Protein AF-0000000075435923 (afdb_homodimer)

Structure (mmCIF, N/CA/C/O backbone):
data_AF-0000000075435923-model_v1
#
loop_
_entity.id
_entity.type
_entity.pdbx_description
1 polymer 'Uncharacterized protein'
#
loop_
_atom_site.group_PDB
_atom_site.id
_atom_site.type_symbol
_atom_site.label_atom_id
_atom_site.label_alt_id
_atom_site.label_comp_id
_atom_site.label_asym_id
_atom_site.label_entity_id
_atom_site.label_seq_id
_atom_site.pdbx_PDB_ins_code
_atom_site.Cartn_x
_atom_site.Cartn_y
_atom_site.Cartn_z
_atom_site.occupancy
_atom_site.B_iso_or_equiv
_atom_site.auth_seq_id
_atom_site.auth_comp_id
_atom_site.auth_asym_id
_atom_site.auth_atom_id
_atom_site.pdbx_PDB_model_num
ATOM 1 N N . MET A 1 1 ? -13.992 51.75 -34.719 1 17.47 1 MET A N 1
ATOM 2 C CA . MET A 1 1 ? -15.078 51.375 -35.625 1 17.47 1 MET A CA 1
ATOM 3 C C . MET A 1 1 ? -15.117 49.875 -35.812 1 17.47 1 MET A C 1
ATOM 5 O O . MET A 1 1 ? -14.586 49.344 -36.812 1 17.47 1 MET A O 1
ATOM 9 N N . PHE A 1 2 ? -14.852 49.062 -34.875 1 19.58 2 PHE A N 1
ATOM 10 C CA . PHE A 1 2 ? -14.688 47.656 -34.688 1 19.58 2 PHE A CA 1
ATOM 11 C C . PHE A 1 2 ? -15.977 46.906 -35 1 19.58 2 PHE A C 1
ATOM 13 O O . PHE A 1 2 ? -16.828 46.719 -34.125 1 19.58 2 PHE A O 1
ATOM 20 N N . PRO A 1 3 ? -16.359 46.781 -36.25 1 16.91 3 PRO A N 1
ATOM 21 C CA . PRO A 1 3 ? -17.688 46.625 -36.875 1 16.91 3 PRO A CA 1
ATOM 22 C C . PRO A 1 3 ? -18.219 45.188 -36.75 1 16.91 3 PRO A C 1
ATOM 24 O O . PRO A 1 3 ? -19.422 45 -36.656 1 16.91 3 PRO A O 1
ATOM 27 N N . SER A 1 4 ? -17.359 44.25 -37 1 18.66 4 SER A N 1
ATOM 28 C CA . SER A 1 4 ? -17.953 43.312 -37.969 1 18.66 4 SER A CA 1
ATOM 29 C C . SER A 1 4 ? -19.109 42.531 -37.312 1 18.66 4 SER A C 1
ATOM 31 O O . SER A 1 4 ? -19.141 42.344 -36.094 1 18.66 4 SER A O 1
ATOM 33 N N . PRO A 1 5 ? -19.781 41.75 -38.188 1 18.45 5 PRO A N 1
ATOM 34 C CA . PRO A 1 5 ? -21.156 41.438 -38.594 1 18.45 5 PRO A CA 1
ATOM 35 C C . PRO A 1 5 ? -21.75 40.281 -37.812 1 18.45 5 PRO A C 1
ATOM 37 O O . PRO A 1 5 ? -21.016 39.469 -37.25 1 18.45 5 PRO A O 1
ATOM 40 N N . ARG A 1 6 ? -23.031 40.281 -37.656 1 18.44 6 ARG A N 1
ATOM 41 C CA . ARG A 1 6 ? -24.219 39.875 -36.906 1 18.44 6 ARG A CA 1
ATOM 42 C C . ARG A 1 6 ? -24.562 38.406 -37.188 1 18.44 6 ARG A C 1
ATOM 44 O O . ARG A 1 6 ? -24.953 37.688 -36.25 1 18.44 6 ARG A O 1
ATOM 51 N N . PRO A 1 7 ? -24.531 37.906 -38.5 1 17.91 7 PRO A N 1
ATOM 52 C CA . PRO A 1 7 ? -25.859 37.375 -38.844 1 17.91 7 PRO A CA 1
ATOM 53 C C . PRO A 1 7 ? -26.109 36 -38.219 1 17.91 7 PRO A C 1
ATOM 55 O O . PRO A 1 7 ? -25.156 35.281 -37.875 1 17.91 7 PRO A O 1
ATOM 58 N N . LEU A 1 8 ? -27.422 35.594 -37.969 1 18.47 8 LEU A N 1
ATOM 59 C CA . LEU A 1 8 ? -28.391 34.75 -37.281 1 18.47 8 LEU A CA 1
ATOM 60 C C . LEU A 1 8 ? -28.484 33.375 -37.969 1 18.47 8 LEU A C 1
ATOM 62 O O . LEU A 1 8 ? -29.172 32.5 -37.469 1 18.47 8 LEU A O 1
ATOM 66 N N . PRO A 1 9 ? -27.719 33.25 -39.188 1 16.36 9 PRO A N 1
ATOM 67 C CA . PRO A 1 9 ? -28.641 32.656 -40.156 1 16.36 9 PRO A CA 1
ATOM 68 C C . PRO A 1 9 ? -29.188 31.312 -39.688 1 16.36 9 PRO A C 1
ATOM 70 O O . PRO A 1 9 ? -28.703 30.734 -38.719 1 16.36 9 PRO A O 1
ATOM 73 N N . SER A 1 10 ? -29.141 30.406 -40.688 1 16.39 10 SER A N 1
ATOM 74 C CA . SER A 1 10 ? -30.062 29.641 -41.5 1 16.39 10 SER A CA 1
ATOM 75 C C . SER A 1 10 ? -30.375 28.281 -40.875 1 16.39 10 SER A C 1
ATOM 77 O O . SER A 1 10 ? -29.562 27.766 -40.094 1 16.39 10 SER A O 1
ATOM 79 N N . PRO A 1 11 ? -31.547 27.797 -41.281 1 17.78 11 PRO A N 1
ATOM 80 C CA . PRO A 1 11 ? -32.594 26.844 -40.938 1 17.78 11 PRO A CA 1
ATOM 81 C C . PRO A 1 11 ? -32.188 25.391 -41.156 1 17.78 11 PRO A C 1
ATOM 83 O O . PRO A 1 11 ? -32.969 24.469 -40.875 1 17.78 11 PRO A O 1
ATOM 86 N N . VAL A 1 12 ? -30.938 25.203 -41.594 1 16.36 12 VAL A N 1
ATOM 87 C CA . VAL A 1 12 ? -30.938 24.172 -42.625 1 16.36 12 VAL A CA 1
ATOM 88 C C . VAL A 1 12 ? -31.562 22.891 -42.062 1 16.36 12 VAL A C 1
ATOM 90 O O . VAL A 1 12 ? -31.281 22.5 -40.938 1 16.36 12 VAL A O 1
ATOM 93 N N . GLU A 1 13 ? -32.312 22.297 -43 1 15.88 13 GLU A N 1
ATOM 94 C CA . GLU A 1 13 ? -33.406 21.359 -43.281 1 15.88 13 GLU A CA 1
ATOM 95 C C . GLU A 1 13 ? -32.969 19.922 -42.906 1 15.88 13 GLU A C 1
ATOM 97 O O . GLU A 1 13 ? -33.75 19.172 -42.344 1 15.88 13 GLU A O 1
ATOM 102 N N . ASN A 1 14 ? -31.875 19.516 -43.594 1 15.01 14 ASN A N 1
ATOM 103 C CA . ASN A 1 14 ? -32.156 18.406 -44.469 1 15.01 14 ASN A CA 1
ATOM 104 C C . ASN A 1 14 ? -32.625 17.172 -43.688 1 15.01 14 ASN A C 1
ATOM 106 O O . ASN A 1 14 ? -32.406 17.078 -42.5 1 15.01 14 ASN A O 1
ATOM 110 N N . ASP A 1 15 ? -32.531 16.062 -44.469 1 15 15 ASP A N 1
ATOM 111 C CA . ASP A 1 15 ? -33.312 14.961 -45.031 1 15 15 ASP A CA 1
ATOM 112 C C . ASP A 1 15 ? -33.281 13.734 -44.125 1 15 15 ASP A C 1
ATOM 114 O O . ASP A 1 15 ? -34.312 13.133 -43.844 1 15 15 ASP A O 1
ATOM 118 N N . ARG A 1 16 ? -32.125 12.984 -44.281 1 16.11 16 ARG A N 1
ATOM 119 C CA . ARG A 1 16 ? -32.344 11.648 -44.844 1 16.11 16 ARG A CA 1
ATOM 120 C C . ARG A 1 16 ? -33.094 10.758 -43.844 1 16.11 16 ARG A C 1
ATOM 122 O O . ARG A 1 16 ? -33.062 11.016 -42.656 1 16.11 16 ARG A O 1
ATOM 129 N N . GLU A 1 17 ? -33.344 9.5 -44.406 1 15.93 17 GLU A N 1
ATOM 130 C CA . GLU A 1 17 ? -34.219 8.344 -44.594 1 15.93 17 GLU A CA 1
ATOM 131 C C . GLU A 1 17 ? -34.219 7.449 -43.344 1 15.93 17 GLU A C 1
ATOM 133 O O . GLU A 1 17 ? -33.188 7.371 -42.656 1 15.93 17 GLU A O 1
ATOM 138 N N . ARG A 1 18 ? -35.344 6.977 -43.062 1 15.98 18 ARG A N 1
ATOM 139 C CA . ARG A 1 18 ? -36.156 6.199 -42.125 1 15.98 18 ARG A CA 1
ATOM 140 C C . ARG A 1 18 ? -35.656 4.758 -42.062 1 15.98 18 ARG A C 1
ATOM 142 O O . ARG A 1 18 ? -36.375 3.873 -41.594 1 15.98 18 ARG A O 1
ATOM 149 N N . ASP A 1 19 ? -34.438 4.457 -42.594 1 14.78 19 ASP A N 1
ATOM 150 C CA . ASP A 1 19 ? -34.438 3.057 -43 1 14.78 19 ASP A CA 1
ATOM 151 C C . ASP A 1 19 ? -35.094 2.176 -41.938 1 14.78 19 ASP A C 1
ATOM 153 O O . ASP A 1 19 ? -35.094 2.525 -40.75 1 14.78 19 ASP A O 1
ATOM 157 N N . GLU A 1 20 ? -35.469 0.932 -42.469 1 15.64 20 GLU A N 1
ATOM 158 C CA . GLU A 1 20 ? -36.406 -0.193 -42.531 1 15.64 20 GLU A CA 1
ATOM 159 C C . GLU A 1 20 ? -36.312 -1.028 -41.25 1 15.64 20 GLU A C 1
ATOM 161 O O . GLU A 1 20 ? -35.312 -1.007 -40.562 1 15.64 20 GLU A O 1
ATOM 166 N N . ARG A 1 21 ? -37.438 -1.638 -41 1 16.3 21 ARG A N 1
ATOM 167 C CA . ARG A 1 21 ? -38.281 -2.432 -40.125 1 16.3 21 ARG A CA 1
ATOM 168 C C . ARG A 1 21 ? -37.75 -3.84 -39.938 1 16.3 21 ARG A C 1
ATOM 170 O O . ARG A 1 21 ? -38.406 -4.707 -39.375 1 16.3 21 ARG A O 1
ATOM 177 N N . TRP A 1 22 ? -36.594 -4.148 -40.5 1 14.46 22 TRP A N 1
ATOM 178 C CA . TRP A 1 22 ? -36.625 -5.555 -40.906 1 14.46 22 TRP A CA 1
ATOM 179 C C . TRP A 1 22 ? -37.219 -6.402 -39.75 1 14.46 22 TRP A C 1
ATOM 181 O O . TRP A 1 22 ? -37.219 -5.984 -38.594 1 14.46 22 TRP A O 1
ATOM 191 N N . ILE A 1 23 ? -36.938 -7.707 -39.938 1 15 23 ILE A N 1
ATOM 192 C CA . ILE A 1 23 ? -37.406 -9.055 -40.219 1 15 23 ILE A CA 1
ATOM 193 C C . ILE A 1 23 ? -37.688 -9.781 -38.906 1 15 23 ILE A C 1
ATOM 195 O O . ILE A 1 23 ? -37.188 -9.406 -37.844 1 15 23 ILE A O 1
ATOM 199 N N . ALA A 1 24 ? -37.719 -11.102 -39.156 1 15.41 24 ALA A N 1
ATOM 200 C CA . ALA A 1 24 ? -38.406 -12.375 -39.031 1 15.41 24 ALA A CA 1
ATOM 201 C C . ALA A 1 24 ? -38.188 -12.969 -37.625 1 15.41 24 ALA A C 1
ATOM 203 O O . ALA A 1 24 ? -37.156 -12.711 -37 1 15.41 24 ALA A O 1
ATOM 204 N N . ALA A 1 25 ? -39.219 -13.469 -37.188 1 17.19 25 ALA A N 1
ATOM 205 C CA . ALA A 1 25 ? -39.906 -14.273 -36.156 1 17.19 25 ALA A CA 1
ATOM 206 C C . ALA A 1 25 ? -39.125 -15.562 -35.906 1 17.19 25 ALA A C 1
ATOM 208 O O . ALA A 1 25 ? -39.656 -16.516 -35.344 1 17.19 25 ALA A O 1
ATOM 209 N N . THR A 1 26 ? -37.844 -15.602 -36.375 1 14.73 26 THR A N 1
ATOM 210 C CA . THR A 1 26 ? -37.438 -17 -36.5 1 14.73 26 THR A CA 1
ATOM 211 C C . THR A 1 26 ? -37.906 -17.812 -35.312 1 14.73 26 THR A C 1
ATOM 213 O O . THR A 1 26 ? -38.094 -17.266 -34.219 1 14.73 26 THR A O 1
ATOM 216 N N . ASP A 1 27 ? -37.625 -19.094 -35.438 1 15.3 27 ASP A N 1
ATOM 217 C CA . ASP A 1 27 ? -38.031 -20.484 -35.375 1 15.3 27 ASP A CA 1
ATOM 218 C C . ASP A 1 27 ? -37.844 -21.031 -33.969 1 15.3 27 ASP A C 1
ATOM 220 O O . ASP A 1 27 ? -38.688 -21.812 -33.469 1 15.3 27 ASP A O 1
ATOM 224 N N . ASP A 1 28 ? -36.594 -20.969 -33.469 1 15.27 28 ASP A N 1
ATOM 225 C CA . ASP A 1 28 ? -36.156 -22.344 -33.219 1 15.27 28 ASP A CA 1
ATOM 226 C C . ASP A 1 28 ? -37 -23 -32.125 1 15.27 28 ASP A C 1
ATOM 228 O O . ASP A 1 28 ? -37.625 -22.312 -31.328 1 15.27 28 ASP A O 1
ATOM 232 N N . ILE A 1 29 ? -36.594 -24.312 -31.938 1 15.62 29 ILE A N 1
ATOM 233 C CA . ILE A 1 29 ? -36.906 -25.719 -31.75 1 15.62 29 ILE A CA 1
ATOM 234 C C . ILE A 1 29 ? -37.281 -25.984 -30.297 1 15.62 29 ILE A C 1
ATOM 236 O O . ILE A 1 29 ? -36.969 -25.188 -29.406 1 15.62 29 ILE A O 1
ATOM 240 N N . MET A 1 30 ? -36.938 -27.156 -29.891 1 15.5 30 MET A N 1
ATOM 241 C CA . MET A 1 30 ? -37.562 -28.391 -29.469 1 15.5 30 MET A CA 1
ATOM 242 C C . MET A 1 30 ? -37.594 -28.516 -27.953 1 15.5 30 MET A C 1
ATOM 244 O O . MET A 1 30 ? -38.531 -29.094 -27.391 1 15.5 30 MET A O 1
ATOM 248 N N . LEU A 1 31 ? -36.438 -27.984 -27.312 1 15.8 31 LEU A N 1
ATOM 249 C CA . LEU A 1 31 ? -36 -29.109 -26.5 1 15.8 31 LEU A CA 1
ATOM 250 C C . LEU A 1 31 ? -37.031 -29.422 -25.422 1 15.8 31 LEU A C 1
ATOM 252 O O . LEU A 1 31 ? -37.656 -28.516 -24.891 1 15.8 31 LEU A O 1
ATOM 256 N N . LEU A 1 32 ? -37.125 -30.719 -25.234 1 15.62 32 LEU A N 1
ATOM 257 C CA . LEU A 1 32 ? -37.969 -31.766 -24.656 1 15.62 32 LEU A CA 1
ATOM 258 C C . LEU A 1 32 ? -38.094 -31.578 -23.141 1 15.62 32 LEU A C 1
ATOM 260 O O . LEU A 1 32 ? -37.156 -31.141 -22.484 1 15.62 32 LEU A O 1
ATOM 264 N N . ARG A 1 33 ? -39.188 -31.344 -22.828 1 17.25 33 ARG A N 1
ATOM 265 C CA . ARG A 1 33 ? -39.875 -31.297 -21.547 1 17.25 33 ARG A CA 1
ATOM 266 C C . ARG A 1 33 ? -39.531 -32.5 -20.688 1 17.25 33 ARG A C 1
ATOM 268 O O . ARG A 1 33 ? -40.25 -32.812 -19.734 1 17.25 33 ARG A O 1
ATOM 275 N N . PRO A 1 34 ? -38.188 -32.969 -20.75 1 15.22 34 PRO A N 1
ATOM 276 C CA . PRO A 1 34 ? -38.219 -34.375 -20.25 1 15.22 34 PRO A CA 1
ATOM 277 C C . PRO A 1 34 ? -39.125 -34.531 -19.031 1 15.22 34 PRO A C 1
ATOM 279 O O . PRO A 1 34 ? -39.438 -33.531 -18.359 1 15.22 34 PRO A O 1
ATOM 282 N N . ASP A 1 35 ? -39.188 -35.844 -18.641 1 15.73 35 ASP A N 1
ATOM 283 C CA . ASP A 1 35 ? -40.031 -36.938 -18.172 1 15.73 35 ASP A CA 1
ATOM 284 C C . ASP A 1 35 ? -40.312 -36.812 -16.688 1 15.73 35 ASP A C 1
ATOM 286 O O . ASP A 1 35 ? -41.469 -36.844 -16.266 1 15.73 35 ASP A O 1
ATOM 290 N N . GLU A 1 36 ? -39.438 -37.531 -15.898 1 17.3 36 GLU A N 1
ATOM 291 C CA . GLU A 1 36 ? -39.938 -38.75 -15.258 1 17.3 36 GLU A CA 1
ATOM 292 C C . GLU A 1 36 ? -40.594 -38.438 -13.922 1 17.3 36 GLU A C 1
ATOM 294 O O . GLU A 1 36 ? -40.438 -37.344 -13.375 1 17.3 36 GLU A O 1
ATOM 299 N N . HIS A 1 37 ? -40.594 -39.344 -13.047 1 17.06 37 HIS A N 1
ATOM 300 C CA . HIS A 1 37 ? -41.375 -40.344 -12.32 1 17.06 37 HIS A CA 1
ATOM 301 C C . HIS A 1 37 ? -41.5 -39.969 -10.844 1 17.06 37 HIS A C 1
ATOM 303 O O . HIS A 1 37 ? -42.094 -40.719 -10.055 1 17.06 37 HIS A O 1
ATOM 309 N N . ARG A 1 38 ? -40.875 -38.656 -10.508 1 17.98 38 ARG A N 1
ATOM 310 C CA . ARG A 1 38 ? -40.562 -38.938 -9.109 1 17.98 38 ARG A CA 1
ATOM 311 C C . ARG A 1 38 ? -41.844 -39.281 -8.328 1 17.98 38 ARG A C 1
ATOM 313 O O . ARG A 1 38 ? -42.75 -38.438 -8.234 1 17.98 38 ARG A O 1
ATOM 320 N N . GLN A 1 39 ? -42.219 -40.531 -8.305 1 16.67 39 GLN A N 1
ATOM 321 C CA . GLN A 1 39 ? -43.281 -41.281 -7.656 1 16.67 39 GLN A CA 1
ATOM 322 C C . GLN A 1 39 ? -43.375 -40.969 -6.172 1 16.67 39 GLN A C 1
ATOM 324 O O . GLN A 1 39 ? -42.438 -41.281 -5.406 1 16.67 39 GLN A O 1
ATOM 329 N N . ALA A 1 40 ? -43.531 -39.688 -5.914 1 20.19 40 ALA A N 1
ATOM 330 C CA . ALA A 1 40 ? -43.594 -39.375 -4.492 1 20.19 40 ALA A CA 1
ATOM 331 C C . ALA A 1 40 ? -44.531 -40.312 -3.768 1 20.19 40 ALA A C 1
ATOM 333 O O . ALA A 1 40 ? -44.969 -40.031 -2.645 1 20.19 40 ALA A O 1
ATOM 334 N N . GLN A 1 41 ? -44.844 -41.5 -4.395 1 16.89 41 GLN A N 1
ATOM 335 C CA . GLN A 1 41 ? -45.969 -42.188 -3.783 1 16.89 41 GLN A CA 1
ATOM 336 C C . GLN A 1 41 ? -45.781 -42.312 -2.273 1 16.89 41 GLN A C 1
ATOM 338 O O . GLN A 1 41 ? -44.719 -42.719 -1.812 1 16.89 41 GLN A O 1
ATOM 343 N N . THR A 1 42 ? -46.375 -41.344 -1.625 1 21.05 42 THR A N 1
ATOM 344 C CA . THR A 1 42 ? -46.594 -41.219 -0.192 1 21.05 42 THR A CA 1
ATOM 345 C C . THR A 1 42 ? -47.031 -42.562 0.408 1 21.05 42 THR A C 1
ATOM 347 O O . THR A 1 42 ? -48.125 -43.031 0.168 1 21.05 42 THR A O 1
ATOM 350 N N . SER A 1 43 ? -46.25 -43.656 0.047 1 20.36 43 SER A N 1
ATOM 351 C CA . SER A 1 43 ? -46.719 -44.938 0.512 1 20.36 43 SER A CA 1
ATOM 352 C C . SER A 1 43 ? -47.094 -44.906 1.987 1 20.36 43 SER A C 1
ATOM 354 O O . SER A 1 43 ? -46.438 -44.25 2.787 1 20.36 43 SER A O 1
ATOM 356 N N . GLN A 1 44 ? -48.406 -44.875 2.197 1 21.06 44 GLN A N 1
ATOM 357 C CA . GLN A 1 44 ? -49.25 -45.094 3.387 1 21.06 44 GLN A CA 1
ATOM 358 C C . GLN A 1 44 ? -48.625 -46.188 4.27 1 21.06 44 GLN A C 1
ATOM 360 O O . GLN A 1 44 ? -48.375 -47.281 3.799 1 21.06 44 GLN A O 1
ATOM 365 N N . SER A 1 45 ? -47.781 -45.75 5.203 1 22.52 45 SER A N 1
ATOM 366 C CA . SER A 1 45 ? -47.031 -46.531 6.176 1 22.52 45 SER A CA 1
ATOM 367 C C . SER A 1 45 ? -47.938 -47.469 6.949 1 22.52 45 SER A C 1
ATOM 369 O O . SER A 1 45 ? -48.625 -47.062 7.898 1 22.52 45 SER A O 1
ATOM 371 N N . SER A 1 46 ? -48.938 -48.188 6.164 1 20.84 46 SER A N 1
ATOM 372 C CA . SER A 1 46 ? -49.781 -49.062 6.953 1 20.84 46 SER A CA 1
ATOM 373 C C . SER A 1 46 ? -48.969 -49.906 7.918 1 20.84 46 SER A C 1
ATOM 375 O O . SER A 1 46 ? -47.906 -50.375 7.574 1 20.84 46 SER A O 1
ATOM 377 N N . SER A 1 47 ? -49.25 -49.719 9.195 1 22.91 47 SER A N 1
ATOM 378 C CA . SER A 1 47 ? -48.719 -50.219 10.453 1 22.91 47 SER A CA 1
ATOM 379 C C . SER A 1 47 ? -48.781 -51.75 10.508 1 22.91 47 SER A C 1
ATOM 381 O O . SER A 1 47 ? -48.469 -52.344 11.539 1 22.91 47 SER A O 1
ATOM 383 N N . PHE A 1 48 ? -48.75 -52.469 9.297 1 22 48 PHE A N 1
ATOM 384 C CA . PHE A 1 48 ? -49.094 -53.844 9.516 1 22 48 PHE A CA 1
ATOM 385 C C . PHE A 1 48 ? -48.219 -54.469 10.602 1 22 48 PHE A C 1
ATOM 387 O O . PHE A 1 48 ? -47.031 -54.156 10.688 1 22 48 PHE A O 1
ATOM 394 N N . VAL A 1 49 ? -48.969 -55 11.555 1 24.3 49 VAL A N 1
ATOM 395 C CA . VAL A 1 49 ? -48.75 -55.781 12.758 1 24.3 49 VAL A CA 1
ATOM 396 C C . VAL A 1 49 ? -47.781 -56.938 12.461 1 24.3 49 VAL A C 1
ATOM 398 O O . VAL A 1 49 ? -47.875 -57.531 11.383 1 24.3 49 VAL A O 1
ATOM 401 N N . ARG A 1 50 ? -46.75 -57.062 13.359 1 23.23 50 ARG A N 1
ATOM 402 C CA . ARG A 1 50 ? -45.406 -57.625 13.539 1 23.23 50 ARG A CA 1
ATOM 403 C C . ARG A 1 50 ? -45.438 -59.125 13.555 1 23.23 50 ARG A C 1
ATOM 405 O O . ARG A 1 50 ? -44.406 -59.781 13.703 1 23.23 50 ARG A O 1
ATOM 412 N N . ASP A 1 51 ? -46.625 -59.75 13.289 1 23.97 51 ASP A N 1
ATOM 413 C CA . ASP A 1 51 ? -46.469 -61.031 13.945 1 23.97 51 ASP A CA 1
ATOM 414 C C . ASP A 1 51 ? -45.438 -61.906 13.227 1 23.97 51 ASP A C 1
ATOM 416 O O . ASP A 1 51 ? -45.594 -62.219 12.047 1 23.97 51 ASP A O 1
ATOM 420 N N . GLU A 1 52 ? -44.156 -61.594 13.547 1 24.11 52 GLU A N 1
ATOM 421 C CA . GLU A 1 52 ? -42.938 -62.062 12.883 1 24.11 52 GLU A CA 1
ATOM 422 C C . GLU A 1 52 ? -42.812 -63.594 12.961 1 24.11 52 GLU A C 1
ATOM 424 O O . GLU A 1 52 ? -42.344 -64.125 13.961 1 24.11 52 GLU A O 1
ATOM 429 N N . ALA A 1 53 ? -44 -64.375 12.75 1 27.36 53 ALA A N 1
ATOM 430 C CA . ALA A 1 53 ? -43.781 -65.812 12.883 1 27.36 53 ALA A CA 1
ATOM 431 C C . ALA A 1 53 ? -42.625 -66.25 12 1 27.36 53 ALA A C 1
ATOM 433 O O . ALA A 1 53 ? -42.469 -65.75 10.867 1 27.36 53 ALA A O 1
ATOM 434 N N . GLU A 1 54 ? -41.625 -66.625 12.625 1 25.64 54 GLU A N 1
ATOM 435 C CA . GLU A 1 54 ? -40.281 -67.062 12.234 1 25.64 54 GLU A CA 1
ATOM 436 C C . GLU A 1 54 ? -40.344 -68.188 11.227 1 25.64 54 GLU A C 1
ATOM 438 O O . GLU A 1 54 ? -40.656 -69.312 11.594 1 25.64 54 GLU A O 1
ATOM 443 N N . PRO A 1 55 ? -41.281 -68 10.125 1 26.55 55 PRO A N 1
ATOM 444 C CA . PRO A 1 55 ? -41.438 -69.312 9.477 1 26.55 55 PRO A CA 1
ATOM 445 C C . PRO A 1 55 ? -40.094 -69.875 9.109 1 26.55 55 PRO A C 1
ATOM 447 O O . PRO A 1 55 ? -39.094 -69.188 8.961 1 26.55 55 PRO A O 1
ATOM 450 N N . GLY A 1 56 ? -39.938 -71.188 9.266 1 24.11 56 GLY A N 1
ATOM 451 C CA . GLY A 1 56 ? -38.844 -72.188 9.078 1 24.11 56 GLY A CA 1
ATOM 452 C C . GLY A 1 56 ? -38.25 -72.125 7.691 1 24.11 56 GLY A C 1
ATOM 453 O O . GLY A 1 56 ? -38.938 -71.875 6.703 1 24.11 56 GLY A O 1
ATOM 454 N N . LYS A 1 57 ? -37.094 -71.562 7.664 1 29.52 57 LYS A N 1
ATOM 455 C CA . LYS A 1 57 ? -36.188 -71.188 6.559 1 29.52 57 LYS A CA 1
ATOM 456 C C . LYS A 1 57 ? -36.062 -72.312 5.566 1 29.52 57 LYS A C 1
ATOM 458 O O . LYS A 1 57 ? -35.375 -73.312 5.824 1 29.52 57 LYS A O 1
ATOM 463 N N . HIS A 1 58 ? -37.281 -72.875 5.129 1 25.25 58 HIS A N 1
ATOM 464 C CA . HIS A 1 58 ? -37.031 -73.938 4.148 1 25.25 58 HIS A CA 1
ATOM 465 C C . HIS A 1 58 ? -36.062 -73.438 3.072 1 25.25 58 HIS A C 1
ATOM 467 O O . HIS A 1 58 ? -36.125 -72.312 2.631 1 25.25 58 HIS A O 1
ATOM 473 N N . GLY A 1 59 ? -34.875 -73.875 3.145 1 27.53 59 GLY A N 1
ATOM 474 C CA . GLY A 1 59 ? -33.688 -73.688 2.311 1 27.53 59 GLY A CA 1
ATOM 475 C C . GLY A 1 59 ? -34 -73.812 0.826 1 27.53 59 GLY A C 1
ATOM 476 O O . GLY A 1 59 ? -34.281 -74.875 0.314 1 27.53 59 GLY A O 1
ATOM 477 N N . ARG A 1 60 ? -34.969 -72.812 0.415 1 29.53 60 ARG A N 1
ATOM 478 C CA . ARG A 1 60 ? -35.25 -72.875 -1.019 1 29.53 60 ARG A CA 1
ATOM 479 C C . ARG A 1 60 ? -33.938 -72.812 -1.82 1 29.53 60 ARG A C 1
ATOM 481 O O . ARG A 1 60 ? -33.125 -71.875 -1.627 1 29.53 60 ARG A O 1
ATOM 488 N N . LYS A 1 61 ? -33.594 -74 -2.205 1 33.31 61 LYS A N 1
ATOM 489 C CA . LYS A 1 61 ? -32.531 -74.25 -3.16 1 33.31 61 LYS A CA 1
ATOM 490 C C . LYS A 1 61 ? -32.656 -73.312 -4.371 1 33.31 61 LYS A C 1
ATOM 492 O O . LYS A 1 61 ? -33.656 -73.312 -5.051 1 33.31 61 LYS A O 1
ATOM 497 N N . PHE A 1 62 ? -32.125 -72.188 -4.07 1 32.72 62 PHE A N 1
ATOM 498 C CA . PHE A 1 62 ? -32.156 -71.188 -5.16 1 32.72 62 PHE A CA 1
ATOM 499 C C . PHE A 1 62 ? -31.656 -71.812 -6.453 1 32.72 62 PHE A C 1
ATOM 501 O O . PHE A 1 62 ? -30.547 -72.375 -6.504 1 32.72 62 PHE A O 1
ATOM 508 N N . PRO A 1 63 ? -32.625 -72.312 -7.207 1 37.97 63 PRO A N 1
ATOM 509 C CA . PRO A 1 63 ? -32.312 -72.812 -8.555 1 37.97 63 PRO A CA 1
ATOM 510 C C . PRO A 1 63 ? -31.484 -71.812 -9.367 1 37.97 63 PRO A C 1
ATOM 512 O O . PRO A 1 63 ? -31.266 -72 -10.562 1 37.97 63 PRO A O 1
ATOM 515 N N . GLY A 1 64 ? -31.219 -70.625 -8.758 1 36.72 64 GLY A N 1
ATOM 516 C CA . GLY A 1 64 ? -30.609 -69.562 -9.562 1 36.72 64 GLY A CA 1
ATOM 517 C C . GLY A 1 64 ? -29.219 -69.938 -10.07 1 36.72 64 GLY A C 1
ATOM 518 O O . GLY A 1 64 ? -28.594 -69.188 -10.789 1 36.72 64 GLY A O 1
ATOM 519 N N . LEU A 1 65 ? -28.625 -70.938 -9.414 1 38.19 65 LEU A N 1
ATOM 520 C CA . LEU A 1 65 ? -27.266 -71.125 -9.875 1 38.19 65 LEU A CA 1
ATOM 521 C C . LEU A 1 65 ? -27.234 -71.75 -11.273 1 38.19 65 LEU A C 1
ATOM 523 O O . LEU A 1 65 ? -26.25 -71.625 -12.008 1 38.19 65 LEU A O 1
ATOM 527 N N . ALA A 1 66 ? -28.266 -72.5 -11.578 1 44.66 66 ALA A N 1
ATOM 528 C CA . ALA A 1 66 ? -28.266 -73.125 -12.906 1 44.66 66 ALA A CA 1
ATOM 529 C C . ALA A 1 66 ? -28.516 -72.125 -14 1 44.66 66 ALA A C 1
ATOM 531 O O . ALA A 1 66 ? -27.969 -72.188 -15.094 1 44.66 66 ALA A O 1
ATOM 532 N N . LEU A 1 67 ? -29.484 -71.188 -13.789 1 43.28 67 LEU A N 1
ATOM 533 C CA . LEU A 1 67 ? -29.766 -70.188 -14.789 1 43.28 67 LEU A CA 1
ATOM 534 C C . LEU A 1 67 ? -28.562 -69.25 -14.953 1 43.28 67 LEU A C 1
ATOM 536 O O . LEU A 1 67 ? -28.297 -68.812 -16.062 1 43.28 67 LEU A O 1
ATOM 540 N N . VAL A 1 68 ? -27.859 -69 -13.914 1 42.78 68 VAL A N 1
ATOM 541 C CA . VAL A 1 68 ? -26.672 -68.125 -14.008 1 42.78 68 VAL A CA 1
ATOM 542 C C . VAL A 1 68 ? -25.578 -68.875 -14.789 1 42.78 68 VAL A C 1
ATOM 544 O O . VAL A 1 68 ? -24.844 -68.312 -15.57 1 42.78 68 VAL A O 1
ATOM 547 N N . LYS A 1 69 ? -25.562 -70.25 -14.719 1 47.34 69 LYS A N 1
ATOM 548 C CA . LYS A 1 69 ? -24.609 -71 -15.516 1 47.34 69 LYS A CA 1
ATOM 549 C C . LYS A 1 69 ? -25 -71 -16.984 1 47.34 69 LYS A C 1
ATOM 551 O O . LYS A 1 69 ? -24.125 -70.875 -17.859 1 47.34 69 LYS A O 1
ATOM 556 N N . ARG A 1 70 ? -26.266 -71.125 -17.297 1 50.28 70 ARG A N 1
ATOM 557 C CA . ARG A 1 70 ? -26.688 -71.125 -18.688 1 50.28 70 ARG A CA 1
ATOM 558 C C . ARG A 1 70 ? -26.484 -69.75 -19.312 1 50.28 70 ARG A C 1
ATOM 560 O O . ARG A 1 70 ? -26.062 -69.625 -20.453 1 50.28 70 ARG A O 1
ATOM 567 N N . ASN A 1 71 ? -26.891 -68.688 -18.609 1 49.16 71 ASN A N 1
ATOM 568 C CA . ASN A 1 71 ? -26.703 -67.375 -19.141 1 49.16 71 ASN A CA 1
ATOM 569 C C . ASN A 1 71 ? -25.219 -67 -19.188 1 49.16 71 ASN A C 1
ATOM 571 O O . ASN A 1 71 ? -24.797 -66.25 -20.078 1 49.16 71 ASN A O 1
ATOM 575 N N . SER A 1 72 ? -24.516 -67.438 -18.25 1 51 72 SER A N 1
ATOM 576 C CA . SER A 1 72 ? -23.078 -67.25 -18.312 1 51 72 SER A CA 1
ATOM 577 C C . SER A 1 72 ? -22.469 -68 -19.484 1 51 72 SER A C 1
ATOM 579 O O . SER A 1 72 ? -21.594 -67.5 -20.188 1 51 72 SER A O 1
ATOM 581 N N . ASN A 1 73 ? -23.047 -69.188 -19.734 1 54.25 73 ASN A N 1
ATOM 582 C CA . ASN A 1 73 ? -22.594 -69.938 -20.891 1 54.25 73 ASN A CA 1
ATOM 583 C C . ASN A 1 73 ? -22.969 -69.25 -22.188 1 54.25 73 ASN A C 1
ATOM 585 O O . ASN A 1 73 ? -22.188 -69.188 -23.141 1 54.25 73 ASN A O 1
ATOM 589 N N . ASN A 1 74 ? -24.172 -68.688 -22.219 1 54.19 74 ASN A N 1
ATOM 590 C CA . ASN A 1 74 ? -24.562 -67.938 -23.406 1 54.19 74 ASN A CA 1
ATOM 591 C C . ASN A 1 74 ? -23.719 -66.688 -23.578 1 54.19 74 ASN A C 1
ATOM 593 O O . ASN A 1 74 ? -23.375 -66.312 -24.688 1 54.19 74 ASN A O 1
ATOM 597 N N . PHE A 1 75 ? -23.484 -65.938 -22.516 1 54.91 75 PHE A N 1
ATOM 598 C CA . PHE A 1 75 ? -22.609 -64.812 -22.562 1 54.91 75 PHE A CA 1
ATOM 599 C C . PHE A 1 75 ? -21.25 -65.188 -23.109 1 54.91 75 PHE A C 1
ATOM 601 O O . PHE A 1 75 ? -20.688 -64.5 -23.953 1 54.91 75 PHE A O 1
ATOM 608 N N . TRP A 1 76 ? -20.734 -66.25 -22.531 1 55.84 76 TRP A N 1
ATOM 609 C CA . TRP A 1 76 ? -19.422 -66.688 -23 1 55.84 76 TRP A CA 1
ATOM 610 C C . TRP A 1 76 ? -19.484 -67.125 -24.453 1 55.84 76 TRP A C 1
ATOM 612 O O . TRP A 1 76 ? -18.562 -66.875 -25.234 1 55.84 76 TRP A O 1
ATOM 622 N N . LYS A 1 77 ? -20.578 -67.812 -24.828 1 57.53 77 LYS A N 1
ATOM 623 C CA . LYS A 1 77 ? -20.766 -68.125 -26.234 1 57.53 77 LYS A CA 1
ATOM 624 C C . LYS A 1 77 ? -20.859 -66.938 -27.109 1 57.53 77 LYS A C 1
ATOM 626 O O . LYS A 1 77 ? -20.25 -66.875 -28.188 1 57.53 77 LYS A O 1
ATOM 631 N N . VAL A 1 78 ? -21.641 -65.938 -26.719 1 57.28 78 VAL A N 1
ATOM 632 C CA . VAL A 1 78 ? -21.766 -64.75 -27.469 1 57.28 78 VAL A CA 1
ATOM 633 C C . VAL A 1 78 ? -20.438 -63.969 -27.469 1 57.28 78 VAL A C 1
ATOM 635 O O . VAL A 1 78 ? -20.031 -63.438 -28.484 1 57.28 78 VAL A O 1
ATOM 638 N N . TRP A 1 79 ? -19.828 -63.938 -26.344 1 57.03 79 TRP A N 1
ATOM 639 C CA . TRP A 1 79 ? -18.516 -63.344 -26.219 1 57.03 79 TRP A CA 1
ATOM 640 C C . TRP A 1 79 ? -17.5 -64.062 -27.125 1 57.03 79 TRP A C 1
ATOM 642 O O . TRP A 1 79 ? -16.672 -63.375 -27.766 1 57.03 79 TRP A O 1
ATOM 652 N N . ASN A 1 80 ? -17.609 -65.312 -27.125 1 56.53 80 ASN A N 1
ATOM 653 C CA . ASN A 1 80 ? -16.719 -66.062 -28 1 56.53 80 ASN A CA 1
ATOM 654 C C . ASN A 1 80 ? -16.984 -65.75 -29.469 1 56.53 80 ASN A C 1
ATOM 656 O O . ASN A 1 80 ? -16.047 -65.688 -30.266 1 56.53 80 ASN A O 1
ATOM 660 N N . VAL A 1 81 ? -18.234 -65.625 -29.766 1 56.72 81 VAL A N 1
ATOM 661 C CA . VAL A 1 81 ? -18.562 -65.25 -31.141 1 56.72 81 VAL A CA 1
ATOM 662 C C . VAL A 1 81 ? -18.094 -63.812 -31.406 1 56.72 81 VAL A C 1
ATOM 664 O O . VAL A 1 81 ? -17.578 -63.5 -32.5 1 56.72 81 VAL A O 1
ATOM 667 N N . TYR A 1 82 ? -18.188 -62.969 -30.422 1 55.94 82 TYR A N 1
ATOM 668 C CA . TYR A 1 82 ? -17.766 -61.562 -30.531 1 55.94 82 TYR A CA 1
ATOM 669 C C . TYR A 1 82 ? -16.266 -61.469 -30.719 1 55.94 82 TYR A C 1
ATOM 671 O O . TYR A 1 82 ? -15.789 -60.656 -31.531 1 55.94 82 TYR A O 1
ATOM 679 N N . ARG A 1 83 ? -15.57 -62.219 -29.969 1 58.91 83 ARG A N 1
ATOM 680 C CA . ARG A 1 83 ? -14.109 -62.219 -30.016 1 58.91 83 ARG A CA 1
ATOM 681 C C . ARG A 1 83 ? -13.617 -62.625 -31.406 1 58.91 83 ARG A C 1
ATOM 683 O O . ARG A 1 83 ? -12.547 -62.219 -31.844 1 58.91 83 ARG A O 1
ATOM 690 N N . HIS A 1 84 ? -14.461 -63.375 -32.125 1 61.94 84 HIS A N 1
ATOM 691 C CA . HIS A 1 84 ? -13.984 -63.938 -33.375 1 61.94 84 HIS A CA 1
ATOM 692 C C . HIS A 1 84 ? -14.555 -63.156 -34.562 1 61.94 84 HIS A C 1
ATOM 694 O O . HIS A 1 84 ? -14.359 -63.531 -35.719 1 61.94 84 HIS A O 1
ATOM 700 N N . LYS A 1 85 ? -15.203 -61.938 -34.156 1 68.75 85 LYS A N 1
ATOM 701 C CA . LYS A 1 85 ? -15.742 -61.156 -35.25 1 68.75 85 LYS A CA 1
ATOM 702 C C . LYS A 1 85 ? -14.992 -59.844 -35.438 1 68.75 85 LYS A C 1
ATOM 704 O O . LYS A 1 85 ? -14.461 -59.312 -34.469 1 68.75 85 LYS A O 1
ATOM 709 N N . PRO A 1 86 ? -14.75 -59.344 -36.688 1 79.38 86 PRO A N 1
ATOM 710 C CA . PRO A 1 86 ? -14.008 -58.125 -37 1 79.38 86 PRO A CA 1
ATOM 711 C C . PRO A 1 86 ? -14.609 -56.906 -36.375 1 79.38 86 PRO A C 1
ATOM 713 O O . PRO A 1 86 ? -13.938 -55.875 -36.25 1 79.38 86 PRO A O 1
ATOM 716 N N . TRP A 1 87 ? -15.781 -57 -35.719 1 84.31 87 TRP A N 1
ATOM 717 C CA . TRP A 1 87 ? -16.453 -55.844 -35.156 1 84.31 87 TRP A CA 1
ATOM 718 C C . TRP A 1 87 ? -15.797 -55.406 -33.844 1 84.31 87 TRP A C 1
ATOM 720 O O . TRP A 1 87 ? -15.969 -54.281 -33.375 1 84.31 87 TRP A O 1
ATOM 730 N N . ASN A 1 88 ? -14.992 -56.25 -33.219 1 86.88 88 ASN A N 1
ATOM 731 C CA . ASN A 1 88 ? -14.312 -55.906 -31.984 1 86.88 88 ASN A CA 1
ATOM 732 C C . ASN A 1 88 ? -13.289 -54.781 -32.188 1 86.88 88 ASN A C 1
ATOM 734 O O . ASN A 1 88 ? -13.07 -54 -31.281 1 86.88 88 ASN A O 1
ATOM 738 N N . MET A 1 89 ? -12.734 -54.719 -33.406 1 91 89 MET A N 1
ATOM 739 C CA . MET A 1 89 ? -11.773 -53.656 -33.688 1 91 89 MET A CA 1
ATOM 740 C C . MET A 1 89 ? -12.461 -52.281 -33.719 1 91 89 MET A C 1
ATOM 742 O O . MET A 1 89 ? -11.938 -51.312 -33.188 1 91 89 MET A O 1
ATOM 746 N N . PHE A 1 90 ? -13.695 -52.281 -34.25 1 91.81 90 PHE A N 1
ATOM 747 C CA . PHE A 1 90 ? -14.43 -51.031 -34.344 1 91.81 90 PHE A CA 1
ATOM 748 C C . PHE A 1 90 ? -14.961 -50.594 -33 1 91.81 90 PHE A C 1
ATOM 750 O O . PHE A 1 90 ? -14.992 -49.406 -32.688 1 91.81 90 PHE A O 1
ATOM 757 N N . LEU A 1 91 ? -15.375 -51.562 -32.219 1 93.06 91 LEU A N 1
ATOM 758 C CA . LEU A 1 91 ? -15.859 -51.25 -30.891 1 93.06 91 LEU A CA 1
ATOM 759 C C . LEU A 1 91 ? -14.742 -50.656 -30.031 1 93.06 91 LEU A C 1
ATOM 761 O O . LEU A 1 91 ? -14.984 -49.719 -29.25 1 93.06 91 LEU A O 1
ATOM 765 N N . LEU A 1 92 ? -13.57 -51.156 -30.188 1 94.5 92 LEU A N 1
ATOM 766 C CA . LEU A 1 92 ? -12.438 -50.625 -29.422 1 94.5 92 LEU A CA 1
ATOM 767 C C . LEU A 1 92 ? -12.094 -49.219 -29.844 1 94.5 92 LEU A C 1
ATOM 769 O O . LEU A 1 92 ? -11.734 -48.375 -29 1 94.5 92 LEU A O 1
ATOM 773 N N . VAL A 1 93 ? -12.188 -48.938 -31.094 1 96 93 VAL A N 1
ATOM 774 C CA . VAL A 1 93 ? -11.961 -47.562 -31.547 1 96 93 VAL A CA 1
ATOM 775 C C . VAL A 1 93 ? -13.023 -46.656 -30.969 1 96 93 VAL A C 1
ATOM 777 O O . VAL A 1 93 ? -12.719 -45.531 -30.562 1 96 93 VAL A O 1
ATOM 780 N N . LEU A 1 94 ? -14.234 -47.156 -30.906 1 96.31 94 LEU A N 1
ATOM 781 C CA . LEU A 1 94 ? -15.312 -46.375 -30.344 1 96.31 94 LEU A CA 1
ATOM 782 C C . LEU A 1 94 ? -15.078 -46.094 -28.859 1 96.31 94 LEU A C 1
ATOM 784 O O . LEU A 1 94 ? -15.297 -45 -28.375 1 96.31 94 LEU A O 1
ATOM 788 N N . ILE A 1 95 ? -14.633 -47.062 -28.156 1 96.25 95 ILE A N 1
ATOM 789 C CA . ILE A 1 95 ? -14.328 -46.906 -26.75 1 96.25 95 ILE A CA 1
ATOM 790 C C . ILE A 1 95 ? -13.18 -45.938 -26.562 1 96.25 95 ILE A C 1
ATOM 792 O O . ILE A 1 95 ? -13.219 -45.094 -25.672 1 96.25 95 ILE A O 1
ATOM 796 N N . GLY A 1 96 ? -12.172 -46.062 -27.391 1 96.75 96 GLY A N 1
ATOM 797 C CA . GLY A 1 96 ? -11.078 -45.094 -27.359 1 96.75 96 GLY A CA 1
ATOM 798 C C . GLY A 1 96 ? -11.523 -43.656 -27.609 1 96.75 96 GLY A C 1
ATOM 799 O O . GLY A 1 96 ? -11.078 -42.75 -26.938 1 96.75 96 GLY A O 1
ATOM 800 N N . ALA A 1 97 ? -12.383 -43.5 -28.516 1 97.25 97 ALA A N 1
ATOM 801 C CA . ALA A 1 97 ? -12.93 -42.188 -28.812 1 97.25 97 ALA A CA 1
ATOM 802 C C . ALA A 1 97 ? -13.758 -41.656 -27.641 1 97.25 97 ALA A C 1
ATOM 804 O O . ALA A 1 97 ? -13.727 -40.469 -27.344 1 97.25 97 ALA A O 1
ATOM 805 N N . LEU A 1 98 ? -14.461 -42.531 -27.031 1 97.5 98 LEU A N 1
ATOM 806 C CA . LEU A 1 98 ? -15.258 -42.125 -25.875 1 97.5 98 LEU A CA 1
ATOM 807 C C . LEU A 1 98 ? -14.367 -41.656 -24.734 1 97.5 98 LEU A C 1
ATOM 809 O O . LEU A 1 98 ? -14.688 -40.688 -24.047 1 97.5 98 LEU A O 1
ATOM 813 N N . PHE A 1 99 ? -13.258 -42.281 -24.484 1 97.56 99 PHE A N 1
ATOM 814 C CA . PHE A 1 99 ? -12.32 -41.844 -23.469 1 97.56 99 PHE A CA 1
ATOM 815 C C . PHE A 1 99 ? -11.695 -40.5 -23.844 1 97.56 99 PHE A C 1
ATOM 817 O O . PHE A 1 99 ? -11.453 -39.656 -22.969 1 97.56 99 PHE A O 1
ATOM 824 N N . ALA A 1 100 ? -11.453 -40.344 -25.094 1 97.38 100 ALA A N 1
ATOM 825 C CA . ALA A 1 100 ? -10.914 -39.062 -25.562 1 97.38 100 ALA A CA 1
ATOM 826 C C . ALA A 1 100 ? -11.898 -37.938 -25.297 1 97.38 100 ALA A C 1
ATOM 828 O O . ALA A 1 100 ? -11.516 -36.875 -24.812 1 97.38 100 ALA A O 1
ATOM 829 N N . VAL A 1 101 ? -13.133 -38.219 -25.578 1 97.38 101 VAL A N 1
ATOM 830 C CA . VAL A 1 101 ? -14.164 -37.219 -25.328 1 97.38 101 VAL A CA 1
ATOM 831 C C . VAL A 1 101 ? -14.32 -37 -23.828 1 97.38 101 VAL A C 1
ATOM 833 O O . VAL A 1 101 ? -14.5 -35.875 -23.375 1 97.38 101 VAL A O 1
ATOM 836 N N . GLY A 1 102 ? -14.305 -38.094 -23.109 1 96.81 102 GLY A N 1
ATOM 837 C CA . GLY A 1 102 ? -14.336 -37.969 -21.656 1 96.81 102 GLY A CA 1
ATOM 838 C C . GLY A 1 102 ? -13.195 -37.125 -21.109 1 96.81 102 GLY A C 1
ATOM 839 O O . GLY A 1 102 ? -13.391 -36.344 -20.172 1 96.81 102 GLY A O 1
ATOM 840 N N . HIS A 1 103 ? -12.07 -37.312 -21.641 1 97.31 103 HIS A N 1
ATOM 841 C CA . HIS A 1 103 ? -10.906 -36.531 -21.25 1 97.31 103 HIS A CA 1
ATOM 842 C C . HIS A 1 103 ? -11.125 -35.031 -21.531 1 97.31 103 HIS A C 1
ATOM 844 O O . HIS A 1 103 ? -10.82 -34.188 -20.688 1 97.31 103 HIS A O 1
ATOM 850 N N . HIS A 1 104 ? -11.602 -34.719 -22.688 1 97 104 HIS A N 1
ATOM 851 C CA . HIS A 1 104 ? -11.922 -33.344 -23.078 1 97 104 HIS A CA 1
ATOM 852 C C . HIS A 1 104 ? -12.93 -32.719 -22.125 1 97 104 HIS A C 1
ATOM 854 O O . HIS A 1 104 ? -12.727 -31.609 -21.641 1 97 104 HIS A O 1
ATOM 860 N N . LEU A 1 105 ? -13.953 -33.5 -21.828 1 97.38 105 LEU A N 1
ATOM 861 C CA . LEU A 1 105 ? -14.992 -32.969 -20.953 1 97.38 105 LEU A CA 1
ATOM 862 C C . LEU A 1 105 ? -14.477 -32.781 -19.531 1 97.38 105 LEU A C 1
ATOM 864 O O . LEU A 1 105 ? -14.844 -31.828 -18.844 1 97.38 105 LEU A O 1
ATOM 868 N N . PHE A 1 106 ? -13.688 -33.625 -19.141 1 96.31 106 PHE A N 1
ATOM 869 C CA . PHE A 1 106 ? -13.094 -33.562 -17.797 1 96.31 106 PHE A CA 1
ATOM 870 C C . PHE A 1 106 ? -12.25 -32.281 -17.672 1 96.31 106 PHE A C 1
ATOM 872 O O . PHE A 1 106 ? -12.398 -31.531 -16.703 1 96.31 106 PHE A O 1
ATOM 879 N N . TYR A 1 107 ? -11.367 -32.031 -18.625 1 96.81 107 TYR A N 1
ATOM 880 C CA . TYR A 1 107 ? -10.5 -30.844 -18.578 1 96.81 107 TYR A CA 1
ATOM 881 C C . TYR A 1 107 ? -11.297 -29.562 -18.797 1 96.81 107 TYR A C 1
ATOM 883 O O . TYR A 1 107 ? -10.969 -28.516 -18.234 1 96.81 107 TYR A O 1
ATOM 891 N N . LEU A 1 108 ? -12.312 -29.688 -19.562 1 95.94 108 LEU A N 1
ATOM 892 C CA . LEU A 1 108 ? -13.172 -28.531 -19.766 1 95.94 108 LEU A CA 1
ATOM 893 C C . LEU A 1 108 ? -13.852 -28.109 -18.469 1 95.94 108 LEU A C 1
ATOM 895 O O . LEU A 1 108 ? -14.016 -26.922 -18.203 1 95.94 108 LEU A O 1
ATOM 899 N N . ARG A 1 109 ? -14.172 -29.047 -17.719 1 95.38 109 ARG A N 1
ATOM 900 C CA . ARG A 1 109 ? -14.797 -28.766 -16.422 1 95.38 109 ARG A CA 1
ATOM 901 C C . ARG A 1 109 ? -13.797 -28.141 -15.453 1 95.38 109 ARG A C 1
ATOM 903 O O . ARG A 1 109 ? -14.172 -27.312 -14.625 1 95.38 109 ARG A O 1
ATOM 910 N N . LEU A 1 110 ? -12.602 -28.516 -15.492 1 95.38 110 LEU A N 1
ATOM 911 C CA . LEU A 1 110 ? -11.57 -28.031 -14.578 1 95.38 110 LEU A CA 1
ATOM 912 C C . LEU A 1 110 ? -11.039 -26.672 -15.023 1 95.38 110 LEU A C 1
ATOM 914 O O . LEU A 1 110 ? -10.516 -25.922 -14.203 1 95.38 110 LEU A O 1
ATOM 918 N N . ASN A 1 111 ? -11.227 -26.391 -16.25 1 94.62 111 ASN A N 1
ATOM 919 C CA . ASN A 1 111 ? -10.695 -25.156 -16.797 1 94.62 111 ASN A CA 1
ATOM 920 C C . ASN A 1 111 ? -11.273 -23.938 -16.094 1 94.62 111 ASN A C 1
ATOM 922 O O . ASN A 1 111 ? -12.492 -23.781 -15.984 1 94.62 111 ASN A O 1
ATOM 926 N N . GLY A 1 112 ? -10.375 -23.125 -15.547 1 91.75 112 GLY A N 1
ATOM 927 C CA . GLY A 1 112 ? -10.797 -21.891 -14.891 1 91.75 112 GLY A CA 1
ATOM 928 C C . GLY A 1 112 ? -11.133 -22.094 -13.422 1 91.75 112 GLY A C 1
ATOM 929 O O . GLY A 1 112 ? -11.406 -21.125 -12.711 1 91.75 112 GLY A O 1
ATOM 930 N N . ARG A 1 113 ? -11.078 -23.312 -13.008 1 92.06 113 ARG A N 1
ATOM 931 C CA . ARG A 1 113 ? -11.359 -23.578 -11.602 1 92.06 113 ARG A CA 1
ATOM 932 C C . ARG A 1 113 ? -10.078 -23.578 -10.781 1 92.06 113 ARG A C 1
ATOM 934 O O . ARG A 1 113 ? -8.984 -23.734 -11.32 1 92.06 113 ARG A O 1
ATOM 941 N N . GLU A 1 114 ? -10.273 -23.344 -9.484 1 90.62 114 GLU A N 1
ATOM 942 C CA . GLU A 1 114 ? -9.125 -23.344 -8.586 1 90.62 114 GLU A CA 1
ATOM 943 C C . GLU A 1 114 ? -8.414 -24.688 -8.586 1 90.62 114 GLU A C 1
ATOM 945 O O . GLU A 1 114 ? -9.062 -25.734 -8.586 1 90.62 114 GLU A O 1
ATOM 950 N N . ALA A 1 115 ? -7.105 -24.594 -8.641 1 89.62 115 ALA A N 1
ATOM 951 C CA . ALA A 1 115 ? -6.293 -25.812 -8.75 1 89.62 115 ALA A CA 1
ATOM 952 C C . ALA A 1 115 ? -6.113 -26.469 -7.387 1 89.62 115 ALA A C 1
ATOM 954 O O . ALA A 1 115 ? -4.996 -26.562 -6.879 1 89.62 115 ALA A O 1
ATOM 955 N N . ILE A 1 116 ? -7.184 -27.016 -6.906 1 87.5 116 ILE A N 1
ATOM 956 C CA . ILE A 1 116 ? -7.145 -27.781 -5.672 1 87.5 116 ILE A CA 1
ATOM 957 C C . ILE A 1 116 ? -6.766 -29.234 -5.98 1 87.5 116 ILE A C 1
ATOM 959 O O . ILE A 1 116 ? -7.289 -29.828 -6.922 1 87.5 116 ILE A O 1
ATOM 963 N N . ASN A 1 117 ? -5.859 -29.766 -5.27 1 89.31 117 ASN A N 1
ATOM 964 C CA . ASN A 1 117 ? -5.402 -31.125 -5.512 1 89.31 117 ASN A CA 1
ATOM 965 C C . ASN A 1 117 ? -4.871 -31.312 -6.93 1 89.31 117 ASN A C 1
ATOM 967 O O . ASN A 1 117 ? -5.297 -32.219 -7.652 1 89.31 117 ASN A O 1
ATOM 971 N N . GLN A 1 118 ? -4.012 -30.609 -7.301 1 88.69 118 GLN A N 1
ATOM 972 C CA . GLN A 1 118 ? -3.449 -30.531 -8.648 1 88.69 118 GLN A CA 1
ATOM 973 C C . GLN A 1 118 ? -2.943 -31.906 -9.102 1 88.69 118 GLN A C 1
ATOM 975 O O . GLN A 1 118 ? -3.281 -32.375 -10.188 1 88.69 118 GLN A O 1
ATOM 980 N N . SER A 1 119 ? -2.146 -32.531 -8.266 1 88.19 119 SER A N 1
ATOM 981 C CA . SER A 1 119 ? -1.54 -33.812 -8.617 1 88.19 119 SER A CA 1
ATOM 982 C C . SER A 1 119 ? -2.604 -34.875 -8.891 1 88.19 119 SER A C 1
ATOM 984 O O . SER A 1 119 ? -2.475 -35.656 -9.82 1 88.19 119 SER A O 1
ATOM 986 N N . LEU A 1 120 ? -3.627 -34.844 -8.109 1 91.75 120 LEU A N 1
ATOM 987 C CA . LEU A 1 120 ? -4.688 -35.844 -8.266 1 91.75 120 LEU A CA 1
ATOM 988 C C . LEU A 1 120 ? -5.441 -35.625 -9.57 1 91.75 120 LEU A C 1
ATOM 990 O O . LEU A 1 120 ? -5.758 -36.594 -10.281 1 91.75 120 LEU A O 1
ATOM 994 N N . MET A 1 121 ? -5.785 -34.5 -9.914 1 93.62 121 MET A N 1
ATOM 995 C CA . MET A 1 121 ? -6.512 -34.188 -11.148 1 93.62 121 MET A CA 1
ATOM 996 C C . MET A 1 121 ? -5.672 -34.531 -12.375 1 93.62 121 MET A C 1
ATOM 998 O O . MET A 1 121 ? -6.191 -35.062 -13.359 1 93.62 121 MET A O 1
ATOM 1002 N N . LEU A 1 122 ? -4.41 -34.25 -12.281 1 91.12 122 LEU A N 1
ATOM 1003 C CA . LEU A 1 122 ? -3.52 -34.594 -13.383 1 91.12 122 LEU A CA 1
ATOM 1004 C C . LEU A 1 122 ? -3.395 -36.094 -13.531 1 91.12 122 LEU A C 1
ATOM 1006 O O . LEU A 1 122 ? -3.318 -36.625 -14.656 1 91.12 122 LEU A O 1
ATOM 1010 N N . ARG A 1 123 ? -3.424 -36.781 -12.398 1 92.62 123 ARG A N 1
ATOM 1011 C CA . ARG A 1 123 ? -3.385 -38.25 -12.438 1 92.62 123 ARG A CA 1
ATOM 1012 C C . ARG A 1 123 ? -4.633 -38.781 -13.117 1 92.62 123 ARG A C 1
ATOM 1014 O O . ARG A 1 123 ? -4.547 -39.75 -13.891 1 92.62 123 ARG A O 1
ATOM 1021 N N . TYR A 1 124 ? -5.742 -38.219 -12.828 1 94.06 124 TYR A N 1
ATOM 1022 C CA . TYR A 1 124 ? -6.973 -38.625 -13.492 1 94.06 124 TYR A CA 1
ATOM 1023 C C . TYR A 1 124 ? -6.895 -38.406 -14.992 1 94.06 124 TYR A C 1
ATOM 1025 O O . TYR A 1 124 ? -7.328 -39.25 -15.781 1 94.06 124 TYR A O 1
ATOM 1033 N N . GLY A 1 125 ? -6.363 -37.312 -15.328 1 93.62 125 GLY A N 1
ATOM 1034 C CA . GLY A 1 125 ? -6.191 -37.062 -16.75 1 93.62 125 GLY A CA 1
ATOM 1035 C C . GLY A 1 125 ? -5.277 -38.062 -17.438 1 93.62 125 GLY A C 1
ATOM 1036 O O . GLY A 1 125 ? -5.586 -38.531 -18.531 1 93.62 125 GLY A O 1
ATOM 1037 N N . THR A 1 126 ? -4.211 -38.375 -16.766 1 93.25 126 THR A N 1
ATOM 1038 C CA . THR A 1 126 ? -3.275 -39.344 -17.312 1 93.25 126 THR A CA 1
ATOM 1039 C C . THR A 1 126 ? -3.918 -40.719 -17.406 1 93.25 126 THR A C 1
ATOM 1041 O O . THR A 1 126 ? -3.705 -41.438 -18.375 1 93.25 126 THR A O 1
ATOM 1044 N N . ALA A 1 127 ? -4.656 -41.062 -16.422 1 94.06 127 ALA A N 1
ATOM 1045 C CA . ALA A 1 127 ? -5.352 -42.344 -16.422 1 94.06 127 ALA A CA 1
ATOM 1046 C C . ALA A 1 127 ? -6.309 -42.469 -17.609 1 94.06 127 ALA A C 1
ATOM 1048 O O . ALA A 1 127 ? -6.363 -43.5 -18.281 1 94.06 127 ALA A O 1
ATOM 1049 N N . ILE A 1 128 ? -7.02 -41.469 -17.859 1 96.06 128 ILE A N 1
ATOM 1050 C CA . ILE A 1 128 ? -7.953 -41.438 -18.984 1 96.06 128 ILE A CA 1
ATOM 1051 C C . ILE A 1 128 ? -7.184 -41.562 -20.297 1 96.06 128 ILE A C 1
ATOM 1053 O O . ILE A 1 128 ? -7.59 -42.281 -21.203 1 96.06 128 ILE A O 1
ATOM 1057 N N . ALA A 1 129 ? -6.152 -40.844 -20.359 1 95.19 129 ALA A N 1
ATOM 1058 C CA . ALA A 1 129 ? -5.32 -40.906 -21.562 1 95.19 129 ALA A CA 1
ATOM 1059 C C . ALA A 1 129 ? -4.801 -42.312 -21.797 1 95.19 129 ALA A C 1
ATOM 1061 O O . ALA A 1 129 ? -4.734 -42.781 -22.938 1 95.19 129 ALA A O 1
ATOM 1062 N N . PHE A 1 130 ? -4.449 -43 -20.734 1 94.25 130 PHE A N 1
ATOM 1063 C CA . PHE A 1 130 ? -3.979 -44.375 -20.844 1 94.25 130 PHE A CA 1
ATOM 1064 C C . PHE A 1 130 ? -5.09 -45.281 -21.344 1 94.25 130 PHE A C 1
ATOM 1066 O O . PHE A 1 130 ? -4.84 -46.188 -22.141 1 94.25 130 PHE A O 1
ATOM 1073 N N . CYS A 1 131 ? -6.238 -45.094 -20.906 1 94.62 131 CYS A N 1
ATOM 1074 C CA . CYS A 1 131 ? -7.367 -45.875 -21.344 1 94.62 131 CYS A CA 1
ATOM 1075 C C . CYS A 1 131 ? -7.652 -45.656 -22.828 1 94.62 131 CYS A C 1
ATOM 1077 O O . CYS A 1 131 ? -7.926 -46.594 -23.562 1 94.62 131 CYS A O 1
ATOM 1079 N N . ALA A 1 132 ? -7.559 -44.469 -23.188 1 95.94 132 ALA A N 1
ATOM 1080 C CA . ALA A 1 132 ? -7.762 -44.125 -24.609 1 95.94 132 ALA A CA 1
ATOM 1081 C C . ALA A 1 132 ? -6.691 -44.781 -25.469 1 95.94 132 ALA A C 1
ATOM 1083 O O . ALA A 1 132 ? -7.008 -45.438 -26.469 1 95.94 132 ALA A O 1
ATOM 1084 N N . LYS A 1 133 ? -5.508 -44.656 -25.094 1 93.88 133 LYS A N 1
ATOM 1085 C CA . LYS A 1 133 ? -4.402 -45.25 -25.844 1 93.88 133 LYS A CA 1
ATOM 1086 C C . LYS A 1 133 ? -4.512 -46.781 -25.891 1 93.88 133 LYS A C 1
ATOM 1088 O O . LYS A 1 133 ? -4.262 -47.375 -26.938 1 93.88 133 LYS A O 1
ATOM 1093 N N . ALA A 1 134 ? -4.805 -47.344 -24.734 1 91.94 134 ALA A N 1
ATOM 1094 C CA . ALA A 1 134 ? -4.918 -48.781 -24.672 1 91.94 134 ALA A CA 1
ATOM 1095 C C . ALA A 1 134 ? -6.008 -49.312 -25.594 1 91.94 134 ALA A C 1
ATOM 1097 O O . ALA A 1 134 ? -5.824 -50.312 -26.281 1 91.94 134 ALA A O 1
ATOM 1098 N N . SER A 1 135 ? -7.086 -48.594 -25.688 1 94.56 135 SER A N 1
ATOM 1099 C CA . SER A 1 135 ? -8.188 -49 -26.562 1 94.56 135 SER A CA 1
ATOM 1100 C C . SER A 1 135 ? -7.824 -48.844 -28.031 1 94.56 135 SER A C 1
ATOM 1102 O O . SER A 1 135 ? -7.992 -49.781 -28.812 1 94.56 135 SER A O 1
ATOM 1104 N N . LEU A 1 136 ? -7.305 -47.781 -28.359 1 95.5 136 LEU A N 1
ATOM 1105 C CA . LEU A 1 136 ? -6.918 -47.531 -29.75 1 95.5 136 LEU A CA 1
ATOM 1106 C C . LEU A 1 136 ? -5.773 -48.438 -30.156 1 95.5 136 LEU A C 1
ATOM 1108 O O . LEU A 1 136 ? -5.789 -49.031 -31.25 1 95.5 136 LEU A O 1
ATOM 1112 N N . GLY A 1 137 ? -4.801 -48.625 -29.25 1 93 137 GLY A N 1
ATOM 1113 C CA . GLY A 1 137 ? -3.674 -49.5 -29.531 1 93 137 GLY A CA 1
ATOM 1114 C C . GLY A 1 137 ? -4.078 -50.969 -29.719 1 93 137 GLY A C 1
ATOM 1115 O O . GLY A 1 137 ? -3.559 -51.656 -30.609 1 93 137 GLY A O 1
ATOM 1116 N N . THR A 1 138 ? -4.93 -51.406 -28.906 1 91.5 138 THR A N 1
ATOM 1117 C CA . THR A 1 138 ? -5.406 -52.781 -29.016 1 91.5 138 THR A CA 1
ATOM 1118 C C . THR A 1 138 ? -6.168 -52.969 -30.328 1 91.5 138 THR A C 1
ATOM 1120 O O . THR A 1 138 ? -6.039 -54 -30.969 1 91.5 138 THR A O 1
ATOM 1123 N N . ALA A 1 139 ? -6.957 -52.031 -30.688 1 93.38 139 ALA A N 1
ATOM 1124 C CA . ALA A 1 139 ? -7.676 -52.094 -31.969 1 93.38 139 ALA A CA 1
ATOM 1125 C C . ALA A 1 139 ? -6.707 -52.25 -33.125 1 93.38 139 ALA A C 1
ATOM 1127 O O . ALA A 1 139 ? -6.887 -53.125 -33.969 1 93.38 139 ALA A O 1
ATOM 1128 N N . VAL A 1 140 ? -5.691 -51.5 -33.156 1 94.44 140 VAL A N 1
ATOM 1129 C CA . VAL A 1 140 ? -4.727 -51.531 -34.25 1 94.44 140 VAL A CA 1
ATOM 1130 C C . VAL A 1 140 ? -3.896 -52.812 -34.156 1 94.44 140 VAL A C 1
ATOM 1132 O O . VAL A 1 140 ? -3.502 -53.375 -35.188 1 94.44 140 VAL A O 1
ATOM 1135 N N . THR A 1 141 ? -3.641 -53.312 -32.969 1 92 141 THR A N 1
ATOM 1136 C CA . THR A 1 141 ? -2.924 -54.562 -32.812 1 92 141 THR A CA 1
ATOM 1137 C C . THR A 1 141 ? -3.709 -55.719 -33.438 1 92 141 THR A C 1
ATOM 1139 O O . THR A 1 141 ? -3.135 -56.562 -34.094 1 92 141 THR A O 1
ATOM 1142 N N . ILE A 1 142 ? -5.012 -55.75 -33.219 1 90.56 142 ILE A N 1
ATOM 1143 C CA . ILE A 1 142 ? -5.848 -56.781 -33.812 1 90.56 142 ILE A CA 1
ATOM 1144 C C . ILE A 1 142 ? -5.801 -56.656 -35.344 1 90.56 142 ILE A C 1
ATOM 1146 O O . ILE A 1 142 ? -5.711 -57.656 -36.031 1 90.56 142 ILE A O 1
ATOM 1150 N N . ALA A 1 143 ? -5.871 -55.438 -35.781 1 92.75 143 ALA A N 1
ATOM 1151 C CA . ALA A 1 143 ? -5.758 -55.188 -37.219 1 92.75 143 ALA A CA 1
ATOM 1152 C C . ALA A 1 143 ? -4.41 -55.688 -37.75 1 92.75 143 ALA A C 1
ATOM 1154 O O . ALA A 1 143 ? -4.332 -56.25 -38.844 1 92.75 143 ALA A O 1
ATOM 1155 N N . PHE A 1 144 ? -3.404 -55.469 -37.031 1 93.06 144 PHE A N 1
ATOM 1156 C CA . PHE A 1 144 ? -2.059 -55.938 -37.375 1 93.06 144 PHE A CA 1
ATOM 1157 C C . PHE A 1 144 ? -2.004 -57.438 -37.531 1 93.06 144 PHE A C 1
ATOM 1159 O O . PHE A 1 144 ? -1.391 -57.969 -38.469 1 93.06 144 PHE A O 1
ATOM 1166 N N . HIS A 1 145 ? -2.611 -58.156 -36.562 1 90.25 145 HIS A N 1
ATOM 1167 C CA . HIS A 1 145 ? -2.641 -59.625 -36.656 1 90.25 145 HIS A CA 1
ATOM 1168 C C . HIS A 1 145 ? -3.283 -60.094 -37.938 1 90.25 145 HIS A C 1
ATOM 1170 O O . HIS A 1 145 ? -2.783 -61.031 -38.594 1 90.25 145 HIS A O 1
ATOM 1176 N N . GLN A 1 146 ? -4.312 -59.469 -38.344 1 90.94 146 GLN A N 1
ATOM 1177 C CA . GLN A 1 146 ? -4.996 -59.844 -39.562 1 90.94 146 GLN A CA 1
ATOM 1178 C C . GLN A 1 146 ? -4.113 -59.625 -40.781 1 90.94 146 GLN A C 1
ATOM 1180 O O . GLN A 1 146 ? -4.055 -60.438 -41.688 1 90.94 146 GLN A O 1
ATOM 1185 N N . ARG A 1 147 ? -3.441 -58.562 -40.719 1 91.25 147 ARG A N 1
ATOM 1186 C CA . ARG A 1 147 ? -2.592 -58.219 -41.875 1 91.25 147 ARG A CA 1
ATOM 1187 C C . ARG A 1 147 ? -1.382 -59.125 -41.938 1 91.25 147 ARG A C 1
ATOM 1189 O O . ARG A 1 147 ? -0.916 -59.469 -43.031 1 91.25 147 ARG A O 1
ATOM 1196 N N . ALA A 1 148 ? -0.845 -59.5 -40.812 1 89.94 148 ALA A N 1
ATOM 1197 C CA . ALA A 1 148 ? 0.292 -60.438 -40.781 1 89.94 148 ALA A CA 1
ATOM 1198 C C . ALA A 1 148 ? -0.072 -61.781 -41.406 1 89.94 148 ALA A C 1
ATOM 1200 O O . ALA A 1 148 ? 0.688 -62.312 -42.188 1 89.94 148 ALA A O 1
ATOM 1201 N N . TRP A 1 149 ? -1.231 -62.281 -41.062 1 88.38 149 TRP A N 1
ATOM 1202 C CA . TRP A 1 149 ? -1.683 -63.562 -41.594 1 88.38 149 TRP A CA 1
ATOM 1203 C C . TRP A 1 149 ? -1.936 -63.438 -43.094 1 88.38 149 TRP A C 1
ATOM 1205 O O . TRP A 1 149 ? -1.667 -64.375 -43.844 1 88.38 149 TRP A O 1
ATOM 1215 N N . ARG A 1 150 ? -2.41 -62.344 -43.531 1 88.5 150 ARG A N 1
ATOM 1216 C CA . ARG A 1 150 ? -2.654 -62.156 -44.969 1 88.5 150 ARG A CA 1
ATOM 1217 C C . ARG A 1 150 ? -1.351 -62.188 -45.75 1 88.5 150 ARG A C 1
ATOM 1219 O O . ARG A 1 150 ? -1.305 -62.75 -46.844 1 88.5 150 ARG A O 1
ATOM 1226 N N . VAL A 1 151 ? -0.347 -61.656 -45.25 1 88.69 151 VAL A N 1
ATOM 1227 C CA . VAL A 1 151 ? 0.932 -61.594 -45.969 1 88.69 151 VAL A CA 1
ATOM 1228 C C . VAL A 1 151 ? 1.461 -63.031 -46.188 1 88.69 151 VAL A C 1
ATOM 1230 O O . VAL A 1 151 ? 1.899 -63.375 -47.281 1 88.69 151 VAL A O 1
ATOM 1233 N N . VAL A 1 152 ? 1.341 -63.844 -45.156 1 86.19 152 VAL A N 1
ATOM 1234 C CA . VAL A 1 152 ? 1.896 -65.188 -45.25 1 86.19 152 VAL A CA 1
ATOM 1235 C C . VAL A 1 152 ? 1.001 -66.062 -46.125 1 86.19 152 VAL A C 1
ATOM 1237 O O . VAL A 1 152 ? 1.44 -67.125 -46.656 1 86.19 152 VAL A O 1
ATOM 1240 N N . ARG A 1 153 ? -0.191 -65.688 -46.312 1 85.81 153 ARG A N 1
ATOM 1241 C CA . ARG A 1 153 ? -1.106 -66.375 -47.188 1 85.81 153 ARG A CA 1
ATOM 1242 C C . ARG A 1 153 ? -0.793 -66.125 -48.656 1 85.81 153 ARG A C 1
ATOM 1244 O O . ARG A 1 153 ? -1.062 -67 -49.531 1 85.81 153 ARG A O 1
ATOM 1251 N N . PHE A 1 154 ? -0.206 -65.062 -48.938 1 86 154 PHE A N 1
ATOM 1252 C CA . PHE A 1 154 ? -0.039 -64.688 -50.344 1 86 154 PHE A CA 1
ATOM 1253 C C . PHE A 1 154 ? 1.433 -64.688 -50.75 1 86 154 PHE A C 1
ATOM 1255 O O . PHE A 1 154 ? 1.761 -64.75 -51.938 1 86 154 PHE A O 1
ATOM 1262 N N . LYS A 1 155 ? 2.244 -64.688 -49.719 1 86.06 155 LYS A N 1
ATOM 1263 C CA . LYS A 1 155 ? 3.672 -64.625 -50.031 1 86.06 155 LYS A CA 1
ATOM 1264 C C . LYS A 1 155 ? 4.426 -65.688 -49.188 1 86.06 155 LYS A C 1
ATOM 1266 O O . LYS A 1 155 ? 4.09 -65.938 -48.031 1 86.06 155 LYS A O 1
ATOM 1271 N N . THR A 1 156 ? 5.32 -66.312 -49.781 1 87.56 156 THR A N 1
ATOM 1272 C CA . THR A 1 156 ? 6.23 -67.188 -49.031 1 87.56 156 THR A CA 1
ATOM 1273 C C . THR A 1 156 ? 7.441 -66.375 -48.531 1 87.56 156 THR A C 1
ATOM 1275 O O . THR A 1 156 ? 7.887 -65.438 -49.188 1 87.56 156 THR A O 1
ATOM 1278 N N . ALA A 1 157 ? 7.82 -66.688 -47.406 1 86.88 157 ALA A N 1
ATOM 1279 C CA . ALA A 1 157 ? 8.953 -66 -46.812 1 86.88 157 ALA A CA 1
ATOM 1280 C C . ALA A 1 157 ? 9.805 -66.938 -45.969 1 86.88 157 ALA A C 1
ATOM 1282 O O . ALA A 1 157 ? 9.375 -68 -45.625 1 86.88 157 ALA A O 1
ATOM 1283 N N . ARG A 1 158 ? 10.992 -66.375 -45.719 1 86.06 158 ARG A N 1
ATOM 1284 C CA . ARG A 1 158 ? 11.875 -67.125 -44.844 1 86.06 158 ARG A CA 1
ATOM 1285 C C . ARG A 1 158 ? 11.32 -67.188 -43.406 1 86.06 158 ARG A C 1
ATOM 1287 O O . ARG A 1 158 ? 10.516 -66.312 -43.031 1 86.06 158 ARG A O 1
ATOM 1294 N N . ILE A 1 159 ? 11.711 -68.188 -42.688 1 83.19 159 ILE A N 1
ATOM 1295 C CA . ILE A 1 159 ? 11.195 -68.375 -41.344 1 83.19 159 ILE A CA 1
ATOM 1296 C C . ILE A 1 159 ? 11.492 -67.125 -40.469 1 83.19 159 ILE A C 1
ATOM 1298 O O . ILE A 1 159 ? 10.656 -66.688 -39.688 1 83.19 159 ILE A O 1
ATOM 1302 N N . GLU A 1 160 ? 12.656 -66.562 -40.625 1 82.81 160 GLU A N 1
ATOM 1303 C CA . GLU A 1 160 ? 13.023 -65.375 -39.875 1 82.81 160 GLU A CA 1
ATOM 1304 C C . GLU A 1 160 ? 12.133 -64.188 -40.25 1 82.81 160 GLU A C 1
ATOM 1306 O O . GLU A 1 160 ? 11.773 -63.375 -39.406 1 82.81 160 GLU A O 1
ATOM 1311 N N . THR A 1 161 ? 11.867 -64.125 -41.5 1 87.31 161 THR A N 1
ATOM 1312 C CA . THR A 1 161 ? 11 -63.031 -41.969 1 87.31 161 THR A CA 1
ATOM 1313 C C . THR A 1 161 ? 9.578 -63.219 -41.438 1 87.31 161 THR A C 1
ATOM 1315 O O . THR A 1 161 ? 8.922 -62.219 -41.094 1 87.31 161 THR A O 1
ATOM 1318 N N . ILE A 1 162 ? 9.133 -64.438 -41.312 1 86.75 162 ILE A N 1
ATOM 1319 C CA . ILE A 1 162 ? 7.805 -64.688 -40.781 1 86.75 162 ILE A CA 1
ATOM 1320 C C . ILE A 1 162 ? 7.766 -64.312 -39.312 1 86.75 162 ILE A C 1
ATOM 1322 O O . ILE A 1 162 ? 6.805 -63.688 -38.844 1 86.75 162 ILE A O 1
ATOM 1326 N N . ASN A 1 163 ? 8.805 -64.688 -38.625 1 86.56 163 ASN A N 1
ATOM 1327 C CA . ASN A 1 163 ? 8.891 -64.312 -37.219 1 86.56 163 ASN A CA 1
ATOM 1328 C C . ASN A 1 163 ? 8.805 -62.812 -37.062 1 86.56 163 ASN A C 1
ATOM 1330 O O . ASN A 1 163 ? 8.078 -62.312 -36.188 1 86.56 163 ASN A O 1
ATOM 1334 N N . SER A 1 164 ? 9.469 -62.094 -37.875 1 87.62 164 SER A N 1
ATOM 1335 C CA . SER A 1 164 ? 9.508 -60.656 -37.781 1 87.62 164 SER A CA 1
ATOM 1336 C C . SER A 1 164 ? 8.156 -60.031 -38.156 1 87.62 164 SER A C 1
ATOM 1338 O O . SER A 1 164 ? 7.727 -59.062 -37.531 1 87.62 164 SER A O 1
ATOM 1340 N N . ILE A 1 165 ? 7.512 -60.594 -39.094 1 88.62 165 ILE A N 1
ATOM 1341 C CA . ILE A 1 165 ? 6.219 -60.062 -39.531 1 88.62 165 ILE A CA 1
ATOM 1342 C C . ILE A 1 165 ? 5.188 -60.25 -38.406 1 88.62 165 ILE A C 1
ATOM 1344 O O . ILE A 1 165 ? 4.375 -59.375 -38.156 1 88.62 165 ILE A O 1
ATOM 1348 N N . PHE A 1 166 ? 5.266 -61.344 -37.688 1 88.38 166 PHE A N 1
ATOM 1349 C CA . PHE A 1 166 ? 4.262 -61.656 -36.688 1 88.38 166 PHE A CA 1
ATOM 1350 C C . PHE A 1 166 ? 4.578 -60.969 -35.344 1 88.38 166 PHE A C 1
ATOM 1352 O O . PHE A 1 166 ? 3.691 -60.812 -34.531 1 88.38 166 PHE A O 1
ATOM 1359 N N . THR A 1 167 ? 5.816 -60.5 -35.125 1 87.31 167 THR A N 1
ATOM 1360 C CA . THR A 1 167 ? 6.195 -59.938 -33.844 1 87.31 167 THR A CA 1
ATOM 1361 C C . THR A 1 167 ? 6.613 -58.469 -33.969 1 87.31 167 THR A C 1
ATOM 1363 O O . THR A 1 167 ? 7.129 -57.875 -33.031 1 87.31 167 THR A O 1
ATOM 1366 N N . ALA A 1 168 ? 6.402 -57.875 -35.094 1 87.88 168 ALA A N 1
ATOM 1367 C CA . ALA A 1 168 ? 6.828 -56.5 -35.344 1 87.88 168 ALA A CA 1
ATOM 1368 C C . ALA A 1 168 ? 6.184 -55.531 -34.375 1 87.88 168 ALA A C 1
ATOM 1370 O O . ALA A 1 168 ? 6.742 -54.469 -34.062 1 87.88 168 ALA A O 1
ATOM 1371 N N . ASN A 1 169 ? 5.016 -55.844 -33.781 1 85.81 169 ASN A N 1
ATOM 1372 C CA . ASN A 1 169 ? 4.305 -54.938 -32.875 1 85.81 169 ASN A CA 1
ATOM 1373 C C . ASN A 1 169 ? 4.816 -55.062 -31.453 1 85.81 169 ASN A C 1
ATOM 1375 O O . ASN A 1 169 ? 4.613 -54.156 -30.641 1 85.81 169 ASN A O 1
ATOM 1379 N N . SER A 1 170 ? 5.492 -56.125 -31.125 1 79.69 170 SER A N 1
ATOM 1380 C CA . SER A 1 170 ? 5.91 -56.344 -29.734 1 79.69 170 SER A CA 1
ATOM 1381 C C . SER A 1 170 ? 7.43 -56.312 -29.609 1 79.69 170 SER A C 1
ATOM 1383 O O . SER A 1 170 ? 7.961 -56.094 -28.516 1 79.69 170 SER A O 1
ATOM 1385 N N . ASP A 1 171 ? 8.078 -56.594 -30.719 1 80.25 171 ASP A N 1
ATOM 1386 C CA . ASP A 1 171 ? 9.539 -56.594 -30.734 1 80.25 171 ASP A CA 1
ATOM 1387 C C . ASP A 1 171 ? 10.07 -55.5 -31.688 1 80.25 171 ASP A C 1
ATOM 1389 O O . ASP A 1 171 ? 9.93 -55.625 -32.906 1 80.25 171 ASP A O 1
ATOM 1393 N N . ILE A 1 172 ? 10.82 -54.594 -31.109 1 78.88 172 ILE A N 1
ATOM 1394 C CA . ILE A 1 172 ? 11.266 -53.438 -31.875 1 78.88 172 ILE A CA 1
ATOM 1395 C C . ILE A 1 172 ? 12.305 -53.875 -32.906 1 78.88 172 ILE A C 1
ATOM 1397 O O . ILE A 1 172 ? 12.391 -53.312 -34 1 78.88 172 ILE A O 1
ATOM 1401 N N . PHE A 1 173 ? 12.992 -54.938 -32.656 1 77.25 173 PHE A N 1
ATOM 1402 C CA . PHE A 1 173 ? 14.031 -55.375 -33.562 1 77.25 173 PHE A CA 1
ATOM 1403 C C . PHE A 1 173 ? 13.414 -56.062 -34.781 1 77.25 173 PHE A C 1
ATOM 1405 O O . PHE A 1 173 ? 13.961 -56 -35.875 1 77.25 173 PHE A O 1
ATOM 1412 N N . SER A 1 174 ? 12.281 -56.688 -34.531 1 81.94 174 SER A N 1
ATOM 1413 C CA . SER A 1 174 ? 11.555 -57.312 -35.656 1 81.94 174 SER A CA 1
ATOM 1414 C C . SER A 1 174 ? 10.984 -56.25 -36.594 1 81.94 174 SER A C 1
ATOM 1416 O O . SER A 1 174 ? 10.781 -56.531 -37.781 1 81.94 174 SER A O 1
ATOM 1418 N N . LEU A 1 175 ? 10.82 -55.094 -36.031 1 82.69 175 LEU A N 1
ATOM 1419 C CA . LEU A 1 175 ? 10.25 -54 -36.844 1 82.69 175 LEU A CA 1
ATOM 1420 C C . LEU A 1 175 ? 11.25 -53.5 -37.875 1 82.69 175 LEU A C 1
ATOM 1422 O O . LEU A 1 175 ? 10.867 -53.156 -38.969 1 82.69 175 LEU A O 1
ATOM 1426 N N . PHE A 1 176 ? 12.547 -53.656 -37.625 1 80.56 176 PHE A N 1
ATOM 1427 C CA . PHE A 1 176 ? 13.523 -53 -38.5 1 80.56 176 PHE A CA 1
ATOM 1428 C C . PHE A 1 176 ? 14.203 -54.031 -39.375 1 80.56 176 PHE A C 1
ATOM 1430 O O . PHE A 1 176 ? 15.242 -53.781 -39.969 1 80.56 176 PHE A O 1
ATOM 1437 N N . THR A 1 177 ? 13.594 -55.188 -39.438 1 83.44 177 THR A N 1
ATOM 1438 C CA . THR A 1 177 ? 14.117 -56.188 -40.406 1 83.44 177 THR A CA 1
ATOM 1439 C C . THR A 1 177 ? 13.688 -55.844 -41.812 1 83.44 177 THR A C 1
ATOM 1441 O O . THR A 1 177 ? 12.492 -55.75 -42.125 1 83.44 177 THR A O 1
ATOM 1444 N N . TRP A 1 178 ? 14.672 -55.625 -42.688 1 82.19 178 TRP A N 1
ATOM 1445 C CA . TRP A 1 178 ? 14.438 -55.125 -44.031 1 82.19 178 TRP A CA 1
ATOM 1446 C C . TRP A 1 178 ? 13.578 -56.125 -44.844 1 82.19 178 TRP A C 1
ATOM 1448 O O . TRP A 1 178 ? 12.688 -55.719 -45.594 1 82.19 178 TRP A O 1
ATOM 1458 N N . SER A 1 179 ? 13.836 -57.406 -44.688 1 83.88 179 SER A N 1
ATOM 1459 C CA . SER A 1 179 ? 13.07 -58.406 -45.406 1 83.88 179 SER A CA 1
ATOM 1460 C C . SER A 1 179 ? 11.594 -58.344 -45.031 1 83.88 179 SER A C 1
ATOM 1462 O O . SER A 1 179 ? 10.719 -58.5 -45.875 1 83.88 179 SER A O 1
ATOM 1464 N N . SER A 1 180 ? 11.43 -58.062 -43.781 1 85.69 180 SER A N 1
ATOM 1465 C CA . SER A 1 180 ? 10.062 -58 -43.281 1 85.69 180 SER A CA 1
ATOM 1466 C C . SER A 1 180 ? 9.359 -56.75 -43.781 1 85.69 180 SER A C 1
ATOM 1468 O O . SER A 1 180 ? 8.18 -56.781 -44.125 1 85.69 180 SER A O 1
ATOM 1470 N N . ILE A 1 181 ? 10.07 -55.625 -43.844 1 89.12 181 ILE A N 1
ATOM 1471 C CA . ILE A 1 181 ? 9.492 -54.344 -44.25 1 89.12 181 ILE A CA 1
ATOM 1472 C C . ILE A 1 181 ? 9.102 -54.406 -45.75 1 89.12 181 ILE A C 1
ATOM 1474 O O . ILE A 1 181 ? 8.031 -53.938 -46.125 1 89.12 181 ILE A O 1
ATOM 1478 N N . ARG A 1 182 ? 9.883 -55.062 -46.531 1 87.38 182 ARG A N 1
ATOM 1479 C CA . ARG A 1 182 ? 9.641 -55.125 -47.969 1 87.38 182 ARG A CA 1
ATOM 1480 C C . ARG A 1 182 ? 8.445 -56.031 -48.25 1 87.38 182 ARG A C 1
ATOM 1482 O O . ARG A 1 182 ? 7.641 -55.719 -49.125 1 87.38 182 ARG A O 1
ATOM 1489 N N . LYS A 1 183 ? 8.242 -57.062 -47.5 1 87.75 183 LYS A N 1
ATOM 1490 C CA . LYS A 1 183 ? 7.188 -58.031 -47.781 1 87.75 183 LYS A CA 1
ATOM 1491 C C . LYS A 1 183 ? 5.871 -57.594 -47.125 1 87.75 183 LYS A C 1
ATOM 1493 O O . LYS A 1 183 ? 4.797 -58 -47.562 1 87.75 183 LYS A O 1
ATOM 1498 N N . SER A 1 184 ? 5.988 -56.781 -46.031 1 91.75 184 SER A N 1
ATOM 1499 C CA . SER A 1 184 ? 4.797 -56.375 -45.281 1 91.75 184 SER A CA 1
ATOM 1500 C C . SER A 1 184 ? 4.805 -54.875 -44.969 1 91.75 184 SER A C 1
ATOM 1502 O O . SER A 1 184 ? 4.816 -54.469 -43.812 1 91.75 184 SER A O 1
ATOM 1504 N N . ARG A 1 185 ? 4.648 -54 -45.938 1 91 185 ARG A N 1
ATOM 1505 C CA . ARG A 1 185 ? 4.711 -52.562 -45.75 1 91 185 ARG A CA 1
ATOM 1506 C C . ARG A 1 185 ? 3.557 -52.031 -44.906 1 91 185 ARG A C 1
ATOM 1508 O O . ARG A 1 185 ? 3.764 -51.25 -43.969 1 91 185 ARG A O 1
ATOM 1515 N N . VAL A 1 186 ? 2.322 -52.531 -45.156 1 91.44 186 VAL A N 1
ATOM 1516 C CA . VAL A 1 186 ? 1.149 -52.094 -44.406 1 91.44 186 VAL A CA 1
ATOM 1517 C C . VAL A 1 186 ? 1.24 -52.594 -42.969 1 91.44 186 VAL A C 1
ATOM 1519 O O . VAL A 1 186 ? 0.898 -51.875 -42.031 1 91.44 186 VAL A O 1
ATOM 1522 N N . GLY A 1 187 ? 1.73 -53.812 -42.844 1 91.75 187 GLY A N 1
ATOM 1523 C CA . GLY A 1 187 ? 1.933 -54.344 -41.531 1 91.75 187 GLY A CA 1
ATOM 1524 C C . GLY A 1 187 ? 2.955 -53.562 -40.719 1 91.75 187 GLY A C 1
ATOM 1525 O O . GLY A 1 187 ? 2.779 -53.375 -39.5 1 91.75 187 GLY A O 1
ATOM 1526 N N . THR A 1 188 ? 3.93 -53.125 -41.375 1 92.19 188 THR A N 1
ATOM 1527 C CA . THR A 1 188 ? 4.965 -52.344 -40.719 1 92.19 188 THR A CA 1
ATOM 1528 C C . THR A 1 188 ? 4.414 -51 -40.25 1 92.19 188 THR A C 1
ATOM 1530 O O . THR A 1 188 ? 4.742 -50.531 -39.188 1 92.19 188 THR A O 1
ATOM 1533 N N . LEU A 1 189 ? 3.65 -50.344 -41.031 1 92.5 189 LEU A N 1
ATOM 1534 C CA . LEU A 1 189 ? 3.051 -49.094 -40.656 1 92.5 189 LEU A CA 1
ATOM 1535 C C . LEU A 1 189 ? 2.145 -49.25 -39.438 1 92.5 189 LEU A C 1
ATOM 1537 O O . LEU A 1 189 ? 2.131 -48.406 -38.531 1 92.5 189 LEU A O 1
ATOM 1541 N N . LEU A 1 190 ? 1.416 -50.312 -39.406 1 93.62 190 LEU A N 1
ATOM 1542 C CA . LEU A 1 190 ? 0.554 -50.562 -38.281 1 93.62 190 LEU A CA 1
ATOM 1543 C C . LEU A 1 190 ? 1.382 -50.844 -37.031 1 93.62 190 LEU A C 1
ATOM 1545 O O . LEU A 1 190 ? 1.017 -50.406 -35.938 1 93.62 190 LEU A O 1
ATOM 1549 N N . ALA A 1 191 ? 2.465 -51.531 -37.281 1 93.12 191 ALA A N 1
ATOM 1550 C CA . ALA A 1 191 ? 3.357 -51.812 -36.156 1 93.12 191 ALA A CA 1
ATOM 1551 C C . ALA A 1 191 ? 3.957 -50.5 -35.625 1 93.12 191 ALA A C 1
ATOM 1553 O O . ALA A 1 191 ? 4.102 -50.344 -34.406 1 93.12 191 ALA A O 1
ATOM 1554 N N . ILE A 1 192 ? 4.277 -49.625 -36.469 1 92.06 192 ILE A N 1
ATOM 1555 C CA . ILE A 1 192 ? 4.82 -48.344 -36.062 1 92.06 192 ILE A CA 1
ATOM 1556 C C . ILE A 1 192 ? 3.781 -47.594 -35.219 1 92.06 192 ILE A C 1
ATOM 1558 O O . ILE A 1 192 ? 4.121 -46.938 -34.219 1 92.06 192 ILE A O 1
ATOM 1562 N N . TYR A 1 193 ? 2.57 -47.562 -35.594 1 92.81 193 TYR A N 1
ATOM 1563 C CA . TYR A 1 193 ? 1.504 -46.938 -34.812 1 92.81 193 TYR A CA 1
ATOM 1564 C C . TYR A 1 193 ? 1.465 -47.5 -33.406 1 92.81 193 TYR A C 1
ATOM 1566 O O . TYR A 1 193 ? 1.315 -46.719 -32.438 1 92.81 193 TYR A O 1
ATOM 1574 N N . CYS A 1 194 ? 1.636 -48.75 -33.281 1 90.56 194 CYS A N 1
ATOM 1575 C CA . CYS A 1 194 ? 1.596 -49.375 -31.953 1 90.56 194 CYS A CA 1
ATOM 1576 C C . CYS A 1 194 ? 2.756 -48.875 -31.094 1 90.56 194 CYS A C 1
ATOM 1578 O O . CYS A 1 194 ? 2.596 -48.688 -29.891 1 90.56 194 CYS A O 1
ATOM 1580 N N . TRP A 1 195 ? 3.846 -48.625 -31.75 1 89.88 195 TRP A N 1
ATOM 1581 C CA . TRP A 1 195 ? 5.027 -48.188 -31.016 1 89.88 195 TRP A CA 1
ATOM 1582 C C . TRP A 1 195 ? 4.938 -46.688 -30.656 1 89.88 195 TRP A C 1
ATOM 1584 O O . TRP A 1 195 ? 5.523 -46.25 -29.672 1 89.88 195 TRP A O 1
ATOM 1594 N N . VAL A 1 196 ? 4.168 -45.875 -31.297 1 90.5 196 VAL A N 1
ATOM 1595 C CA . VAL A 1 196 ? 4.102 -44.438 -31.094 1 90.5 196 VAL A CA 1
ATOM 1596 C C . VAL A 1 196 ? 2.906 -44.125 -30.203 1 90.5 196 VAL A C 1
ATOM 1598 O O . VAL A 1 196 ? 2.729 -42.969 -29.797 1 90.5 196 VAL A O 1
ATOM 1601 N N . THR A 1 197 ? 2.172 -45.031 -29.75 1 89.69 197 THR A N 1
ATOM 1602 C CA . THR A 1 197 ? 0.947 -44.781 -29 1 89.69 197 THR A CA 1
ATOM 1603 C C . THR A 1 197 ? 1.254 -44.094 -27.672 1 89.69 197 THR A C 1
ATOM 1605 O O . THR A 1 197 ? 0.452 -43.312 -27.172 1 89.69 197 THR A O 1
ATOM 1608 N N . PRO A 1 198 ? 2.422 -44.344 -27.062 1 91.19 198 PRO A N 1
ATOM 1609 C CA . PRO A 1 198 ? 2.715 -43.625 -25.812 1 91.19 198 PRO A CA 1
ATOM 1610 C C . PRO A 1 198 ? 2.779 -42.125 -26 1 91.19 198 PRO A C 1
ATOM 1612 O O . PRO A 1 198 ? 2.566 -41.375 -25.047 1 91.19 198 PRO A O 1
ATOM 1615 N N . LEU A 1 199 ? 3.07 -41.688 -27.172 1 92.62 199 LEU A N 1
ATOM 1616 C CA . LEU A 1 199 ? 3.129 -40.25 -27.453 1 92.62 199 LEU A CA 1
ATOM 1617 C C . LEU A 1 199 ? 1.767 -39.625 -27.234 1 92.62 199 LEU A C 1
ATOM 1619 O O . LEU A 1 199 ? 1.685 -38.406 -26.938 1 92.62 199 LEU A O 1
ATOM 1623 N N . VAL A 1 200 ? 0.739 -40.438 -27.391 1 93.62 200 VAL A N 1
ATOM 1624 C CA . VAL A 1 200 ? -0.605 -39.906 -27.156 1 93.62 200 VAL A CA 1
ATOM 1625 C C . VAL A 1 200 ? -0.776 -39.531 -25.688 1 93.62 200 VAL A C 1
ATOM 1627 O O . VAL A 1 200 ? -1.288 -38.438 -25.391 1 93.62 200 VAL A O 1
ATOM 1630 N N . VAL A 1 201 ? -0.29 -40.312 -24.812 1 93.56 201 VAL A N 1
ATOM 1631 C CA . VAL A 1 201 ? -0.414 -40.062 -23.391 1 93.56 201 VAL A CA 1
ATOM 1632 C C . VAL A 1 201 ? 0.496 -38.875 -23 1 93.56 201 VAL A C 1
ATOM 1634 O O . VAL A 1 201 ? 0.087 -38 -22.266 1 93.56 201 VAL A O 1
ATOM 1637 N N . ILE A 1 202 ? 1.715 -38.844 -23.531 1 93.19 202 ILE A N 1
ATOM 1638 C CA . ILE A 1 202 ? 2.703 -37.812 -23.188 1 93.19 202 ILE A CA 1
ATOM 1639 C C . ILE A 1 202 ? 2.195 -36.438 -23.625 1 93.19 202 ILE A C 1
ATOM 1641 O O . ILE A 1 202 ? 2.32 -35.469 -22.875 1 93.19 202 ILE A O 1
ATOM 1645 N N . LEU A 1 203 ? 1.557 -36.375 -24.734 1 94.06 203 LEU A N 1
ATOM 1646 C CA . LEU A 1 203 ? 1.158 -35.094 -25.297 1 94.06 203 LEU A CA 1
ATOM 1647 C C . LEU A 1 203 ? -0.198 -34.656 -24.75 1 94.06 203 LEU A C 1
ATOM 1649 O O . LEU A 1 203 ? -0.487 -33.469 -24.656 1 94.06 203 LEU A O 1
ATOM 1653 N N . THR A 1 204 ? -1.036 -35.531 -24.297 1 93 204 THR A N 1
ATOM 1654 C CA . THR A 1 204 ? -2.391 -35.156 -23.891 1 93 204 THR A CA 1
ATOM 1655 C C . THR A 1 204 ? -2.467 -34.938 -22.391 1 93 204 THR A C 1
ATOM 1657 O O . THR A 1 204 ? -3.266 -34.125 -21.906 1 93 204 THR A O 1
ATOM 1660 N N . SER A 1 205 ? -1.729 -35.625 -21.656 1 87.94 205 SER A N 1
ATOM 1661 C CA . SER A 1 205 ? -1.845 -35.562 -20.203 1 87.94 205 SER A CA 1
ATOM 1662 C C . SER A 1 205 ? -1.417 -34.188 -19.672 1 87.94 205 SER A C 1
ATOM 1664 O O . SER A 1 205 ? -1.94 -33.719 -18.672 1 87.94 205 SER A O 1
ATOM 1666 N N . GLU A 1 206 ? -0.527 -33.594 -20.375 1 87.5 206 GLU A N 1
ATOM 1667 C CA . GLU A 1 206 ? 0.038 -32.344 -19.859 1 87.5 206 GLU A CA 1
ATOM 1668 C C . GLU A 1 206 ? -0.563 -31.125 -20.547 1 87.5 206 GLU A C 1
ATOM 1670 O O . GLU A 1 206 ? 0.085 -30.094 -20.656 1 87.5 206 GLU A O 1
ATOM 1675 N N . THR A 1 207 ? -1.765 -31.234 -20.938 1 92.56 207 THR A N 1
ATOM 1676 C CA . THR A 1 207 ? -2.453 -30.109 -21.547 1 92.56 207 THR A CA 1
ATOM 1677 C C . THR A 1 207 ? -3.199 -29.281 -20.5 1 92.56 207 THR A C 1
ATOM 1679 O O . THR A 1 207 ? -3.785 -28.25 -20.797 1 92.56 207 THR A O 1
ATOM 1682 N N . LEU A 1 208 ? -3.141 -29.734 -19.312 1 91.38 208 LEU A N 1
ATOM 1683 C CA . LEU A 1 208 ? -3.666 -28.984 -18.172 1 91.38 208 LEU A CA 1
ATOM 1684 C C . LEU A 1 208 ? -2.537 -28.359 -17.375 1 91.38 208 LEU A C 1
ATOM 1686 O O . LEU A 1 208 ? -1.631 -29.047 -16.906 1 91.38 208 LEU A O 1
ATOM 1690 N N . SER A 1 209 ? -2.543 -27.109 -17.312 1 89 209 SER A N 1
ATOM 1691 C CA . SER A 1 209 ? -1.514 -26.391 -16.562 1 89 209 SER A CA 1
ATOM 1692 C C . SER A 1 209 ? -2.123 -25.562 -15.438 1 89 209 SER A C 1
ATOM 1694 O O . SER A 1 209 ? -3.348 -25.469 -15.32 1 89 209 SER A O 1
ATOM 1696 N N . VAL A 1 210 ? -1.226 -25.156 -14.594 1 88.19 210 VAL A N 1
ATOM 1697 C CA . VAL A 1 210 ? -1.666 -24.312 -13.477 1 88.19 210 VAL A CA 1
ATOM 1698 C C . VAL A 1 210 ? -1.105 -22.906 -13.633 1 88.19 210 VAL A C 1
ATOM 1700 O O . VAL A 1 210 ? 0.085 -22.734 -13.906 1 88.19 210 VAL A O 1
ATOM 1703 N N . VAL A 1 211 ? -2.031 -21.969 -13.547 1 85.06 211 VAL A N 1
ATOM 1704 C CA . VAL A 1 211 ? -1.635 -20.562 -13.672 1 85.06 211 VAL A CA 1
ATOM 1705 C C . VAL A 1 211 ? -2.111 -19.781 -12.445 1 85.06 211 VAL A C 1
ATOM 1707 O O . VAL A 1 211 ? -3.018 -20.219 -11.734 1 85.06 211 VAL A O 1
ATOM 1710 N N . PHE A 1 212 ? -1.426 -18.75 -12.273 1 83.44 212 PHE A N 1
ATOM 1711 C CA . PHE A 1 212 ? -1.888 -17.891 -11.188 1 83.44 212 PHE A CA 1
ATOM 1712 C C . PHE A 1 212 ? -2.977 -16.938 -11.672 1 83.44 212 PHE A C 1
ATOM 1714 O O . PHE A 1 212 ? -2.992 -16.562 -12.844 1 83.44 212 PHE A O 1
ATOM 1721 N N . GLY A 1 213 ? -3.924 -16.688 -10.828 1 81.88 213 GLY A N 1
ATOM 1722 C CA . GLY A 1 213 ? -5.008 -15.766 -11.117 1 81.88 213 GLY A CA 1
ATOM 1723 C C . GLY A 1 213 ? -5.68 -15.219 -9.875 1 81.88 213 GLY A C 1
ATOM 1724 O O . GLY A 1 213 ? -5.109 -15.266 -8.781 1 81.88 213 GLY A O 1
ATOM 1725 N N . VAL A 1 214 ? -6.801 -14.492 -10.133 1 85.94 214 VAL A N 1
ATOM 1726 C CA . VAL A 1 214 ? -7.52 -13.859 -9.023 1 85.94 214 VAL A CA 1
ATOM 1727 C C . VAL A 1 214 ? -8.844 -14.586 -8.789 1 85.94 214 VAL A C 1
ATOM 1729 O O . VAL A 1 214 ? -9.617 -14.789 -9.727 1 85.94 214 VAL A O 1
ATOM 1732 N N . PHE A 1 215 ? -8.953 -15.164 -7.586 1 89.06 215 PHE A N 1
ATOM 1733 C CA . PHE A 1 215 ? -10.219 -15.742 -7.164 1 89.06 215 PHE A CA 1
ATOM 1734 C C . PHE A 1 215 ? -11.164 -14.664 -6.648 1 89.06 215 PHE A C 1
ATOM 1736 O O . PHE A 1 215 ? -10.805 -13.883 -5.766 1 89.06 215 PHE A O 1
ATOM 1743 N N . GLU A 1 216 ? -12.422 -14.547 -7.207 1 90.88 216 GLU A N 1
ATOM 1744 C CA . GLU A 1 216 ? -13.391 -13.523 -6.828 1 90.88 216 GLU A CA 1
ATOM 1745 C C . GLU A 1 216 ? -14.656 -14.148 -6.254 1 90.88 216 GLU A C 1
ATOM 1747 O O . GLU A 1 216 ? -15.125 -15.18 -6.746 1 90.88 216 GLU A O 1
ATOM 1752 N N . GLU A 1 217 ? -15.125 -13.672 -5.227 1 91 217 GLU A N 1
ATOM 1753 C CA . GLU A 1 217 ? -16.391 -14.125 -4.656 1 91 217 GLU A CA 1
ATOM 1754 C C . GLU A 1 217 ? -17.219 -12.945 -4.137 1 91 217 GLU A C 1
ATOM 1756 O O . GLU A 1 217 ? -16.656 -11.945 -3.674 1 91 217 GLU A O 1
ATOM 1761 N N . MET A 1 218 ? -18.531 -13.016 -4.285 1 93.38 218 MET A N 1
ATOM 1762 C CA . MET A 1 218 ? -19.438 -12.055 -3.686 1 93.38 218 MET A CA 1
ATOM 1763 C C . MET A 1 218 ? -19.828 -12.469 -2.27 1 93.38 218 MET A C 1
ATOM 1765 O O . MET A 1 218 ? -20.297 -13.586 -2.055 1 93.38 218 MET A O 1
ATOM 1769 N N . THR A 1 219 ? -19.469 -11.742 -1.386 1 93.44 219 THR A N 1
ATOM 1770 C CA . THR A 1 219 ? -19.734 -12.047 0.014 1 93.44 219 THR A CA 1
ATOM 1771 C C . THR A 1 219 ? -20.125 -10.789 0.781 1 93.44 219 THR A C 1
ATOM 1773 O O . THR A 1 219 ? -20.656 -9.836 0.198 1 93.44 219 THR A O 1
ATOM 1776 N N . SER A 1 220 ? -20.031 -10.914 2.098 1 94.75 220 SER A N 1
ATOM 1777 C CA . SER A 1 220 ? -20.266 -9.758 2.963 1 94.75 220 SER A CA 1
ATOM 1778 C C . SER A 1 220 ? -19.016 -9.43 3.785 1 94.75 220 SER A C 1
ATOM 1780 O O . SER A 1 220 ? -18.281 -10.336 4.195 1 94.75 220 SER A O 1
ATOM 1782 N N . CYS A 1 221 ? -18.797 -8.172 3.961 1 95.44 221 CYS A N 1
ATOM 1783 C CA . CYS A 1 221 ? -17.672 -7.695 4.758 1 95.44 221 CYS A CA 1
ATOM 1784 C C . CYS A 1 221 ? -18.156 -7.02 6.035 1 95.44 221 CYS A C 1
ATOM 1786 O O . CYS A 1 221 ? -19.109 -6.238 6.008 1 95.44 221 CYS A O 1
ATOM 1788 N N . PRO A 1 222 ? -17.594 -7.281 7.152 1 92.75 222 PRO A N 1
ATOM 1789 C CA . PRO A 1 222 ? -18.141 -6.871 8.445 1 92.75 222 PRO A CA 1
ATOM 1790 C C . PRO A 1 222 ? -17.812 -5.418 8.789 1 92.75 222 PRO A C 1
ATOM 1792 O O . PRO A 1 222 ? -18.516 -4.797 9.594 1 92.75 222 PRO A O 1
ATOM 1795 N N . SER A 1 223 ? -16.828 -4.742 8.398 1 94.69 223 SER A N 1
ATOM 1796 C CA . SER A 1 223 ? -16.391 -3.447 8.906 1 94.69 223 SER A CA 1
ATOM 1797 C C . SER A 1 223 ? -16.438 -2.381 7.816 1 94.69 223 SER A C 1
ATOM 1799 O O . SER A 1 223 ? -15.523 -1.569 7.691 1 94.69 223 SER A O 1
ATOM 1801 N N . VAL A 1 224 ? -17.547 -2.449 7.062 1 96.88 224 VAL A N 1
ATOM 1802 C CA . VAL A 1 224 ? -17.734 -1.423 6.043 1 96.88 224 VAL A CA 1
ATOM 1803 C C . VAL A 1 224 ? -18.406 -0.201 6.656 1 96.88 224 VAL A C 1
ATOM 1805 O O . VAL A 1 224 ? -19.422 -0.327 7.34 1 96.88 224 VAL A O 1
ATOM 1808 N N . ARG A 1 225 ? -17.844 0.907 6.43 1 96.88 225 ARG A N 1
ATOM 1809 C CA . ARG A 1 225 ? -18.344 2.131 7.043 1 96.88 225 ARG A CA 1
ATOM 1810 C C . ARG A 1 225 ? -18.906 3.078 5.988 1 96.88 225 ARG A C 1
ATOM 1812 O O . ARG A 1 225 ? -18.656 2.914 4.793 1 96.88 225 ARG A O 1
ATOM 1819 N N . THR A 1 226 ? -19.75 4.027 6.418 1 97.75 226 THR A N 1
ATOM 1820 C CA . THR A 1 226 ? -20.328 5.113 5.637 1 97.75 226 THR A CA 1
ATOM 1821 C C . THR A 1 226 ? -20.312 6.418 6.43 1 97.75 226 THR A C 1
ATOM 1823 O O . THR A 1 226 ? -19.703 6.492 7.5 1 97.75 226 THR A O 1
ATOM 1826 N N . LEU A 1 227 ? -20.812 7.445 5.84 1 98.44 227 LEU A N 1
ATOM 1827 C CA . LEU A 1 227 ? -20.953 8.719 6.539 1 98.44 227 LEU A CA 1
ATOM 1828 C C . LEU A 1 227 ? -22.422 9.039 6.766 1 98.44 227 LEU A C 1
ATOM 1830 O O . LEU A 1 227 ? -23.25 8.898 5.852 1 98.44 227 LEU A O 1
ATOM 1834 N N . ASN A 1 228 ? -22.75 9.359 7.973 1 98.19 228 ASN A N 1
ATOM 1835 C CA . ASN A 1 228 ? -24.094 9.797 8.336 1 98.19 228 ASN A CA 1
ATOM 1836 C C . ASN A 1 228 ? -24.062 11.094 9.148 1 98.19 228 ASN A C 1
ATOM 1838 O O . ASN A 1 228 ? -24.031 11.055 10.375 1 98.19 228 ASN A O 1
ATOM 1842 N N . PHE A 1 229 ? -24.281 12.156 8.492 1 98 229 PHE A N 1
ATOM 1843 C CA . PHE A 1 229 ? -24.203 13.461 9.141 1 98 229 PHE A CA 1
ATOM 1844 C C . PHE A 1 229 ? -25.438 13.727 9.984 1 98 229 PHE A C 1
ATOM 1846 O O . PHE A 1 229 ? -25.5 14.695 10.734 1 98 229 PHE A O 1
ATOM 1853 N N . GLY A 1 230 ? -26.422 12.852 9.875 1 96.19 230 GLY A N 1
ATOM 1854 C CA . GLY A 1 230 ? -27.547 12.898 10.789 1 96.19 230 GLY A CA 1
ATOM 1855 C C . GLY A 1 230 ? -27.156 12.719 12.234 1 96.19 230 GLY A C 1
ATOM 1856 O O . GLY A 1 230 ? -27.844 13.195 13.141 1 96.19 230 GLY A O 1
ATOM 1857 N N . ASN A 1 231 ? -26.078 12.094 12.422 1 96.31 231 ASN A N 1
ATOM 1858 C CA . ASN A 1 231 ? -25.578 11.867 13.773 1 96.31 231 ASN A CA 1
ATOM 1859 C C . ASN A 1 231 ? -25.172 13.18 14.445 1 96.31 231 ASN A C 1
ATOM 1861 O O . ASN A 1 231 ? -25.203 13.289 15.672 1 96.31 231 ASN A O 1
ATOM 1865 N N . GLU A 1 232 ? -24.75 14.203 13.688 1 96.62 232 GLU A N 1
ATOM 1866 C CA . GLU A 1 232 ? -24.469 15.523 14.242 1 96.62 232 GLU A CA 1
ATOM 1867 C C . GLU A 1 232 ? -25.719 16.156 14.836 1 96.62 232 GLU A C 1
ATOM 1869 O O . GLU A 1 232 ? -25.641 16.953 15.766 1 96.62 232 GLU A O 1
ATOM 1874 N N . GLU A 1 233 ? -26.875 15.766 14.336 1 95.25 233 GLU A N 1
ATOM 1875 C CA . GLU A 1 233 ? -28.156 16.281 14.812 1 95.25 233 GLU A CA 1
ATOM 1876 C C . GLU A 1 233 ? -28.547 15.641 16.141 1 95.25 233 GLU A C 1
ATOM 1878 O O . GLU A 1 233 ? -29.109 16.297 17.016 1 95.25 233 GLU A O 1
ATOM 1883 N N . ASN A 1 234 ? -28.172 14.469 16.266 1 91.88 234 ASN A N 1
ATOM 1884 C CA . ASN A 1 234 ? -28.781 13.672 17.312 1 91.88 234 ASN A CA 1
ATOM 1885 C C . ASN A 1 234 ? -27.844 13.484 18.5 1 91.88 234 ASN A C 1
ATOM 1887 O O . ASN A 1 234 ? -28.297 13.219 19.625 1 91.88 234 ASN A O 1
ATOM 1891 N N . ILE A 1 235 ? -26.625 13.516 18.297 1 91 235 ILE A N 1
ATOM 1892 C CA . ILE A 1 235 ? -25.672 13.297 19.375 1 91 235 ILE A CA 1
ATOM 1893 C C . ILE A 1 235 ? -25.188 14.633 19.922 1 91 235 ILE A C 1
ATOM 1895 O O . ILE A 1 235 ? -24.578 15.422 19.203 1 91 235 ILE A O 1
ATOM 1899 N N . TYR A 1 236 ? -25.484 14.812 21.172 1 85 236 TYR A N 1
ATOM 1900 C CA . TYR A 1 236 ? -25.188 16.094 21.812 1 85 236 TYR A CA 1
ATOM 1901 C C . TYR A 1 236 ? -23.875 16.016 22.578 1 85 236 TYR A C 1
ATOM 1903 O O . TYR A 1 236 ? -23.609 15.031 23.281 1 85 236 TYR A O 1
ATOM 1911 N N . TRP A 1 237 ? -23.078 17.031 22.484 1 80.31 237 TRP A N 1
ATOM 1912 C CA . TRP A 1 237 ? -21.75 17.031 23.125 1 80.31 237 TRP A CA 1
ATOM 1913 C C . TRP A 1 237 ? -21.875 17.078 24.641 1 80.31 237 TRP A C 1
ATOM 1915 O O . TRP A 1 237 ? -20.969 16.641 25.359 1 80.31 237 TRP A O 1
ATOM 1925 N N . ARG A 1 238 ? -22.969 17.656 25.141 1 82.06 238 ARG A N 1
ATOM 1926 C CA . ARG A 1 238 ? -23.188 17.703 26.578 1 82.06 238 ARG A CA 1
ATOM 1927 C C . ARG A 1 238 ? -23.5 16.312 27.125 1 82.06 238 ARG A C 1
ATOM 1929 O O . ARG A 1 238 ? -23.328 16.047 28.312 1 82.06 238 ARG A O 1
ATOM 1936 N N . ASN A 1 239 ? -24.078 15.461 26.266 1 83.06 239 ASN A N 1
ATOM 1937 C CA . ASN A 1 239 ? -24.281 14.047 26.547 1 83.06 239 ASN A CA 1
ATOM 1938 C C . ASN A 1 239 ? -23.469 13.164 25.609 1 83.06 239 ASN A C 1
ATOM 1940 O O . ASN A 1 239 ? -24.031 12.508 24.719 1 83.06 239 ASN A O 1
ATOM 1944 N N . PRO A 1 240 ? -22.188 13.188 25.922 1 84.69 240 PRO A N 1
ATOM 1945 C CA . PRO A 1 240 ? -21.297 12.531 24.969 1 84.69 240 PRO A CA 1
ATOM 1946 C C . PRO A 1 240 ? -21.516 11.016 24.906 1 84.69 240 PRO A C 1
ATOM 1948 O O . PRO A 1 240 ? -21.781 10.391 25.938 1 84.69 240 PRO A O 1
ATOM 1951 N N . MET A 1 241 ? -21.453 10.531 23.781 1 90.25 241 MET A N 1
ATOM 1952 C CA . MET A 1 241 ? -21.578 9.094 23.547 1 90.25 241 MET A CA 1
ATOM 1953 C C . MET A 1 241 ? -20.203 8.438 23.469 1 90.25 241 MET A C 1
ATOM 1955 O O . MET A 1 241 ? -19.281 9.008 22.891 1 90.25 241 MET A O 1
ATOM 1959 N N . LYS A 1 242 ? -20.141 7.309 24.172 1 89.62 242 LYS A N 1
ATOM 1960 C CA . LYS A 1 242 ? -18.891 6.547 24.141 1 89.62 242 LYS A CA 1
ATOM 1961 C C . LYS A 1 242 ? -19.094 5.18 23.5 1 89.62 242 LYS A C 1
ATOM 1963 O O . LYS A 1 242 ? -20.125 4.535 23.719 1 89.62 242 LYS A O 1
ATOM 1968 N N . ILE A 1 243 ? -18.25 4.863 22.688 1 91.12 243 ILE A N 1
ATOM 1969 C CA . ILE A 1 243 ? -18.203 3.516 22.125 1 91.12 243 ILE A CA 1
ATOM 1970 C C . ILE A 1 243 ? -16.828 2.887 22.422 1 91.12 243 ILE A C 1
ATOM 1972 O O . ILE A 1 243 ? -15.797 3.455 22.078 1 91.12 243 ILE A O 1
ATOM 1976 N N . ASN A 1 244 ? -16.844 1.749 23.047 1 87.44 244 ASN A N 1
ATOM 1977 C CA . ASN A 1 244 ? -15.625 1.063 23.469 1 87.44 244 ASN A CA 1
ATOM 1978 C C . ASN A 1 244 ? -14.719 1.979 24.281 1 87.44 244 ASN A C 1
ATOM 1980 O O . ASN A 1 244 ? -13.508 2.051 24.031 1 87.44 244 ASN A O 1
ATOM 1984 N N . GLY A 1 245 ? -15.352 2.805 25.062 1 82.94 245 GLY A N 1
ATOM 1985 C CA . GLY A 1 245 ? -14.617 3.625 26.016 1 82.94 245 GLY A CA 1
ATOM 1986 C C . GLY A 1 245 ? -14.102 4.918 25.422 1 82.94 245 GLY A C 1
ATOM 1987 O O . GLY A 1 245 ? -13.508 5.738 26.125 1 82.94 245 GLY A O 1
ATOM 1988 N N . GLN A 1 246 ? -14.32 5.164 24.188 1 86.69 246 GLN A N 1
ATOM 1989 C CA . GLN A 1 246 ? -13.828 6.375 23.547 1 86.69 246 GLN A CA 1
ATOM 1990 C C . GLN A 1 246 ? -14.977 7.285 23.125 1 86.69 246 GLN A C 1
ATOM 1992 O O . GLN A 1 246 ? -15.992 6.816 22.609 1 86.69 246 GLN A O 1
ATOM 1997 N N . PHE A 1 247 ? -14.758 8.539 23.359 1 87 247 PHE A N 1
ATOM 1998 C CA . PHE A 1 247 ? -15.773 9.523 23.016 1 87 247 PHE A CA 1
ATOM 1999 C C . PHE A 1 247 ? -15.844 9.727 21.5 1 87 247 PHE A C 1
ATOM 2001 O O . PHE A 1 247 ? -14.82 9.727 20.812 1 87 247 PHE A O 1
ATOM 2008 N N . LEU A 1 248 ? -17.062 9.898 21.062 1 92.88 248 LEU A N 1
ATOM 2009 C CA . LEU A 1 248 ? -17.25 10.328 19.688 1 92.88 248 LEU A CA 1
ATOM 2010 C C . LEU A 1 248 ? -17.016 11.828 19.547 1 92.88 248 LEU A C 1
ATOM 2012 O O . LEU A 1 248 ? -17.359 12.602 20.438 1 92.88 248 LEU A O 1
ATOM 2016 N N . THR A 1 249 ? -16.453 12.164 18.453 1 92.44 249 THR A N 1
ATOM 2017 C CA . THR A 1 249 ? -16.078 13.562 18.266 1 92.44 249 THR A CA 1
ATOM 2018 C C . THR A 1 249 ? -16.938 14.195 17.172 1 92.44 249 THR A C 1
ATOM 2020 O O . THR A 1 249 ? -17.234 13.562 16.156 1 92.44 249 THR A O 1
ATOM 2023 N N . SER A 1 250 ? -17.312 15.445 17.375 1 95.5 250 SER A N 1
ATOM 2024 C CA . SER A 1 250 ? -18.031 16.219 16.375 1 95.5 250 SER A CA 1
ATOM 2025 C C . SER A 1 250 ? -17.078 16.891 15.391 1 95.5 250 SER A C 1
ATOM 2027 O O . SER A 1 250 ? -15.883 17.016 15.664 1 95.5 250 SER A O 1
ATOM 2029 N N . MET A 1 251 ? -17.625 17.266 14.227 1 96 251 MET A N 1
ATOM 2030 C CA . MET A 1 251 ? -16.859 18 13.234 1 96 251 MET A CA 1
ATOM 2031 C C . MET A 1 251 ? -16.609 19.438 13.695 1 96 251 MET A C 1
ATOM 2033 O O . MET A 1 251 ? -15.711 20.109 13.188 1 96 251 MET A O 1
ATOM 2037 N N . SER A 1 252 ? -17.406 19.891 14.695 1 96.19 252 SER A N 1
ATOM 2038 C CA . SER A 1 252 ? -17.406 21.297 15.078 1 96.19 252 SER A CA 1
ATOM 2039 C C . SER A 1 252 ? -17.203 21.453 16.578 1 96.19 252 SER A C 1
ATOM 2041 O O . SER A 1 252 ? -17.484 20.531 17.359 1 96.19 252 SER A O 1
ATOM 2043 N N . LEU A 1 253 ? -16.703 22.609 16.938 1 93.56 253 LEU A N 1
ATOM 2044 C CA . LEU A 1 253 ? -16.656 23.062 18.328 1 93.56 253 LEU A CA 1
ATOM 2045 C C . LEU A 1 253 ? -17.75 24.062 18.609 1 93.56 253 LEU A C 1
ATOM 2047 O O . LEU A 1 253 ? -18.219 24.766 17.688 1 93.56 253 LEU A O 1
ATOM 2051 N N . TRP A 1 254 ? -18.078 24.219 19.875 1 92.81 254 TRP A N 1
ATOM 2052 C CA . TRP A 1 254 ? -19.266 24.984 20.219 1 92.81 254 TRP A CA 1
ATOM 2053 C C . TRP A 1 254 ? -18.969 26.016 21.297 1 92.81 254 TRP A C 1
ATOM 2055 O O . TRP A 1 254 ? -18.156 25.75 22.203 1 92.81 254 TRP A O 1
ATOM 2065 N N . ASN A 1 255 ? -19.594 27.141 21.109 1 92.94 255 ASN A N 1
ATOM 2066 C CA . ASN A 1 255 ? -19.703 28.156 22.141 1 92.94 255 ASN A CA 1
ATOM 2067 C C . ASN A 1 255 ? -21.078 28.141 22.797 1 92.94 255 ASN A C 1
ATOM 2069 O O . ASN A 1 255 ? -22.016 27.547 22.281 1 92.94 255 ASN A O 1
ATOM 2073 N N . SER A 1 256 ? -21.109 28.75 23.984 1 92.62 256 SER A N 1
ATOM 2074 C CA . SER A 1 256 ? -22.391 28.781 24.688 1 92.62 256 SER A CA 1
ATOM 2075 C C . SER A 1 256 ? -22.656 30.141 25.328 1 92.62 256 SER A C 1
ATOM 2077 O O . SER A 1 256 ? -21.734 30.781 25.812 1 92.62 256 SER A O 1
ATOM 2079 N N . THR A 1 257 ? -23.922 30.5 25.328 1 93.25 257 THR A N 1
ATOM 2080 C CA . THR A 1 257 ? -24.312 31.719 26 1 93.25 257 THR A CA 1
ATOM 2081 C C . THR A 1 257 ? -24.594 31.469 27.484 1 93.25 257 THR A C 1
ATOM 2083 O O . THR A 1 257 ? -24.75 32.406 28.266 1 93.25 257 THR A O 1
ATOM 2086 N N . VAL A 1 258 ? -24.688 30.203 27.812 1 90 258 VAL A N 1
ATOM 2087 C CA . VAL A 1 258 ? -25 29.844 29.203 1 90 258 VAL A CA 1
ATOM 2088 C C . VAL A 1 258 ? -23.719 29.625 29.984 1 90 258 VAL A C 1
ATOM 2090 O O . VAL A 1 258 ? -22.703 29.203 29.438 1 90 258 VAL A O 1
ATOM 2093 N N . PRO A 1 259 ? -23.766 29.969 31.25 1 84.88 259 PRO A N 1
ATOM 2094 C CA . PRO A 1 259 ? -22.578 29.75 32.094 1 84.88 259 PRO A CA 1
ATOM 2095 C C . PRO A 1 259 ? -22.172 28.266 32.156 1 84.88 259 PRO A C 1
ATOM 2097 O O . PRO A 1 259 ? -23 27.391 31.922 1 84.88 259 PRO A O 1
ATOM 2100 N N . PRO A 1 260 ? -20.844 28.125 32.5 1 79.19 260 PRO A N 1
ATOM 2101 C CA . PRO A 1 260 ? -20.375 26.734 32.594 1 79.19 260 PRO A CA 1
ATOM 2102 C C . PRO A 1 260 ? -21.188 25.922 33.625 1 79.19 260 PRO A C 1
ATOM 2104 O O . PRO A 1 260 ? -21.531 26.438 34.688 1 79.19 260 PRO A O 1
ATOM 2107 N N . GLY A 1 261 ? -21.516 24.75 33.344 1 74.75 261 GLY A N 1
ATOM 2108 C CA . GLY A 1 261 ? -22.266 23.875 34.219 1 74.75 261 GLY A CA 1
ATOM 2109 C C . GLY A 1 261 ? -23.766 23.922 34 1 74.75 261 GLY A C 1
ATOM 2110 O O . GLY A 1 261 ? -24.5 23.047 34.469 1 74.75 261 GLY A O 1
ATOM 2111 N N . LYS A 1 262 ? -24.234 24.953 33.281 1 80.44 262 LYS A N 1
ATOM 2112 C CA . LYS A 1 262 ? -25.656 25.047 33 1 80.44 262 LYS A CA 1
ATOM 2113 C C . LYS A 1 262 ? -25.938 24.641 31.547 1 80.44 262 LYS A C 1
ATOM 2115 O O . LYS A 1 262 ? -25.047 24.656 30.703 1 80.44 262 LYS A O 1
ATOM 2120 N N . SER A 1 263 ? -27.125 24.078 31.328 1 82.94 263 SER A N 1
ATOM 2121 C CA . SER A 1 263 ? -27.547 23.672 30 1 82.94 263 SER A CA 1
ATOM 2122 C C . SER A 1 263 ? -28.609 24.609 29.438 1 82.94 263 SER A C 1
ATOM 2124 O O . SER A 1 263 ? -29.422 25.156 30.203 1 82.94 263 SER A O 1
ATOM 2126 N N . PRO A 1 264 ? -28.469 24.75 28.125 1 82.5 264 PRO A N 1
ATOM 2127 C CA . PRO A 1 264 ? -29.547 25.547 27.516 1 82.5 264 PRO A CA 1
ATOM 2128 C C . PRO A 1 264 ? -30.922 24.953 27.766 1 82.5 264 PRO A C 1
ATOM 2130 O O . PRO A 1 264 ? -31.078 23.719 27.781 1 82.5 264 PRO A O 1
ATOM 2133 N N . SER A 1 265 ? -31.812 25.797 28.219 1 76.88 265 SER A N 1
ATOM 2134 C CA . SER A 1 265 ? -33.188 25.375 28.5 1 76.88 265 SER A CA 1
ATOM 2135 C C . SER A 1 265 ? -34.188 26.125 27.609 1 76.88 265 SER A C 1
ATOM 2137 O O . SER A 1 265 ? -33.906 27.25 27.203 1 76.88 265 SER A O 1
ATOM 2139 N N . ASP A 1 266 ? -35.188 25.391 27.266 1 70.75 266 ASP A N 1
ATOM 2140 C CA . ASP A 1 266 ? -36.25 26 26.453 1 70.75 266 ASP A CA 1
ATOM 2141 C C . ASP A 1 266 ? -36.844 27.219 27.172 1 70.75 266 ASP A C 1
ATOM 2143 O O . ASP A 1 266 ? -37.406 28.109 26.531 1 70.75 266 ASP A O 1
ATOM 2147 N N . SER A 1 267 ? -36.656 27.234 28.438 1 70.69 267 SER A N 1
ATOM 2148 C CA . SER A 1 267 ? -37.281 28.297 29.219 1 70.69 267 SER A CA 1
ATOM 2149 C C . SER A 1 267 ? -36.469 29.594 29.125 1 70.69 267 SER A C 1
ATOM 2151 O O . SER A 1 267 ? -37 30.672 29.438 1 70.69 267 SER A O 1
ATOM 2153 N N . ASN A 1 268 ? -35.312 29.453 28.672 1 76.5 268 ASN A N 1
ATOM 2154 C CA . ASN A 1 268 ? -34.469 30.641 28.5 1 76.5 268 ASN A CA 1
ATOM 2155 C C . ASN A 1 268 ? -34 30.797 27.062 1 76.5 268 ASN A C 1
ATOM 2157 O O . ASN A 1 268 ? -33 30.219 26.672 1 76.5 268 ASN A O 1
ATOM 2161 N N . PRO A 1 269 ? -34.75 31.625 26.359 1 78.38 269 PRO A N 1
ATOM 2162 C CA . PRO A 1 269 ? -34.438 31.781 24.938 1 78.38 269 PRO A CA 1
ATOM 2163 C C . PRO A 1 269 ? -33.031 32.375 24.719 1 78.38 269 PRO A C 1
ATOM 2165 O O . PRO A 1 269 ? -32.5 32.25 23.625 1 78.38 269 PRO A O 1
ATOM 2168 N N . ALA A 1 270 ? -32.5 32.906 25.75 1 85.44 270 ALA A N 1
ATOM 2169 C CA . ALA A 1 270 ? -31.188 33.562 25.594 1 85.44 270 ALA A CA 1
ATOM 2170 C C . ALA A 1 270 ? -30.062 32.562 25.797 1 85.44 270 ALA A C 1
ATOM 2172 O O . ALA A 1 270 ? -28.906 32.844 25.516 1 85.44 270 ALA A O 1
ATOM 2173 N N . GLY A 1 271 ? -30.484 31.438 26.203 1 90.12 271 GLY A N 1
ATOM 2174 C CA . GLY A 1 271 ? -29.484 30.406 26.422 1 90.12 271 GLY A CA 1
ATOM 2175 C C . GLY A 1 271 ? -29.422 29.391 25.281 1 90.12 271 GLY A C 1
ATOM 2176 O O . GLY A 1 271 ? -30.359 28.641 25.047 1 90.12 271 GLY A O 1
ATOM 2177 N N . PHE A 1 272 ? -28.328 29.422 24.516 1 92.38 272 PHE A N 1
ATOM 2178 C CA . PHE A 1 272 ? -28.156 28.469 23.422 1 92.38 272 PHE A CA 1
ATOM 2179 C C . PHE A 1 272 ? -26.688 28.219 23.125 1 92.38 272 PHE A C 1
ATOM 2181 O O . PHE A 1 272 ? -25.828 29 23.531 1 92.38 272 PHE A O 1
ATOM 2188 N N . ASP A 1 273 ? -26.375 27.141 22.453 1 93.06 273 ASP A N 1
ATOM 2189 C CA . ASP A 1 273 ? -25.047 26.844 21.906 1 93.06 273 ASP A CA 1
ATOM 2190 C C . ASP A 1 273 ? -24.922 27.344 20.469 1 93.06 273 ASP A C 1
ATOM 2192 O O . ASP A 1 273 ? -25.891 27.281 19.703 1 93.06 273 ASP A O 1
ATOM 2196 N N . TYR A 1 274 ? -23.797 27.891 20.141 1 94.56 274 TYR A N 1
ATOM 2197 C CA . TYR A 1 274 ? -23.609 28.344 18.766 1 94.56 274 TYR A CA 1
ATOM 2198 C C . TYR A 1 274 ? -22.234 27.969 18.25 1 94.56 274 TYR A C 1
ATOM 2200 O O . TYR A 1 274 ? -21.359 27.547 19.016 1 94.56 274 TYR A O 1
ATOM 2208 N N . TYR A 1 275 ? -22.062 28.078 16.953 1 95.5 275 TYR A N 1
ATOM 2209 C CA . TYR A 1 275 ? -20.891 27.594 16.219 1 95.5 275 TYR A CA 1
ATOM 2210 C C . TYR A 1 275 ? -19.641 28.359 16.625 1 95.5 275 TYR A C 1
ATOM 2212 O O . TYR A 1 275 ? -19.672 29.594 16.719 1 95.5 275 TYR A O 1
ATOM 2220 N N . HIS A 1 276 ? -18.516 27.688 16.859 1 94.5 276 HIS A N 1
ATOM 2221 C CA . HIS A 1 276 ? -17.219 28.297 17.141 1 94.5 276 HIS A CA 1
ATOM 2222 C C . HIS A 1 276 ? -16.266 28.109 15.969 1 94.5 276 HIS A C 1
ATOM 2224 O O . HIS A 1 276 ? -16 29.047 15.219 1 94.5 276 HIS A O 1
ATOM 2230 N N . CYS A 1 277 ? -15.82 26.891 15.742 1 94.81 277 CYS A N 1
ATOM 2231 C CA . CYS A 1 277 ? -14.883 26.547 14.68 1 94.81 277 CYS A CA 1
ATOM 2232 C C . CYS A 1 277 ? -14.852 25.031 14.461 1 94.81 277 CYS A C 1
ATOM 2234 O O . CYS A 1 277 ? -15.523 24.281 15.172 1 94.81 277 CYS A O 1
ATOM 2236 N N . PRO A 1 278 ? -14.211 24.625 13.367 1 95.5 278 PRO A N 1
ATOM 2237 C CA . PRO A 1 278 ? -14.039 23.172 13.203 1 95.5 278 PRO A CA 1
ATOM 2238 C C . PRO A 1 278 ? -13.258 22.547 14.359 1 95.5 278 PRO A C 1
ATOM 2240 O O . PRO A 1 278 ? -12.422 23.203 14.977 1 95.5 278 PRO A O 1
ATOM 2243 N N . SER A 1 279 ? -13.562 21.312 14.625 1 93.75 279 SER A N 1
ATOM 2244 C CA . SER A 1 279 ? -12.812 20.609 15.656 1 93.75 279 SER A CA 1
ATOM 2245 C C . SER A 1 279 ? -11.344 20.469 15.273 1 93.75 279 SER A C 1
ATOM 2247 O O . SER A 1 279 ? -11.016 20.344 14.086 1 93.75 279 SER A O 1
ATOM 2249 N N . ARG A 1 280 ? -10.492 20.547 16.25 1 89.31 280 ARG A N 1
ATOM 2250 C CA . ARG A 1 280 ? -9.062 20.422 15.992 1 89.31 280 ARG A CA 1
ATOM 2251 C C . ARG A 1 280 ? -8.734 19.047 15.398 1 89.31 280 ARG A C 1
ATOM 2253 O O . ARG A 1 280 ? -7.82 18.938 14.578 1 89.31 280 ARG A O 1
ATOM 2260 N N . GLN A 1 281 ? -9.43 18.047 15.812 1 89.81 281 GLN A N 1
ATOM 2261 C CA . GLN A 1 281 ? -9.234 16.719 15.266 1 89.81 281 GLN A CA 1
ATOM 2262 C C . GLN A 1 281 ? -9.516 16.688 13.766 1 89.81 281 GLN A C 1
ATOM 2264 O O . GLN A 1 281 ? -8.766 16.062 13.008 1 89.81 281 GLN A O 1
ATOM 2269 N N . TYR A 1 282 ? -10.594 17.297 13.422 1 94.94 282 TYR A N 1
ATOM 2270 C CA . TYR A 1 282 ? -10.891 17.375 12 1 94.94 282 TYR A CA 1
ATOM 2271 C C . TYR A 1 282 ? -9.797 18.109 11.242 1 94.94 282 TYR A C 1
ATOM 2273 O O . TYR A 1 282 ? -9.383 17.688 10.164 1 94.94 282 TYR A O 1
ATOM 2281 N N . ASP A 1 283 ? -9.352 19.156 11.789 1 93.38 283 ASP A N 1
ATOM 2282 C CA . ASP A 1 283 ? -8.336 20 11.156 1 93.38 283 ASP A CA 1
ATOM 2283 C C . ASP A 1 283 ? -7.043 19.219 10.93 1 93.38 283 ASP A C 1
ATOM 2285 O O . ASP A 1 283 ? -6.48 19.234 9.836 1 93.38 283 ASP A O 1
ATOM 2289 N N . MET A 1 284 ? -6.684 18.516 11.891 1 90.38 284 MET A N 1
ATOM 2290 C CA . MET A 1 284 ? -5.375 17.875 11.844 1 90.38 284 MET A CA 1
ATOM 2291 C C . MET A 1 284 ? -5.457 16.516 11.133 1 90.38 284 MET A C 1
ATOM 2293 O O . MET A 1 284 ? -4.68 16.25 10.219 1 90.38 284 MET A O 1
ATOM 2297 N N . PHE A 1 285 ? -6.449 15.711 11.469 1 91.5 285 PHE A N 1
ATOM 2298 C CA . PHE A 1 285 ? -6.469 14.328 11.008 1 91.5 285 PHE A CA 1
ATOM 2299 C C . PHE A 1 285 ? -7.07 14.234 9.609 1 91.5 285 PHE A C 1
ATOM 2301 O O . PHE A 1 285 ? -6.844 13.258 8.898 1 91.5 285 PHE A O 1
ATOM 2308 N N . ILE A 1 286 ? -7.828 15.219 9.281 1 94.25 286 ILE A N 1
ATOM 2309 C CA . ILE A 1 286 ? -8.5 15.094 7.988 1 94.25 286 ILE A CA 1
ATOM 2310 C C . ILE A 1 286 ? -7.965 16.156 7.023 1 94.25 286 ILE A C 1
ATOM 2312 O O . ILE A 1 286 ? -7.297 15.82 6.039 1 94.25 286 ILE A O 1
ATOM 2316 N N . THR A 1 287 ? -8.195 17.406 7.387 1 94.06 287 THR A N 1
ATOM 2317 C CA . THR A 1 287 ? -7.863 18.469 6.453 1 94.06 287 THR A CA 1
ATOM 2318 C C . THR A 1 287 ? -6.367 18.484 6.156 1 94.06 287 THR A C 1
ATOM 2320 O O . THR A 1 287 ? -5.957 18.406 4.996 1 94.06 287 THR A O 1
ATOM 2323 N N . THR A 1 288 ? -5.625 18.594 7.195 1 91.56 288 THR A N 1
ATOM 2324 C CA . THR A 1 288 ? -4.18 18.719 7.016 1 91.56 288 THR A CA 1
ATOM 2325 C C . THR A 1 288 ? -3.6 17.453 6.387 1 91.56 288 THR A C 1
ATOM 2327 O O . THR A 1 288 ? -2.824 17.531 5.434 1 91.56 288 THR A O 1
ATOM 2330 N N . LYS A 1 289 ? -3.998 16.391 6.863 1 89.31 289 LYS A N 1
ATOM 2331 C CA . LYS A 1 289 ? -3.467 15.117 6.379 1 89.31 289 LYS A CA 1
ATOM 2332 C C . LYS A 1 289 ? -3.844 14.883 4.918 1 89.31 289 LYS A C 1
ATOM 2334 O O . LYS A 1 289 ? -2.99 14.531 4.098 1 89.31 289 LYS A O 1
ATOM 2339 N N . SER A 1 290 ? -5.043 15.055 4.574 1 91.69 290 SER A N 1
ATOM 2340 C CA . SER A 1 290 ? -5.504 14.805 3.213 1 91.69 290 SER A CA 1
ATOM 2341 C C . SER A 1 290 ? -4.895 15.797 2.229 1 91.69 290 SER A C 1
ATOM 2343 O O . SER A 1 290 ? -4.586 15.438 1.09 1 91.69 290 SER A O 1
ATOM 2345 N N . THR A 1 291 ? -4.758 17.016 2.645 1 91.38 291 THR A N 1
ATOM 2346 C CA . THR A 1 291 ? -4.188 18.047 1.775 1 91.38 291 THR A CA 1
ATOM 2347 C C . THR A 1 291 ? -2.721 17.75 1.478 1 91.38 291 THR A C 1
ATOM 2349 O O . THR A 1 291 ? -2.273 17.891 0.337 1 91.38 291 THR A O 1
ATOM 2352 N N . LEU A 1 292 ? -2.086 17.266 2.471 1 88.88 292 LEU A N 1
ATOM 2353 C CA . LEU A 1 292 ? -0.655 17.031 2.311 1 88.88 292 LEU A CA 1
ATOM 2354 C C . LEU A 1 292 ? -0.402 15.719 1.571 1 88.88 292 LEU A C 1
ATOM 2356 O O . LEU A 1 292 ? 0.584 15.594 0.843 1 88.88 292 LEU A O 1
ATOM 2360 N N . MET A 1 293 ? -1.241 14.781 1.711 1 85.19 293 MET A N 1
ATOM 2361 C CA . MET A 1 293 ? -1.065 13.477 1.081 1 85.19 293 MET A CA 1
ATOM 2362 C C . MET A 1 293 ? -1.539 13.5 -0.368 1 85.19 293 MET A C 1
ATOM 2364 O O . MET A 1 293 ? -1.202 12.617 -1.152 1 85.19 293 MET A O 1
ATOM 2368 N N . SER A 1 294 ? -2.246 14.461 -0.76 1 80.06 294 SER A N 1
ATOM 2369 C CA . SER A 1 294 ? -2.764 14.641 -2.113 1 80.06 294 SER A CA 1
ATOM 2370 C C . SER A 1 294 ? -3.676 13.484 -2.512 1 80.06 294 SER A C 1
ATOM 2372 O O . SER A 1 294 ? -3.836 13.195 -3.699 1 80.06 294 SER A O 1
ATOM 2374 N N . GLU A 1 295 ? -4.148 12.719 -1.535 1 85.81 295 GLU A N 1
ATOM 2375 C CA . GLU A 1 295 ? -5.113 11.633 -1.696 1 85.81 295 GLU A CA 1
ATOM 2376 C C . GLU A 1 295 ? -5.871 11.375 -0.398 1 85.81 295 GLU A C 1
ATOM 2378 O O . GLU A 1 295 ? -5.586 11.992 0.628 1 85.81 295 GLU A O 1
ATOM 2383 N N . SER A 1 296 ? -6.879 10.547 -0.62 1 89.69 296 SER A N 1
ATOM 2384 C CA . SER A 1 296 ? -7.605 10.195 0.594 1 89.69 296 SER A CA 1
ATOM 2385 C C . SER A 1 296 ? -6.75 9.336 1.52 1 89.69 296 SER A C 1
ATOM 2387 O O . SER A 1 296 ? -5.953 8.523 1.056 1 89.69 296 SER A O 1
ATOM 2389 N N . ILE A 1 297 ? -6.977 9.57 2.725 1 88.12 297 ILE A N 1
ATOM 2390 C CA . ILE A 1 297 ? -6.199 8.898 3.764 1 88.12 297 ILE A CA 1
ATOM 2391 C C . ILE A 1 297 ? -6.629 7.438 3.869 1 88.12 297 ILE A C 1
ATOM 2393 O O . ILE A 1 297 ? -7.777 7.098 3.572 1 88.12 297 ILE A O 1
ATOM 2397 N N . ILE A 1 298 ? -5.617 6.59 4.215 1 85.5 298 ILE A N 1
ATOM 2398 C CA . ILE A 1 298 ? -5.922 5.191 4.496 1 85.5 298 ILE A CA 1
ATOM 2399 C C . ILE A 1 298 ? -5.398 4.816 5.879 1 85.5 298 ILE A C 1
ATOM 2401 O O . ILE A 1 298 ? -4.312 5.246 6.277 1 85.5 298 ILE A O 1
ATOM 2405 N N . ARG A 1 299 ? -6.168 4.164 6.566 1 85.19 299 ARG A N 1
ATOM 2406 C CA . ARG A 1 299 ? -5.762 3.641 7.863 1 85.19 299 ARG A CA 1
ATOM 2407 C C . ARG A 1 299 ? -5.051 2.301 7.715 1 85.19 299 ARG A C 1
ATOM 2409 O O . ARG A 1 299 ? -5.453 1.464 6.906 1 85.19 299 ARG A O 1
ATOM 2416 N N . LYS A 1 300 ? -3.982 1.961 8.359 1 74.94 300 LYS A N 1
ATOM 2417 C CA . LYS A 1 300 ? -3.115 0.796 8.203 1 74.94 300 LYS A CA 1
ATOM 2418 C C . LYS A 1 300 ? -3.9 -0.5 8.391 1 74.94 300 LYS A C 1
ATOM 2420 O O . LYS A 1 300 ? -3.686 -1.471 7.66 1 74.94 300 LYS A O 1
ATOM 2425 N N . GLU A 1 301 ? -4.824 -0.615 9.32 1 81.94 301 GLU A N 1
ATOM 2426 C CA . GLU A 1 301 ? -5.5 -1.876 9.609 1 81.94 301 GLU A CA 1
ATOM 2427 C C . GLU A 1 301 ? -6.852 -1.95 8.906 1 81.94 301 GLU A C 1
ATOM 2429 O O . GLU A 1 301 ? -7.586 -2.928 9.062 1 81.94 301 GLU A O 1
ATOM 2434 N N . ALA A 1 302 ? -7.039 -1.047 8.047 1 88.12 302 ALA A N 1
ATOM 2435 C CA . ALA A 1 302 ? -8.367 -0.964 7.449 1 88.12 302 ALA A CA 1
ATOM 2436 C C . ALA A 1 302 ? -8.617 -2.129 6.496 1 88.12 302 ALA A C 1
ATOM 2438 O O . ALA A 1 302 ? -9.688 -2.738 6.52 1 88.12 302 ALA A O 1
ATOM 2439 N N . THR A 1 303 ? -7.68 -2.48 5.707 1 89.44 303 THR A N 1
ATOM 2440 C CA . THR A 1 303 ? -7.855 -3.535 4.715 1 89.44 303 THR A CA 1
ATOM 2441 C C . THR A 1 303 ? -8.141 -4.871 5.395 1 89.44 303 THR A C 1
ATOM 2443 O O . THR A 1 303 ? -9.062 -5.59 4.996 1 89.44 303 THR A O 1
ATOM 2446 N N . VAL A 1 304 ? -7.344 -5.207 6.398 1 90.31 304 VAL A N 1
ATOM 2447 C CA . VAL A 1 304 ? -7.504 -6.477 7.105 1 90.31 304 VAL A CA 1
ATOM 2448 C C . VAL A 1 304 ? -8.828 -6.48 7.863 1 90.31 304 VAL A C 1
ATOM 2450 O O . VAL A 1 304 ? -9.516 -7.504 7.926 1 90.31 304 VAL A O 1
ATOM 2453 N N . GLU A 1 305 ? -9.164 -5.359 8.383 1 92.31 305 GLU A N 1
ATOM 2454 C CA . GLU A 1 305 ? -10.398 -5.246 9.156 1 92.31 305 GLU A CA 1
ATOM 2455 C C . GLU A 1 305 ? -11.625 -5.395 8.266 1 92.31 305 GLU A C 1
ATOM 2457 O O . GLU A 1 305 ? -12.617 -6.012 8.664 1 92.31 305 GLU A O 1
ATOM 2462 N N . ILE A 1 306 ? -11.578 -4.852 7.105 1 94.44 306 ILE A N 1
ATOM 2463 C CA . ILE A 1 306 ? -12.742 -4.812 6.227 1 94.44 306 ILE A CA 1
ATOM 2464 C C . ILE A 1 306 ? -12.773 -6.07 5.359 1 94.44 306 ILE A C 1
ATOM 2466 O O . ILE A 1 306 ? -13.812 -6.73 5.254 1 94.44 306 ILE A O 1
ATOM 2470 N N . CYS A 1 307 ? -11.656 -6.453 4.766 1 93.81 307 CYS A N 1
ATOM 2471 C CA . CYS A 1 307 ? -11.617 -7.512 3.764 1 93.81 307 CYS A CA 1
ATOM 2472 C C . CYS A 1 307 ? -11.211 -8.844 4.391 1 93.81 307 CYS A C 1
ATOM 2474 O O . CYS A 1 307 ? -11.516 -9.906 3.85 1 93.81 307 CYS A O 1
ATOM 2476 N N . GLY A 1 308 ? -10.484 -8.805 5.449 1 90.25 308 GLY A N 1
ATOM 2477 C CA . GLY A 1 308 ? -9.898 -10.008 6.016 1 90.25 308 GLY A CA 1
ATOM 2478 C C . GLY A 1 308 ? -8.453 -10.219 5.605 1 90.25 308 GLY A C 1
ATOM 2479 O O . GLY A 1 308 ? -8.016 -9.711 4.574 1 90.25 308 GLY A O 1
ATOM 2480 N N . GLU A 1 309 ? -7.785 -10.945 6.395 1 88.06 309 GLU A N 1
ATOM 2481 C CA . GLU A 1 309 ? -6.367 -11.18 6.152 1 88.06 309 GLU A CA 1
ATOM 2482 C C . GLU A 1 309 ? -6.145 -11.891 4.816 1 88.06 309 GLU A C 1
ATOM 2484 O O . GLU A 1 309 ? -6.758 -12.922 4.551 1 88.06 309 GLU A O 1
ATOM 2489 N N . GLY A 1 310 ? -5.363 -11.344 3.965 1 85.12 310 GLY A N 1
ATOM 2490 C CA . GLY A 1 310 ? -4.988 -11.969 2.707 1 85.12 310 GLY A CA 1
ATOM 2491 C C . GLY A 1 310 ? -5.988 -11.719 1.594 1 85.12 310 GLY A C 1
ATOM 2492 O O . GLY A 1 310 ? -5.836 -12.242 0.486 1 85.12 310 GLY A O 1
ATOM 2493 N N . TRP A 1 311 ? -6.969 -10.961 1.875 1 91.31 311 TRP A N 1
ATOM 2494 C CA . TRP A 1 311 ? -8.008 -10.703 0.882 1 91.31 311 TRP A CA 1
ATOM 2495 C C . TRP A 1 311 ? -8.031 -9.234 0.483 1 91.31 311 TRP A C 1
ATOM 2497 O O . TRP A 1 311 ? -7.754 -8.359 1.307 1 91.31 311 TRP A O 1
ATOM 2507 N N . ASN A 1 312 ? -8.289 -8.953 -0.737 1 92.62 312 ASN A N 1
ATOM 2508 C CA . ASN A 1 312 ? -8.719 -7.656 -1.237 1 92.62 312 ASN A CA 1
ATOM 2509 C C . ASN A 1 312 ? -10.234 -7.559 -1.329 1 92.62 312 ASN A C 1
ATOM 2511 O O . ASN A 1 312 ? -10.93 -8.578 -1.335 1 92.62 312 ASN A O 1
ATOM 2515 N N . CYS A 1 313 ? -10.734 -6.414 -1.354 1 95.44 313 CYS A N 1
ATOM 2516 C CA . CYS A 1 313 ? -12.18 -6.312 -1.48 1 95.44 313 CYS A CA 1
ATOM 2517 C C . CYS A 1 313 ? -12.586 -4.98 -2.105 1 95.44 313 CYS A C 1
ATOM 2519 O O . CYS A 1 313 ? -11.773 -4.059 -2.182 1 95.44 313 CYS A O 1
ATOM 2521 N N . SER A 1 314 ? -13.781 -4.957 -2.609 1 96 314 SER A N 1
ATOM 2522 C CA . SER A 1 314 ? -14.398 -3.758 -3.174 1 96 314 SER A CA 1
ATOM 2523 C C . SER A 1 314 ? -15.883 -3.682 -2.832 1 96 314 SER A C 1
ATOM 2525 O O . SER A 1 314 ? -16.547 -4.711 -2.729 1 96 314 SER A O 1
ATOM 2527 N N . TYR A 1 315 ? -16.375 -2.57 -2.631 1 96.88 315 TYR A N 1
ATOM 2528 C CA . TYR A 1 315 ? -17.781 -2.367 -2.328 1 96.88 315 TYR A CA 1
ATOM 2529 C C . TYR A 1 315 ? -18.234 -0.962 -2.719 1 96.88 315 TYR A C 1
ATOM 2531 O O . TYR A 1 315 ? -17.391 -0.096 -2.998 1 96.88 315 TYR A O 1
ATOM 2539 N N . VAL A 1 316 ? -19.5 -0.748 -2.824 1 97.19 316 VAL A N 1
ATOM 2540 C CA . VAL A 1 316 ? -20.094 0.542 -3.166 1 97.19 316 VAL A CA 1
ATOM 2541 C C . VAL A 1 316 ? -20.938 1.047 -1.999 1 97.19 316 VAL A C 1
ATOM 2543 O O . VAL A 1 316 ? -21.703 0.287 -1.41 1 97.19 316 VAL A O 1
ATOM 2546 N N . VAL A 1 317 ? -20.719 2.25 -1.666 1 97.25 317 VAL A N 1
ATOM 2547 C CA . VAL A 1 317 ? -21.469 2.85 -0.574 1 97.25 317 VAL A CA 1
ATOM 2548 C C . VAL A 1 317 ? -22.141 4.141 -1.052 1 97.25 317 VAL A C 1
ATOM 2550 O O . VAL A 1 317 ? -21.578 4.855 -1.891 1 97.25 317 VAL A O 1
ATOM 2553 N N . ASN A 1 318 ? -23.344 4.406 -0.473 1 96.56 318 ASN A N 1
ATOM 2554 C CA . ASN A 1 318 ? -24.078 5.652 -0.691 1 96.56 318 ASN A CA 1
ATOM 2555 C C . ASN A 1 318 ? -24.172 6.477 0.591 1 96.56 318 ASN A C 1
ATOM 2557 O O . ASN A 1 318 ? -24.438 5.93 1.664 1 96.56 318 ASN A O 1
ATOM 2561 N N . PHE A 1 319 ? -23.906 7.727 0.459 1 98.12 319 PHE A N 1
ATOM 2562 C CA . PHE A 1 319 ? -24.047 8.602 1.616 1 98.12 319 PHE A CA 1
ATOM 2563 C C . PHE A 1 319 ? -24.25 10.047 1.181 1 98.12 319 PHE A C 1
ATOM 2565 O O . PHE A 1 319 ? -23.953 10.406 0.041 1 98.12 319 PHE A O 1
ATOM 2572 N N . VAL A 1 320 ? -24.781 10.875 2.07 1 98.25 320 VAL A N 1
ATOM 2573 C CA . VAL A 1 320 ? -24.969 12.305 1.841 1 98.25 320 VAL A CA 1
ATOM 2574 C C . VAL A 1 320 ? -23.922 13.102 2.605 1 98.25 320 VAL A C 1
ATOM 2576 O O . VAL A 1 320 ? -23.734 12.906 3.809 1 98.25 320 VAL A O 1
ATOM 2579 N N . ALA A 1 321 ? -23.219 13.898 1.952 1 98.56 321 ALA A N 1
ATOM 2580 C CA . ALA A 1 321 ? -22.172 14.734 2.508 1 98.56 321 ALA A CA 1
ATOM 2581 C C . ALA A 1 321 ? -22.047 16.047 1.738 1 98.56 321 ALA A C 1
ATOM 2583 O O . ALA A 1 321 ? -22.672 16.219 0.692 1 98.56 321 ALA A O 1
ATOM 2584 N N . PRO A 1 322 ? -21.359 17 2.314 1 98.56 322 PRO A N 1
ATOM 2585 C CA . PRO A 1 322 ? -21.219 18.266 1.574 1 98.56 322 PRO A CA 1
ATOM 2586 C C . PRO A 1 322 ? -20.297 18.141 0.374 1 98.56 322 PRO A C 1
ATOM 2588 O O . PRO A 1 322 ? -19.484 17.219 0.305 1 98.56 322 PRO A O 1
ATOM 2591 N N . GLY A 1 323 ? -20.469 19 -0.584 1 98.31 323 GLY A N 1
ATOM 2592 C CA . GLY A 1 323 ? -19.656 19.078 -1.787 1 98.31 323 GLY A CA 1
ATOM 2593 C C . GLY A 1 323 ? -19.719 20.422 -2.467 1 98.31 323 GLY A C 1
ATOM 2594 O O . GLY A 1 323 ? -20.641 21.203 -2.225 1 98.31 323 GLY A O 1
ATOM 2595 N N . TYR A 1 324 ? -18.734 20.719 -3.207 1 98.12 324 TYR A N 1
ATOM 2596 C CA . TYR A 1 324 ? -18.703 21.969 -3.945 1 98.12 324 TYR A CA 1
ATOM 2597 C C . TYR A 1 324 ? -19.047 21.75 -5.414 1 98.12 324 TYR A C 1
ATOM 2599 O O . TYR A 1 324 ? -18.594 20.766 -6.02 1 98.12 324 TYR A O 1
ATOM 2607 N N . LYS A 1 325 ? -19.828 22.562 -5.906 1 96.62 325 LYS A N 1
ATOM 2608 C CA . LYS A 1 325 ? -20.109 22.656 -7.34 1 96.62 325 LYS A CA 1
ATOM 2609 C C . LYS A 1 325 ? -19.406 23.859 -7.953 1 96.62 325 LYS A C 1
ATOM 2611 O O . LYS A 1 325 ? -19.766 25 -7.656 1 96.62 325 LYS A O 1
ATOM 2616 N N . CYS A 1 326 ? -18.422 23.609 -8.797 1 97.19 326 CYS A N 1
ATOM 2617 C CA . CYS A 1 326 ? -17.594 24.688 -9.344 1 97.19 326 CYS A CA 1
ATOM 2618 C C . CYS A 1 326 ? -17.938 24.938 -10.805 1 97.19 326 CYS A C 1
ATOM 2620 O O . CYS A 1 326 ? -18.25 24.016 -11.547 1 97.19 326 CYS A O 1
ATOM 2622 N N . GLN A 1 327 ? -17.922 26.188 -11.18 1 96.12 327 GLN A N 1
ATOM 2623 C CA . GLN A 1 327 ? -18.203 26.609 -12.555 1 96.12 327 GLN A CA 1
ATOM 2624 C C . GLN A 1 327 ? -17.172 27.609 -13.047 1 96.12 327 GLN A C 1
ATOM 2626 O O . GLN A 1 327 ? -16.719 28.469 -12.289 1 96.12 327 GLN A O 1
ATOM 2631 N N . GLU A 1 328 ? -16.828 27.422 -14.305 1 96.81 328 GLU A N 1
ATOM 2632 C CA . GLU A 1 328 ? -15.992 28.422 -14.953 1 96.81 328 GLU A CA 1
ATOM 2633 C C . GLU A 1 328 ? -16.812 29.641 -15.367 1 96.81 328 GLU A C 1
ATOM 2635 O O . GLU A 1 328 ? -17.797 29.516 -16.094 1 96.81 328 GLU A O 1
ATOM 2640 N N . LEU A 1 329 ? -16.406 30.812 -14.992 1 97.88 329 LEU A N 1
ATOM 2641 C CA . LEU A 1 329 ? -17.219 32.031 -15.172 1 97.88 329 LEU A CA 1
ATOM 2642 C C . LEU A 1 329 ? -16.594 32.938 -16.219 1 97.88 329 LEU A C 1
ATOM 2644 O O . LEU A 1 329 ? -17.281 33.812 -16.766 1 97.88 329 LEU A O 1
ATOM 2648 N N . ALA A 1 330 ? -15.305 32.781 -16.375 1 98 330 ALA A N 1
ATOM 2649 C CA . ALA A 1 330 ? -14.586 33.562 -17.375 1 98 330 ALA A CA 1
ATOM 2650 C C . ALA A 1 330 ? -13.352 32.812 -17.875 1 98 330 ALA A C 1
ATOM 2652 O O . ALA A 1 330 ? -12.703 32.094 -17.094 1 98 330 ALA A O 1
ATOM 2653 N N . TYR A 1 331 ? -13.102 32.969 -19.141 1 96.94 331 TYR A N 1
ATOM 2654 C CA . TYR A 1 331 ? -11.922 32.406 -19.781 1 96.94 331 TYR A CA 1
ATOM 2655 C C . TYR A 1 331 ? -11.352 33.344 -20.844 1 96.94 331 TYR A C 1
ATOM 2657 O O . TYR A 1 331 ? -12.016 33.625 -21.828 1 96.94 331 TYR A O 1
ATOM 2665 N N . GLY A 1 332 ? -10.203 33.781 -20.625 1 96.38 332 GLY A N 1
ATOM 2666 C CA . GLY A 1 332 ? -9.562 34.594 -21.625 1 96.38 332 GLY A CA 1
ATOM 2667 C C . GLY A 1 332 ? -9.305 36.031 -21.156 1 96.38 332 GLY A C 1
ATOM 2668 O O . GLY A 1 332 ? -9.961 36.5 -20.234 1 96.38 332 GLY A O 1
ATOM 2669 N N . VAL A 1 333 ? -8.484 36.625 -21.875 1 95.38 333 VAL A N 1
ATOM 2670 C CA . VAL A 1 333 ? -8.125 38 -21.562 1 95.38 333 VAL A CA 1
ATOM 2671 C C . VAL A 1 333 ? -9.305 38.938 -21.844 1 95.38 333 VAL A C 1
ATOM 2673 O O . VAL A 1 333 ? -9.922 38.844 -22.922 1 95.38 333 VAL A O 1
ATOM 2676 N N . ASN A 1 334 ? -9.75 39.719 -20.922 1 91.69 334 ASN A N 1
ATOM 2677 C CA . ASN A 1 334 ? -10.812 40.719 -21.016 1 91.69 334 ASN A CA 1
ATOM 2678 C C . ASN A 1 334 ? -12.188 40.062 -21.141 1 91.69 334 ASN A C 1
ATOM 2680 O O . ASN A 1 334 ? -13.141 40.719 -21.594 1 91.69 334 ASN A O 1
ATOM 2684 N N . SER A 1 335 ? -12.219 38.844 -20.781 1 95.81 335 SER A N 1
ATOM 2685 C CA . SER A 1 335 ? -13.508 38.156 -20.797 1 95.81 335 SER A CA 1
ATOM 2686 C C . SER A 1 335 ? -14.422 38.688 -19.688 1 95.81 335 SER A C 1
ATOM 2688 O O . SER A 1 335 ? -13.953 38.969 -18.594 1 95.81 335 SER A O 1
ATOM 2690 N N . GLU A 1 336 ? -15.68 38.812 -20.062 1 95.44 336 GLU A N 1
ATOM 2691 C CA . GLU A 1 336 ? -16.656 39.188 -19.047 1 95.44 336 GLU A CA 1
ATOM 2692 C C . GLU A 1 336 ? -16.906 38.062 -18.047 1 95.44 336 GLU A C 1
ATOM 2694 O O . GLU A 1 336 ? -17.016 36.906 -18.438 1 95.44 336 GLU A O 1
ATOM 2699 N N . VAL A 1 337 ? -16.938 38.406 -16.859 1 96.88 337 VAL A N 1
ATOM 2700 C CA . VAL A 1 337 ? -17.109 37.438 -15.805 1 96.88 337 VAL A CA 1
ATOM 2701 C C . VAL A 1 337 ? -18.609 37.125 -15.617 1 96.88 337 VAL A C 1
ATOM 2703 O O . VAL A 1 337 ? -19.375 38.062 -15.32 1 96.88 337 VAL A O 1
ATOM 2706 N N . GLY A 1 338 ? -18.984 35.938 -15.781 1 95.5 338 GLY A N 1
ATOM 2707 C CA . GLY A 1 338 ? -20.359 35.531 -15.57 1 95.5 338 GLY A CA 1
ATOM 2708 C C . GLY A 1 338 ? -20.766 35.531 -14.109 1 95.5 338 GLY A C 1
ATOM 2709 O O . GLY A 1 338 ? -19.922 35.625 -13.227 1 95.5 338 GLY A O 1
ATOM 2710 N N . LYS A 1 339 ? -22.031 35.5 -13.883 1 94.12 339 LYS A N 1
ATOM 2711 C CA . LYS A 1 339 ? -22.562 35.375 -12.523 1 94.12 339 LYS A CA 1
ATOM 2712 C C . LYS A 1 339 ? -22.656 33.938 -12.086 1 94.12 339 LYS A C 1
ATOM 2714 O O . LYS A 1 339 ? -22.781 33.031 -12.922 1 94.12 339 LYS A O 1
ATOM 2719 N N . LEU A 1 340 ? -22.484 33.781 -10.852 1 95.19 340 LEU A N 1
ATOM 2720 C CA . LEU A 1 340 ? -22.766 32.469 -10.234 1 95.19 340 LEU A CA 1
ATOM 2721 C C . LEU A 1 340 ? -24.062 32.5 -9.445 1 95.19 340 LEU A C 1
ATOM 2723 O O . LEU A 1 340 ? -24.094 32.938 -8.289 1 95.19 340 LEU A O 1
ATOM 2727 N N . GLY A 1 341 ? -25.078 31.984 -10.109 1 89 341 GLY A N 1
ATOM 2728 C CA . GLY A 1 341 ? -26.391 32.25 -9.531 1 89 341 GLY A CA 1
ATOM 2729 C C . GLY A 1 341 ? -26.688 33.75 -9.422 1 89 341 GLY A C 1
ATOM 2730 O O . GLY A 1 341 ? -26.672 34.469 -10.43 1 89 341 GLY A O 1
ATOM 2731 N N . ASN A 1 342 ? -26.797 34.219 -8.195 1 88.19 342 ASN A N 1
ATOM 2732 C CA . ASN A 1 342 ? -27.062 35.625 -7.969 1 88.19 342 ASN A CA 1
ATOM 2733 C C . ASN A 1 342 ? -25.828 36.375 -7.445 1 88.19 342 ASN A C 1
ATOM 2735 O O . ASN A 1 342 ? -25.891 37.562 -7.168 1 88.19 342 ASN A O 1
ATOM 2739 N N . ALA A 1 343 ? -24.781 35.688 -7.434 1 93.5 343 ALA A N 1
ATOM 2740 C CA . ALA A 1 343 ? -23.562 36.25 -6.875 1 93.5 343 ALA A CA 1
ATOM 2741 C C . ALA A 1 343 ? -22.609 36.719 -7.977 1 93.5 343 ALA A C 1
ATOM 2743 O O . ALA A 1 343 ? -22.562 36.125 -9.055 1 93.5 343 ALA A O 1
ATOM 2744 N N . THR A 1 344 ? -21.922 37.781 -7.66 1 93.56 344 THR A N 1
ATOM 2745 C CA . THR A 1 344 ? -20.938 38.344 -8.586 1 93.56 344 THR A CA 1
ATOM 2746 C C . THR A 1 344 ? -19.516 38.188 -8.023 1 93.56 344 THR A C 1
ATOM 2748 O O . THR A 1 344 ? -19.297 38.406 -6.824 1 93.56 344 THR A O 1
ATOM 2751 N N . ALA A 1 345 ? -18.656 37.906 -8.953 1 95.62 345 ALA A N 1
ATOM 2752 C CA . ALA A 1 345 ? -17.266 37.75 -8.531 1 95.62 345 ALA A CA 1
ATOM 2753 C C . ALA A 1 345 ? -16.688 39.094 -8.055 1 95.62 345 ALA A C 1
ATOM 2755 O O . ALA A 1 345 ? -16.984 40.125 -8.633 1 95.62 345 ALA A O 1
ATOM 2756 N N . PRO A 1 346 ? -15.82 39.094 -7.07 1 95.25 346 PRO A N 1
ATOM 2757 C CA . PRO A 1 346 ? -15.273 40.312 -6.52 1 95.25 346 PRO A CA 1
ATOM 2758 C C . PRO A 1 346 ? -14.102 40.875 -7.328 1 95.25 346 PRO A C 1
ATOM 2760 O O . PRO A 1 346 ? -13.562 41.938 -7.008 1 95.25 346 PRO A O 1
ATOM 2763 N N . PHE A 1 347 ? -13.672 40.25 -8.289 1 96.5 347 PHE A N 1
ATOM 2764 C CA . PHE A 1 347 ? -12.578 40.688 -9.141 1 96.5 347 PHE A CA 1
ATOM 2765 C C . PHE A 1 347 ? -12.805 40.281 -10.586 1 96.5 347 PHE A C 1
ATOM 2767 O O . PHE A 1 347 ? -13.703 39.469 -10.867 1 96.5 347 PHE A O 1
ATOM 2774 N N . ASN A 1 348 ? -12.047 40.844 -11.477 1 96.69 348 ASN A N 1
ATOM 2775 C CA . ASN A 1 348 ? -12.148 40.531 -12.891 1 96.69 348 ASN A CA 1
ATOM 2776 C C . ASN A 1 348 ? -10.82 40 -13.445 1 96.69 348 ASN A C 1
ATOM 2778 O O . ASN A 1 348 ? -9.875 39.781 -12.68 1 96.69 348 ASN A O 1
ATOM 2782 N N . THR A 1 349 ? -10.773 39.781 -14.688 1 97.25 349 THR A N 1
ATOM 2783 C CA . THR A 1 349 ? -9.617 39.125 -15.281 1 97.25 349 THR A CA 1
ATOM 2784 C C . THR A 1 349 ? -8.43 40.062 -15.352 1 97.25 349 THR A C 1
ATOM 2786 O O . THR A 1 349 ? -7.293 39.625 -15.555 1 97.25 349 THR A O 1
ATOM 2789 N N . SER A 1 350 ? -8.578 41.344 -15.133 1 95.88 350 SER A N 1
ATOM 2790 C CA . SER A 1 350 ? -7.523 42.344 -15.289 1 95.88 350 SER A CA 1
ATOM 2791 C C . SER A 1 350 ? -6.453 42.188 -14.211 1 95.88 350 SER A C 1
ATOM 2793 O O . SER A 1 350 ? -5.32 42.656 -14.391 1 95.88 350 SER A O 1
ATOM 2795 N N . VAL A 1 351 ? -6.793 41.531 -13.102 1 96.44 351 VAL A N 1
ATOM 2796 C CA . VAL A 1 351 ? -5.84 41.406 -12.008 1 96.44 351 VAL A CA 1
ATOM 2797 C C . VAL A 1 351 ? -4.91 40.219 -12.281 1 96.44 351 VAL A C 1
ATOM 2799 O O . VAL A 1 351 ? -3.82 40.125 -11.711 1 96.44 351 VAL A O 1
ATOM 2802 N N . LEU A 1 352 ? -5.332 39.406 -13.25 1 97.62 352 LEU A N 1
ATOM 2803 C CA . LEU A 1 352 ? -4.617 38.156 -13.5 1 97.62 352 LEU A CA 1
ATOM 2804 C C . LEU A 1 352 ? -3.648 38.312 -14.664 1 97.62 352 LEU A C 1
ATOM 2806 O O . LEU A 1 352 ? -3.83 39.219 -15.516 1 97.62 352 LEU A O 1
ATOM 2810 N N . ALA A 1 353 ? -2.627 37.562 -14.617 1 96.62 353 ALA A N 1
ATOM 2811 C CA . ALA A 1 353 ? -1.753 37.469 -15.781 1 96.62 353 ALA A CA 1
ATOM 2812 C C . ALA A 1 353 ? -2.537 37.031 -17.016 1 96.62 353 ALA A C 1
ATOM 2814 O O . ALA A 1 353 ? -3.41 36.156 -16.953 1 96.62 353 ALA A O 1
ATOM 2815 N N . PRO A 1 354 ? -2.256 37.75 -18.109 1 96.06 354 PRO A N 1
ATOM 2816 C CA . PRO A 1 354 ? -1.039 38.5 -18.438 1 96.06 354 PRO A CA 1
ATOM 2817 C C . PRO A 1 354 ? -1.215 40.031 -18.25 1 96.06 354 PRO A C 1
ATOM 2819 O O . PRO A 1 354 ? -0.245 40.781 -18.359 1 96.06 354 PRO A O 1
ATOM 2822 N N . ARG A 1 355 ? -2.396 40.469 -18.062 1 95.25 355 ARG A N 1
ATOM 2823 C CA . ARG A 1 355 ? -2.607 41.906 -17.875 1 95.25 355 ARG A CA 1
ATOM 2824 C C . ARG A 1 355 ? -2.133 42.344 -16.5 1 95.25 355 ARG A C 1
ATOM 2826 O O . ARG A 1 355 ? -1.48 43.375 -16.359 1 95.25 355 ARG A O 1
ATOM 2833 N N . GLY A 1 356 ? -2.57 41.531 -15.547 1 95.12 356 GLY A N 1
ATOM 2834 C CA . GLY A 1 356 ? -2.064 41.719 -14.195 1 95.12 356 GLY A CA 1
ATOM 2835 C C . GLY A 1 356 ? -0.897 40.812 -13.852 1 95.12 356 GLY A C 1
ATOM 2836 O O . GLY A 1 356 ? -0.377 40.125 -14.711 1 95.12 356 GLY A O 1
ATOM 2837 N N . ASN A 1 357 ? -0.555 40.875 -12.555 1 94.5 357 ASN A N 1
ATOM 2838 C CA . ASN A 1 357 ? 0.633 40.125 -12.164 1 94.5 357 ASN A CA 1
ATOM 2839 C C . ASN A 1 357 ? 0.274 38.906 -11.305 1 94.5 357 ASN A C 1
ATOM 2841 O O . ASN A 1 357 ? 1.146 38.125 -10.945 1 94.5 357 ASN A O 1
ATOM 2845 N N . TYR A 1 358 ? -1.002 38.75 -11.016 1 96.94 358 TYR A N 1
ATOM 2846 C CA . TYR A 1 358 ? -1.392 37.594 -10.203 1 96.94 358 TYR A CA 1
ATOM 2847 C C . TYR A 1 358 ? -1.58 36.344 -11.078 1 96.94 358 TYR A C 1
ATOM 2849 O O . TYR A 1 358 ? -2.225 36.406 -12.125 1 96.94 358 TYR A O 1
ATOM 2857 N N . THR A 1 359 ? -0.969 35.281 -10.703 1 96.88 359 THR A N 1
ATOM 2858 C CA . THR A 1 359 ? -1.194 34 -11.375 1 96.88 359 THR A CA 1
ATOM 2859 C C . THR A 1 359 ? -2.23 33.156 -10.617 1 96.88 359 THR A C 1
ATOM 2861 O O . THR A 1 359 ? -2.756 32.188 -11.148 1 96.88 359 THR A O 1
ATOM 2864 N N . TYR A 1 360 ? -2.447 33.562 -9.43 1 97.69 360 TYR A N 1
ATOM 2865 C CA . TYR A 1 360 ? -3.471 33 -8.562 1 97.69 360 TYR A CA 1
ATOM 2866 C C . TYR A 1 360 ? -4.035 34.031 -7.621 1 97.69 360 TYR A C 1
ATOM 2868 O O . TYR A 1 360 ? -3.283 34.781 -6.973 1 97.69 360 TYR A O 1
ATOM 2876 N N . TYR A 1 361 ? -5.289 34.156 -7.539 1 98.38 361 TYR A N 1
ATOM 2877 C CA . TYR A 1 361 ? -5.988 35.156 -6.727 1 98.38 361 TYR A CA 1
ATO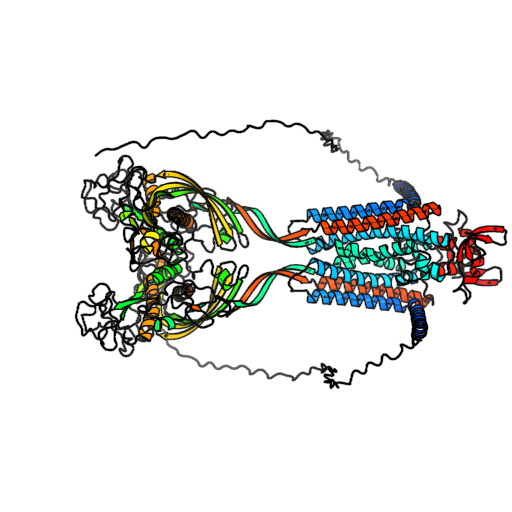M 2878 C C . TYR A 1 361 ? -7.297 34.594 -6.188 1 98.38 361 TYR A C 1
ATOM 2880 O O . TYR A 1 361 ? -8.266 34.406 -6.934 1 98.38 361 TYR A O 1
ATOM 2888 N N . ALA A 1 362 ? -7.273 34.344 -4.879 1 98.5 362 ALA A N 1
ATOM 2889 C CA . ALA A 1 362 ? -8.445 33.719 -4.285 1 98.5 362 ALA A CA 1
ATOM 2890 C C . ALA A 1 362 ? -9.008 34.562 -3.143 1 98.5 362 ALA A C 1
ATOM 2892 O O . ALA A 1 362 ? -8.258 35.062 -2.316 1 98.5 362 ALA A O 1
ATOM 2893 N N . ILE A 1 363 ? -10.234 34.781 -3.139 1 97.62 363 ILE A N 1
ATOM 2894 C CA . ILE A 1 363 ? -11 35.375 -2.053 1 97.62 363 ILE A CA 1
ATOM 2895 C C . ILE A 1 363 ? -12.125 34.438 -1.624 1 97.62 363 ILE A C 1
ATOM 2897 O O . ILE A 1 363 ? -13.195 34.438 -2.232 1 97.62 363 ILE A O 1
ATOM 2901 N N . ASN A 1 364 ? -11.867 33.781 -0.607 1 97.62 364 ASN A N 1
ATOM 2902 C CA . ASN A 1 364 ? -12.789 32.688 -0.233 1 97.62 364 ASN A CA 1
ATOM 2903 C C . ASN A 1 364 ? -13.398 32.938 1.145 1 97.62 364 ASN A C 1
ATOM 2905 O O . ASN A 1 364 ? -13.953 32.031 1.754 1 97.62 364 ASN A O 1
ATOM 2909 N N . ASP A 1 365 ? -13.266 34.156 1.697 1 93.88 365 ASP A N 1
ATOM 2910 C CA . ASP A 1 365 ? -13.68 34.406 3.078 1 93.88 365 ASP A CA 1
ATOM 2911 C C . ASP A 1 365 ? -14.766 35.469 3.152 1 93.88 365 ASP A C 1
ATOM 2913 O O . ASP A 1 365 ? -15.07 35.969 4.234 1 93.88 365 ASP A O 1
ATOM 2917 N N . ARG A 1 366 ? -15.305 35.844 2.004 1 93.06 366 ARG A N 1
ATOM 2918 C CA . ARG A 1 366 ? -16.375 36.812 2.043 1 93.06 366 ARG A CA 1
ATOM 2919 C C . ARG A 1 366 ? -17.609 36.25 2.738 1 93.06 366 ARG A C 1
ATOM 2921 O O . ARG A 1 366 ? -18.188 35.25 2.285 1 93.06 366 ARG A O 1
ATOM 2928 N N . GLY A 1 367 ? -17.969 36.875 3.779 1 92.12 367 GLY A N 1
ATOM 2929 C CA . GLY A 1 367 ? -19.141 36.438 4.523 1 92.12 367 GLY A CA 1
ATOM 2930 C C . GLY A 1 367 ? -18.797 35.438 5.605 1 92.12 367 GLY A C 1
ATOM 2931 O O . GLY A 1 367 ? -19.703 34.812 6.188 1 92.12 367 GLY A O 1
ATOM 2932 N N . GLU A 1 368 ? -17.516 35.188 5.867 1 93.06 368 GLU A N 1
ATOM 2933 C CA . GLU A 1 368 ? -17.094 34.25 6.906 1 93.06 368 GLU A CA 1
ATOM 2934 C C . GLU A 1 368 ? -17.469 34.781 8.297 1 93.06 368 GLU A C 1
ATOM 2936 O O . GLU A 1 368 ? -17.578 35.969 8.5 1 93.06 368 GLU A O 1
ATOM 2941 N N . TYR A 1 369 ? -17.641 33.875 9.148 1 91.06 369 TYR A N 1
ATOM 2942 C CA . TYR A 1 369 ? -18.047 34.25 10.5 1 91.06 369 TYR A CA 1
ATOM 2943 C C . TYR A 1 369 ? -16.828 34.594 11.352 1 91.06 369 TYR A C 1
ATOM 2945 O O . TYR A 1 369 ? -15.75 34.031 11.18 1 91.06 369 TYR A O 1
ATOM 2953 N N . GLY A 1 370 ? -17.078 35.562 12.211 1 88 370 GLY A N 1
ATOM 2954 C CA . GLY A 1 370 ? -16 35.969 13.109 1 88 370 GLY A CA 1
ATOM 2955 C C . GLY A 1 370 ? -15.781 35 14.258 1 88 370 GLY A C 1
ATOM 2956 O O . GLY A 1 370 ? -16.703 34.312 14.68 1 88 370 GLY A O 1
ATOM 2957 N N . ASP A 1 371 ? -14.648 34.875 14.695 1 85.69 371 ASP A N 1
ATOM 2958 C CA . ASP A 1 371 ? -14.289 34.125 15.898 1 85.69 371 ASP A CA 1
ATOM 2959 C C . ASP A 1 371 ? -13.43 35 16.828 1 85.69 371 ASP A C 1
ATOM 2961 O O . ASP A 1 371 ? -12.219 35.094 16.625 1 85.69 371 ASP A O 1
ATOM 2965 N N . PRO A 1 372 ? -13.969 35.719 17.891 1 89.19 372 PRO A N 1
ATOM 2966 C CA . PRO A 1 372 ? -15.359 35.5 18.297 1 89.19 372 PRO A CA 1
ATOM 2967 C C . PRO A 1 372 ? -16.328 36.406 17.516 1 89.19 372 PRO A C 1
ATOM 2969 O O . PRO A 1 372 ? -15.922 37.406 16.922 1 89.19 372 PRO A O 1
ATOM 2972 N N . GLN A 1 373 ? -17.594 36 17.531 1 91.31 373 GLN A N 1
ATOM 2973 C CA . GLN A 1 373 ? -18.625 36.781 16.844 1 91.31 373 GLN A CA 1
ATOM 2974 C C . GLN A 1 373 ? -19 38.031 17.625 1 91.31 373 GLN A C 1
ATOM 2976 O O . GLN A 1 373 ? -19.484 39 17.047 1 91.31 373 GLN A O 1
ATOM 2981 N N . MET A 1 374 ? -18.891 37.938 18.906 1 92.56 374 MET A N 1
ATOM 2982 C CA . MET A 1 374 ? -19.047 39.031 19.859 1 92.56 374 MET A CA 1
ATOM 2983 C C . MET A 1 374 ? -17.969 39 20.938 1 92.56 374 MET A C 1
ATOM 2985 O O . MET A 1 374 ? -17.359 37.938 21.156 1 92.56 374 MET A O 1
ATOM 2989 N N . ALA A 1 375 ? -17.734 40.188 21.531 1 93.31 375 ALA A N 1
ATOM 2990 C CA . ALA A 1 375 ? -16.844 40.156 22.688 1 93.31 375 ALA A CA 1
ATOM 2991 C C . ALA A 1 375 ? -17.328 39.156 23.734 1 93.31 375 ALA A C 1
ATOM 2993 O O . ALA A 1 375 ? -18.469 39.281 24.203 1 93.31 375 ALA A O 1
ATOM 2994 N N . SER A 1 376 ? -16.516 38.156 23.969 1 93.06 376 SER A N 1
ATOM 2995 C CA . SER A 1 376 ? -17 37.062 24.812 1 93.06 376 SER A CA 1
ATOM 2996 C C . SER A 1 376 ? -15.922 36.594 25.781 1 93.06 376 SER A C 1
ATOM 2998 O O . SER A 1 376 ? -14.734 36.875 25.578 1 93.06 376 SER A O 1
ATOM 3000 N N . HIS A 1 377 ? -16.281 36 26.828 1 90.38 377 HIS A N 1
ATOM 3001 C CA . HIS A 1 377 ? -15.398 35.25 27.703 1 90.38 377 HIS A CA 1
ATOM 3002 C C . HIS A 1 377 ? -14.977 33.938 27.078 1 90.38 377 HIS A C 1
ATOM 3004 O O . HIS A 1 377 ? -15.461 33.562 26.016 1 90.38 377 HIS A O 1
ATOM 3010 N N . ALA A 1 378 ? -14.062 33.312 27.875 1 84.69 378 ALA A N 1
ATOM 3011 C CA . ALA A 1 378 ? -13.688 31.953 27.438 1 84.69 378 ALA A CA 1
ATOM 3012 C C . ALA A 1 378 ? -14.906 31.047 27.375 1 84.69 378 ALA A C 1
ATOM 3014 O O . ALA A 1 378 ? -15.773 31.078 28.25 1 84.69 378 ALA A O 1
ATOM 3015 N N . GLY A 1 379 ? -15.047 30.438 26.297 1 86.69 379 GLY A N 1
ATOM 3016 C CA . GLY A 1 379 ? -16.203 29.562 26.094 1 86.69 379 GLY A CA 1
ATOM 3017 C C . GLY A 1 379 ? -17.281 30.188 25.234 1 86.69 379 GLY A C 1
ATOM 3018 O O . GLY A 1 379 ? -18.266 29.547 24.906 1 86.69 379 GLY A O 1
ATOM 3019 N N . GLY A 1 380 ? -17.172 31.422 24.922 1 90.38 380 GLY A N 1
ATOM 3020 C CA . GLY A 1 380 ? -18.031 32.062 23.953 1 90.38 380 GLY A CA 1
ATOM 3021 C C . GLY A 1 380 ? -19.172 32.844 24.578 1 90.38 380 GLY A C 1
ATOM 3022 O O . GLY A 1 380 ? -20.016 33.406 23.859 1 90.38 380 GLY A O 1
ATOM 3023 N N . ARG A 1 381 ? -19.281 32.938 25.906 1 92.31 381 ARG A N 1
ATOM 3024 C CA . ARG A 1 381 ? -20.359 33.688 26.547 1 92.31 381 ARG A CA 1
ATOM 3025 C C . ARG A 1 381 ? -20.156 35.188 26.359 1 92.31 381 ARG A C 1
ATOM 3027 O O . ARG A 1 381 ? -19.125 35.75 26.766 1 92.31 381 ARG A O 1
ATOM 3034 N N . PRO A 1 382 ? -21.141 35.781 25.797 1 94 382 PRO A N 1
ATOM 3035 C CA . PRO A 1 382 ? -20.969 37.219 25.547 1 94 382 PRO A CA 1
ATOM 3036 C C . PRO A 1 382 ? -20.797 38.031 26.828 1 94 382 PRO A C 1
ATOM 3038 O O . PRO A 1 382 ? -21.422 37.719 27.844 1 94 382 PRO A O 1
ATOM 3041 N N . LYS A 1 383 ? -20.016 39.062 26.812 1 94.12 383 LYS A N 1
ATOM 3042 C CA . LYS A 1 383 ? -19.812 39.938 27.953 1 94.12 383 LYS A CA 1
ATOM 3043 C C . LYS A 1 383 ? -21.047 40.812 28.203 1 94.12 383 LYS A C 1
ATOM 3045 O O . LYS A 1 383 ? -21.359 41.125 29.344 1 94.12 383 LYS A O 1
ATOM 3050 N N . GLN A 1 384 ? -21.703 41.094 27.125 1 92.31 384 GLN A N 1
ATOM 3051 C CA . GLN A 1 384 ? -22.922 41.875 27.234 1 92.31 384 GLN A CA 1
ATOM 3052 C C . GLN A 1 384 ? -24.109 41 27.609 1 92.31 384 GLN A C 1
ATOM 3054 O O . GLN A 1 384 ? -24.219 39.875 27.156 1 92.31 384 GLN A O 1
ATOM 3059 N N . ASP A 1 385 ? -24.953 41.594 28.375 1 89.5 385 ASP A N 1
ATOM 3060 C CA . ASP A 1 385 ? -26.156 40.875 28.797 1 89.5 385 ASP A CA 1
ATOM 3061 C C . ASP A 1 385 ? -27.203 40.844 27.688 1 89.5 385 ASP A C 1
ATOM 3063 O O . ASP A 1 385 ? -27.203 41.719 26.812 1 89.5 385 ASP A O 1
ATOM 3067 N N . PRO A 1 386 ? -28.078 39.812 27.734 1 90.12 386 PRO A N 1
ATOM 3068 C CA . PRO A 1 386 ? -29.172 39.781 26.766 1 90.12 386 PRO A CA 1
ATOM 3069 C C . PRO A 1 386 ? -30.031 41.062 26.812 1 90.12 386 PRO A C 1
ATOM 3071 O O . PRO A 1 386 ? -30.016 41.781 27.812 1 90.12 386 PRO A O 1
ATOM 3074 N N . PRO A 1 387 ? -30.875 41.312 25.891 1 91.5 387 PRO A N 1
ATOM 3075 C CA . PRO A 1 387 ? -31.078 40.531 24.656 1 91.5 387 PRO A CA 1
ATOM 3076 C C . PRO A 1 387 ? -29.906 40.656 23.688 1 91.5 387 PRO A C 1
ATOM 3078 O O . PRO A 1 387 ? -29.359 41.75 23.5 1 91.5 387 PRO A O 1
ATOM 3081 N N . TYR A 1 388 ? -29.562 39.531 23.047 1 93.69 388 TYR A N 1
ATOM 3082 C CA . TYR A 1 388 ? -28.484 39.5 22.047 1 93.69 388 TYR A CA 1
ATOM 3083 C C . TYR A 1 388 ? -28.984 39.969 20.688 1 93.69 388 TYR A C 1
ATOM 3085 O O . TYR A 1 388 ? -30.203 40 20.438 1 93.69 388 TYR A O 1
ATOM 3093 N N . PRO A 1 389 ? -27.984 40.375 19.859 1 93.81 389 PRO A N 1
ATOM 3094 C CA . PRO A 1 389 ? -28.422 40.688 18.5 1 93.81 389 PRO A CA 1
ATOM 3095 C C . PRO A 1 389 ? -29.219 39.562 17.844 1 93.81 389 PRO A C 1
ATOM 3097 O O . PRO A 1 389 ? -28.922 38.375 18.047 1 93.81 389 PRO A O 1
ATOM 3100 N N . ASP A 1 390 ? -30.188 39.906 17.016 1 90.94 390 ASP A N 1
ATOM 3101 C CA . ASP A 1 390 ? -31.125 38.969 16.422 1 90.94 390 ASP A CA 1
ATOM 3102 C C . ASP A 1 390 ? -30.375 37.875 15.633 1 90.94 390 ASP A C 1
ATOM 3104 O O . ASP A 1 390 ? -30.797 36.719 15.609 1 90.94 390 ASP A O 1
ATOM 3108 N N . ASN A 1 391 ? -29.312 38.281 15.023 1 92.88 391 ASN A N 1
ATOM 3109 C CA . ASN A 1 391 ? -28.641 37.344 14.125 1 92.88 391 ASN A CA 1
ATOM 3110 C C . ASN A 1 391 ? -27.406 36.75 14.781 1 92.88 391 ASN A C 1
ATOM 3112 O O . ASN A 1 391 ? -26.578 36.125 14.109 1 92.88 391 ASN A O 1
ATOM 3116 N N . PHE A 1 392 ? -27.281 36.938 16.094 1 94 392 PHE A N 1
ATOM 3117 C CA . PHE A 1 392 ? -26.156 36.375 16.812 1 94 392 PHE A CA 1
ATOM 3118 C C . PHE A 1 392 ? -26.156 34.844 16.75 1 94 392 PHE A C 1
ATOM 3120 O O . PHE A 1 392 ? -27.172 34.219 17.031 1 94 392 PHE A O 1
ATOM 3127 N N . GLY A 1 393 ? -25.031 34.312 16.266 1 94.06 393 GLY A N 1
ATOM 3128 C CA . GLY A 1 393 ? -24.859 32.875 16.234 1 94.06 393 GLY A CA 1
ATOM 3129 C C . GLY A 1 393 ? -25.484 32.25 15 1 94.06 393 GLY A C 1
ATOM 3130 O O . GLY A 1 393 ? -25.25 31.062 14.719 1 94.06 393 GLY A O 1
ATOM 3131 N N . ALA A 1 394 ? -26.234 32.969 14.219 1 95.62 394 ALA A N 1
ATOM 3132 C CA . ALA A 1 394 ? -26.953 32.406 13.07 1 95.62 394 ALA A CA 1
ATOM 3133 C C . ALA A 1 394 ? -26 32.156 11.898 1 95.62 394 ALA A C 1
ATOM 3135 O O . ALA A 1 394 ? -25.078 32.938 11.68 1 95.62 394 ALA A O 1
ATOM 3136 N N . PHE A 1 395 ? -26.25 31.062 11.258 1 96.88 395 PHE A N 1
ATOM 3137 C CA . PHE A 1 395 ? -25.641 30.906 9.945 1 96.88 395 PHE A CA 1
ATOM 3138 C C . PHE A 1 395 ? -26.375 31.719 8.898 1 96.88 395 PHE A C 1
ATOM 3140 O O . PHE A 1 395 ? -27.5 31.391 8.508 1 96.88 395 PHE A O 1
ATOM 3147 N N . ARG A 1 396 ? -25.734 32.719 8.461 1 96 396 ARG A N 1
ATOM 3148 C CA . ARG A 1 396 ? -26.391 33.688 7.586 1 96 396 ARG A CA 1
ATOM 3149 C C . ARG A 1 396 ? -26.047 33.438 6.121 1 96 396 ARG A C 1
ATOM 3151 O O . ARG A 1 396 ? -26.859 33.719 5.234 1 96 396 ARG A O 1
ATOM 3158 N N . THR A 1 397 ? -24.828 32.938 5.852 1 95.25 397 THR A N 1
ATOM 3159 C CA . THR A 1 397 ? -24.422 32.656 4.484 1 95.25 397 THR A CA 1
ATOM 3160 C C . THR A 1 397 ? -23.281 31.625 4.469 1 95.25 397 THR A C 1
ATOM 3162 O O . THR A 1 397 ? -22.656 31.375 5.504 1 95.25 397 THR A O 1
ATOM 3165 N N . GLU A 1 398 ? -23.203 30.922 3.391 1 96.31 398 GLU A N 1
ATOM 3166 C CA . GLU A 1 398 ? -22.031 30.109 3.102 1 96.31 398 GLU A CA 1
ATOM 3167 C C . GLU A 1 398 ? -21.125 30.797 2.084 1 96.31 398 GLU A C 1
ATOM 3169 O O . GLU A 1 398 ? -21.531 31.078 0.959 1 96.31 398 GLU A O 1
ATOM 3174 N N . PRO A 1 399 ? -19.875 31.109 2.508 1 96.5 399 PRO A N 1
ATOM 3175 C CA . PRO A 1 399 ? -18.984 31.797 1.574 1 96.5 399 PRO A CA 1
ATOM 3176 C C . PRO A 1 399 ? -18.766 31.031 0.274 1 96.5 399 PRO A C 1
ATOM 3178 O O . PRO A 1 399 ? -18.656 29.797 0.295 1 96.5 399 PRO A O 1
ATOM 3181 N N . ILE A 1 400 ? -18.75 31.75 -0.788 1 97.12 400 ILE A N 1
ATOM 3182 C CA . ILE A 1 400 ? -18.469 31.203 -2.105 1 97.12 400 ILE A CA 1
ATOM 3183 C C . ILE A 1 400 ? -16.953 31.188 -2.344 1 97.12 400 ILE A C 1
ATOM 3185 O O . ILE A 1 400 ? -16.25 32.125 -1.93 1 97.12 400 ILE A O 1
ATOM 3189 N N . ILE A 1 401 ? -16.469 30.156 -2.977 1 98.19 401 ILE A N 1
ATOM 3190 C CA . ILE A 1 401 ? -15.062 30.141 -3.391 1 98.19 401 ILE A CA 1
ATOM 3191 C C . ILE A 1 401 ? -14.898 30.906 -4.695 1 98.19 401 ILE A C 1
ATOM 3193 O O . ILE A 1 401 ? -15.469 30.531 -5.723 1 98.19 401 ILE A O 1
ATOM 3197 N N . TRP A 1 402 ? -14.195 32.031 -4.598 1 98.31 402 TRP A N 1
ATOM 3198 C CA . TRP A 1 402 ? -13.828 32.812 -5.777 1 98.31 402 TRP A CA 1
ATOM 3199 C C . TRP A 1 402 ? -12.336 32.688 -6.074 1 98.31 402 TRP A C 1
ATOM 3201 O O . TRP A 1 402 ? -11.5 33.125 -5.273 1 98.31 402 TRP A O 1
ATOM 3211 N N . ILE A 1 403 ? -12.047 32.094 -7.219 1 98.62 403 ILE A N 1
ATOM 3212 C CA . ILE A 1 403 ? -10.633 31.922 -7.555 1 98.62 403 ILE A CA 1
ATOM 3213 C C . ILE A 1 403 ? -10.391 32.375 -8.992 1 98.62 403 ILE A C 1
ATOM 3215 O O . ILE A 1 403 ? -11.125 32 -9.906 1 98.62 403 ILE A O 1
ATOM 3219 N N . GLY A 1 404 ? -9.461 33.281 -9.148 1 98.44 404 GLY A N 1
ATOM 3220 C CA . GLY A 1 404 ? -8.859 33.594 -10.438 1 98.44 404 GLY A CA 1
ATOM 3221 C C . GLY A 1 404 ? -7.449 33.031 -10.578 1 98.44 404 GLY A C 1
ATOM 3222 O O . GLY A 1 404 ? -6.668 33.062 -9.625 1 98.44 404 GLY A O 1
ATOM 3223 N N . TYR A 1 405 ? -7.211 32.406 -11.727 1 98.12 405 TYR A N 1
ATOM 3224 C CA . TYR A 1 405 ? -5.863 31.906 -11.938 1 98.12 405 TYR A CA 1
ATOM 3225 C C . TYR A 1 405 ? -5.465 32 -13.406 1 98.12 405 TYR A C 1
ATOM 3227 O O . TYR A 1 405 ? -6.32 32.188 -14.273 1 98.12 405 TYR A O 1
ATOM 3235 N N . ALA A 1 406 ? -4.215 32 -13.617 1 97.19 406 ALA A N 1
ATOM 3236 C CA . ALA A 1 406 ? -3.682 32.031 -14.977 1 97.19 406 ALA A CA 1
ATOM 3237 C C . ALA A 1 406 ? -3.236 30.625 -15.406 1 97.19 406 ALA A C 1
ATOM 3239 O O . ALA A 1 406 ? -2.445 29.984 -14.719 1 97.19 406 ALA A O 1
ATOM 3240 N N . THR A 1 407 ? -3.812 30.125 -16.5 1 96.5 407 THR A N 1
ATOM 3241 C CA . THR A 1 407 ? -3.424 28.812 -17.031 1 96.5 407 THR A CA 1
ATOM 3242 C C . THR A 1 407 ? -2.518 28.969 -18.25 1 96.5 407 THR A C 1
ATOM 3244 O O . THR A 1 407 ? -2.408 30.062 -18.812 1 96.5 407 THR A O 1
ATOM 3247 N N . VAL A 1 408 ? -1.808 27.938 -18.531 1 96.38 408 VAL A N 1
ATOM 3248 C CA . VAL A 1 408 ? -0.893 27.922 -19.672 1 96.38 408 VAL A CA 1
ATOM 3249 C C . VAL A 1 408 ? -1.15 26.672 -20.516 1 96.38 408 VAL A C 1
ATOM 3251 O O . VAL A 1 408 ? -1.888 25.781 -20.109 1 96.38 408 VAL A O 1
ATOM 3254 N N . ASP A 1 409 ? -0.596 26.672 -21.656 1 92.25 409 ASP A N 1
ATOM 3255 C CA . ASP A 1 409 ? -0.827 25.578 -22.594 1 92.25 409 ASP A CA 1
ATOM 3256 C C . ASP A 1 409 ? -0.135 24.297 -22.109 1 92.25 409 ASP A C 1
ATOM 3258 O O . ASP A 1 409 ? -0.73 23.219 -22.125 1 92.25 409 ASP A O 1
ATOM 3262 N N . ASP A 1 410 ? 1.104 24.5 -21.688 1 92.81 410 ASP A N 1
ATOM 3263 C CA . ASP A 1 410 ? 1.876 23.344 -21.25 1 92.81 410 ASP A CA 1
ATOM 3264 C C . ASP A 1 410 ? 2.568 23.609 -19.922 1 92.81 410 ASP A C 1
ATOM 3266 O O . ASP A 1 410 ? 3.539 24.359 -19.859 1 92.81 410 ASP A O 1
ATOM 3270 N N . LEU A 1 411 ? 2.123 22.875 -18.938 1 91.69 411 LEU A N 1
ATOM 3271 C CA . LEU A 1 411 ? 2.656 23.062 -17.594 1 91.69 411 LEU A CA 1
ATOM 3272 C C . LEU A 1 411 ? 3.975 22.328 -17.422 1 91.69 411 LEU A C 1
ATOM 3274 O O . LEU A 1 411 ? 4.703 22.562 -16.453 1 91.69 411 LEU A O 1
ATOM 3278 N N . SER A 1 412 ? 4.359 21.5 -18.344 1 88.06 412 SER A N 1
ATOM 3279 C CA . SER A 1 412 ? 5.547 20.656 -18.219 1 88.06 412 SER A CA 1
ATOM 3280 C C . SER A 1 412 ? 6.801 21.406 -18.656 1 88.06 412 SER A C 1
ATOM 3282 O O . SER A 1 412 ? 7.922 20.938 -18.422 1 88.06 412 SER A O 1
ATOM 3284 N N . VAL A 1 413 ? 6.641 22.547 -19.281 1 90 413 VAL A N 1
ATOM 3285 C CA . VAL A 1 413 ? 7.781 23.344 -19.719 1 90 413 VAL A CA 1
ATOM 3286 C C . VAL A 1 413 ? 7.82 24.656 -18.953 1 90 413 VAL A C 1
ATOM 3288 O O . VAL A 1 413 ? 6.777 25.188 -18.562 1 90 413 VAL A O 1
ATOM 3291 N N . PRO A 1 414 ? 9.055 25.156 -18.703 1 89.62 414 PRO A N 1
ATOM 3292 C CA . PRO A 1 414 ? 9.148 26.438 -18 1 89.62 414 PRO A CA 1
ATOM 3293 C C . PRO A 1 414 ? 8.469 27.578 -18.75 1 89.62 414 PRO A C 1
ATOM 3295 O O . PRO A 1 414 ? 8.594 27.672 -19.969 1 89.62 414 PRO A O 1
ATOM 3298 N N . GLN A 1 415 ? 7.785 28.422 -18.031 1 91.75 415 GLN A N 1
ATOM 3299 C CA . GLN A 1 415 ? 7.035 29.531 -18.609 1 91.75 415 GLN A CA 1
ATOM 3300 C C . GLN A 1 415 ? 7.738 30.859 -18.344 1 91.75 415 GLN A C 1
ATOM 3302 O O . GLN A 1 415 ? 8.531 30.969 -17.406 1 91.75 415 GLN A O 1
ATOM 3307 N N . PRO A 1 416 ? 7.426 31.828 -19.234 1 91.38 416 PRO A N 1
ATOM 3308 C CA . PRO A 1 416 ? 8.047 33.125 -19.016 1 91.38 416 PRO A CA 1
ATOM 3309 C C . PRO A 1 416 ? 7.691 33.75 -17.672 1 91.38 416 PRO A C 1
ATOM 3311 O O . PRO A 1 416 ? 6.535 33.688 -17.25 1 91.38 416 PRO A O 1
ATOM 3314 N N . ASP A 1 417 ? 8.656 34.312 -17 1 88.19 417 ASP A N 1
ATOM 3315 C CA . ASP A 1 417 ? 8.445 34.812 -15.648 1 88.19 417 ASP A CA 1
ATOM 3316 C C . ASP A 1 417 ? 8.648 36.344 -15.609 1 88.19 417 ASP A C 1
ATOM 3318 O O . ASP A 1 417 ? 8.828 36.906 -14.531 1 88.19 417 ASP A O 1
ATOM 3322 N N . THR A 1 418 ? 8.711 37 -16.797 1 90.94 418 THR A N 1
ATOM 3323 C CA . THR A 1 418 ? 8.883 38.438 -16.859 1 90.94 418 THR A CA 1
ATOM 3324 C C . THR A 1 418 ? 7.629 39.094 -17.422 1 90.94 418 THR A C 1
ATOM 3326 O O . THR A 1 418 ? 7.402 39.094 -18.641 1 90.94 418 THR A O 1
ATOM 3329 N N . PRO A 1 419 ? 6.973 39.812 -16.531 1 91.88 419 PRO A N 1
ATOM 3330 C CA . PRO A 1 419 ? 5.734 40.469 -16.969 1 91.88 419 PRO A CA 1
ATOM 3331 C C . PRO A 1 419 ? 5.969 41.5 -18.047 1 91.88 419 PRO A C 1
ATOM 3333 O O . PRO A 1 419 ? 6.988 42.219 -18.031 1 91.88 419 PRO A O 1
ATOM 3336 N N . GLY A 1 420 ? 5.043 41.719 -18.969 1 88.56 420 GLY A N 1
ATOM 3337 C CA . GLY A 1 420 ? 5.09 42.781 -19.938 1 88.56 420 GLY A CA 1
ATOM 3338 C C . GLY A 1 420 ? 5.723 42.375 -21.25 1 88.56 420 GLY A C 1
ATOM 3339 O O . GLY A 1 420 ? 5.59 43.062 -22.266 1 88.56 420 GLY A O 1
ATOM 3340 N N . THR A 1 421 ? 6.41 41.281 -21.266 1 93.31 421 THR A N 1
ATOM 3341 C CA . THR A 1 421 ? 7.043 40.844 -22.5 1 93.31 421 THR A CA 1
ATOM 3342 C C . THR A 1 421 ? 6.023 40.156 -23.406 1 93.31 421 THR A C 1
ATOM 3344 O O . THR A 1 421 ? 4.926 39.812 -22.969 1 93.31 421 THR A O 1
ATOM 3347 N N . GLU A 1 422 ? 6.395 40.031 -24.625 1 93.88 422 GLU A N 1
ATOM 3348 C CA . GLU A 1 422 ? 5.516 39.406 -25.594 1 93.88 422 GLU A CA 1
ATOM 3349 C C . GLU A 1 422 ? 5.301 37.938 -25.266 1 93.88 422 GLU A C 1
ATOM 3351 O O . GLU A 1 422 ? 4.195 37.406 -25.422 1 93.88 422 GLU A O 1
ATOM 3356 N N . ALA A 1 423 ? 6.309 37.281 -24.797 1 94.06 423 ALA A N 1
ATOM 3357 C CA . ALA A 1 423 ? 6.207 35.875 -24.406 1 94.06 423 ALA A CA 1
ATOM 3358 C C . ALA A 1 423 ? 5.25 35.688 -23.234 1 94.06 423 ALA A C 1
ATOM 3360 O O . ALA A 1 423 ? 4.5 34.719 -23.188 1 94.06 423 ALA A O 1
ATOM 3361 N N . TRP A 1 424 ? 5.238 36.656 -22.375 1 94.81 424 TRP A N 1
ATOM 3362 C CA . TRP A 1 424 ? 4.355 36.656 -21.219 1 94.81 424 TRP A CA 1
ATOM 3363 C C . TRP A 1 424 ? 2.898 36.812 -21.641 1 94.81 424 TRP A C 1
ATOM 3365 O O . TRP A 1 424 ? 2.021 36.094 -21.172 1 94.81 424 TRP A O 1
ATOM 3375 N N . ARG A 1 425 ? 2.66 37.688 -22.578 1 94.12 425 ARG A N 1
ATOM 3376 C CA . ARG A 1 425 ? 1.304 38 -23.016 1 94.12 425 ARG A CA 1
ATOM 3377 C C . ARG A 1 425 ? 0.7 36.781 -23.766 1 94.12 425 ARG A C 1
ATOM 3379 O O . ARG A 1 425 ? -0.509 36.562 -23.703 1 94.12 425 ARG A O 1
ATOM 3386 N N . LYS A 1 426 ? 1.529 36 -24.297 1 93.75 426 LYS A N 1
ATOM 3387 C CA . LYS A 1 426 ? 1.056 34.875 -25.094 1 93.75 426 LYS A CA 1
ATOM 3388 C C . LYS A 1 426 ? 0.934 33.625 -24.234 1 93.75 426 LYS A C 1
ATOM 3390 O O . LYS A 1 426 ? 0.151 32.719 -24.547 1 93.75 426 LYS A O 1
ATOM 3395 N N . ALA A 1 427 ? 1.601 33.562 -23.188 1 95.62 427 ALA A N 1
ATOM 3396 C CA . ALA A 1 427 ? 1.73 32.312 -22.422 1 95.62 427 ALA A CA 1
ATOM 3397 C C . ALA A 1 427 ? 0.546 32.125 -21.484 1 95.62 427 ALA A C 1
ATOM 3399 O O . ALA A 1 427 ? 0.075 30.984 -21.297 1 95.62 427 ALA A O 1
ATOM 3400 N N . TYR A 1 428 ? 0.067 33.219 -20.953 1 96.88 428 TYR A N 1
ATOM 3401 C CA . TYR A 1 428 ? -0.886 33.094 -19.844 1 96.88 428 TYR A CA 1
ATOM 3402 C C . TYR A 1 428 ? -2.301 33.406 -20.312 1 96.88 428 TYR A C 1
ATOM 3404 O O . TYR A 1 428 ? -2.504 34.312 -21.125 1 96.88 428 TYR A O 1
ATOM 3412 N N . THR A 1 429 ? -3.27 32.625 -19.859 1 97.31 429 THR A N 1
ATOM 3413 C CA . THR A 1 429 ? -4.695 32.844 -20.078 1 97.31 429 THR A CA 1
ATOM 3414 C C . THR A 1 429 ? -5.441 32.906 -18.75 1 97.31 429 THR A C 1
ATOM 3416 O O . THR A 1 429 ? -5.48 31.938 -18 1 97.31 429 THR A O 1
ATOM 3419 N N . PRO A 1 430 ? -6.039 34.031 -18.469 1 97.81 430 PRO A N 1
ATOM 3420 C CA . PRO A 1 430 ? -6.746 34.156 -17.188 1 97.81 430 PRO A CA 1
ATOM 3421 C C . PRO A 1 430 ? -8.055 33.375 -17.156 1 97.81 430 PRO A C 1
ATOM 3423 O O . PRO A 1 430 ? -8.781 33.344 -18.156 1 97.81 430 PRO A O 1
ATOM 3426 N N . VAL A 1 431 ? -8.336 32.719 -16.047 1 98.25 431 VAL A N 1
ATOM 3427 C CA . VAL A 1 431 ? -9.547 31.953 -15.805 1 98.25 431 VAL A CA 1
ATOM 3428 C C . VAL A 1 431 ? -10.133 32.312 -14.445 1 98.25 431 VAL A C 1
ATOM 3430 O O . VAL A 1 431 ? -9.398 32.531 -13.477 1 98.25 431 VAL A O 1
ATOM 3433 N N . ILE A 1 432 ? -11.422 32.531 -14.359 1 98.44 432 ILE A N 1
ATOM 3434 C CA . ILE A 1 432 ? -12.102 32.781 -13.094 1 98.44 432 ILE A CA 1
ATOM 3435 C C . ILE A 1 432 ? -13.133 31.672 -12.836 1 98.44 432 ILE A C 1
ATOM 3437 O O . ILE A 1 432 ? -13.93 31.344 -13.711 1 98.44 432 ILE A O 1
ATOM 3441 N N . ILE A 1 433 ? -13.094 31.109 -11.672 1 98.31 433 ILE A N 1
ATOM 3442 C CA . ILE A 1 433 ? -14.031 30.062 -11.305 1 98.31 433 ILE A CA 1
ATOM 3443 C C . ILE A 1 433 ? -14.75 30.438 -10.016 1 98.31 433 ILE A C 1
ATOM 3445 O O . ILE A 1 433 ? -14.242 31.234 -9.219 1 98.31 433 ILE A O 1
ATOM 3449 N N . GLY A 1 434 ? -15.922 30 -9.852 1 98.12 434 GLY A N 1
ATOM 3450 C CA . GLY A 1 434 ? -16.734 30.094 -8.648 1 98.12 434 GLY A CA 1
ATOM 3451 C C . GLY A 1 434 ? -17.297 28.75 -8.195 1 98.12 434 GLY A C 1
ATOM 3452 O O . GLY A 1 434 ? -17.688 27.938 -9.031 1 98.12 434 GLY A O 1
ATOM 3453 N N . CYS A 1 435 ? -17.203 28.484 -6.891 1 98.12 435 CYS A N 1
ATOM 3454 C CA . CYS A 1 435 ? -17.703 27.234 -6.359 1 98.12 435 CYS A CA 1
ATOM 3455 C C . CYS A 1 435 ? -18.703 27.469 -5.234 1 98.12 435 CYS A C 1
ATOM 3457 O O . CYS A 1 435 ? -18.438 28.219 -4.301 1 98.12 435 CYS A O 1
ATOM 3459 N N . GLU A 1 436 ? -19.859 26.844 -5.328 1 97.31 436 GLU A N 1
ATOM 3460 C CA . GLU A 1 436 ? -20.891 26.906 -4.285 1 97.31 436 GLU A CA 1
ATOM 3461 C C . GLU A 1 436 ? -20.938 25.625 -3.479 1 97.31 436 GLU A C 1
ATOM 3463 O O . GLU A 1 436 ? -20.656 24.531 -4.004 1 97.31 436 GLU A O 1
ATOM 3468 N N . HIS A 1 437 ? -21.312 25.766 -2.25 1 98.12 437 HIS A N 1
ATOM 3469 C CA . HIS A 1 437 ? -21.328 24.656 -1.303 1 98.12 437 HIS A CA 1
ATOM 3470 C C . HIS A 1 437 ? -22.703 24 -1.249 1 98.12 437 HIS A C 1
ATOM 3472 O O . HIS A 1 437 ? -23.688 24.656 -0.952 1 98.12 437 HIS A O 1
ATOM 3478 N N . TYR A 1 438 ? -22.766 22.656 -1.539 1 98.19 438 TYR A N 1
ATOM 3479 C CA . TYR A 1 438 ? -24.016 21.922 -1.646 1 98.19 438 TYR A CA 1
ATOM 3480 C C . TYR A 1 438 ? -23.984 20.688 -0.751 1 98.19 438 TYR A C 1
ATOM 3482 O O . TYR A 1 438 ? -22.922 20.234 -0.329 1 98.19 438 TYR A O 1
ATOM 3490 N N . GLU A 1 439 ? -25.188 20.281 -0.407 1 98.12 439 GLU A N 1
ATOM 3491 C CA . GLU A 1 439 ? -25.375 18.891 0.036 1 98.12 439 GLU A CA 1
ATOM 3492 C C . GLU A 1 439 ? -25.453 17.938 -1.152 1 98.12 439 GLU A C 1
ATOM 3494 O O . GLU A 1 439 ? -26.219 18.172 -2.09 1 98.12 439 GLU A O 1
ATOM 3499 N N . VAL A 1 440 ? -24.672 16.891 -1.115 1 98.5 440 VAL A N 1
ATOM 3500 C CA . VAL A 1 440 ? -24.547 16.016 -2.27 1 98.5 440 VAL A CA 1
ATOM 3501 C C . VAL A 1 440 ? -24.781 14.562 -1.843 1 98.5 440 VAL A C 1
ATOM 3503 O O . VAL A 1 440 ? -24.312 14.141 -0.782 1 98.5 440 VAL A O 1
ATOM 3506 N N . ASN A 1 441 ? -25.578 13.883 -2.631 1 98.44 441 ASN A N 1
ATOM 3507 C CA . ASN A 1 441 ? -25.688 12.43 -2.496 1 98.44 441 ASN A CA 1
ATOM 3508 C C . ASN A 1 441 ? -24.625 11.711 -3.309 1 98.44 441 ASN A C 1
ATOM 3510 O O . ASN A 1 441 ? -24.656 11.711 -4.539 1 98.44 441 ASN A O 1
ATOM 3514 N N . TYR A 1 442 ? -23.703 11.062 -2.609 1 98.44 442 TYR A N 1
ATOM 3515 C CA . TYR A 1 442 ? -22.562 10.43 -3.25 1 98.44 442 TYR A CA 1
ATOM 3516 C C . TYR A 1 442 ? -22.766 8.93 -3.395 1 98.44 442 TYR A C 1
ATOM 3518 O O . TYR A 1 442 ? -23.344 8.289 -2.51 1 98.44 442 TYR A O 1
ATOM 3526 N N . THR A 1 443 ? -22.359 8.391 -4.512 1 98.25 443 THR A N 1
ATOM 3527 C CA . THR A 1 443 ? -22.125 6.965 -4.695 1 98.25 443 THR A CA 1
ATOM 3528 C C . THR A 1 443 ? -20.641 6.699 -4.938 1 98.25 443 THR A C 1
ATOM 3530 O O . THR A 1 443 ? -20.078 7.129 -5.949 1 98.25 443 THR A O 1
ATOM 3533 N N . VAL A 1 444 ? -20.062 5.977 -4.039 1 98 444 VAL A N 1
ATOM 3534 C CA . VAL A 1 444 ? -18.609 5.844 -4.102 1 98 444 VAL A CA 1
ATOM 3535 C C . VAL A 1 444 ? -18.219 4.367 -4.066 1 98 444 VAL A C 1
ATOM 3537 O O . VAL A 1 444 ? -18.766 3.598 -3.266 1 98 444 VAL A O 1
ATOM 3540 N N . GLN A 1 445 ? -17.328 3.99 -4.91 1 97.69 445 GLN A N 1
ATOM 3541 C CA . GLN A 1 445 ? -16.75 2.65 -4.902 1 97.69 445 GLN A CA 1
ATOM 3542 C C . GLN A 1 445 ? -15.391 2.639 -4.207 1 97.69 445 GLN A C 1
ATOM 3544 O O . GLN A 1 445 ? -14.5 3.414 -4.562 1 97.69 445 GLN A O 1
ATOM 3549 N N . PHE A 1 446 ? -15.266 1.781 -3.268 1 96.75 446 PHE A N 1
ATOM 3550 C CA . PHE A 1 446 ? -14.016 1.595 -2.541 1 96.75 446 PHE A CA 1
ATOM 3551 C C . PHE A 1 446 ? -13.32 0.309 -2.975 1 96.75 446 PHE A C 1
ATOM 3553 O O . PHE A 1 446 ? -13.961 -0.742 -3.078 1 96.75 446 PHE A O 1
ATOM 3560 N N . ASN A 1 447 ? -12.062 0.401 -3.295 1 94.56 447 ASN A N 1
ATOM 3561 C CA . ASN A 1 447 ? -11.242 -0.756 -3.633 1 94.56 447 ASN A CA 1
ATOM 3562 C C . ASN A 1 447 ? -10.016 -0.861 -2.721 1 94.56 447 ASN A C 1
ATOM 3564 O O . ASN A 1 447 ? -9.141 0 -2.754 1 94.56 447 ASN A O 1
ATOM 3568 N N . TYR A 1 448 ? -10.016 -1.838 -1.954 1 92.12 448 TYR A N 1
ATOM 3569 C CA . TYR A 1 448 ? -8.867 -2.117 -1.1 1 92.12 448 TYR A CA 1
ATOM 3570 C C . TYR A 1 448 ? -8.008 -3.227 -1.688 1 92.12 448 TYR A C 1
ATOM 3572 O O . TYR A 1 448 ? -8.461 -4.363 -1.842 1 92.12 448 TYR A O 1
ATOM 3580 N N . THR A 1 449 ? -6.785 -2.879 -2.076 1 84.31 449 THR A N 1
ATOM 3581 C CA . THR A 1 449 ? -5.883 -3.846 -2.693 1 84.31 449 THR A CA 1
ATOM 3582 C C . THR A 1 449 ? -4.508 -3.805 -2.031 1 84.31 449 THR A C 1
ATOM 3584 O O . THR A 1 449 ? -3.818 -2.783 -2.082 1 84.31 449 THR A O 1
ATOM 3587 N N . SER A 1 450 ? -3.988 -4.887 -1.519 1 74.81 450 SER A N 1
ATOM 3588 C CA . SER A 1 450 ? -2.65 -5.059 -0.964 1 74.81 450 SER A CA 1
ATOM 3589 C C . SER A 1 450 ? -2.268 -3.889 -0.065 1 74.81 450 SER A C 1
ATOM 3591 O O . SER A 1 450 ? -1.195 -3.301 -0.223 1 74.81 450 SER A O 1
ATOM 3593 N N . GLY A 1 451 ? -3.191 -3.438 0.791 1 72.94 451 GLY A N 1
ATOM 3594 C CA . GLY A 1 451 ? -2.896 -2.395 1.76 1 72.94 451 GLY A CA 1
ATOM 3595 C C . GLY A 1 451 ? -3.158 -0.998 1.231 1 72.94 451 GLY A C 1
ATOM 3596 O O . GLY A 1 451 ? -3.047 -0.018 1.971 1 72.94 451 GLY A O 1
ATOM 3597 N N . ASP A 1 452 ? -3.455 -0.866 -0.012 1 80.56 452 ASP A N 1
ATOM 3598 C CA . ASP A 1 452 ? -3.771 0.43 -0.603 1 80.56 452 ASP A CA 1
ATOM 3599 C C . ASP A 1 452 ? -5.273 0.576 -0.832 1 80.56 452 ASP A C 1
ATOM 3601 O O . ASP A 1 452 ? -6.008 -0.416 -0.832 1 80.56 452 ASP A O 1
ATOM 3605 N N . LYS A 1 453 ? -5.652 1.805 -0.917 1 89 453 LYS A N 1
ATOM 3606 C CA . LYS A 1 453 ? -7.062 2.135 -1.11 1 89 453 LYS A CA 1
ATOM 3607 C C . LYS A 1 453 ? -7.254 3.025 -2.334 1 89 453 LYS A C 1
ATOM 3609 O O . LYS A 1 453 ? -6.621 4.078 -2.449 1 89 453 LYS A O 1
ATOM 3614 N N . LEU A 1 454 ? -8.047 2.566 -3.279 1 89.62 454 LEU A N 1
ATOM 3615 C CA . LEU A 1 454 ? -8.461 3.371 -4.426 1 89.62 454 LEU A CA 1
ATOM 3616 C C . LEU A 1 454 ? -9.953 3.684 -4.359 1 89.62 454 LEU A C 1
ATOM 3618 O O . LEU A 1 454 ? -10.766 2.787 -4.137 1 89.62 454 LEU A O 1
ATOM 3622 N N . VAL A 1 455 ? -10.219 4.938 -4.5 1 95.38 455 VAL A N 1
ATOM 3623 C CA . VAL A 1 455 ? -11.609 5.375 -4.387 1 95.38 455 VAL A CA 1
ATOM 3624 C C . VAL A 1 455 ? -12.062 5.996 -5.707 1 95.38 455 VAL A C 1
ATOM 3626 O O . VAL A 1 455 ? -11.352 6.816 -6.289 1 95.38 455 VAL A O 1
ATOM 3629 N N . ASP A 1 456 ? -13.234 5.516 -6.145 1 95.44 456 ASP A N 1
ATOM 3630 C CA . ASP A 1 456 ? -13.844 6.059 -7.355 1 95.44 456 ASP A CA 1
ATOM 3631 C C . ASP A 1 456 ? -15.242 6.605 -7.07 1 95.44 456 ASP A C 1
ATOM 3633 O O . ASP A 1 456 ? -16.156 5.848 -6.723 1 95.44 456 ASP A O 1
ATOM 3637 N N . VAL A 1 457 ? -15.375 7.914 -7.238 1 97.19 457 VAL A N 1
ATOM 3638 C CA . VAL A 1 457 ? -16.703 8.516 -7.082 1 97.19 457 VAL A CA 1
ATOM 3639 C C . VAL A 1 457 ? -17.516 8.297 -8.359 1 97.19 457 VAL A C 1
ATOM 3641 O O . VAL A 1 457 ? -17.266 8.938 -9.383 1 97.19 457 VAL A O 1
ATOM 3644 N N . LYS A 1 458 ? -18.562 7.562 -8.234 1 96.56 458 LYS A N 1
ATOM 3645 C CA . LYS A 1 458 ? -19.344 7.137 -9.398 1 96.56 458 LYS A CA 1
ATOM 3646 C C . LYS A 1 458 ? -20.422 8.156 -9.742 1 96.56 458 LYS A C 1
ATOM 3648 O O . LYS A 1 458 ? -20.766 8.344 -10.906 1 96.56 458 LYS A O 1
ATOM 3653 N N . ARG A 1 459 ? -21 8.656 -8.656 1 97.12 459 ARG A N 1
ATOM 3654 C CA . ARG A 1 459 ? -22.125 9.562 -8.891 1 97.12 459 ARG A CA 1
ATOM 3655 C C . ARG A 1 459 ? -22.141 10.688 -7.859 1 97.12 459 ARG A C 1
ATOM 3657 O O . ARG A 1 459 ? -21.844 10.461 -6.684 1 97.12 459 ARG A O 1
ATOM 3664 N N . ARG A 1 460 ? -22.484 11.914 -8.336 1 97.31 460 ARG A N 1
ATOM 3665 C CA . ARG A 1 460 ? -22.703 13.109 -7.527 1 97.31 460 ARG A CA 1
ATOM 3666 C C . ARG A 1 460 ? -24.078 13.719 -7.816 1 97.31 460 ARG A C 1
ATOM 3668 O O . ARG A 1 460 ? -24.281 14.336 -8.867 1 97.31 460 ARG A O 1
ATOM 3675 N N . GLU A 1 461 ? -24.953 13.555 -6.93 1 98.06 461 GLU A N 1
ATOM 3676 C CA . GLU A 1 461 ? -26.25 14.203 -7.07 1 98.06 461 GLU A CA 1
ATOM 3677 C C . GLU A 1 461 ? -26.375 15.406 -6.141 1 98.06 461 GLU A C 1
ATOM 3679 O O . GLU A 1 461 ? -26.516 15.25 -4.926 1 98.06 461 GLU A O 1
ATOM 3684 N N . TYR A 1 462 ? -26.328 16.562 -6.68 1 97.62 462 TYR A N 1
ATOM 3685 C CA . TYR A 1 462 ? -26.438 17.797 -5.891 1 97.62 462 TYR A CA 1
ATOM 3686 C C . TYR A 1 462 ? -27.875 18.016 -5.438 1 97.62 462 TYR A C 1
ATOM 3688 O O . TYR A 1 462 ? -28.781 18.156 -6.266 1 97.62 462 TYR A O 1
ATOM 3696 N N . LEU A 1 463 ? -28.094 18.078 -4.199 1 97.25 463 LEU A N 1
ATOM 3697 C CA . LEU A 1 463 ? -29.438 18.156 -3.629 1 97.25 463 LEU A CA 1
ATOM 3698 C C . LEU A 1 463 ? -29.828 19.609 -3.369 1 97.25 463 LEU A C 1
ATOM 3700 O O . LEU A 1 463 ? -30.688 20.172 -4.07 1 97.25 463 LEU A O 1
ATOM 3704 N N . ARG A 1 464 ? -29.219 20.25 -2.391 1 96.69 464 ARG A N 1
ATOM 3705 C CA . ARG A 1 464 ? -29.5 21.641 -2.018 1 96.69 464 ARG A CA 1
ATOM 3706 C C . ARG A 1 464 ? -28.25 22.328 -1.498 1 96.69 464 ARG A C 1
ATOM 3708 O O . ARG A 1 464 ? -27.297 21.672 -1.087 1 96.69 464 ARG A O 1
ATOM 3715 N N . LYS A 1 465 ? -28.328 23.672 -1.543 1 96.94 465 LYS A N 1
ATOM 3716 C CA . LYS A 1 465 ? -27.234 24.453 -0.978 1 96.94 465 LYS A CA 1
ATOM 3717 C C . LYS A 1 465 ? -27.172 24.297 0.54 1 96.94 465 LYS A C 1
ATOM 3719 O O . LYS A 1 465 ? -28.219 24.188 1.195 1 96.94 465 LYS A O 1
ATOM 3724 N N . VAL A 1 466 ? -25.984 24.281 1.091 1 97.75 466 VAL A N 1
ATOM 3725 C CA . VAL A 1 466 ? -25.828 24.156 2.537 1 97.75 466 VAL A CA 1
ATOM 3726 C C . VAL A 1 466 ? -26.562 25.297 3.238 1 97.75 466 VAL A C 1
ATOM 3728 O O . VAL A 1 466 ? -27.297 25.062 4.211 1 97.75 466 VAL A O 1
ATOM 3731 N N . ILE A 1 467 ? -26.312 26.484 2.801 1 97.06 467 ILE A N 1
ATOM 3732 C CA . ILE A 1 467 ? -27.109 27.656 3.17 1 97.06 467 ILE A CA 1
ATOM 3733 C C . ILE A 1 467 ? -27.578 28.375 1.908 1 97.06 467 ILE A C 1
ATOM 3735 O O . ILE A 1 467 ? -26.75 28.859 1.126 1 97.06 467 ILE A O 1
ATOM 3739 N N . ASP A 1 468 ? -28.859 28.469 1.753 1 95 468 ASP A N 1
ATOM 3740 C CA . ASP A 1 468 ? -29.406 29 0.515 1 95 468 ASP A CA 1
ATOM 3741 C C . ASP A 1 468 ? -29.625 30.516 0.625 1 95 468 ASP A C 1
ATOM 3743 O O . ASP A 1 468 ? -30.766 30.984 0.633 1 95 468 ASP A O 1
ATOM 3747 N N . THR A 1 469 ? -28.578 31.203 0.726 1 96.25 469 THR A N 1
ATOM 3748 C CA . THR A 1 469 ? -28.594 32.656 0.746 1 96.25 469 THR A CA 1
ATOM 3749 C C . THR A 1 469 ? -27.484 33.25 -0.143 1 96.25 469 THR A C 1
ATOM 3751 O O . THR A 1 469 ? -26.625 32.5 -0.618 1 96.25 469 THR A O 1
ATOM 3754 N N . THR A 1 470 ? -27.641 34.469 -0.452 1 93.44 470 THR A N 1
ATOM 3755 C CA . THR A 1 470 ? -26.625 35.188 -1.224 1 93.44 470 THR A CA 1
ATOM 3756 C C . THR A 1 470 ? -26.016 36.312 -0.406 1 93.44 470 THR A C 1
ATOM 3758 O O . THR A 1 470 ? -26.75 37.188 0.086 1 93.44 470 THR A O 1
ATOM 3761 N N . TYR A 1 471 ? -24.766 36.281 -0.29 1 94 471 TYR A N 1
ATOM 3762 C CA . TYR A 1 471 ? -24.047 37.312 0.451 1 94 471 TYR A CA 1
ATOM 3763 C C . TYR A 1 471 ? -24.234 38.688 -0.192 1 94 471 TYR A C 1
ATOM 3765 O O . TYR A 1 471 ? -24.203 38.812 -1.419 1 94 471 TYR A O 1
ATOM 3773 N N . ILE A 1 472 ? -24.438 39.688 0.612 1 90.31 472 ILE A N 1
ATOM 3774 C CA . ILE A 1 472 ? -24.5 41.062 0.13 1 90.31 472 ILE A CA 1
ATOM 3775 C C . ILE A 1 472 ? -23.484 41.938 0.884 1 90.31 472 ILE A C 1
ATOM 3777 O O . ILE A 1 472 ? -23.266 41.75 2.084 1 90.31 472 ILE A O 1
ATOM 3781 N N . PRO A 1 473 ? -22.859 42.844 0.267 1 85.5 473 PRO A N 1
ATOM 3782 C CA . PRO A 1 473 ? -21.781 43.625 0.877 1 85.5 473 PRO A CA 1
ATOM 3783 C C . PRO A 1 473 ? -22.281 44.562 1.987 1 85.5 473 PRO A C 1
ATOM 3785 O O . PRO A 1 473 ? -21.484 45 2.828 1 85.5 473 PRO A O 1
ATOM 3788 N N . ASN A 1 474 ? -23.578 44.75 2.121 1 80.88 474 ASN A N 1
ATOM 3789 C CA . ASN A 1 474 ? -24.078 45.594 3.201 1 80.88 474 ASN A CA 1
ATOM 3790 C C . ASN A 1 474 ? -23.938 44.906 4.559 1 80.88 474 ASN A C 1
ATOM 3792 O O . ASN A 1 474 ? -24.234 43.719 4.695 1 80.88 474 ASN A O 1
ATOM 3796 N N . GLU A 1 475 ? -23.438 45.688 5.504 1 84.31 475 GLU A N 1
ATOM 3797 C CA . GLU A 1 475 ? -23.172 45.125 6.828 1 84.31 475 GLU A CA 1
ATOM 3798 C C . GLU A 1 475 ? -24.438 45.125 7.68 1 84.31 475 GLU A C 1
ATOM 3800 O O . GLU A 1 475 ? -25.312 45.969 7.512 1 84.31 475 GLU A O 1
ATOM 3805 N N . ASP A 1 476 ? -24.5 44.125 8.5 1 88.31 476 ASP A N 1
ATOM 3806 C CA . ASP A 1 476 ? -25.562 44.094 9.5 1 88.31 476 ASP A CA 1
ATOM 3807 C C . ASP A 1 476 ? -25.578 45.375 10.336 1 88.31 476 ASP A C 1
ATOM 3809 O O . ASP A 1 476 ? -24.516 45.844 10.766 1 88.31 476 ASP A O 1
ATOM 3813 N N . PRO A 1 477 ? -26.703 45.906 10.586 1 87.06 477 PRO A N 1
ATOM 3814 C CA . PRO A 1 477 ? -26.781 47.188 11.281 1 87.06 477 PRO A CA 1
ATOM 3815 C C . PRO A 1 477 ? -26.391 47.094 12.758 1 87.06 477 PRO A C 1
ATOM 3817 O O . PRO A 1 477 ? -26.047 48.094 13.383 1 87.06 477 PRO A O 1
ATOM 3820 N N . ASP A 1 478 ? -26.516 45.938 13.359 1 92.25 478 ASP A N 1
ATOM 3821 C CA . ASP A 1 478 ? -26.156 45.75 14.766 1 92.25 478 ASP A CA 1
ATOM 3822 C C . ASP A 1 478 ? -24.641 45.688 14.945 1 92.25 478 ASP A C 1
ATOM 3824 O O . ASP A 1 478 ? -24.031 44.656 14.727 1 92.25 478 ASP A O 1
ATOM 3828 N N . LYS A 1 479 ? -24 46.656 15.5 1 90.69 479 LYS A N 1
ATOM 3829 C CA . LYS A 1 479 ? -22.547 46.812 15.602 1 90.69 479 LYS A CA 1
ATOM 3830 C C . LYS A 1 479 ? -21.969 45.969 16.734 1 90.69 479 LYS A C 1
ATOM 3832 O O . LYS A 1 479 ? -20.75 45.844 16.859 1 90.69 479 LYS A O 1
ATOM 3837 N N . ARG A 1 480 ? -22.844 45.406 17.531 1 92 480 ARG A N 1
ATOM 3838 C CA . ARG A 1 480 ? -22.359 44.531 18.609 1 92 480 ARG A CA 1
ATOM 3839 C C . ARG A 1 480 ? -21.781 43.25 18.031 1 92 480 ARG A C 1
ATOM 3841 O O . ARG A 1 480 ? -20.984 42.562 18.703 1 92 480 ARG A O 1
ATOM 3848 N N . LEU A 1 481 ? -22.188 42.938 16.781 1 92.31 481 LEU A N 1
ATOM 3849 C CA . LEU A 1 481 ? -21.625 41.781 16.062 1 92.31 481 LEU A CA 1
ATOM 3850 C C . LEU A 1 481 ? -20.297 42.156 15.422 1 92.31 481 LEU A C 1
ATOM 3852 O O . LEU A 1 481 ? -20.188 43.188 14.758 1 92.31 481 LEU A O 1
ATOM 3856 N N . LYS A 1 482 ? -19.312 41.375 15.609 1 89.38 482 LYS A N 1
ATOM 3857 C CA . LYS A 1 482 ? -18 41.594 15.008 1 89.38 482 LYS A CA 1
ATOM 3858 C C . LYS A 1 482 ? -18 41.219 13.531 1 89.38 482 LYS A C 1
ATOM 3860 O O . LYS A 1 482 ? -17.312 41.844 12.719 1 89.38 482 LYS A O 1
ATOM 3865 N N . ASP A 1 483 ? -18.672 40.094 13.094 1 86.81 483 ASP A N 1
ATOM 3866 C CA . ASP A 1 483 ? -18.719 39.625 11.711 1 86.81 483 ASP A CA 1
ATOM 3867 C C . ASP A 1 483 ? -19.906 40.25 10.969 1 86.81 483 ASP A C 1
ATOM 3869 O O . ASP A 1 483 ? -20.312 39.75 9.914 1 86.81 483 ASP A O 1
ATOM 3873 N N . ARG A 1 484 ? -20.391 41.312 11.023 1 89.62 484 ARG A N 1
ATOM 3874 C CA . ARG A 1 484 ? -21.547 42.031 10.508 1 89.62 484 ARG A CA 1
ATOM 3875 C C . ARG A 1 484 ? -21.891 41.594 9.094 1 89.62 484 ARG A C 1
ATOM 3877 O O . ARG A 1 484 ? -22.125 42.406 8.211 1 89.62 484 ARG A O 1
ATOM 3884 N N . THR A 1 485 ? -21.875 40.25 8.82 1 90.5 485 THR A N 1
ATOM 3885 C CA . THR A 1 485 ? -22.203 39.656 7.531 1 90.5 485 THR A CA 1
ATOM 3886 C C . THR A 1 485 ? -23.719 39.688 7.297 1 90.5 485 THR A C 1
ATOM 3888 O O . THR A 1 485 ? -24.5 39.438 8.219 1 90.5 485 THR A O 1
ATOM 3891 N N . ARG A 1 486 ? -24.125 40.031 6.066 1 92.44 486 ARG A N 1
ATOM 3892 C CA . ARG A 1 486 ? -25.531 40.031 5.695 1 92.44 486 ARG A CA 1
ATOM 3893 C C . ARG A 1 486 ? -25.75 39.281 4.387 1 92.44 486 ARG A C 1
ATOM 3895 O O . ARG A 1 486 ? -24.906 39.312 3.494 1 92.44 486 ARG A O 1
ATOM 3902 N N . ALA A 1 487 ? -26.859 38.562 4.355 1 95.12 487 ALA A N 1
ATOM 3903 C CA . ALA A 1 487 ? -27.234 37.812 3.166 1 95.12 487 ALA A CA 1
ATOM 3904 C C . ALA A 1 487 ? -28.75 37.844 2.953 1 95.12 487 ALA A C 1
ATOM 3906 O O . ALA A 1 487 ? -29.5 38.219 3.854 1 95.12 487 ALA A O 1
ATOM 3907 N N . ILE A 1 488 ? -29.125 37.594 1.769 1 93.81 488 ILE A N 1
ATOM 3908 C CA . ILE A 1 488 ? -30.547 37.594 1.422 1 93.81 488 ILE A CA 1
ATOM 3909 C C . ILE A 1 488 ? -30.906 36.281 0.738 1 93.81 488 ILE A C 1
ATOM 3911 O O . ILE A 1 488 ? -30.109 35.75 -0.036 1 93.81 488 ILE A O 1
ATOM 3915 N N . PRO A 1 489 ? -32.062 35.688 1.017 1 94.62 489 PRO A N 1
ATOM 3916 C CA . PRO A 1 489 ? -33.094 36.219 1.944 1 94.62 489 PRO A CA 1
ATOM 3917 C C . PRO A 1 489 ? -32.781 35.875 3.4 1 94.62 489 PRO A C 1
ATOM 3919 O O . PRO A 1 489 ? -32.25 34.812 3.682 1 94.62 489 PRO A O 1
ATOM 3922 N N . ASP A 1 490 ? -33.219 36.625 4.297 1 93.31 490 ASP A N 1
ATOM 3923 C CA . ASP A 1 490 ? -32.938 36.438 5.719 1 93.31 490 ASP A CA 1
ATOM 3924 C C . ASP A 1 490 ? -33.781 35.281 6.277 1 93.31 490 ASP A C 1
ATOM 3926 O O . ASP A 1 490 ? -33.469 34.719 7.332 1 93.31 490 ASP A O 1
ATOM 3930 N N . SER A 1 491 ? -34.844 34.938 5.555 1 94.19 491 SER A N 1
ATOM 3931 C CA . SER A 1 491 ? -35.719 33.844 5.98 1 94.19 491 SER A CA 1
ATOM 3932 C C . SER A 1 491 ? -35 32.5 5.953 1 94.19 491 SER A C 1
ATOM 3934 O O . SER A 1 491 ? -35.406 31.547 6.602 1 94.19 491 SER A O 1
ATOM 3936 N N . ASN A 1 492 ? -33.875 32.469 5.238 1 96.12 492 ASN A N 1
ATOM 3937 C CA . ASN A 1 492 ? -33.188 31.203 5.078 1 96.12 492 ASN A CA 1
ATOM 3938 C C . ASN A 1 492 ? -32 31.094 6.059 1 96.12 492 ASN A C 1
ATOM 3940 O O . ASN A 1 492 ? -31.219 30.156 5.977 1 96.12 492 ASN A O 1
ATOM 3944 N N . TYR A 1 493 ? -31.953 32.062 6.988 1 96.88 493 TYR A N 1
ATOM 3945 C CA . TYR A 1 493 ? -30.953 31.938 8.039 1 96.88 493 TYR A CA 1
ATOM 3946 C C . TYR A 1 493 ? -31.219 30.734 8.922 1 96.88 493 TYR A C 1
ATOM 3948 O O . TYR A 1 493 ? -32.375 30.328 9.102 1 96.88 493 TYR A O 1
ATOM 3956 N N . ILE A 1 494 ? -30.203 30.141 9.391 1 97.19 494 ILE A N 1
ATOM 3957 C CA . ILE A 1 494 ? -30.344 29.016 10.312 1 97.19 494 ILE A CA 1
ATOM 3958 C C . ILE A 1 494 ? -29.922 29.438 11.719 1 97.19 494 ILE A C 1
ATOM 3960 O O . ILE A 1 494 ? -28.734 29.672 11.969 1 97.19 494 ILE A O 1
ATOM 3964 N N . PHE A 1 495 ? -30.859 29.453 12.578 1 95.94 495 PHE A N 1
ATOM 3965 C CA . PHE A 1 495 ? -30.625 29.969 13.93 1 95.94 495 PHE A CA 1
ATOM 3966 C C . PHE A 1 495 ? -30.266 28.828 14.883 1 95.94 495 PHE A C 1
ATOM 3968 O O . PHE A 1 495 ? -30.641 27.672 14.648 1 95.94 495 PHE A O 1
ATOM 3975 N N . PRO A 1 496 ? -29.562 29.156 15.953 1 94.5 496 PRO A N 1
ATOM 3976 C CA . PRO A 1 496 ? -29.125 28.141 16.906 1 94.5 496 PRO A CA 1
ATOM 3977 C C . PRO A 1 496 ? -30.297 27.438 17.594 1 94.5 496 PRO A C 1
ATOM 3979 O O . PRO A 1 496 ? -30.156 26.328 18.094 1 94.5 496 PRO A O 1
ATOM 3982 N N . ASN A 1 497 ? -31.422 28.031 17.609 1 90.25 497 ASN A N 1
ATOM 3983 C CA . ASN A 1 497 ? -32.594 27.438 18.266 1 90.25 497 ASN A CA 1
ATOM 3984 C C . ASN A 1 497 ? -33.125 26.266 17.469 1 90.25 497 ASN A C 1
ATOM 3986 O O . ASN A 1 497 ? -33.844 25.422 18.016 1 90.25 497 ASN A O 1
ATOM 3990 N N . ASN A 1 498 ? -32.875 26.297 16.172 1 91.75 498 ASN A N 1
ATOM 3991 C CA . ASN A 1 498 ? -33.094 25.094 15.383 1 91.75 498 ASN A CA 1
ATOM 3992 C C . ASN A 1 498 ? -31.922 24.109 15.516 1 91.75 498 ASN A C 1
ATOM 3994 O O . ASN A 1 498 ? -31.156 23.922 14.57 1 91.75 498 ASN A O 1
ATOM 3998 N N . VAL A 1 499 ? -31.938 23.453 16.594 1 92.25 499 VAL A N 1
ATOM 3999 C CA . VAL A 1 499 ? -30.75 22.781 17.094 1 92.25 499 VAL A CA 1
ATOM 4000 C C . VAL A 1 499 ? -30.297 21.719 16.094 1 92.25 499 VAL A C 1
ATOM 4002 O O . VAL A 1 499 ? -29.109 21.672 15.727 1 92.25 499 VAL A O 1
ATOM 4005 N N . LYS A 1 500 ? -31.141 20.828 15.594 1 94.12 500 LYS A N 1
ATOM 4006 C CA . LYS A 1 500 ? -30.781 19.719 14.711 1 94.12 500 LYS A CA 1
ATOM 4007 C C . LYS A 1 500 ? -30.203 20.234 13.391 1 94.12 500 LYS A C 1
ATOM 4009 O O . LYS A 1 500 ? -29.078 19.906 13.031 1 94.12 500 LYS A O 1
ATOM 4014 N N . LYS A 1 501 ? -30.922 21.094 12.766 1 95.69 501 LYS A N 1
ATOM 4015 C CA . LYS A 1 501 ? -30.469 21.641 11.484 1 95.69 501 LYS A CA 1
ATOM 4016 C C . LYS A 1 501 ? -29.203 22.469 11.656 1 95.69 501 LYS A C 1
ATOM 4018 O O . LYS A 1 501 ? -28.312 22.453 10.797 1 95.69 501 LYS A O 1
ATOM 4023 N N . TYR A 1 502 ? -29.188 23.203 12.734 1 96.62 502 TYR A N 1
ATOM 4024 C CA . TYR A 1 502 ? -28.047 24.062 13.031 1 96.62 502 TYR A CA 1
ATOM 4025 C C . TYR A 1 502 ? -26.766 23.25 13.172 1 96.62 502 TYR A C 1
ATOM 4027 O O . TYR A 1 502 ? -25.719 23.609 12.625 1 96.62 502 TYR A O 1
ATOM 4035 N N . ARG A 1 503 ? -26.844 22.156 13.812 1 96.69 503 ARG A N 1
ATOM 4036 C CA . ARG A 1 503 ? -25.656 21.344 14.078 1 96.69 503 ARG A CA 1
ATOM 4037 C C . ARG A 1 503 ? -25.188 20.641 12.805 1 96.69 503 ARG A C 1
ATOM 4039 O O . ARG A 1 503 ? -23.984 20.516 12.578 1 96.69 503 ARG A O 1
ATOM 4046 N N . ARG A 1 504 ? -26.047 20.188 12.039 1 97.12 504 ARG A N 1
ATOM 4047 C CA . ARG A 1 504 ? -25.656 19.594 10.758 1 97.12 504 ARG A CA 1
ATOM 4048 C C . ARG A 1 504 ? -25 20.625 9.852 1 97.12 504 ARG A C 1
ATOM 4050 O O . ARG A 1 504 ? -23.984 20.344 9.211 1 97.12 504 ARG A O 1
ATOM 4057 N N . THR A 1 505 ? -25.594 21.797 9.805 1 97.94 505 THR A N 1
ATOM 4058 C CA . THR A 1 505 ? -25.047 22.875 8.992 1 97.94 505 THR A CA 1
ATOM 4059 C C . THR A 1 505 ? -23.641 23.266 9.477 1 97.94 505 THR A C 1
ATOM 4061 O O . THR A 1 505 ? -22.75 23.547 8.664 1 97.94 505 THR A O 1
ATOM 4064 N N . ALA A 1 506 ? -23.516 23.25 10.789 1 97.69 506 ALA A N 1
ATOM 4065 C CA . ALA A 1 506 ? -22.203 23.562 11.367 1 97.69 506 ALA A CA 1
ATOM 4066 C C . ALA A 1 506 ? -21.141 22.578 10.898 1 97.69 506 ALA A C 1
ATOM 4068 O O . ALA A 1 506 ? -20.016 22.953 10.602 1 97.69 506 ALA A O 1
ATOM 4069 N N . ALA A 1 507 ? -21.516 21.328 10.852 1 98.12 507 ALA A N 1
ATOM 4070 C CA . ALA A 1 507 ? -20.594 20.297 10.391 1 98.12 507 ALA A CA 1
ATOM 4071 C C . ALA A 1 507 ? -20.188 20.531 8.938 1 98.12 507 ALA A C 1
ATOM 4073 O O . ALA A 1 507 ? -19 20.469 8.602 1 98.12 507 ALA A O 1
ATOM 4074 N N . TYR A 1 508 ? -21.172 20.812 8.078 1 98.5 508 TYR A N 1
ATOM 4075 C CA . TYR A 1 508 ? -20.875 21.094 6.672 1 98.5 508 TYR A CA 1
ATOM 4076 C C . TYR A 1 508 ? -20 22.312 6.527 1 98.5 508 TYR A C 1
ATOM 4078 O O . TYR A 1 508 ? -19.031 22.312 5.762 1 98.5 508 TYR A O 1
ATOM 4086 N N . HIS A 1 509 ? -20.344 23.312 7.273 1 98.06 509 HIS A N 1
ATOM 4087 C CA . HIS A 1 509 ? -19.578 24.547 7.223 1 98.06 509 HIS A CA 1
ATOM 4088 C C . HIS A 1 509 ? -18.141 24.312 7.68 1 98.06 509 HIS A C 1
ATOM 4090 O O . HIS A 1 509 ? -17.203 24.875 7.102 1 98.06 509 HIS A O 1
ATOM 4096 N N . SER A 1 510 ? -17.969 23.547 8.734 1 97.69 510 SER A N 1
ATOM 4097 C CA . SER A 1 510 ? -16.641 23.25 9.242 1 97.69 510 SER A CA 1
ATOM 4098 C C . SER A 1 510 ? -15.766 22.609 8.172 1 97.69 510 SER A C 1
ATOM 4100 O O . SER A 1 510 ? -14.609 23 7.984 1 97.69 510 SER A O 1
ATOM 4102 N N . ILE A 1 511 ? -16.328 21.688 7.48 1 98 511 ILE A N 1
ATOM 4103 C CA . ILE A 1 511 ? -15.57 20.984 6.445 1 98 511 ILE A CA 1
ATOM 4104 C C . ILE A 1 511 ? -15.25 21.953 5.301 1 98 511 ILE A C 1
ATOM 4106 O O . ILE A 1 511 ? -14.102 22.031 4.855 1 98 511 ILE A O 1
ATOM 4110 N N . GLY A 1 512 ? -16.203 22.688 4.906 1 97.88 512 GLY A N 1
ATOM 4111 C CA . GLY A 1 512 ? -16.016 23.625 3.816 1 97.88 512 GLY A CA 1
ATOM 4112 C C . GLY A 1 512 ? -15.055 24.766 4.168 1 97.88 512 GLY A C 1
ATOM 4113 O O . GLY A 1 512 ? -14.281 25.203 3.322 1 97.88 512 GLY A O 1
ATOM 4114 N N . SER A 1 513 ? -15.117 25.25 5.363 1 97.44 513 SER A N 1
ATOM 4115 C CA . SER A 1 513 ? -14.305 26.391 5.789 1 97.44 513 SER A CA 1
ATOM 4116 C C . SER A 1 513 ? -12.812 26.062 5.707 1 97.44 513 SER A C 1
ATOM 4118 O O . SER A 1 513 ? -12.008 26.922 5.359 1 97.44 513 SER A O 1
ATOM 4120 N N . ARG A 1 514 ? -12.5 24.875 6 1 96.38 514 ARG A N 1
ATOM 4121 C CA . ARG A 1 514 ? -11.086 24.5 5.98 1 96.38 514 ARG A CA 1
ATOM 4122 C C . ARG A 1 514 ? -10.57 24.391 4.551 1 96.38 514 ARG A C 1
ATOM 4124 O O . ARG A 1 514 ? -9.414 24.703 4.273 1 96.38 514 ARG A O 1
ATOM 4131 N N . LEU A 1 515 ? -11.406 23.875 3.701 1 96.94 515 LEU A N 1
ATOM 4132 C CA . LEU A 1 515 ? -11.008 23.891 2.299 1 96.94 515 LEU A CA 1
ATOM 4133 C C . LEU A 1 515 ? -10.797 25.328 1.809 1 96.94 515 LEU A C 1
ATOM 4135 O O . LEU A 1 515 ? -9.812 25.609 1.126 1 96.94 515 LEU A O 1
ATOM 4139 N N . A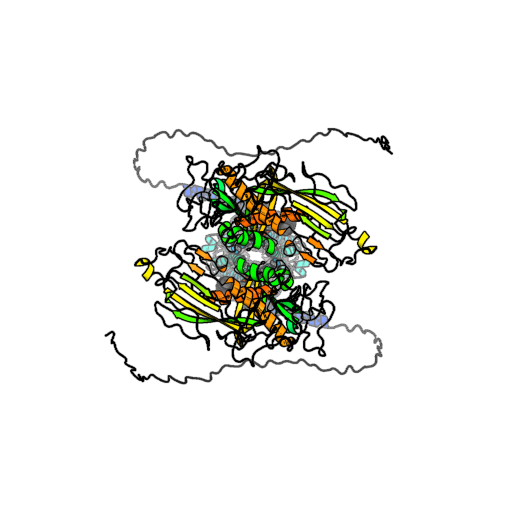RG A 1 516 ? -11.703 26.172 2.145 1 97.62 516 ARG A N 1
ATOM 4140 C CA . ARG A 1 516 ? -11.617 27.578 1.723 1 97.62 516 ARG A CA 1
ATOM 4141 C C . ARG A 1 516 ? -10.344 28.234 2.256 1 97.62 516 ARG A C 1
ATOM 4143 O O . ARG A 1 516 ? -9.703 29 1.549 1 97.62 516 ARG A O 1
ATOM 4150 N N . GLN A 1 517 ? -10.062 27.906 3.428 1 96.06 517 GLN A N 1
ATOM 4151 C CA . GLN A 1 517 ? -8.852 28.469 4.023 1 96.06 517 GLN A CA 1
ATOM 4152 C C . GLN A 1 517 ? -7.605 27.969 3.297 1 96.06 517 GLN A C 1
ATOM 4154 O O . GLN A 1 517 ? -6.668 28.734 3.068 1 96.06 517 GLN A O 1
ATOM 4159 N N . CYS A 1 518 ? -7.594 26.797 2.984 1 95.12 518 CYS A N 1
ATOM 4160 C CA . CYS A 1 518 ? -6.473 26.203 2.266 1 95.12 518 CYS A CA 1
ATOM 4161 C C . CYS A 1 518 ? -6.285 26.859 0.904 1 95.12 518 CYS A C 1
ATOM 4163 O O . CYS A 1 518 ? -5.152 27.047 0.453 1 95.12 518 CYS A O 1
ATOM 4165 N N . LEU A 1 519 ? -7.359 27.203 0.269 1 97.38 519 LEU A N 1
ATOM 4166 C CA . LEU A 1 519 ? -7.328 27.703 -1.097 1 97.38 519 LEU A CA 1
ATOM 4167 C C . LEU A 1 519 ? -7.184 29.219 -1.107 1 97.38 519 LEU A C 1
ATOM 4169 O O . LEU A 1 519 ? -6.875 29.812 -2.146 1 97.38 519 LEU A O 1
ATOM 4173 N N . ASN A 1 520 ? -7.359 29.844 0.016 1 97.88 520 ASN A N 1
ATOM 4174 C CA . ASN A 1 520 ? -7.309 31.297 0.07 1 97.88 520 ASN A CA 1
ATOM 4175 C C . ASN A 1 520 ? -5.883 31.812 -0.108 1 97.88 520 ASN A C 1
ATOM 4177 O O . ASN A 1 520 ? -4.918 31.094 0.178 1 97.88 520 ASN A O 1
ATOM 4181 N N . GLY A 1 521 ? -5.816 33.031 -0.751 1 96.81 521 GLY A N 1
ATOM 4182 C CA . GLY A 1 521 ? -4.508 33.656 -0.874 1 96.81 521 GLY A CA 1
ATOM 4183 C C . GLY A 1 521 ? -4.164 34.062 -2.297 1 96.81 521 GLY A C 1
ATOM 4184 O O . GLY A 1 521 ? -5.051 34.156 -3.146 1 96.81 521 GLY A O 1
ATOM 4185 N N . THR A 1 522 ? -2.861 34.406 -2.479 1 96.75 522 THR A N 1
ATOM 4186 C CA . THR A 1 522 ? -2.445 34.938 -3.779 1 96.75 522 THR A CA 1
ATOM 4187 C C . THR A 1 522 ? -1.072 34.375 -4.16 1 96.75 522 THR A C 1
ATOM 4189 O O . THR A 1 522 ? -0.326 33.906 -3.305 1 96.75 522 THR A O 1
ATOM 4192 N N . MET A 1 523 ? -0.904 34.312 -5.453 1 95.44 523 MET A N 1
ATOM 4193 C CA . MET A 1 523 ? 0.407 34.094 -6.059 1 95.44 523 MET A CA 1
ATOM 4194 C C . MET A 1 523 ? 0.706 35.156 -7.102 1 95.44 523 MET A C 1
ATOM 4196 O O . MET A 1 523 ? -0.167 35.531 -7.891 1 95.44 523 MET A O 1
ATOM 4200 N N . LYS A 1 524 ? 1.919 35.688 -6.973 1 93.88 524 LYS A N 1
ATOM 4201 C CA . LYS A 1 524 ? 2.264 36.781 -7.859 1 93.88 524 LYS A CA 1
ATOM 4202 C C . LYS A 1 524 ? 3.635 36.562 -8.492 1 93.88 524 LYS A C 1
ATOM 4204 O O . LYS A 1 524 ? 4.52 35.969 -7.887 1 93.88 524 LYS A O 1
ATOM 4209 N N . ILE A 1 525 ? 3.715 37 -9.758 1 88.81 525 ILE A N 1
ATOM 4210 C CA . ILE A 1 525 ? 4.973 37.062 -10.492 1 88.81 525 ILE A CA 1
ATOM 4211 C C . ILE A 1 525 ? 5.34 38.531 -10.734 1 88.81 525 ILE A C 1
ATOM 4213 O O . ILE A 1 525 ? 4.465 39.375 -10.922 1 88.81 525 ILE A O 1
ATOM 4217 N N . PRO A 1 526 ? 6.605 39.031 -10.516 1 79.94 526 PRO A N 1
ATOM 4218 C CA . PRO A 1 526 ? 7.816 38.188 -10.5 1 79.94 526 PRO A CA 1
ATOM 4219 C C . PRO A 1 526 ? 8.164 37.688 -9.102 1 79.94 526 PRO A C 1
ATOM 4221 O O . PRO A 1 526 ? 7.461 38 -8.133 1 79.94 526 PRO A O 1
ATOM 4224 N N . TYR A 1 527 ? 9.109 36.875 -8.906 1 73.56 527 TYR A N 1
ATOM 4225 C CA . TYR A 1 527 ? 9.766 36.344 -7.715 1 73.56 527 TYR A CA 1
ATOM 4226 C C . TYR A 1 527 ? 8.93 35.219 -7.102 1 73.56 527 TYR A C 1
ATOM 4228 O O . TYR A 1 527 ? 9.203 34.781 -5.984 1 73.56 527 TYR A O 1
ATOM 4236 N N . ASN A 1 528 ? 7.883 34.906 -7.766 1 78.19 528 ASN A N 1
ATOM 4237 C CA . ASN A 1 528 ? 7.051 33.781 -7.336 1 78.19 528 ASN A CA 1
ATOM 4238 C C . ASN A 1 528 ? 6.66 33.906 -5.863 1 78.19 528 ASN A C 1
ATOM 4240 O O . ASN A 1 528 ? 6.887 33 -5.078 1 78.19 528 ASN A O 1
ATOM 4244 N N . GLN A 1 529 ? 6.051 35 -5.496 1 83.12 529 GLN A N 1
ATOM 4245 C CA . GLN A 1 529 ? 5.559 35.219 -4.141 1 83.12 529 GLN A CA 1
ATOM 4246 C C . GLN A 1 529 ? 4.273 34.438 -3.889 1 83.12 529 GLN A C 1
ATOM 4248 O O . GLN A 1 529 ? 3.254 34.688 -4.535 1 83.12 529 GLN A O 1
ATOM 4253 N N . VAL A 1 530 ? 4.395 33.5 -3.039 1 87.31 530 VAL A N 1
ATOM 4254 C CA . VAL A 1 530 ? 3.234 32.656 -2.775 1 87.31 530 VAL A CA 1
ATOM 4255 C C . VAL A 1 530 ? 2.729 32.906 -1.355 1 87.31 530 VAL A C 1
ATOM 4257 O O . VAL A 1 530 ? 3.471 32.75 -0.386 1 87.31 530 VAL A O 1
ATOM 4260 N N . LYS A 1 531 ? 1.552 33.375 -1.215 1 89.44 531 LYS A N 1
ATOM 4261 C CA . LYS A 1 531 ? 0.865 33.562 0.062 1 89.44 531 LYS A CA 1
ATOM 4262 C C . LYS A 1 531 ? -0.412 32.719 0.118 1 89.44 531 LYS A C 1
ATOM 4264 O O . LYS A 1 531 ? -1.51 33.25 0.25 1 89.44 531 LYS A O 1
ATOM 4269 N N . SER A 1 532 ? -0.293 31.469 -0.089 1 93.12 532 SER A N 1
ATOM 4270 C CA . SER A 1 532 ? -1.406 30.516 -0.08 1 93.12 532 SER A CA 1
ATOM 4271 C C . SER A 1 532 ? -0.94 29.109 0.298 1 93.12 532 SER A C 1
ATOM 4273 O O . SER A 1 532 ? 0.158 28.703 -0.078 1 93.12 532 SER A O 1
ATOM 4275 N N . ASP A 1 533 ? -1.774 28.422 1.012 1 91.69 533 ASP A N 1
ATOM 4276 C CA . ASP A 1 533 ? -1.458 27.047 1.373 1 91.69 533 ASP A CA 1
ATOM 4277 C C . ASP A 1 533 ? -1.701 26.094 0.198 1 91.69 533 ASP A C 1
ATOM 4279 O O . ASP A 1 533 ? -1.456 24.891 0.302 1 91.69 533 ASP A O 1
ATOM 4283 N N . LEU A 1 534 ? -2.125 26.672 -0.901 1 93.62 534 LEU A N 1
ATOM 4284 C CA . LEU A 1 534 ? -2.273 25.891 -2.123 1 93.62 534 LEU A CA 1
ATOM 4285 C C . LEU A 1 534 ? -0.966 25.203 -2.484 1 93.62 534 LEU A C 1
ATOM 4287 O O . LEU A 1 534 ? -0.978 24.125 -3.096 1 93.62 534 LEU A O 1
ATOM 4291 N N . LEU A 1 535 ? 0.067 25.812 -2.059 1 90.25 535 LEU A N 1
ATOM 4292 C CA . LEU A 1 535 ? 1.417 25.344 -2.352 1 90.25 535 LEU A CA 1
ATOM 4293 C C . LEU A 1 535 ? 1.621 23.922 -1.843 1 90.25 535 LEU A C 1
ATOM 4295 O O . LEU A 1 535 ? 2.457 23.188 -2.369 1 90.25 535 LEU A O 1
ATOM 4299 N N . TYR A 1 536 ? 0.842 23.531 -0.904 1 89.12 536 TYR A N 1
ATOM 4300 C CA . TYR A 1 536 ? 1.09 22.25 -0.246 1 89.12 536 TYR A CA 1
ATOM 4301 C C . TYR A 1 536 ? 0.061 21.219 -0.671 1 89.12 536 TYR A C 1
ATOM 4303 O O . TYR A 1 536 ? -0.011 20.125 -0.089 1 89.12 536 TYR A O 1
ATOM 4311 N N . THR A 1 537 ? -0.66 21.562 -1.654 1 92.06 537 THR A N 1
ATOM 4312 C CA . THR A 1 537 ? -1.686 20.656 -2.162 1 92.06 537 THR A CA 1
ATOM 4313 C C . THR A 1 537 ? -1.292 20.109 -3.527 1 92.06 537 THR A C 1
ATOM 4315 O O . THR A 1 537 ? -0.309 20.547 -4.125 1 92.06 537 THR A O 1
ATOM 4318 N N . ARG A 1 538 ? -2.07 19.172 -3.99 1 91.19 538 ARG A N 1
ATOM 4319 C CA . ARG A 1 538 ? -1.848 18.594 -5.309 1 91.19 538 ARG A CA 1
ATOM 4320 C C . ARG A 1 538 ? -2.256 19.562 -6.41 1 91.19 538 ARG A C 1
ATOM 4322 O O . ARG A 1 538 ? -1.98 19.328 -7.59 1 91.19 538 ARG A O 1
ATOM 4329 N N . LEU A 1 539 ? -2.814 20.656 -6.012 1 95.81 539 LEU A N 1
ATOM 4330 C CA . LEU A 1 539 ? -3.34 21.609 -6.984 1 95.81 539 LEU A CA 1
ATOM 4331 C C . LEU A 1 539 ? -2.248 22.562 -7.457 1 95.81 539 LEU A C 1
ATOM 4333 O O . LEU A 1 539 ? -2.514 23.484 -8.242 1 95.81 539 LEU A O 1
ATOM 4337 N N . PHE A 1 540 ? -1.086 22.297 -7.023 1 92.88 540 PHE A N 1
ATOM 4338 C CA . PHE A 1 540 ? 0.044 23.188 -7.305 1 92.88 540 PHE A CA 1
ATOM 4339 C C . PHE A 1 540 ? 1.101 22.453 -8.133 1 92.88 540 PHE A C 1
ATOM 4341 O O . PHE A 1 540 ? 1.361 21.266 -7.91 1 92.88 540 PHE A O 1
ATOM 4348 N N . THR A 1 541 ? 1.658 23.219 -9.055 1 90.5 541 THR A N 1
ATOM 4349 C CA . THR A 1 541 ? 2.771 22.703 -9.844 1 90.5 541 THR A CA 1
ATOM 4350 C C . THR A 1 541 ? 4.062 23.438 -9.5 1 90.5 541 THR A C 1
ATOM 4352 O O . THR A 1 541 ? 4.211 24.625 -9.805 1 90.5 541 THR A O 1
ATOM 4355 N N . PRO A 1 542 ? 5.031 22.766 -9.086 1 84.69 542 PRO A N 1
ATOM 4356 C CA . PRO A 1 542 ? 6.234 23.422 -8.578 1 84.69 542 PRO A CA 1
ATOM 4357 C C . PRO A 1 542 ? 7.109 24 -9.688 1 84.69 542 PRO A C 1
ATOM 4359 O O . PRO A 1 542 ? 7.82 24.984 -9.469 1 84.69 542 PRO A O 1
ATOM 4362 N N . LEU A 1 543 ? 7.055 23.453 -10.891 1 85.62 543 LEU A N 1
ATOM 4363 C CA . LEU A 1 543 ? 7.941 23.891 -11.961 1 85.62 543 LEU A CA 1
ATOM 4364 C C . LEU A 1 543 ? 7.684 25.344 -12.328 1 85.62 543 LEU A C 1
ATOM 4366 O O . LEU A 1 543 ? 8.625 26.125 -12.484 1 85.62 543 LEU A O 1
ATOM 4370 N N . ASN A 1 544 ? 6.41 25.703 -12.445 1 88.38 544 ASN A N 1
ATOM 4371 C CA . ASN A 1 544 ? 6.051 27.031 -12.922 1 88.38 544 ASN A CA 1
ATOM 4372 C C . ASN A 1 544 ? 5.395 27.859 -11.82 1 88.38 544 ASN A C 1
ATOM 4374 O O . ASN A 1 544 ? 5.102 29.031 -12.023 1 88.38 544 ASN A O 1
ATOM 4378 N N . TYR A 1 545 ? 5.195 27.234 -10.641 1 89.31 545 TYR A N 1
ATOM 4379 C CA . TYR A 1 545 ? 4.496 27.906 -9.555 1 89.31 545 TYR A CA 1
ATOM 4380 C C . TYR A 1 545 ? 3.102 28.344 -9.984 1 89.31 545 TYR A C 1
ATOM 4382 O O . TYR A 1 545 ? 2.719 29.5 -9.797 1 89.31 545 TYR A O 1
ATOM 4390 N N . LEU A 1 546 ? 2.445 27.438 -10.656 1 94.5 546 LEU A N 1
ATOM 4391 C CA . LEU A 1 546 ? 1.096 27.656 -11.164 1 94.5 546 LEU A CA 1
ATOM 4392 C C . LEU A 1 546 ? 0.151 26.562 -10.68 1 94.5 546 LEU A C 1
ATOM 4394 O O . LEU A 1 546 ? 0.594 25.469 -10.312 1 94.5 546 LEU A O 1
ATOM 4398 N N . PRO A 1 547 ? -1.144 26.922 -10.602 1 95.81 547 PRO A N 1
ATOM 4399 C CA . PRO A 1 547 ? -2.113 25.859 -10.328 1 95.81 547 PRO A CA 1
ATOM 4400 C C . PRO A 1 547 ? -2.213 24.844 -11.461 1 95.81 547 PRO A C 1
ATOM 4402 O O . PRO A 1 547 ? -1.808 25.141 -12.594 1 95.81 547 PRO A O 1
ATOM 4405 N N . VAL A 1 548 ? -2.732 23.766 -11.203 1 95.62 548 VAL A N 1
ATOM 4406 C CA . VAL A 1 548 ? -2.914 22.703 -12.195 1 95.62 548 VAL A CA 1
ATOM 4407 C C . VAL A 1 548 ? -3.941 23.141 -13.234 1 95.62 548 VAL A C 1
ATOM 4409 O O . VAL A 1 548 ? -4.691 24.094 -13.016 1 95.62 548 VAL A O 1
ATOM 4412 N N . LYS A 1 549 ? -3.902 22.312 -14.289 1 93.38 549 LYS A N 1
ATOM 4413 C CA . LYS A 1 549 ? -4.91 22.547 -15.312 1 93.38 549 LYS A CA 1
ATOM 4414 C C . LYS A 1 549 ? -6.293 22.109 -14.844 1 93.38 549 LYS A C 1
ATOM 4416 O O . LYS A 1 549 ? -6.414 21.156 -14.07 1 93.38 549 LYS A O 1
ATOM 4421 N N . ASN A 1 550 ? -7.324 22.781 -15.258 1 93.75 550 ASN A N 1
ATOM 4422 C CA . ASN A 1 550 ? -8.688 22.469 -14.844 1 93.75 550 ASN A CA 1
ATOM 4423 C C . ASN A 1 550 ? -8.836 22.484 -13.32 1 93.75 550 ASN A C 1
ATOM 4425 O O . ASN A 1 550 ? -9.289 21.516 -12.727 1 93.75 550 ASN A O 1
ATOM 4429 N N . LEU A 1 551 ? -8.477 23.547 -12.781 1 97.06 551 LEU A N 1
ATOM 4430 C CA . LEU A 1 551 ? -8.406 23.719 -11.336 1 97.06 551 LEU A CA 1
ATOM 4431 C C . LEU A 1 551 ? -9.75 23.406 -10.688 1 97.06 551 LEU A C 1
ATOM 4433 O O . LEU A 1 551 ? -9.797 22.891 -9.562 1 97.06 551 LEU A O 1
ATOM 4437 N N . HIS A 1 552 ? -10.906 23.688 -11.352 1 96.38 552 HIS A N 1
ATOM 4438 C CA . HIS A 1 552 ? -12.227 23.438 -10.773 1 96.38 552 HIS A CA 1
ATOM 4439 C C . HIS A 1 552 ? -12.43 21.953 -10.5 1 96.38 552 HIS A C 1
ATOM 4441 O O . HIS A 1 552 ? -12.992 21.578 -9.461 1 96.38 552 HIS A O 1
ATOM 4447 N N . HIS A 1 553 ? -11.938 21.109 -11.375 1 95.31 553 HIS A N 1
ATOM 4448 C CA . HIS A 1 553 ? -12.016 19.672 -11.133 1 95.31 553 HIS A CA 1
ATOM 4449 C C . HIS A 1 553 ? -11.078 19.25 -10.016 1 95.31 553 HIS A C 1
ATOM 4451 O O . HIS A 1 553 ? -11.398 18.344 -9.242 1 95.31 553 HIS A O 1
ATOM 4457 N N . GLY A 1 554 ? -9.938 19.891 -10 1 96.19 554 GLY A N 1
ATOM 4458 C CA . GLY A 1 554 ? -8.984 19.594 -8.945 1 96.19 554 GLY A CA 1
ATOM 4459 C C . GLY A 1 554 ? -9.516 19.922 -7.559 1 96.19 554 GLY A C 1
ATOM 4460 O O . GLY A 1 554 ? -9.297 19.156 -6.609 1 96.19 554 GLY A O 1
ATOM 4461 N N . ILE A 1 555 ? -10.188 21 -7.465 1 97.38 555 ILE A N 1
ATOM 4462 C CA . ILE A 1 555 ? -10.758 21.438 -6.191 1 97.38 555 ILE A CA 1
ATOM 4463 C C . ILE A 1 555 ? -11.844 20.453 -5.754 1 97.38 555 ILE A C 1
ATOM 4465 O O . ILE A 1 555 ? -11.906 20.078 -4.582 1 97.38 555 ILE A O 1
ATOM 4469 N N . GLN A 1 556 ? -12.664 20.109 -6.664 1 96.31 556 GLN A N 1
ATOM 4470 C CA . GLN A 1 556 ? -13.711 19.141 -6.359 1 96.31 556 GLN A CA 1
ATOM 4471 C C . GLN A 1 556 ? -13.117 17.828 -5.867 1 96.31 556 GLN A C 1
ATOM 4473 O O . GLN A 1 556 ? -13.578 17.266 -4.875 1 96.31 556 GLN A O 1
ATOM 4478 N N . LYS A 1 557 ? -12.133 17.375 -6.535 1 95.44 557 LYS A N 1
ATOM 4479 C CA . LYS A 1 557 ? -11.492 16.125 -6.164 1 95.44 557 LYS A CA 1
ATOM 4480 C C . LYS A 1 557 ? -10.82 16.219 -4.797 1 95.44 557 LYS A C 1
ATOM 4482 O O . LYS A 1 557 ? -10.891 15.289 -3.994 1 95.44 557 LYS A O 1
ATOM 4487 N N . LEU A 1 558 ? -10.164 17.297 -4.598 1 96.56 558 LEU A N 1
ATOM 4488 C CA . LEU A 1 558 ? -9.523 17.5 -3.301 1 96.56 558 LEU A CA 1
ATOM 4489 C C . LEU A 1 558 ? -10.555 17.484 -2.178 1 96.56 558 LEU A C 1
ATOM 4491 O O . LEU A 1 558 ? -10.32 16.891 -1.126 1 96.56 558 LEU A O 1
ATOM 4495 N N . TYR A 1 559 ? -11.648 18.156 -2.396 1 97.44 559 TYR A N 1
ATOM 4496 C CA . TYR A 1 559 ? -12.703 18.188 -1.392 1 97.44 559 TYR A CA 1
ATOM 4497 C C . TYR A 1 559 ? -13.266 16.797 -1.146 1 97.44 559 TYR A C 1
ATOM 4499 O O . TYR A 1 559 ? -13.539 16.422 -0.003 1 97.44 559 TYR A O 1
ATOM 4507 N N . GLU A 1 560 ? -13.453 16.078 -2.162 1 97.19 560 GLU A N 1
ATOM 4508 C CA . GLU A 1 560 ? -13.945 14.703 -2.035 1 97.19 560 GLU A CA 1
ATOM 4509 C C . GLU A 1 560 ? -12.938 13.828 -1.294 1 97.19 560 GLU A C 1
ATOM 4511 O O . GLU A 1 560 ? -13.328 12.961 -0.505 1 97.19 560 GLU A O 1
ATOM 4516 N N . ASP A 1 561 ? -11.711 14.016 -1.576 1 95.94 561 ASP A N 1
ATOM 4517 C CA . ASP A 1 561 ? -10.688 13.297 -0.828 1 95.94 561 ASP A CA 1
ATOM 4518 C C . ASP A 1 561 ? -10.789 13.594 0.667 1 95.94 561 ASP A C 1
ATOM 4520 O O . ASP A 1 561 ? -10.57 12.711 1.497 1 95.94 561 ASP A O 1
ATOM 4524 N N . MET A 1 562 ? -11.062 14.812 0.986 1 96.69 562 MET A N 1
ATOM 4525 C CA . MET A 1 562 ? -11.25 15.188 2.387 1 96.69 562 MET A CA 1
ATOM 4526 C C . MET A 1 562 ? -12.445 14.469 2.992 1 96.69 562 MET A C 1
ATOM 4528 O O . MET A 1 562 ? -12.359 13.93 4.102 1 96.69 562 MET A O 1
ATOM 4532 N N . ILE A 1 563 ? -13.484 14.461 2.234 1 97.75 563 ILE A N 1
ATOM 4533 C CA . ILE A 1 563 ? -14.703 13.812 2.701 1 97.75 563 ILE A CA 1
ATOM 4534 C C . ILE A 1 563 ? -14.445 12.32 2.896 1 97.75 563 ILE A C 1
ATOM 4536 O O . ILE A 1 563 ? -14.805 11.75 3.928 1 97.75 563 ILE A O 1
ATOM 4540 N N . ILE A 1 564 ? -13.828 11.703 1.942 1 97.19 564 ILE A N 1
ATOM 4541 C CA . ILE A 1 564 ? -13.555 10.273 1.991 1 97.19 564 ILE A CA 1
ATOM 4542 C C . ILE A 1 564 ? -12.578 9.969 3.129 1 97.19 564 ILE A C 1
ATOM 4544 O O . ILE A 1 564 ? -12.68 8.93 3.779 1 97.19 564 ILE A O 1
ATOM 4548 N N . SER A 1 565 ? -11.711 10.891 3.416 1 96.5 565 SER A N 1
ATOM 4549 C CA . SER A 1 565 ? -10.734 10.711 4.488 1 96.5 565 SER A CA 1
ATOM 4550 C C . SER A 1 565 ? -11.422 10.617 5.848 1 96.5 565 SER A C 1
ATOM 4552 O O . SER A 1 565 ? -10.875 10.023 6.781 1 96.5 565 SER A O 1
ATOM 4554 N N . ILE A 1 566 ? -12.57 11.164 5.965 1 97.44 566 ILE A N 1
ATOM 4555 C CA . ILE A 1 566 ? -13.305 11.117 7.227 1 97.44 566 ILE A CA 1
ATOM 4556 C C . ILE A 1 566 ? -13.625 9.664 7.574 1 97.44 566 ILE A C 1
ATOM 4558 O O . ILE A 1 566 ? -13.648 9.289 8.75 1 97.44 566 ILE A O 1
ATOM 4562 N N . PHE A 1 567 ? -13.734 8.758 6.57 1 96.25 567 PHE A N 1
ATOM 4563 C CA . PHE A 1 567 ? -14.031 7.344 6.766 1 96.25 567 PHE A CA 1
ATOM 4564 C C . PHE A 1 567 ? -12.953 6.68 7.617 1 96.25 567 PHE A C 1
ATOM 4566 O O . PHE A 1 567 ? -13.211 5.676 8.281 1 96.25 567 PHE A O 1
ATOM 4573 N N . GLU A 1 568 ? -11.828 7.238 7.547 1 92.81 568 GLU A N 1
ATOM 4574 C CA . GLU A 1 568 ? -10.664 6.578 8.133 1 92.81 568 GLU A CA 1
ATOM 4575 C C . GLU A 1 568 ? -10.477 6.98 9.594 1 92.81 568 GLU A C 1
ATOM 4577 O O . GLU A 1 568 ? -9.578 6.477 10.266 1 92.81 568 GLU A O 1
ATOM 4582 N N . GLU A 1 569 ? -11.305 7.871 10.086 1 93.44 569 GLU A N 1
ATOM 4583 C CA . GLU A 1 569 ? -11.297 8.273 11.492 1 93.44 569 GLU A CA 1
ATOM 4584 C C . GLU A 1 569 ? -12.633 7.949 12.156 1 93.44 569 GLU A C 1
ATOM 4586 O O . GLU A 1 569 ? -13.453 8.844 12.398 1 93.44 569 GLU A O 1
ATOM 4591 N N . PRO A 1 570 ? -12.711 6.758 12.609 1 94 570 PRO A N 1
ATOM 4592 C CA . PRO A 1 570 ? -14 6.285 13.117 1 94 570 PRO A CA 1
ATOM 4593 C C . PRO A 1 570 ? -14.422 6.992 14.406 1 94 570 PRO A C 1
ATOM 4595 O O . PRO A 1 570 ? -15.562 6.859 14.844 1 94 570 PRO A O 1
ATOM 4598 N N . SER A 1 571 ? -13.555 7.723 15.023 1 92.19 571 SER A N 1
ATOM 4599 C CA . SER A 1 571 ? -13.891 8.43 16.25 1 92.19 571 SER A CA 1
ATOM 4600 C C . SER A 1 571 ? -14.875 9.562 15.984 1 92.19 571 SER A C 1
ATOM 4602 O O . SER A 1 571 ? -15.516 10.07 16.906 1 92.19 571 SER A O 1
ATOM 4604 N N . PHE A 1 572 ? -14.984 9.938 14.758 1 96.25 572 PHE A N 1
ATOM 4605 C CA . PHE A 1 572 ? -15.977 10.953 14.422 1 96.25 572 PHE A CA 1
ATOM 4606 C C . PHE A 1 572 ? -17.375 10.367 14.445 1 96.25 572 PHE A C 1
ATOM 4608 O O . PHE A 1 572 ? -17.609 9.266 13.945 1 96.25 572 PHE A O 1
ATOM 4615 N N . MET A 1 573 ? -18.281 11.133 14.969 1 96.62 573 MET A N 1
ATOM 4616 C CA . MET A 1 573 ? -19.625 10.625 15.156 1 96.62 573 MET A CA 1
ATOM 4617 C C . MET A 1 573 ? -20.328 10.422 13.805 1 96.62 573 MET A C 1
ATOM 4619 O O . MET A 1 573 ? -21.266 9.633 13.695 1 96.62 573 MET A O 1
ATOM 4623 N N . VAL A 1 574 ? -19.828 11.086 12.75 1 97.88 574 VAL A N 1
ATOM 4624 C CA . VAL A 1 574 ? -20.453 11 11.438 1 97.88 574 VAL A CA 1
ATOM 4625 C C . VAL A 1 574 ? -20.094 9.672 10.773 1 97.88 574 VAL A C 1
ATOM 4627 O O . VAL A 1 574 ? -20.766 9.242 9.828 1 97.88 574 VAL A O 1
ATOM 4630 N N . VAL A 1 575 ? -19.031 9.055 11.188 1 97.75 575 VAL A N 1
ATOM 4631 C CA . VAL A 1 575 ? -18.641 7.766 10.633 1 97.75 575 VAL A CA 1
ATOM 4632 C C . VAL A 1 575 ? -19.516 6.664 11.227 1 97.75 575 VAL A C 1
ATOM 4634 O O . VAL A 1 575 ? -19.562 6.48 12.445 1 97.75 575 VAL A O 1
ATOM 4637 N N . SER A 1 576 ? -20.203 5.98 10.312 1 97.69 576 SER A N 1
ATOM 4638 C CA . SER A 1 576 ? -21.203 5.004 10.727 1 97.69 576 SER A CA 1
ATOM 4639 C C . SER A 1 576 ? -21.047 3.691 9.969 1 97.69 576 SER A C 1
ATOM 4641 O O . SER A 1 576 ? -20.375 3.643 8.938 1 97.69 576 SER A O 1
ATOM 4643 N N . TRP A 1 577 ? -21.703 2.703 10.562 1 97.31 577 TRP A N 1
ATOM 4644 C CA . TRP A 1 577 ? -21.75 1.44 9.836 1 97.31 577 TRP A CA 1
ATOM 4645 C C . TRP A 1 577 ? -22.609 1.57 8.578 1 97.31 577 TRP A C 1
ATOM 4647 O O . TRP A 1 577 ? -23.703 2.15 8.625 1 97.31 577 TRP A O 1
ATOM 4657 N N . ALA A 1 578 ? -22.125 1.077 7.512 1 97.5 578 ALA A N 1
ATOM 4658 C CA . ALA A 1 578 ? -22.891 1.123 6.273 1 97.5 578 ALA A CA 1
ATOM 4659 C C . ALA A 1 578 ? -24.156 0.278 6.383 1 97.5 578 ALA A C 1
ATOM 4661 O O . ALA A 1 578 ? -25.172 0.581 5.746 1 97.5 578 ALA A O 1
ATOM 4662 N N . ALA A 1 579 ? -24.141 -0.697 7.188 1 95.31 579 ALA A N 1
ATOM 4663 C CA . ALA A 1 579 ? -25.234 -1.655 7.324 1 95.31 579 ALA A CA 1
ATOM 4664 C C . ALA A 1 579 ? -26.453 -1 7.949 1 95.31 579 ALA A C 1
ATOM 4666 O O . ALA A 1 579 ? -27.594 -1.247 7.52 1 95.31 579 ALA A O 1
ATOM 4667 N N . ASP A 1 580 ? -26.297 -0.106 8.992 1 93.56 580 ASP A N 1
ATOM 4668 C CA . ASP A 1 580 ? -27.484 0.384 9.703 1 93.56 580 ASP A CA 1
ATOM 4669 C C . ASP A 1 580 ? -27.406 1.894 9.922 1 93.56 580 ASP A C 1
ATOM 4671 O O . ASP A 1 580 ? -28.359 2.506 10.406 1 93.56 580 ASP A O 1
ATOM 4675 N N . GLY A 1 581 ? -26.281 2.479 9.695 1 93.62 581 GLY A N 1
ATOM 4676 C CA . GLY A 1 581 ? -26.188 3.926 9.789 1 93.62 581 GLY A CA 1
ATOM 4677 C C . GLY A 1 581 ? -25.859 4.414 11.188 1 93.62 581 GLY A C 1
ATOM 4678 O O . GLY A 1 581 ? -25.781 5.621 11.43 1 93.62 581 GLY A O 1
ATOM 4679 N N . LYS A 1 582 ? -25.656 3.557 12.141 1 94.25 582 LYS A N 1
ATOM 4680 C CA . LYS A 1 582 ? -25.297 3.922 13.508 1 94.25 582 LYS A CA 1
ATOM 4681 C C . LYS A 1 582 ? -23.797 4.215 13.609 1 94.25 582 LYS A C 1
ATOM 4683 O O . LYS A 1 582 ? -23 3.648 12.867 1 94.25 582 LYS A O 1
ATOM 4688 N N 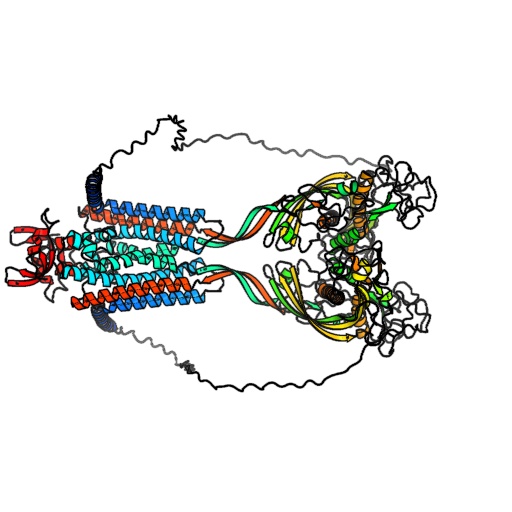. PRO A 1 583 ? -23.469 5.109 14.5 1 96.19 583 PRO A N 1
ATOM 4689 C CA . PRO A 1 583 ? -22.047 5.418 14.633 1 96.19 583 PRO A CA 1
ATOM 4690 C C . PRO A 1 583 ? -21.203 4.184 14.961 1 96.19 583 PRO A C 1
ATOM 4692 O O . PRO A 1 583 ? -21.625 3.338 15.75 1 96.19 583 PRO A O 1
ATOM 4695 N N . SER A 1 584 ? -20.109 4.031 14.359 1 95.12 584 SER A N 1
ATOM 4696 C CA . SER A 1 584 ? -19.281 2.838 14.516 1 95.12 584 SER A CA 1
ATOM 4697 C C . SER A 1 584 ? -18.281 3.006 15.648 1 95.12 584 SER A C 1
ATOM 4699 O O . SER A 1 584 ? -17.984 2.053 16.375 1 95.12 584 SER A O 1
ATOM 4701 N N . GLY A 1 585 ? -17.781 4.309 15.828 1 93.38 585 GLY A N 1
ATOM 4702 C CA . GLY A 1 585 ? -16.625 4.457 16.703 1 93.38 585 GLY A CA 1
ATOM 4703 C C . GLY A 1 585 ? -15.438 3.613 16.266 1 93.38 585 GLY A C 1
ATOM 4704 O O . GLY A 1 585 ? -15.305 3.281 15.094 1 93.38 585 GLY A O 1
ATOM 4705 N N . ILE A 1 586 ? -14.602 3.229 17.203 1 90 586 ILE A N 1
ATOM 4706 C CA . ILE A 1 586 ? -13.391 2.482 16.891 1 90 586 ILE A CA 1
ATOM 4707 C C . ILE A 1 586 ? -13.68 0.984 16.938 1 90 586 ILE A C 1
ATOM 4709 O O . ILE A 1 586 ? -12.75 0.167 16.922 1 90 586 ILE A O 1
ATOM 4713 N N . ALA A 1 587 ? -14.914 0.636 16.969 1 91.56 587 ALA A N 1
ATOM 4714 C CA . ALA A 1 587 ? -15.305 -0.766 17.094 1 91.56 587 ALA A CA 1
ATOM 4715 C C . ALA A 1 587 ? -15.016 -1.534 15.812 1 91.56 587 ALA A C 1
ATOM 4717 O O . ALA A 1 587 ? -15.047 -0.961 14.719 1 91.56 587 ALA A O 1
ATOM 4718 N N . LYS A 1 588 ? -14.742 -2.84 16.016 1 92.38 588 LYS A N 1
ATOM 4719 C CA . LYS A 1 588 ? -14.617 -3.74 14.867 1 92.38 588 LYS A CA 1
ATOM 4720 C C . LYS A 1 588 ? -15.969 -4.355 14.508 1 92.38 588 LYS A C 1
ATOM 4722 O O . LYS A 1 588 ? -16.75 -4.703 15.391 1 92.38 588 LYS A O 1
ATOM 4727 N N . GLY A 1 589 ? -16.141 -4.379 13.273 1 92 589 GLY A N 1
ATOM 4728 C CA . GLY A 1 589 ? -17.406 -4.93 12.828 1 92 589 GLY A CA 1
ATOM 4729 C C . GLY A 1 589 ? -17.516 -6.43 13.023 1 92 589 GLY A C 1
ATOM 4730 O O . GLY A 1 589 ? -16.5 -7.102 13.258 1 92 589 GLY A O 1
ATOM 4731 N N . GLY A 1 590 ? -18.797 -6.891 13.031 1 91.06 590 GLY A N 1
ATOM 4732 C CA . GLY A 1 590 ? -19.125 -8.305 13.125 1 91.06 590 GLY A CA 1
ATOM 4733 C C . GLY A 1 590 ? -20.203 -8.734 12.148 1 91.06 590 GLY A C 1
ATOM 4734 O O . GLY A 1 590 ? -20.453 -8.062 11.141 1 91.06 590 GLY A O 1
ATOM 4735 N N . PRO A 1 591 ? -20.844 -9.766 12.445 1 91.12 591 PRO A N 1
ATOM 4736 C CA . PRO A 1 591 ? -21.891 -10.273 11.547 1 91.12 591 PRO A CA 1
ATOM 4737 C C . PRO A 1 591 ? -23.078 -9.328 11.445 1 91.12 591 PRO A C 1
ATOM 4739 O O . PRO A 1 591 ? -23.719 -9.25 10.391 1 91.12 591 PRO A O 1
ATOM 4742 N N . SER A 1 592 ? -23.312 -8.625 12.453 1 92.38 592 SER A N 1
ATOM 4743 C CA . SER A 1 592 ? -24.469 -7.723 12.461 1 92.38 592 SER A CA 1
ATOM 4744 C C . SER A 1 592 ? -24.203 -6.496 11.586 1 92.38 592 SER A C 1
ATOM 4746 O O . SER A 1 592 ? -25.156 -5.84 11.148 1 92.38 592 SER A O 1
ATOM 4748 N N . THR A 1 593 ? -22.953 -6.242 11.305 1 95.75 593 THR A N 1
ATOM 4749 C CA . THR A 1 593 ? -22.609 -5.066 10.516 1 95.75 593 THR A CA 1
ATOM 4750 C C . THR A 1 593 ? -22.094 -5.473 9.133 1 95.75 593 THR A C 1
ATOM 4752 O O . THR A 1 593 ? -21.453 -4.68 8.453 1 95.75 593 THR A O 1
ATOM 4755 N N . ALA A 1 594 ? -22.484 -6.617 8.758 1 95.06 594 ALA A N 1
ATOM 4756 C CA . ALA A 1 594 ? -22.016 -7.137 7.48 1 95.06 594 ALA A CA 1
ATOM 4757 C C . ALA A 1 594 ? -22.641 -6.387 6.309 1 95.06 594 ALA A C 1
ATOM 4759 O O . ALA A 1 594 ? -23.828 -6.062 6.344 1 95.06 594 ALA A O 1
ATOM 4760 N N . TYR A 1 595 ? -21.875 -6.086 5.316 1 97.12 595 TYR A N 1
ATOM 4761 C CA . TYR A 1 595 ? -22.266 -5.336 4.129 1 97.12 595 TYR A CA 1
ATOM 4762 C C . TYR A 1 595 ? -21.797 -6.039 2.859 1 97.12 595 TYR A C 1
ATOM 4764 O O . TYR A 1 595 ? -20.703 -6.602 2.824 1 97.12 595 TYR A O 1
ATOM 4772 N N . PRO A 1 596 ? -22.594 -6.047 1.847 1 96.06 596 PRO A N 1
ATOM 4773 C CA . PRO A 1 596 ? -22.203 -6.75 0.622 1 96.06 596 PRO A CA 1
ATOM 4774 C C . PRO A 1 596 ? -20.906 -6.219 0.028 1 96.06 596 PRO A C 1
ATOM 4776 O O . PRO A 1 596 ? -20.719 -5.004 -0.084 1 96.06 596 PRO A O 1
ATOM 4779 N N . CYS A 1 597 ? -20.016 -7.059 -0.31 1 96.62 597 CYS A N 1
ATOM 4780 C CA . CYS A 1 597 ? -18.734 -6.684 -0.927 1 96.62 597 CYS A CA 1
ATOM 4781 C C . CYS A 1 597 ? -18.219 -7.805 -1.813 1 96.62 597 CYS A C 1
ATOM 4783 O O . CYS A 1 597 ? -18.719 -8.93 -1.774 1 96.62 597 CYS A O 1
ATOM 4785 N N . ARG A 1 598 ? -17.406 -7.445 -2.701 1 96.06 598 ARG A N 1
ATOM 4786 C CA . ARG A 1 598 ? -16.703 -8.391 -3.551 1 96.06 598 ARG A CA 1
ATOM 4787 C C . ARG A 1 598 ? -15.289 -8.633 -3.029 1 96.06 598 ARG A C 1
ATOM 4789 O O . ARG A 1 598 ? -14.516 -7.695 -2.85 1 96.06 598 ARG A O 1
ATOM 4796 N N . ARG A 1 599 ? -14.906 -9.805 -2.799 1 94.75 599 ARG A N 1
ATOM 4797 C CA . ARG A 1 599 ? -13.578 -10.141 -2.295 1 94.75 599 ARG A CA 1
ATOM 4798 C C . ARG A 1 599 ? -12.75 -10.852 -3.363 1 94.75 599 ARG A C 1
ATOM 4800 O O . ARG A 1 599 ? -13.297 -11.586 -4.188 1 94.75 599 ARG A O 1
ATOM 4807 N N . GLU A 1 600 ? -11.484 -10.547 -3.318 1 92.62 600 GLU A N 1
ATOM 4808 C CA . GLU A 1 600 ? -10.555 -11.125 -4.281 1 92.62 600 GLU A CA 1
ATOM 4809 C C . GLU A 1 600 ? -9.273 -11.594 -3.596 1 92.62 600 GLU A C 1
ATOM 4811 O O . GLU A 1 600 ? -8.805 -10.961 -2.648 1 92.62 600 GLU A O 1
ATOM 4816 N N . ARG A 1 601 ? -8.688 -12.648 -3.965 1 88.44 601 ARG A N 1
ATOM 4817 C CA . ARG A 1 601 ? -7.391 -13.133 -3.492 1 88.44 601 ARG A CA 1
ATOM 4818 C C . ARG A 1 601 ? -6.605 -13.789 -4.621 1 88.44 601 ARG A C 1
ATOM 4820 O O . ARG A 1 601 ? -7.191 -14.25 -5.605 1 88.44 601 ARG A O 1
ATOM 4827 N N . ILE A 1 602 ? -5.363 -13.875 -4.465 1 81.94 602 ILE A N 1
ATOM 4828 C CA . ILE A 1 602 ? -4.516 -14.555 -5.441 1 81.94 602 ILE A CA 1
ATOM 4829 C C . ILE A 1 602 ? -4.574 -16.062 -5.219 1 81.94 602 ILE A C 1
ATOM 4831 O O . ILE A 1 602 ? -4.523 -16.531 -4.078 1 81.94 602 ILE A O 1
ATOM 4835 N N . ALA A 1 603 ? -4.812 -16.734 -6.332 1 84.19 603 ALA A N 1
ATOM 4836 C CA . ALA A 1 603 ? -4.887 -18.188 -6.281 1 84.19 603 ALA A CA 1
ATOM 4837 C C . ALA A 1 603 ? -4.387 -18.812 -7.586 1 84.19 603 ALA A C 1
ATOM 4839 O O . ALA A 1 603 ? -4.012 -18.094 -8.516 1 84.19 603 ALA A O 1
ATOM 4840 N N . THR A 1 604 ? -4.25 -20.125 -7.492 1 85.38 604 THR A N 1
ATOM 4841 C CA . THR A 1 604 ? -3.855 -20.844 -8.695 1 85.38 604 THR A CA 1
ATOM 4842 C C . THR A 1 604 ? -5.07 -21.469 -9.367 1 85.38 604 THR A C 1
ATOM 4844 O O . THR A 1 604 ? -5.988 -21.953 -8.695 1 85.38 604 THR A O 1
ATOM 4847 N N . PHE A 1 605 ? -5.023 -21.516 -10.766 1 89.81 605 PHE A N 1
ATOM 4848 C CA . PHE A 1 605 ? -6.133 -22.047 -11.547 1 89.81 605 PHE A CA 1
ATOM 4849 C C . PHE A 1 605 ? -5.633 -23.016 -12.617 1 89.81 605 PHE A C 1
ATOM 4851 O O . PHE A 1 605 ? -4.504 -22.891 -13.086 1 89.81 605 PHE A O 1
ATOM 4858 N N . PHE A 1 606 ? -6.5 -23.938 -12.922 1 92.81 606 PHE A N 1
ATOM 4859 C CA . PHE A 1 606 ? -6.199 -24.844 -14.031 1 92.81 606 PHE A CA 1
ATOM 4860 C C . PHE A 1 606 ? -6.395 -24.125 -15.367 1 92.81 606 PHE A C 1
ATOM 4862 O O . PHE A 1 606 ? -7.344 -23.359 -15.539 1 92.81 606 PHE A O 1
ATOM 4869 N N . HIS A 1 607 ? -5.531 -24.328 -16.219 1 93 607 HIS A N 1
ATOM 4870 C CA . HIS A 1 607 ? -5.641 -23.844 -17.594 1 93 607 HIS A CA 1
ATOM 4871 C C . HIS A 1 607 ? -5.578 -25 -18.594 1 93 607 HIS A C 1
ATOM 4873 O O . HIS A 1 607 ? -4.574 -25.703 -18.656 1 93 607 HIS A O 1
ATOM 4879 N N . TYR A 1 608 ? -6.699 -25.125 -19.359 1 94.31 608 TYR A N 1
ATOM 4880 C CA . TYR A 1 608 ? -6.871 -26.234 -20.297 1 94.31 608 TYR A CA 1
ATOM 4881 C C . TYR A 1 608 ? -6.555 -25.797 -21.719 1 94.31 608 TYR A C 1
ATOM 4883 O O . TYR A 1 608 ? -7.211 -24.906 -22.266 1 94.31 608 TYR A O 1
ATOM 4891 N N . ASN A 1 609 ? -5.488 -26.422 -22.281 1 94.88 609 ASN A N 1
ATOM 4892 C CA . ASN A 1 609 ? -5.191 -26.234 -23.688 1 94.88 609 ASN A CA 1
ATOM 4893 C C . ASN A 1 609 ? -6.016 -27.172 -24.562 1 94.88 609 ASN A C 1
ATOM 4895 O O . ASN A 1 609 ? -5.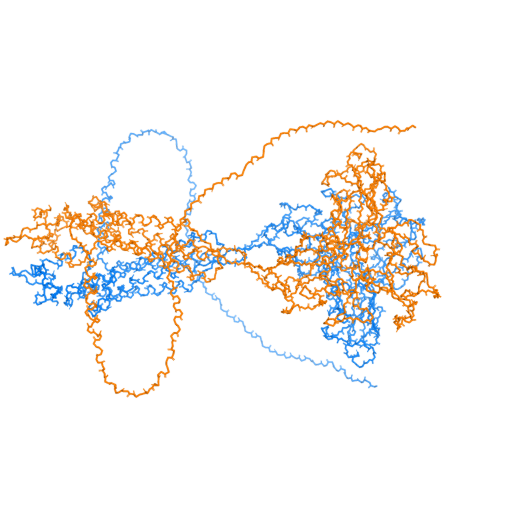559 -28.25 -24.938 1 94.88 609 ASN A O 1
ATOM 4899 N N . MET A 1 610 ? -7.117 -26.766 -25.094 1 95 610 MET A N 1
ATOM 4900 C CA . MET A 1 610 ? -8.102 -27.562 -25.812 1 95 610 MET A CA 1
ATOM 4901 C C . MET A 1 610 ? -7.594 -27.938 -27.203 1 95 610 MET A C 1
ATOM 4903 O O . MET A 1 610 ? -7.762 -29.062 -27.656 1 95 610 MET A O 1
ATOM 4907 N N . THR A 1 611 ? -6.965 -27.031 -27.859 1 95.38 611 THR A N 1
ATOM 4908 C CA . THR A 1 611 ? -6.508 -27.234 -29.234 1 95.38 611 THR A CA 1
ATOM 4909 C C . THR A 1 611 ? -5.484 -28.375 -29.281 1 95.38 611 THR A C 1
ATOM 4911 O O . THR A 1 611 ? -5.539 -29.219 -30.188 1 95.38 611 THR A O 1
ATOM 4914 N N . GLN A 1 612 ? -4.66 -28.391 -28.359 1 94.75 612 GLN A N 1
ATOM 4915 C CA . GLN A 1 612 ? -3.619 -29.422 -28.375 1 94.75 612 GLN A CA 1
ATOM 4916 C C . GLN A 1 612 ? -4.203 -30.797 -28.062 1 94.75 612 GLN A C 1
ATOM 4918 O O . GLN A 1 612 ? -3.859 -31.781 -28.719 1 94.75 612 GLN A O 1
ATOM 4923 N N . LEU A 1 613 ? -5.031 -30.922 -27.031 1 96.25 613 LEU A N 1
ATOM 4924 C CA . LEU A 1 613 ? -5.625 -32.188 -26.672 1 96.25 613 LEU A CA 1
ATOM 4925 C C . LEU A 1 613 ? -6.449 -32.75 -27.828 1 96.25 613 LEU A C 1
ATOM 4927 O O . LEU A 1 613 ? -6.277 -33.906 -28.203 1 96.25 613 LEU A O 1
ATOM 4931 N N . LEU A 1 614 ? -7.258 -32 -28.469 1 96.38 614 LEU A N 1
ATOM 4932 C CA . LEU A 1 614 ? -8.148 -32.438 -29.531 1 96.38 614 LEU A CA 1
ATOM 4933 C C . LEU A 1 614 ? -7.363 -32.812 -30.797 1 96.38 614 LEU A C 1
ATOM 4935 O O . LEU A 1 614 ? -7.707 -33.75 -31.5 1 96.38 614 LEU A O 1
ATOM 4939 N N . SER A 1 615 ? -6.328 -32.094 -31.047 1 96.81 615 SER A N 1
ATOM 4940 C CA . SER A 1 615 ? -5.516 -32.375 -32.219 1 96.81 615 SER A CA 1
ATOM 4941 C C . SER A 1 615 ? -4.828 -33.719 -32.094 1 96.81 615 SER A C 1
ATOM 4943 O O . SER A 1 615 ? -4.773 -34.5 -33.062 1 96.81 615 SER A O 1
ATOM 4945 N N . VAL A 1 616 ? -4.277 -34 -30.953 1 96.31 616 VAL A N 1
ATOM 4946 C CA . VAL A 1 616 ? -3.572 -35.25 -30.75 1 96.31 616 VAL A CA 1
ATOM 4947 C C . VAL A 1 616 ? -4.559 -36.406 -30.828 1 96.31 616 VAL A C 1
ATOM 4949 O O . VAL A 1 616 ? -4.301 -37.406 -31.5 1 96.31 616 VAL A O 1
ATOM 4952 N N . TYR A 1 617 ? -5.742 -36.281 -30.234 1 97 617 TYR A N 1
ATOM 4953 C CA . TYR A 1 617 ? -6.734 -37.344 -30.266 1 97 617 TYR A CA 1
ATOM 4954 C C . TYR A 1 617 ? -7.312 -37.5 -31.672 1 97 617 TYR A C 1
ATOM 4956 O O . TYR A 1 617 ? -7.555 -38.625 -32.125 1 97 617 TYR A O 1
ATOM 4964 N N . ALA A 1 618 ? -7.496 -36.438 -32.344 1 96.81 618 ALA A N 1
ATOM 4965 C CA . ALA A 1 618 ? -8.008 -36.5 -33.719 1 96.81 618 ALA A CA 1
ATOM 4966 C C . ALA A 1 618 ? -7.039 -37.281 -34.625 1 96.81 618 ALA A C 1
ATOM 4968 O O . ALA A 1 618 ? -7.449 -38.156 -35.406 1 96.81 618 ALA A O 1
ATOM 4969 N N . ALA A 1 619 ? -5.816 -36.938 -34.5 1 96.19 619 ALA A N 1
ATOM 4970 C CA . ALA A 1 619 ? -4.801 -37.625 -35.281 1 96.19 619 ALA A CA 1
ATOM 4971 C C . ALA A 1 619 ? -4.727 -39.125 -34.906 1 96.19 619 ALA A C 1
ATOM 4973 O O . ALA A 1 619 ? -4.637 -39.969 -35.781 1 96.19 619 ALA A O 1
ATOM 4974 N N . SER A 1 620 ? -4.785 -39.406 -33.625 1 96.31 620 SER A N 1
ATOM 4975 C CA . SER A 1 620 ? -4.676 -40.781 -33.156 1 96.31 620 SER A CA 1
ATOM 4976 C C . SER A 1 620 ? -5.879 -41.594 -33.594 1 96.31 620 SER A C 1
ATOM 4978 O O . SER A 1 620 ? -5.727 -42.75 -34.062 1 96.31 620 SER A O 1
ATOM 4980 N N . ILE A 1 621 ? -7.02 -41.094 -33.5 1 96.62 621 ILE A N 1
ATOM 4981 C CA . ILE A 1 621 ? -8.242 -41.781 -33.875 1 96.62 621 ILE A CA 1
ATOM 4982 C C . ILE A 1 621 ? -8.266 -41.969 -35.406 1 96.62 621 ILE A C 1
ATOM 4984 O O . ILE A 1 621 ? -8.609 -43.062 -35.875 1 96.62 621 ILE A O 1
ATOM 4988 N N . LEU A 1 622 ? -7.883 -41 -36.156 1 96.44 622 LEU A N 1
ATOM 4989 C CA . LEU A 1 622 ? -7.852 -41.094 -37.594 1 96.44 622 LEU A CA 1
ATOM 4990 C C . LEU A 1 622 ? -6.91 -42.219 -38.062 1 96.44 622 LEU A C 1
ATOM 4992 O O . LEU A 1 622 ? -7.27 -43.031 -38.906 1 96.44 622 LEU A O 1
ATOM 4996 N N . LEU A 1 623 ? -5.758 -42.25 -37.438 1 95.94 623 LEU A N 1
ATOM 4997 C CA . LEU A 1 623 ? -4.793 -43.281 -37.781 1 95.94 623 LEU A CA 1
ATOM 4998 C C . LEU A 1 623 ? -5.301 -44.656 -37.344 1 95.94 623 LEU A C 1
ATOM 5000 O O . LEU A 1 623 ? -5.086 -45.656 -38.062 1 95.94 623 LEU A O 1
ATOM 5004 N N . ALA A 1 624 ? -5.93 -44.688 -36.219 1 96.38 624 ALA A N 1
ATOM 5005 C CA . ALA A 1 624 ? -6.492 -45.969 -35.75 1 96.38 624 ALA A CA 1
ATOM 5006 C C . ALA A 1 624 ? -7.609 -46.438 -36.688 1 96.38 624 ALA A C 1
ATOM 5008 O O . ALA A 1 624 ? -7.695 -47.625 -37 1 96.38 624 ALA A O 1
ATOM 5009 N N . VAL A 1 625 ? -8.422 -45.562 -37.156 1 96 625 VAL A N 1
ATOM 5010 C CA . VAL A 1 625 ? -9.508 -45.906 -38.062 1 96 625 VAL A CA 1
ATOM 5011 C C . VAL A 1 625 ? -8.922 -46.438 -39.375 1 96 625 VAL A C 1
ATOM 5013 O O . VAL A 1 625 ? -9.383 -47.438 -39.906 1 96 625 VAL A O 1
ATOM 5016 N N . ILE A 1 626 ? -7.926 -45.781 -39.844 1 95.75 626 ILE A N 1
ATOM 5017 C CA . ILE A 1 626 ? -7.254 -46.25 -41.062 1 95.75 626 ILE A CA 1
ATOM 5018 C C . ILE A 1 626 ? -6.68 -47.625 -40.844 1 95.75 626 ILE A C 1
ATOM 5020 O O . ILE A 1 626 ? -6.812 -48.5 -41.688 1 95.75 626 ILE A O 1
ATOM 5024 N N . GLY A 1 627 ? -6.043 -47.812 -39.625 1 94.94 627 GLY A N 1
ATOM 5025 C CA . GLY A 1 627 ? -5.504 -49.125 -39.312 1 94.94 627 GLY A CA 1
ATOM 5026 C C . GLY A 1 627 ? -6.562 -50.219 -39.25 1 94.94 627 GLY A C 1
ATOM 5027 O O . GLY A 1 627 ? -6.387 -51.312 -39.812 1 94.94 627 GLY A O 1
ATOM 5028 N N . VAL A 1 628 ? -7.66 -49.969 -38.688 1 94.81 628 VAL A N 1
ATOM 5029 C CA . VAL A 1 628 ? -8.742 -50.906 -38.531 1 94.81 628 VAL A CA 1
ATOM 5030 C C . VAL A 1 628 ? -9.367 -51.219 -39.906 1 94.81 628 VAL A C 1
ATOM 5032 O O . VAL A 1 628 ? -9.758 -52.344 -40.188 1 94.81 628 VAL A O 1
ATOM 5035 N N . LEU A 1 629 ? -9.453 -50.25 -40.781 1 94.5 629 LEU A N 1
ATOM 5036 C CA . LEU A 1 629 ? -9.984 -50.469 -42.125 1 94.5 629 LEU A CA 1
ATOM 5037 C C . LEU A 1 629 ? -9.07 -51.375 -42.938 1 94.5 629 LEU A C 1
ATOM 5039 O O . LEU A 1 629 ? -9.547 -52.25 -43.656 1 94.5 629 LEU A O 1
ATOM 5043 N N . LEU A 1 630 ? -7.836 -51.219 -42.75 1 93.56 630 LEU A N 1
ATOM 5044 C CA . LEU A 1 630 ? -6.883 -52.094 -43.406 1 93.56 630 LEU A CA 1
ATOM 5045 C C . LEU A 1 630 ? -6.973 -53.5 -42.844 1 93.56 630 LEU A C 1
ATOM 5047 O O . LEU A 1 630 ? -6.82 -54.469 -43.594 1 93.56 630 LEU A O 1
ATOM 5051 N N . GLY A 1 631 ? -7.176 -53.562 -41.531 1 91.69 631 GLY A N 1
ATOM 5052 C CA . GLY A 1 631 ? -7.395 -54.844 -40.906 1 91.69 631 GLY A CA 1
ATOM 5053 C C . GLY A 1 631 ? -8.672 -55.531 -41.375 1 91.69 631 GLY A C 1
ATOM 5054 O O . GLY A 1 631 ? -8.703 -56.719 -41.625 1 91.69 631 GLY A O 1
ATOM 5055 N N . LEU A 1 632 ? -9.703 -54.75 -41.562 1 90.81 632 LEU A N 1
ATOM 5056 C CA . LEU A 1 632 ? -10.961 -55.281 -42.062 1 90.81 632 LEU A CA 1
ATOM 5057 C C . LEU A 1 632 ? -10.805 -55.781 -43.5 1 90.81 632 LEU A C 1
ATOM 5059 O O . LEU A 1 632 ? -11.367 -56.812 -43.875 1 90.81 632 LEU A O 1
ATOM 5063 N N . GLN A 1 633 ? -10.078 -55.125 -44.312 1 91.62 633 GLN A N 1
ATOM 5064 C CA . GLN A 1 633 ? -9.805 -55.562 -45.656 1 91.62 633 GLN A CA 1
ATOM 5065 C C . GLN A 1 633 ? -9.086 -56.906 -45.688 1 91.62 633 GLN A C 1
ATOM 5067 O O . GLN A 1 633 ? -9.422 -57.781 -46.469 1 91.62 633 GLN A O 1
ATOM 5072 N N . ALA A 1 634 ? -8.148 -57.062 -44.781 1 90.69 634 ALA A N 1
ATOM 5073 C CA . ALA A 1 634 ? -7.43 -58.312 -44.688 1 90.69 634 ALA A CA 1
ATOM 5074 C C . ALA A 1 634 ? -8.359 -59.438 -44.219 1 90.69 634 ALA A C 1
ATOM 5076 O O . ALA A 1 634 ? -8.258 -60.562 -44.719 1 90.69 634 ALA A O 1
ATOM 5077 N N . TYR A 1 635 ? -9.211 -59.125 -43.375 1 88.12 635 TYR A N 1
ATOM 5078 C CA . TYR A 1 635 ? -10.18 -60.094 -42.875 1 88.12 635 TYR A CA 1
ATOM 5079 C C . TYR A 1 635 ? -11.125 -60.531 -43.969 1 88.12 635 TYR A C 1
ATOM 5081 O O . TYR A 1 635 ? -11.438 -61.719 -44.094 1 88.12 635 TYR A O 1
ATOM 5089 N N . LEU A 1 636 ? -11.562 -59.625 -44.781 1 87.12 636 LEU A N 1
ATOM 5090 C CA . LEU A 1 636 ? -12.508 -59.969 -45.844 1 87.12 636 LEU A CA 1
ATOM 5091 C C . LEU A 1 636 ? -11.859 -60.844 -46.906 1 87.12 636 LEU A C 1
ATOM 5093 O O . LEU A 1 636 ? -12.516 -61.688 -47.469 1 87.12 636 LEU A O 1
ATOM 5097 N N . GLU A 1 637 ? -10.648 -60.719 -47.094 1 84.69 637 GLU A N 1
ATOM 5098 C CA . GLU A 1 637 ? -9.938 -61.531 -48.062 1 84.69 637 GLU A CA 1
ATOM 5099 C C . GLU A 1 637 ? -9.656 -62.938 -47.531 1 84.69 637 GLU A C 1
ATOM 5101 O O . GLU A 1 637 ? -9.703 -63.906 -48.281 1 84.69 637 GLU A O 1
ATOM 5106 N N . GLU A 1 638 ? -9.359 -63.062 -46.312 1 79.31 638 GLU A N 1
ATOM 5107 C CA . GLU A 1 638 ? -9.031 -64.375 -45.688 1 79.31 638 GLU A CA 1
ATOM 5108 C C . GLU A 1 638 ? -10.297 -65.125 -45.281 1 79.31 638 GLU A C 1
ATOM 5110 O O . GLU A 1 638 ? -10.32 -66.312 -45.281 1 79.31 638 GLU A O 1
ATOM 5115 N N . GLY A 1 639 ? -11.375 -64.5 -44.906 1 73.94 639 GLY A N 1
ATOM 5116 C CA . GLY A 1 639 ? -12.656 -65.062 -44.562 1 73.94 639 GLY A CA 1
ATOM 5117 C C . GLY A 1 639 ? -12.742 -65.438 -43.094 1 73.94 639 GLY A C 1
ATOM 5118 O O . GLY A 1 639 ? -13.836 -65.75 -42.562 1 73.94 639 GLY A O 1
ATOM 5119 N N . THR A 1 640 ? -11.594 -65.625 -42.406 1 77.31 640 THR A N 1
ATOM 5120 C CA . THR A 1 640 ? -11.625 -66 -41 1 77.31 640 THR A CA 1
ATOM 5121 C C . THR A 1 640 ? -10.703 -65.125 -40.156 1 77.31 640 THR A C 1
ATOM 5123 O O . THR A 1 640 ? -9.656 -64.688 -40.656 1 77.31 640 THR A O 1
ATOM 5126 N N . MET A 1 641 ? -11.211 -64.812 -39 1 81.31 641 MET A N 1
ATOM 5127 C CA . MET A 1 641 ? -10.375 -64.062 -38.094 1 81.31 641 MET A CA 1
ATOM 5128 C C . MET A 1 641 ? -9.336 -64.938 -37.406 1 81.31 641 MET A C 1
ATOM 5130 O O . MET A 1 641 ? -9.68 -66 -36.844 1 81.31 641 MET A O 1
ATOM 5134 N N . ARG A 1 642 ? -8.141 -64.625 -37.594 1 79.38 642 ARG A N 1
ATOM 5135 C CA . ARG A 1 642 ? -7.074 -65.375 -37 1 79.38 642 ARG A CA 1
ATOM 5136 C C . ARG A 1 642 ? -6.301 -64.625 -35.969 1 79.38 642 ARG A C 1
ATOM 5138 O O . ARG A 1 642 ? -6.141 -63.375 -36.094 1 79.38 642 ARG A O 1
ATOM 5145 N N . ASP A 1 643 ? -6.039 -65.188 -34.875 1 80.12 643 ASP A N 1
ATOM 5146 C CA . ASP A 1 643 ? -5.246 -64.562 -33.812 1 80.12 643 ASP A CA 1
ATOM 5147 C C . ASP A 1 643 ? -3.854 -65.188 -33.719 1 80.12 643 ASP A C 1
ATOM 5149 O O . ASP A 1 643 ? -3.498 -66 -34.562 1 80.12 643 ASP A O 1
ATOM 5153 N N . MET A 1 644 ? -3.074 -64.562 -32.938 1 81.62 644 MET A N 1
ATOM 5154 C CA . MET A 1 644 ? -1.698 -65.062 -32.812 1 81.62 644 MET A CA 1
ATOM 5155 C C . MET A 1 644 ? -1.544 -66 -31.625 1 81.62 644 MET A C 1
ATOM 5157 O O . MET A 1 644 ? -0.446 -66.125 -31.094 1 81.62 644 MET A O 1
ATOM 5161 N N . LYS A 1 645 ? -2.605 -66.562 -31.266 1 81.69 645 LYS A N 1
ATOM 5162 C CA . LYS A 1 645 ? -2.557 -67.562 -30.172 1 81.69 645 LYS A CA 1
ATOM 5163 C C . LYS A 1 645 ? -1.849 -68.812 -30.594 1 81.69 645 LYS A C 1
ATOM 5165 O O . LYS A 1 645 ? -1.814 -69.188 -31.781 1 81.69 645 LYS A O 1
ATOM 5170 N N . PRO A 1 646 ? -1.299 -69.562 -29.688 1 82.31 646 PRO A N 1
ATOM 5171 C CA . PRO A 1 646 ? -0.573 -70.812 -30.031 1 82.31 646 PRO A CA 1
ATOM 5172 C C . PRO A 1 646 ? -1.458 -71.812 -30.719 1 82.31 646 PRO A C 1
ATOM 5174 O O . PRO A 1 646 ? -1.002 -72.5 -31.625 1 82.31 646 PRO A O 1
ATOM 5177 N N . SER A 1 647 ? -2.689 -71.875 -30.328 1 80.06 647 SER A N 1
ATOM 5178 C CA . SER A 1 647 ? -3.574 -72.875 -30.969 1 80.06 647 SER A CA 1
ATOM 5179 C C . SER A 1 647 ? -3.738 -72.562 -32.469 1 80.06 647 SER A C 1
ATOM 5181 O O . SER A 1 647 ? -3.766 -73.5 -33.281 1 80.06 647 SER A O 1
ATOM 5183 N N . SER A 1 648 ? -3.801 -71.312 -32.781 1 80.75 648 SER A N 1
ATOM 5184 C CA . SER A 1 648 ? -3.947 -70.938 -34.156 1 80.75 648 SER A CA 1
ATOM 5185 C C . SER A 1 648 ? -2.682 -71.25 -34.969 1 80.75 648 SER A C 1
ATOM 5187 O O . SER A 1 648 ? -2.758 -71.688 -36.125 1 80.75 648 SER A O 1
ATOM 5189 N N . ILE A 1 649 ? -1.592 -71.062 -34.375 1 81.62 649 ILE A N 1
ATOM 5190 C CA . ILE A 1 649 ? -0.326 -71.375 -35.031 1 81.62 649 ILE A CA 1
ATOM 5191 C C . ILE A 1 649 ? -0.124 -72.875 -35.125 1 81.62 649 ILE A C 1
ATOM 5193 O O . ILE A 1 649 ? 0.35 -73.375 -36.156 1 81.62 649 ILE A O 1
ATOM 5197 N N . MET A 1 650 ? -0.524 -73.562 -34.156 1 79.88 650 MET A N 1
ATOM 5198 C CA . MET A 1 650 ? -0.422 -75 -34.188 1 79.88 650 MET A CA 1
ATOM 5199 C C . MET A 1 650 ? -1.326 -75.625 -35.25 1 79.88 650 MET A C 1
ATOM 5201 O O . MET A 1 650 ? -0.927 -76.562 -35.969 1 79.88 650 MET A O 1
ATOM 5205 N N . GLU A 1 651 ? -2.445 -75.062 -35.25 1 77.38 651 GLU A N 1
ATOM 5206 C CA . GLU A 1 651 ? -3.389 -75.562 -36.25 1 77.38 651 GLU A CA 1
ATOM 5207 C C . GLU A 1 651 ? -2.871 -75.312 -37.656 1 77.38 651 GLU A C 1
ATOM 5209 O O . GLU A 1 651 ? -3.117 -76.062 -38.562 1 77.38 651 GLU A O 1
ATOM 5214 N N . ALA A 1 652 ? -2.172 -74.25 -37.75 1 77.94 652 ALA A N 1
ATOM 5215 C CA . ALA A 1 652 ? -1.634 -73.875 -39.062 1 77.94 652 ALA A CA 1
ATOM 5216 C C . ALA A 1 652 ? -0.344 -74.625 -39.344 1 77.94 652 ALA A C 1
ATOM 5218 O O . ALA A 1 652 ? 0.23 -74.5 -40.438 1 77.94 652 ALA A O 1
ATOM 5219 N N . SER A 1 653 ? 0.189 -75.5 -38.406 1 76.12 653 SER A N 1
ATOM 5220 C CA . SER A 1 653 ? 1.435 -76.188 -38.594 1 76.12 653 SER A CA 1
ATOM 5221 C C . SER A 1 653 ? 1.2 -77.688 -38.531 1 76.12 653 SER A C 1
ATOM 5223 O O . SER A 1 653 ? 2.064 -78.438 -38.062 1 76.12 653 SER A O 1
ATOM 5225 N N . ARG A 1 654 ? 0.138 -78.312 -39.031 1 69.75 654 ARG A N 1
ATOM 5226 C CA . ARG A 1 654 ? -0.234 -79.75 -38.844 1 69.75 654 ARG A CA 1
ATOM 5227 C C . ARG A 1 654 ? 0.406 -80.625 -39.906 1 69.75 654 ARG A C 1
ATOM 5229 O O . ARG A 1 654 ? 0.411 -81.812 -39.812 1 69.75 654 ARG A O 1
ATOM 5236 N N . THR A 1 655 ? 0.898 -80 -40.969 1 63.84 655 THR A N 1
ATOM 5237 C CA . THR A 1 655 ? 1.356 -80.812 -42.062 1 63.84 655 THR A CA 1
ATOM 5238 C C . THR A 1 655 ? 2.74 -81.375 -41.75 1 63.84 655 THR A C 1
ATOM 5240 O O . THR A 1 655 ? 3.543 -80.75 -41.062 1 63.84 655 THR A O 1
ATOM 5243 N N . SER A 1 656 ? 2.992 -82.75 -42.062 1 57.91 656 SER A N 1
ATOM 5244 C CA . SER A 1 656 ? 4.184 -83.562 -41.812 1 57.91 656 SER A CA 1
ATOM 5245 C C . SER A 1 656 ? 5.406 -82.938 -42.5 1 57.91 656 SER A C 1
ATOM 5247 O O . SER A 1 656 ? 6.543 -83.188 -42.094 1 57.91 656 SER A O 1
ATOM 5249 N N . ASN A 1 657 ? 5.258 -82.125 -43.438 1 58.34 657 ASN A N 1
ATOM 5250 C CA . ASN A 1 657 ? 6.398 -81.625 -44.219 1 58.34 657 ASN A CA 1
ATOM 5251 C C . ASN A 1 657 ? 7.188 -80.562 -43.469 1 58.34 657 ASN A C 1
ATOM 5253 O O . ASN A 1 657 ? 8.172 -80.062 -44 1 58.34 657 ASN A O 1
ATOM 5257 N N . LEU A 1 658 ? 6.859 -80.25 -42.25 1 63.12 658 LEU A N 1
ATOM 5258 C CA . LEU A 1 658 ? 7.586 -79.25 -41.562 1 63.12 658 LEU A CA 1
ATOM 5259 C C . LEU A 1 658 ? 8.711 -79.812 -40.719 1 63.12 658 LEU A C 1
ATOM 5261 O O . LEU A 1 658 ? 9.352 -79.125 -39.938 1 63.12 658 LEU A O 1
ATOM 5265 N N . HIS A 1 659 ? 8.93 -81.062 -40.781 1 56.84 659 HIS A N 1
ATOM 5266 C CA . HIS A 1 659 ? 10.016 -81.75 -40.094 1 56.84 659 HIS A CA 1
ATOM 5267 C C . HIS A 1 659 ? 11.375 -81.188 -40.5 1 56.84 659 HIS A C 1
ATOM 5269 O O . HIS A 1 659 ? 12.367 -81.375 -39.781 1 56.84 659 HIS A O 1
ATOM 5275 N N . VAL A 1 660 ? 11.344 -80.625 -41.656 1 53.72 660 VAL A N 1
ATOM 5276 C CA . VAL A 1 660 ? 12.602 -80.125 -42.156 1 53.72 660 VAL A CA 1
ATOM 5277 C C . VAL A 1 660 ? 13.031 -78.875 -41.344 1 53.72 660 VAL A C 1
ATOM 5279 O O . VAL A 1 660 ? 14.195 -78.5 -41.375 1 53.72 660 VAL A O 1
ATOM 5282 N N . LEU A 1 661 ? 12.211 -78.312 -40.594 1 57.19 661 LEU A N 1
ATOM 5283 C CA . LEU A 1 661 ? 12.516 -77.125 -39.812 1 57.19 661 LEU A CA 1
ATOM 5284 C C . LEU A 1 661 ? 13.367 -77.438 -38.594 1 57.19 661 LEU A C 1
ATOM 5286 O O . LEU A 1 661 ? 14 -76.562 -38.031 1 57.19 661 LEU A O 1
ATOM 5290 N N . GLY A 1 662 ? 13.289 -78.562 -37.969 1 52.06 662 GLY A N 1
ATOM 5291 C CA . GLY A 1 662 ? 14.055 -78.938 -36.781 1 52.06 662 GLY A CA 1
ATOM 5292 C C . GLY A 1 662 ? 15.539 -79.062 -37.031 1 52.06 662 GLY A C 1
ATOM 5293 O O . GLY A 1 662 ? 16.344 -79.125 -36.125 1 52.06 662 GLY A O 1
ATOM 5294 N N . ALA A 1 663 ? 15.969 -79.625 -38.188 1 45.84 663 ALA A N 1
ATOM 5295 C CA . ALA A 1 663 ? 17.391 -79.812 -38.438 1 45.84 663 ALA A CA 1
ATOM 5296 C C . ALA A 1 663 ? 18.109 -78.5 -38.656 1 45.84 663 ALA A C 1
ATOM 5298 O O . ALA A 1 663 ? 17.484 -77.5 -39.062 1 45.84 663 ALA A O 1
ATOM 5299 N N . ARG A 1 664 ? 19.297 -78.188 -38.125 1 47.66 664 ARG A N 1
ATOM 5300 C CA . ARG A 1 664 ? 20.25 -77.062 -38.125 1 47.66 664 ARG A CA 1
ATOM 5301 C C . ARG A 1 664 ? 20.078 -76.188 -39.344 1 47.66 664 ARG A C 1
ATOM 5303 O O . ARG A 1 664 ? 20.406 -75 -39.312 1 47.66 664 ARG A O 1
ATOM 5310 N N . GLU A 1 665 ? 19.812 -76.688 -40.594 1 47.66 665 GLU A N 1
ATOM 5311 C CA . GLU A 1 665 ? 19.969 -76 -41.875 1 47.66 665 GLU A CA 1
ATOM 5312 C C . GLU A 1 665 ? 18.703 -75.25 -42.219 1 47.66 665 GLU A C 1
ATOM 5314 O O . GLU A 1 665 ? 18.578 -74.75 -43.344 1 47.66 665 GLU A O 1
ATOM 5319 N N . GLY A 1 666 ? 17.797 -74.938 -41.469 1 50.16 666 GLY A N 1
ATOM 5320 C CA . GLY A 1 666 ? 16.438 -74.5 -41.688 1 50.16 666 GLY A CA 1
ATOM 5321 C C . GLY A 1 666 ? 16.344 -73 -41.875 1 50.16 666 GLY A C 1
ATOM 5322 O O . GLY A 1 666 ? 15.242 -72.438 -41.938 1 50.16 666 GLY A O 1
ATOM 5323 N N . CYS A 1 667 ? 17.312 -72.188 -41.656 1 55.41 667 CYS A N 1
ATOM 5324 C CA . CYS A 1 667 ? 17.297 -70.75 -41.688 1 55.41 667 CYS A CA 1
ATOM 5325 C C . CYS A 1 667 ? 16.922 -70.25 -43.094 1 55.41 667 CYS A C 1
ATOM 5327 O O . CYS A 1 667 ? 16.375 -69.188 -43.25 1 55.41 667 CYS A O 1
ATOM 5329 N N . ASN A 1 668 ? 17.125 -71.062 -44.094 1 63.22 668 ASN A N 1
ATOM 5330 C CA . ASN A 1 668 ? 16.938 -70.562 -45.438 1 63.22 668 ASN A CA 1
ATOM 5331 C C . ASN A 1 668 ? 15.703 -71.125 -46.094 1 63.22 668 ASN A C 1
ATOM 5333 O O . ASN A 1 668 ? 15.5 -71 -47.312 1 63.22 668 ASN A O 1
ATOM 5337 N N . VAL A 1 669 ? 14.875 -71.812 -45.281 1 75.75 669 VAL A N 1
ATOM 5338 C CA . VAL A 1 669 ? 13.703 -72.375 -45.906 1 75.75 669 VAL A CA 1
ATOM 5339 C C . VAL A 1 669 ? 12.555 -71.375 -45.906 1 75.75 669 VAL A C 1
ATOM 5341 O O . VAL A 1 669 ? 12.297 -70.688 -44.938 1 75.75 669 VAL A O 1
ATOM 5344 N N . LYS A 1 670 ? 11.992 -71.25 -47.094 1 84 670 LYS A N 1
ATOM 5345 C CA . LYS A 1 670 ? 10.844 -70.375 -47.25 1 84 670 LYS A CA 1
ATOM 5346 C C . LYS A 1 670 ? 9.539 -71.125 -47 1 84 670 LYS A C 1
ATOM 5348 O O . LYS A 1 670 ? 9.359 -72.25 -47.5 1 84 670 LYS A O 1
ATOM 5353 N N . ILE A 1 671 ? 8.812 -70.562 -46.094 1 82.25 671 ILE A N 1
ATOM 5354 C CA . ILE A 1 671 ? 7.543 -71.188 -45.781 1 82.25 671 ILE A CA 1
ATOM 5355 C C . ILE A 1 671 ? 6.391 -70.25 -46.094 1 82.25 671 ILE A C 1
ATOM 5357 O O . ILE A 1 671 ? 6.574 -69.062 -46.156 1 82.25 671 ILE A O 1
ATOM 5361 N N . GLY A 1 672 ? 5.289 -70.812 -46.5 1 81.19 672 GLY A N 1
ATOM 5362 C CA . GLY A 1 672 ? 4.051 -70.062 -46.75 1 81.19 672 GLY A CA 1
ATOM 5363 C C . GLY A 1 672 ? 2.832 -70.812 -46.188 1 81.19 672 GLY A C 1
ATOM 5364 O O . GLY A 1 672 ? 2.936 -71.875 -45.656 1 81.19 672 GLY A O 1
ATOM 5365 N N . TYR A 1 673 ? 1.763 -70.125 -46.062 1 81.5 673 TYR A N 1
ATOM 5366 C CA . TYR A 1 673 ? 0.511 -70.688 -45.562 1 81.5 673 TYR A CA 1
ATOM 5367 C C . TYR A 1 673 ? -0.494 -70.875 -46.688 1 81.5 673 TYR A C 1
ATOM 5369 O O . TYR A 1 673 ? -0.716 -69.938 -47.5 1 81.5 673 TYR A O 1
ATOM 5377 N N . GLY A 1 674 ? -0.993 -72 -46.875 1 79.75 674 GLY A N 1
ATOM 5378 C CA . GLY A 1 674 ? -1.951 -72.375 -47.906 1 79.75 674 GLY A CA 1
ATOM 5379 C C . GLY A 1 674 ? -2.383 -73.812 -47.875 1 79.75 674 GLY A C 1
ATOM 5380 O O . GLY A 1 674 ? -2.418 -74.438 -46.812 1 79.75 674 GLY A O 1
ATOM 5381 N N . LEU A 1 675 ? -2.797 -74.312 -49 1 81.75 675 LEU A N 1
ATOM 5382 C CA . LEU A 1 675 ? -3.23 -75.688 -49.125 1 81.75 675 LEU A CA 1
ATOM 5383 C C . LEU A 1 675 ? -2.043 -76.625 -49.375 1 81.75 675 LEU A C 1
ATOM 5385 O O . LEU A 1 675 ? -1.286 -76.438 -50.344 1 81.75 675 LEU A O 1
ATOM 5389 N N . VAL A 1 676 ? -1.806 -77.438 -48.344 1 80.94 676 VAL A N 1
ATOM 5390 C CA . VAL A 1 676 ? -0.712 -78.438 -48.5 1 80.94 676 VAL A CA 1
ATOM 5391 C C . VAL A 1 676 ? -1.275 -79.812 -48.75 1 80.94 676 VAL A C 1
ATOM 5393 O O . VAL A 1 676 ? -2.201 -80.25 -48.062 1 80.94 676 VAL A O 1
ATOM 5396 N N . HIS A 1 677 ? -0.792 -80.5 -49.875 1 73.06 677 HIS A N 1
ATOM 5397 C CA . HIS A 1 677 ? -1.234 -81.875 -50.219 1 73.06 677 HIS A CA 1
ATOM 5398 C C . HIS A 1 677 ? -0.405 -82.938 -49.531 1 73.06 677 HIS A C 1
ATOM 5400 O O . HIS A 1 677 ? 0.825 -82.938 -49.594 1 73.06 677 HIS A O 1
ATOM 5406 N N . GLU A 1 678 ? -0.96 -83.625 -48.562 1 68.44 678 GLU A N 1
ATOM 5407 C CA . GLU A 1 678 ? -0.252 -84.688 -47.844 1 68.44 678 GLU A CA 1
ATOM 5408 C C . GLU A 1 678 ? -0.316 -86 -48.625 1 68.44 678 GLU A C 1
ATOM 5410 O O . GLU A 1 678 ? -1.156 -86.188 -49.5 1 68.44 678 GLU A O 1
ATOM 5415 N N . GLU A 1 679 ? 0.643 -86.938 -48.469 1 57.06 679 GLU A N 1
ATOM 5416 C CA . GLU A 1 679 ? 0.748 -88.188 -49.156 1 57.06 679 GLU A CA 1
ATOM 5417 C C . GLU A 1 679 ? -0.536 -89 -49 1 57.06 679 GLU A C 1
ATOM 5419 O O . GLU A 1 679 ? -0.888 -89.812 -49.875 1 57.06 679 GLU A O 1
ATOM 5424 N N . ALA A 1 680 ? -1.166 -89 -47.938 1 54.91 680 ALA A N 1
ATOM 5425 C CA . ALA A 1 680 ? -2.316 -89.938 -47.781 1 54.91 680 ALA A CA 1
ATOM 5426 C C . ALA A 1 680 ? -3.562 -89.312 -48.406 1 54.91 680 ALA A C 1
ATOM 5428 O O . ALA A 1 680 ? -4.684 -89.75 -48.125 1 54.91 680 ALA A O 1
ATOM 5429 N N . GLY A 1 681 ? -3.393 -88.375 -49.375 1 58.47 681 GLY A N 1
ATOM 5430 C CA . GLY A 1 681 ? -4.5 -87.875 -50.156 1 58.47 681 GLY A CA 1
ATOM 5431 C C . GLY A 1 681 ? -5.254 -86.75 -49.469 1 58.47 681 GLY A C 1
ATOM 5432 O O . GLY A 1 681 ? -6.262 -86.25 -50 1 58.47 681 GLY A O 1
ATOM 5433 N N . ARG A 1 682 ? -4.949 -86.375 -48.281 1 66.94 682 ARG A N 1
ATOM 5434 C CA . ARG A 1 682 ? -5.707 -85.312 -47.594 1 66.94 682 ARG A CA 1
ATOM 5435 C C . ARG A 1 682 ? -5.062 -83.938 -47.781 1 66.94 682 ARG A C 1
ATOM 5437 O O . ARG A 1 682 ? -3.84 -83.812 -47.719 1 66.94 682 ARG A O 1
ATOM 5444 N N . SER A 1 683 ? -5.895 -82.938 -48.344 1 71.5 683 SER A N 1
ATOM 5445 C CA . SER A 1 683 ? -5.465 -81.5 -48.5 1 71.5 683 SER A CA 1
ATOM 5446 C C . SER A 1 683 ? -5.863 -80.688 -47.281 1 71.5 683 SER A C 1
ATOM 5448 O O . SER A 1 683 ? -7.039 -80.625 -46.906 1 71.5 683 SER A O 1
ATOM 5450 N N . VAL A 1 684 ? -4.863 -80.188 -46.406 1 74.19 684 VAL A N 1
ATOM 5451 C CA . VAL A 1 684 ? -5.156 -79.375 -45.25 1 74.19 684 VAL A CA 1
ATOM 5452 C C . VAL A 1 684 ? -4.496 -78 -45.375 1 74.19 684 VAL A C 1
ATOM 5454 O O . VAL A 1 684 ? -3.434 -77.875 -46 1 74.19 684 VAL A O 1
ATOM 5457 N N . ARG A 1 685 ? -5.113 -76.938 -44.938 1 77.81 685 ARG A N 1
ATOM 5458 C CA . ARG A 1 685 ? -4.527 -75.625 -44.906 1 77.81 685 ARG A CA 1
ATOM 5459 C C . ARG A 1 685 ? -3.482 -75.5 -43.812 1 77.81 685 ARG A C 1
ATOM 5461 O O . ARG A 1 685 ? -3.801 -75.688 -42.625 1 77.81 685 ARG A O 1
ATOM 5468 N N . SER A 1 686 ? -2.244 -75.438 -44.094 1 79.88 686 SER A N 1
ATOM 5469 C CA . SER A 1 686 ? -1.139 -75.438 -43.156 1 79.88 686 SER A CA 1
ATOM 5470 C C . SER A 1 686 ? 0.073 -74.688 -43.719 1 79.88 686 SER A C 1
ATOM 5472 O O . SER A 1 686 ? 0.089 -74.375 -44.906 1 79.88 686 SER A O 1
ATOM 5474 N N . PHE A 1 687 ? 0.971 -74.438 -42.844 1 80.19 687 PHE A N 1
ATOM 5475 C CA . PHE A 1 687 ? 2.264 -73.938 -43.312 1 80.19 687 PHE A CA 1
ATOM 5476 C C . PHE A 1 687 ? 3.004 -75 -44.062 1 80.19 687 PHE A C 1
ATOM 5478 O O . PHE A 1 687 ? 2.953 -76.188 -43.688 1 80.19 687 PHE A O 1
ATOM 5485 N N . GLY A 1 688 ? 3.514 -74.625 -45.125 1 79.56 688 GLY A N 1
ATOM 5486 C CA . GLY A 1 688 ? 4.281 -75.562 -45.938 1 79.56 688 GLY A CA 1
ATOM 5487 C C . GLY A 1 688 ? 5.484 -74.938 -46.594 1 79.56 688 GLY A C 1
ATOM 5488 O O . GLY A 1 688 ? 5.598 -73.688 -46.656 1 79.56 688 GLY A O 1
ATOM 5489 N N . VAL A 1 689 ? 6.438 -75.75 -46.969 1 77.94 689 VAL A N 1
ATOM 5490 C CA . VAL A 1 689 ? 7.652 -75.312 -47.625 1 77.94 689 VAL A CA 1
ATOM 5491 C C . VAL A 1 689 ? 7.324 -74.812 -49.062 1 77.94 689 VAL A C 1
ATOM 5493 O O . VAL A 1 689 ? 6.352 -75.312 -49.656 1 77.94 689 VAL A O 1
ATOM 5496 N N . GLU A 1 690 ? 8.203 -73.938 -49.5 1 80.06 690 GLU A N 1
ATOM 5497 C CA . GLU A 1 690 ? 8.008 -73.375 -50.844 1 80.06 690 GLU A CA 1
ATOM 5498 C C . GLU A 1 690 ? 7.957 -74.5 -51.875 1 80.06 690 GLU A C 1
ATOM 5500 O O . GLU A 1 690 ? 8.812 -75.375 -51.875 1 80.06 690 GLU A O 1
ATOM 5505 N N . GLY A 1 691 ? 6.969 -74.625 -52.688 1 75.31 691 GLY A N 1
ATOM 5506 C CA . GLY A 1 691 ? 6.82 -75.625 -53.688 1 75.31 691 GLY A CA 1
ATOM 5507 C C . GLY A 1 691 ? 5.727 -76.625 -53.375 1 75.31 691 GLY A C 1
ATOM 5508 O O . GLY A 1 691 ? 5.164 -77.25 -54.281 1 75.31 691 GLY A O 1
ATOM 5509 N N . ASN A 1 692 ? 5.496 -76.812 -52.062 1 76.56 692 ASN A N 1
ATOM 5510 C CA . ASN A 1 692 ? 4.484 -77.75 -51.656 1 76.56 692 ASN A CA 1
ATOM 5511 C C . ASN A 1 692 ? 3.223 -77.062 -51.156 1 76.56 692 ASN A C 1
ATOM 5513 O O . ASN A 1 692 ? 2.328 -77.688 -50.625 1 76.56 692 ASN A O 1
ATOM 5517 N N . VAL A 1 693 ? 3.25 -75.75 -51.25 1 80.31 693 VAL A N 1
ATOM 5518 C CA . VAL A 1 693 ? 2.105 -75 -50.719 1 80.31 693 VAL A CA 1
ATOM 5519 C C . VAL A 1 693 ? 1.428 -74.25 -51.844 1 80.31 693 VAL A C 1
ATOM 5521 O O . VAL A 1 693 ? 2.098 -73.562 -52.656 1 80.31 693 VAL A O 1
ATOM 5524 N N . GLN A 1 694 ? 0.189 -74.5 -52.094 1 77.38 694 GLN A N 1
ATOM 5525 C CA . GLN A 1 694 ? -0.598 -73.688 -53.031 1 77.38 694 GLN A CA 1
ATOM 5526 C C . GLN A 1 694 ? -1.271 -72.5 -52.312 1 77.38 694 GLN A C 1
ATOM 5528 O O . GLN A 1 694 ? -2.197 -72.688 -51.531 1 77.38 694 GLN A O 1
ATOM 5533 N N . GLN A 1 695 ? -0.812 -71.438 -52.625 1 81.62 695 GLN A N 1
ATOM 5534 C CA . GLN A 1 695 ? -1.312 -70.188 -52 1 81.62 695 GLN A CA 1
ATOM 5535 C C . GLN A 1 695 ? -2.436 -69.562 -52.812 1 81.62 695 GLN A C 1
ATOM 5537 O O . GLN A 1 695 ? -2.416 -69.625 -54.031 1 81.62 695 GLN A O 1
ATOM 5542 N N . MET B 1 1 ? 20.375 16.984 62.656 1 15.84 1 MET B N 1
ATOM 5543 C CA . MET B 1 1 ? 21.219 15.82 62.906 1 15.84 1 MET B CA 1
ATOM 5544 C C . MET B 1 1 ? 21.5 15.047 61.625 1 15.84 1 MET B C 1
ATOM 5546 O O . MET B 1 1 ? 20.703 15.086 60.688 1 15.84 1 MET B O 1
ATOM 5550 N N . PHE B 1 2 ? 22.766 14.227 61.406 1 18.19 2 PHE B N 1
ATOM 5551 C CA . PHE B 1 2 ? 23.828 13.875 60.469 1 18.19 2 PHE B CA 1
ATOM 5552 C C . PHE B 1 2 ? 23.5 12.57 59.75 1 18.19 2 PHE B C 1
ATOM 5554 O O . PHE B 1 2 ? 23.859 12.391 58.594 1 18.19 2 PHE B O 1
ATOM 5561 N N . PRO B 1 3 ? 22.844 11.484 60.219 1 16.81 3 PRO B N 1
ATOM 5562 C CA . PRO B 1 3 ? 23.562 10.234 60.438 1 16.81 3 PRO B CA 1
ATOM 5563 C C . PRO B 1 3 ? 23.797 9.453 59.156 1 16.81 3 PRO B C 1
ATOM 5565 O O . PRO B 1 3 ? 23.156 9.719 58.156 1 16.81 3 PRO B O 1
ATOM 5568 N N . SER B 1 4 ? 24.219 8.078 59.281 1 17.45 4 SER B N 1
ATOM 5569 C CA . SER B 1 4 ? 25.219 7.055 59 1 17.45 4 SER B CA 1
ATOM 5570 C C . SER B 1 4 ? 24.875 6.254 57.75 1 17.45 4 SER B C 1
ATOM 5572 O O . SER B 1 4 ? 23.719 6.25 57.312 1 17.45 4 SER B O 1
ATOM 5574 N N . PRO B 1 5 ? 25.797 5.215 57.281 1 19.3 5 PRO B N 1
ATOM 5575 C CA . PRO B 1 5 ? 26.641 4.566 56.281 1 19.3 5 PRO B CA 1
ATOM 5576 C C . PRO B 1 5 ? 26.078 3.227 55.812 1 19.3 5 PRO B C 1
ATOM 5578 O O . PRO B 1 5 ? 26.688 2.549 54.969 1 19.3 5 PRO B O 1
ATOM 5581 N N . ARG B 1 6 ? 24.938 2.938 55.562 1 18.78 6 ARG B N 1
ATOM 5582 C CA . ARG B 1 6 ? 24.547 1.585 55.938 1 18.78 6 ARG B CA 1
ATOM 5583 C C . ARG B 1 6 ? 25.391 0.543 55.219 1 18.78 6 ARG B C 1
ATOM 5585 O O . ARG B 1 6 ? 25.578 0.64 54 1 18.78 6 ARG B O 1
ATOM 5592 N N . PRO B 1 7 ? 25.906 -0.45 55.906 1 16.34 7 PRO B N 1
ATOM 5593 C CA . PRO B 1 7 ? 27 -1.412 55.844 1 16.34 7 PRO B CA 1
ATOM 5594 C C . PRO B 1 7 ? 26.859 -2.391 54.656 1 16.34 7 PRO B C 1
ATOM 5596 O O . PRO B 1 7 ? 27.453 -2.195 53.625 1 16.34 7 PRO B O 1
ATOM 5599 N N . LEU B 1 8 ? 26.641 -3.734 54.969 1 15.67 8 LEU B N 1
ATOM 5600 C CA . LEU B 1 8 ? 27.609 -4.812 55.125 1 15.67 8 LEU B CA 1
ATOM 5601 C C . LEU B 1 8 ? 27.547 -5.789 53.969 1 15.67 8 LEU B C 1
ATOM 5603 O O . LEU B 1 8 ? 28.562 -6.133 53.375 1 15.67 8 LEU B O 1
ATOM 5607 N N . PRO B 1 9 ? 26.578 -6.812 54.031 1 16.16 9 PRO B N 1
ATOM 5608 C CA . PRO B 1 9 ? 27.094 -8.164 54.25 1 16.16 9 PRO B CA 1
ATOM 5609 C C . PRO B 1 9 ? 27.578 -8.82 52.969 1 16.16 9 PRO B C 1
ATOM 5611 O O . PRO B 1 9 ? 27.234 -8.359 51.875 1 16.16 9 PRO B O 1
ATOM 5614 N N . SER B 1 10 ? 27.656 -10.195 53 1 16.16 10 SER B N 1
ATOM 5615 C CA . SER B 1 10 ? 28.578 -11.328 52.906 1 16.16 10 SER B CA 1
ATOM 5616 C C . SER B 1 10 ? 28.594 -11.914 51.5 1 16.16 10 SER B C 1
ATOM 5618 O O . SER B 1 10 ? 27.703 -11.641 50.688 1 16.16 10 SER B O 1
ATOM 5620 N N . PRO B 1 11 ? 29.125 -13.25 51.438 1 16.3 11 PRO B N 1
ATOM 5621 C CA . PRO B 1 11 ? 30.188 -13.984 50.75 1 16.3 11 PRO B CA 1
ATOM 5622 C C . PRO B 1 11 ? 29.688 -14.781 49.562 1 16.3 11 PRO B C 1
ATOM 5624 O O . PRO B 1 11 ? 30.484 -15.32 48.781 1 16.3 11 PRO B O 1
ATOM 5627 N N . VAL B 1 12 ? 28.391 -14.914 49.344 1 17.16 12 VAL B N 1
ATOM 5628 C CA . VAL B 1 12 ? 28.109 -16.312 49.062 1 17.16 12 VAL B CA 1
ATOM 5629 C C . VAL B 1 12 ? 28.906 -16.766 47.844 1 17.16 12 VAL B C 1
ATOM 5631 O O . VAL B 1 12 ? 28.938 -16.062 46.812 1 17.16 12 VAL B O 1
ATOM 5634 N N . GLU B 1 13 ? 29.469 -18.016 47.938 1 15.38 13 GLU B N 1
ATOM 5635 C CA . GLU B 1 13 ? 30.547 -18.906 47.469 1 15.38 13 GLU B CA 1
ATOM 5636 C C . GLU B 1 13 ? 30.328 -19.344 46.031 1 15.38 13 GLU B C 1
ATOM 5638 O O . GLU B 1 13 ? 31.266 -19.344 45.219 1 15.38 13 GLU B O 1
ATOM 5643 N N . ASN B 1 14 ? 29.281 -20.172 45.781 1 15.39 14 ASN B N 1
ATOM 5644 C CA . ASN B 1 14 ? 29.672 -21.531 45.406 1 15.39 14 ASN B CA 1
ATOM 5645 C C . ASN B 1 14 ? 30.328 -21.562 44.031 1 15.39 14 ASN B C 1
ATOM 5647 O O . ASN B 1 14 ? 30.141 -20.641 43.219 1 15.39 14 ASN B O 1
ATOM 5651 N N . ASP B 1 15 ? 30.625 -22.844 43.531 1 14.91 15 ASP B N 1
ATOM 5652 C CA . ASP B 1 15 ? 31.672 -23.75 43.031 1 14.91 15 ASP B CA 1
ATOM 5653 C C . ASP B 1 15 ? 31.734 -23.734 41.531 1 14.91 15 ASP B C 1
ATOM 5655 O O . ASP B 1 15 ? 32.812 -23.562 40.938 1 14.91 15 ASP B O 1
ATOM 5659 N N . ARG B 1 16 ? 31.031 -24.781 40.844 1 15.81 16 ARG B N 1
ATOM 5660 C CA . ARG B 1 16 ? 31.797 -25.844 40.219 1 15.81 16 ARG B CA 1
ATOM 5661 C C . ARG B 1 16 ? 32.406 -25.375 38.906 1 15.81 16 ARG B C 1
ATOM 5663 O O . ARG B 1 16 ? 31.969 -24.375 38.344 1 15.81 16 ARG B O 1
ATOM 5670 N N . GLU B 1 17 ? 32.969 -26.484 38.125 1 15.37 17 GLU B N 1
ATOM 5671 C CA . GLU B 1 17 ? 34.062 -27.062 37.375 1 15.37 17 GLU B CA 1
ATOM 5672 C C . GLU B 1 17 ? 34 -26.672 35.906 1 15.37 17 GLU B C 1
ATOM 5674 O O . GLU B 1 17 ? 32.906 -26.484 35.375 1 15.37 17 GLU B O 1
ATOM 5679 N N . ARG B 1 18 ? 35.125 -26.391 35.312 1 16.03 18 ARG B N 1
ATOM 5680 C CA . ARG B 1 18 ? 35.875 -26.016 34.125 1 16.03 18 ARG B CA 1
ATOM 5681 C C . ARG B 1 18 ? 35.75 -27.078 33.062 1 16.03 18 ARG B C 1
ATOM 5683 O O . ARG B 1 18 ? 36.688 -27.281 32.281 1 16.03 18 ARG B O 1
ATOM 5690 N N . ASP B 1 19 ? 34.812 -28.016 33.125 1 14.74 19 ASP B N 1
ATOM 5691 C CA . ASP B 1 19 ? 35.281 -29.203 32.406 1 14.74 19 ASP B CA 1
ATOM 5692 C C . ASP B 1 19 ? 35.844 -28.812 31.031 1 14.74 19 ASP B C 1
ATOM 5694 O O . ASP B 1 19 ? 35.406 -27.844 30.422 1 14.74 19 ASP B O 1
ATOM 5698 N N . GLU B 1 20 ? 36.906 -29.641 30.625 1 15.5 20 GLU B N 1
ATOM 5699 C CA . GLU B 1 20 ? 38.062 -29.984 29.797 1 15.5 20 GLU B CA 1
ATOM 5700 C C . GLU B 1 20 ? 37.719 -29.969 28.312 1 15.5 20 GLU B C 1
ATOM 5702 O O . GLU B 1 20 ? 36.562 -30.062 27.953 1 15.5 20 GLU B O 1
ATOM 5707 N N . ARG B 1 21 ? 38.781 -29.984 27.594 1 16.95 21 ARG B N 1
ATOM 5708 C CA . ARG B 1 21 ? 39.531 -29.828 26.344 1 16.95 21 ARG B CA 1
ATOM 5709 C C . ARG B 1 21 ? 39.219 -30.953 25.359 1 16.95 21 ARG B C 1
ATOM 5711 O O . ARG B 1 21 ? 39.812 -31.016 24.281 1 16.95 21 ARG B O 1
ATOM 5718 N N . TRP B 1 22 ? 38.625 -32.125 25.781 1 14.53 22 TRP B N 1
ATOM 5719 C CA . TRP B 1 22 ? 39.25 -33.281 25.141 1 14.53 22 TRP B CA 1
ATOM 5720 C C . TRP B 1 22 ? 39.156 -33.188 23.625 1 14.53 22 TRP B C 1
ATOM 5722 O O . TRP B 1 22 ? 40.156 -33.344 22.922 1 14.53 22 TRP B O 1
ATOM 5732 N N . ILE B 1 23 ? 38.156 -33.781 23.031 1 14.74 23 ILE B N 1
ATOM 5733 C CA . ILE B 1 23 ? 38.312 -35.094 22.391 1 14.74 23 ILE B CA 1
ATOM 5734 C C . ILE B 1 23 ? 38.844 -34.906 20.969 1 14.74 23 ILE B C 1
ATOM 5736 O O . ILE B 1 23 ? 38.594 -33.875 20.328 1 14.74 23 ILE B O 1
ATOM 5740 N N . ALA B 1 24 ? 39.125 -36.125 20.375 1 15.59 24 ALA B N 1
ATOM 5741 C CA . ALA B 1 24 ? 39.906 -37.062 19.562 1 15.59 24 ALA B CA 1
ATOM 5742 C C . ALA B 1 24 ? 39.719 -36.781 18.078 1 15.59 24 ALA B C 1
ATOM 5744 O O . ALA B 1 24 ? 40.719 -36.594 17.344 1 15.59 24 ALA B O 1
ATOM 5745 N N . ALA B 1 25 ? 39 -37.75 17.5 1 15.01 25 ALA B N 1
ATOM 5746 C CA . ALA B 1 25 ? 39.5 -38.812 16.641 1 15.01 25 ALA B CA 1
ATOM 5747 C C . ALA B 1 25 ? 39.469 -38.375 15.18 1 15.01 25 ALA B C 1
ATOM 5749 O O . ALA B 1 25 ? 40.5 -38.531 14.477 1 15.01 25 ALA B O 1
ATOM 5750 N N . THR B 1 26 ? 38.312 -38.656 14.594 1 14.87 26 THR B N 1
ATOM 5751 C CA . THR B 1 26 ? 38.25 -39.75 13.633 1 14.87 26 THR B CA 1
ATOM 5752 C C . THR B 1 26 ? 38.781 -39.312 12.281 1 14.87 26 THR B C 1
ATOM 5754 O O . THR B 1 26 ? 38.812 -38.125 11.961 1 14.87 26 THR B O 1
ATOM 5757 N N . ASP B 1 27 ? 38.812 -40.312 11.414 1 15.13 27 ASP B N 1
ATOM 5758 C CA . ASP B 1 27 ? 39.5 -41.125 10.406 1 15.13 27 ASP B CA 1
ATOM 5759 C C . ASP B 1 27 ? 39.438 -40.438 9.031 1 15.13 27 ASP B C 1
ATOM 5761 O O . ASP B 1 27 ? 40.469 -40.281 8.367 1 15.13 27 ASP B O 1
ATOM 5765 N N . ASP B 1 28 ? 38.406 -40.969 8.242 1 15.05 28 ASP B N 1
ATOM 5766 C CA . ASP B 1 28 ? 38.656 -41.906 7.145 1 15.05 28 ASP B CA 1
ATOM 5767 C C . ASP B 1 28 ? 38.969 -41.156 5.848 1 15.05 28 ASP B C 1
ATOM 5769 O O . ASP B 1 28 ? 40 -41.375 5.203 1 15.05 28 ASP B O 1
ATOM 5773 N N . ILE B 1 29 ? 38 -41.312 4.906 1 15.73 29 ILE B N 1
ATOM 5774 C CA . ILE B 1 29 ? 38.031 -42.125 3.695 1 15.73 29 ILE B CA 1
ATOM 5775 C C . ILE B 1 29 ? 38.562 -41.281 2.531 1 15.73 29 ILE B C 1
ATOM 5777 O O . ILE B 1 29 ? 38.375 -40.062 2.521 1 15.73 29 ILE B O 1
ATOM 5781 N N . MET B 1 30 ? 38.625 -41.938 1.36 1 15.52 30 MET B N 1
ATOM 5782 C CA . MET B 1 30 ? 39.406 -42.406 0.215 1 15.52 30 MET B CA 1
ATOM 5783 C C . MET B 1 30 ? 39.188 -41.5 -0.988 1 15.52 30 MET B C 1
ATOM 5785 O O . MET B 1 30 ? 40.094 -41.375 -1.836 1 15.52 30 MET B O 1
ATOM 5789 N N . LEU B 1 31 ? 37.875 -41 -1.162 1 15.48 31 LEU B N 1
ATOM 5790 C CA . LEU B 1 31 ? 37.5 -41.344 -2.533 1 15.48 31 LEU B CA 1
ATOM 5791 C C . LEU B 1 31 ? 38.406 -40.594 -3.531 1 15.48 31 LEU B C 1
ATOM 5793 O O . LEU B 1 31 ? 38.844 -39.469 -3.258 1 15.48 31 LEU B O 1
ATOM 5797 N N . LEU B 1 32 ? 38.312 -41.156 -4.73 1 15.63 32 LEU B N 1
ATOM 5798 C CA . LEU B 1 32 ? 39.125 -41.5 -5.902 1 15.63 32 LEU B CA 1
ATOM 5799 C C . LEU B 1 32 ? 39.344 -40.281 -6.793 1 15.63 32 LEU B C 1
ATOM 5801 O O . LEU B 1 32 ? 40.469 -40 -7.164 1 15.63 32 LEU B O 1
ATOM 5805 N N . ARG B 1 33 ? 38.281 -39.938 -7.637 1 16.48 33 ARG B N 1
ATOM 5806 C CA . ARG B 1 33 ? 38.562 -40.344 -9.008 1 16.48 33 ARG B CA 1
ATOM 5807 C C . ARG B 1 33 ? 39.5 -39.344 -9.703 1 16.48 33 ARG B C 1
ATOM 5809 O O . ARG B 1 33 ? 39.688 -38.219 -9.234 1 16.48 33 ARG B O 1
ATOM 5816 N N . PRO B 1 34 ? 39.188 -39.156 -11.117 1 16.2 34 PRO B N 1
ATOM 5817 C CA . PRO B 1 34 ? 39.844 -39.438 -12.375 1 16.2 34 PRO B CA 1
ATOM 5818 C C . PRO B 1 34 ? 40.625 -38.25 -12.93 1 16.2 34 PRO B C 1
ATOM 5820 O O . PRO B 1 34 ? 40.531 -37.156 -12.414 1 16.2 34 PRO B O 1
ATOM 5823 N N . ASP B 1 35 ? 40.312 -37.906 -14.234 1 15.91 35 ASP B N 1
ATOM 5824 C CA . ASP B 1 35 ? 41.062 -38.094 -15.469 1 15.91 35 ASP B CA 1
ATOM 5825 C C . ASP B 1 35 ? 41.688 -36.812 -15.93 1 15.91 35 ASP B C 1
ATOM 5827 O O . ASP B 1 35 ? 42.812 -36.781 -16.422 1 15.91 35 ASP B O 1
ATOM 5831 N N . GLU B 1 36 ? 40.844 -35.656 -15.977 1 19.23 36 GLU B N 1
ATOM 5832 C CA . GLU B 1 36 ? 40.969 -35.156 -17.344 1 19.23 36 GLU B CA 1
ATOM 5833 C C . GLU B 1 36 ? 42.281 -34.406 -17.547 1 19.23 36 GLU B C 1
ATOM 5835 O O . GLU B 1 36 ? 42.688 -33.625 -16.703 1 19.23 36 GLU B O 1
ATOM 5840 N N . HIS B 1 37 ? 43.062 -35 -18.406 1 16.84 37 HIS B N 1
ATOM 5841 C CA . HIS B 1 37 ? 44.344 -34.875 -19.062 1 16.84 37 HIS B CA 1
ATOM 5842 C C . HIS B 1 37 ? 44.469 -33.5 -19.719 1 16.84 37 HIS B C 1
ATOM 5844 O O . HIS B 1 37 ? 43.938 -33.25 -20.781 1 16.84 37 HIS B O 1
ATOM 5850 N N . ARG B 1 38 ? 44.312 -32.469 -18.906 1 18.55 38 ARG B N 1
ATOM 5851 C CA . ARG B 1 38 ? 44.5 -31.234 -19.641 1 18.55 38 ARG B CA 1
ATOM 5852 C C . ARG B 1 38 ? 45.844 -31.219 -20.391 1 18.55 38 ARG B C 1
ATOM 5854 O O . ARG B 1 38 ? 46.875 -30.922 -19.812 1 18.55 38 ARG B O 1
ATOM 5861 N N . GLN B 1 39 ? 46.062 -32.438 -21.141 1 16.09 39 GLN B N 1
ATOM 5862 C CA . GLN B 1 39 ? 47.375 -32.281 -21.766 1 16.09 39 GLN B CA 1
ATOM 5863 C C . GLN B 1 39 ? 47.469 -31.016 -22.609 1 16.09 39 GLN B C 1
ATOM 5865 O O . GLN B 1 39 ? 46.656 -30.828 -23.516 1 16.09 39 GLN B O 1
ATOM 5870 N N . ALA B 1 40 ? 47.688 -30 -21.953 1 19.81 40 ALA B N 1
ATOM 5871 C CA . ALA B 1 40 ? 48.031 -28.734 -22.609 1 19.81 40 ALA B CA 1
ATOM 5872 C C . ALA B 1 40 ? 49.062 -28.938 -23.719 1 19.81 40 ALA B C 1
ATOM 5874 O O . ALA B 1 40 ? 49.625 -27.984 -24.234 1 19.81 40 ALA B O 1
ATOM 5875 N N . GLN B 1 41 ? 49.156 -30.297 -24.266 1 16.53 41 GLN B N 1
ATOM 5876 C CA . GLN B 1 41 ? 50.375 -30.344 -25.047 1 16.53 41 GLN B CA 1
ATOM 5877 C C . GLN B 1 41 ? 50.375 -29.266 -26.141 1 16.53 41 GLN B C 1
ATOM 5879 O O . GLN B 1 41 ? 49.344 -28.969 -26.719 1 16.53 41 GLN B O 1
ATOM 5884 N N . THR B 1 42 ? 51.344 -28.453 -26.062 1 20.94 42 THR B N 1
ATOM 5885 C CA . THR B 1 42 ? 51.938 -27.328 -26.797 1 20.94 42 THR B CA 1
ATOM 5886 C C . THR B 1 42 ? 52.156 -27.688 -28.266 1 20.94 42 THR B C 1
ATOM 5888 O O . THR B 1 42 ? 52.75 -26.906 -29.016 1 20.94 42 THR B O 1
ATOM 5891 N N . SER B 1 43 ? 51.188 -28.547 -28.859 1 19.5 43 SER B N 1
ATOM 5892 C CA . SER B 1 43 ? 51.688 -29.047 -30.141 1 19.5 43 SER B CA 1
ATOM 5893 C C . SER B 1 43 ? 52.156 -27.906 -31.031 1 19.5 43 SER B C 1
ATOM 5895 O O . SER B 1 43 ? 51.594 -26.828 -31.031 1 19.5 43 SER B O 1
ATOM 5897 N N . GLN B 1 44 ? 53.5 -27.938 -31.328 1 21.09 44 GLN B N 1
ATOM 5898 C CA . GLN B 1 44 ? 54.406 -27.266 -32.219 1 21.09 44 GLN B CA 1
ATOM 5899 C C . GLN B 1 44 ? 53.844 -27.188 -33.656 1 21.09 44 GLN B C 1
ATOM 5901 O O . GLN B 1 44 ? 53.5 -28.203 -34.25 1 21.09 44 GLN B O 1
ATOM 5906 N N . SER B 1 45 ? 53.062 -26.172 -33.875 1 22.08 45 SER B N 1
ATOM 5907 C CA . SER B 1 45 ? 52.375 -25.906 -35.125 1 22.08 45 SER B CA 1
ATOM 5908 C C . SER B 1 45 ? 53.344 -25.859 -36.312 1 22.08 45 SER B C 1
ATOM 5910 O O . SER B 1 45 ? 54.156 -24.938 -36.406 1 22.08 45 SER B O 1
ATOM 5912 N N . SER B 1 46 ? 54.156 -27.047 -36.5 1 20.16 46 SER B N 1
ATOM 5913 C CA . SER B 1 46 ? 55.062 -27.031 -37.656 1 20.16 46 SER B CA 1
ATOM 5914 C C . SER B 1 46 ? 54.312 -26.594 -38.906 1 20.16 46 SER B C 1
ATOM 5916 O O . SER B 1 46 ? 53.125 -26.844 -39.062 1 20.16 46 SER B O 1
ATOM 5918 N N . SER B 1 47 ? 54.938 -25.719 -39.656 1 23.25 47 SER B N 1
ATOM 5919 C CA . SER B 1 47 ? 54.625 -24.844 -40.781 1 23.25 47 SER B CA 1
ATOM 5920 C C . SER B 1 47 ? 54.375 -25.656 -42.062 1 23.25 47 SER B C 1
ATOM 5922 O O . SER B 1 47 ? 54.125 -25.094 -43.125 1 23.25 47 SER B O 1
ATOM 5924 N N . PHE B 1 48 ? 54.219 -27.062 -41.938 1 21.62 48 PHE B N 1
ATOM 5925 C CA . PHE B 1 48 ? 54.5 -27.656 -43.219 1 21.62 48 PHE B CA 1
ATOM 5926 C C . PHE B 1 48 ? 53.594 -27.078 -44.281 1 21.62 48 PHE B C 1
ATOM 5928 O O . PHE B 1 48 ? 52.406 -26.781 -44.031 1 21.62 48 PHE B O 1
ATOM 5935 N N . VAL B 1 49 ? 54.312 -26.594 -45.312 1 24.95 49 VAL B N 1
ATOM 5936 C CA . VAL B 1 49 ? 54.031 -26.016 -46.625 1 24.95 49 VAL B CA 1
ATOM 5937 C C . VAL B 1 49 ? 53.094 -26.953 -47.406 1 24.95 49 VAL B C 1
ATOM 5939 O O . VAL B 1 49 ? 53.406 -28.141 -47.594 1 24.95 49 VAL B O 1
ATOM 5942 N N . ARG B 1 50 ? 51.812 -26.578 -47.531 1 24.19 50 ARG B N 1
ATOM 5943 C CA . ARG B 1 50 ? 50.562 -27.188 -47.938 1 24.19 50 ARG B CA 1
ATOM 5944 C C . ARG B 1 50 ? 50.531 -27.406 -49.469 1 24.19 50 ARG B C 1
ATOM 5946 O O . ARG B 1 50 ? 50.219 -26.484 -50.219 1 24.19 50 ARG B O 1
ATOM 5953 N N . ASP B 1 51 ? 51.719 -27.984 -49.906 1 23.5 51 ASP B N 1
ATOM 5954 C CA . ASP B 1 51 ? 51.625 -28.031 -51.344 1 23.5 51 ASP B CA 1
ATOM 5955 C C . ASP B 1 51 ? 50.406 -28.797 -51.812 1 23.5 51 ASP B C 1
ATOM 5957 O O . ASP B 1 51 ? 50.094 -29.859 -51.281 1 23.5 51 ASP B O 1
ATOM 5961 N N . GLU B 1 52 ? 49.438 -28.078 -52.375 1 23.59 52 GLU B N 1
ATOM 5962 C CA . GLU B 1 52 ? 48.031 -28.25 -52.719 1 23.59 52 GLU B CA 1
ATOM 5963 C C . GLU B 1 52 ? 47.844 -29.328 -53.781 1 23.59 52 GLU B C 1
ATOM 5965 O O . GLU B 1 52 ? 46.719 -29.531 -54.25 1 23.59 52 GLU B O 1
ATOM 5970 N N . ALA B 1 53 ? 48.906 -30.156 -54.062 1 28.11 53 ALA B N 1
ATOM 5971 C CA . ALA B 1 53 ? 48.719 -30.859 -55.344 1 28.11 53 ALA B CA 1
ATOM 5972 C C . ALA B 1 53 ? 47.469 -31.734 -55.281 1 28.11 53 ALA B C 1
ATOM 5974 O O . ALA B 1 53 ? 47.219 -32.438 -54.312 1 28.11 53 ALA B O 1
ATOM 5975 N N . GLU B 1 54 ? 46.469 -31.297 -56 1 25.77 54 GLU B N 1
ATOM 5976 C CA . GLU B 1 54 ? 45.094 -31.766 -56.125 1 25.77 54 GLU B CA 1
ATOM 5977 C C . GLU B 1 54 ? 45.062 -33.219 -56.594 1 25.77 54 GLU B C 1
ATOM 5979 O O . GLU B 1 54 ? 45.406 -33.531 -57.75 1 25.77 54 GLU B O 1
ATOM 5984 N N . PRO B 1 55 ? 45.812 -34.125 -55.75 1 26.73 55 PRO B N 1
ATOM 5985 C CA . PRO B 1 55 ? 45.969 -35.438 -56.375 1 26.73 55 PRO B CA 1
ATOM 5986 C C . PRO B 1 55 ? 44.625 -36.031 -56.844 1 26.73 55 PRO B C 1
ATOM 5988 O O . PRO B 1 55 ? 43.594 -35.656 -56.312 1 26.73 55 PRO B O 1
ATOM 5991 N N . GLY B 1 56 ? 44.594 -36.75 -58 1 24.23 56 GLY B N 1
ATOM 5992 C CA . GLY B 1 56 ? 43.594 -37.438 -58.812 1 24.23 56 GLY B CA 1
ATOM 5993 C C . GLY B 1 56 ? 42.719 -38.375 -58.031 1 24.23 56 GLY B C 1
ATOM 5994 O O . GLY B 1 56 ? 43.156 -38.906 -57 1 24.23 56 GLY B O 1
ATOM 5995 N N . LYS B 1 57 ? 41.438 -38.156 -58.094 1 29.44 57 LYS B N 1
ATOM 5996 C CA . LYS B 1 57 ? 40.25 -38.656 -57.469 1 29.44 57 LYS B CA 1
ATOM 5997 C C . LYS B 1 57 ? 40.219 -40.188 -57.5 1 29.44 57 LYS B C 1
ATOM 5999 O O . LYS B 1 57 ? 39.719 -40.781 -58.438 1 29.44 57 LYS B O 1
ATOM 6004 N N . HIS B 1 58 ? 41.469 -40.875 -57.5 1 25.61 58 HIS B N 1
ATOM 6005 C CA . HIS B 1 58 ? 41.219 -42.312 -57.625 1 25.61 58 HIS B CA 1
ATOM 6006 C C . HIS B 1 58 ? 40.25 -42.781 -56.594 1 25.61 58 HIS B C 1
ATOM 6008 O O . HIS B 1 58 ? 40.344 -42.406 -55.406 1 25.61 58 HIS B O 1
ATOM 6014 N N . GLY B 1 59 ? 39.031 -43.031 -57.031 1 27.78 59 GLY B N 1
ATOM 6015 C CA . GLY B 1 59 ? 37.875 -43.5 -56.312 1 27.78 59 GLY B CA 1
ATOM 6016 C C . GLY B 1 59 ? 38.188 -44.688 -55.375 1 27.78 59 GLY B C 1
ATOM 6017 O O . GLY B 1 59 ? 38.5 -45.781 -55.875 1 27.78 59 GLY B O 1
ATOM 6018 N N . ARG B 1 60 ? 39.062 -44.344 -54.344 1 29.75 60 ARG B N 1
ATOM 6019 C CA . ARG B 1 60 ? 39.375 -45.406 -53.406 1 29.75 60 ARG B CA 1
ATOM 6020 C C . ARG B 1 60 ? 38.094 -46.062 -52.906 1 29.75 60 ARG B C 1
ATOM 6022 O O . ARG B 1 60 ? 37.188 -45.406 -52.375 1 29.75 60 ARG B O 1
ATOM 6029 N N . LYS B 1 61 ? 37.844 -47.156 -53.625 1 32.44 61 LYS B N 1
ATOM 6030 C CA . LYS B 1 61 ? 36.812 -48.125 -53.219 1 32.44 61 LYS B CA 1
ATOM 6031 C C . LYS B 1 61 ? 36.906 -48.406 -51.719 1 32.44 61 LYS B C 1
ATOM 6033 O O . LYS B 1 61 ? 37.938 -48.812 -51.219 1 32.44 61 LYS B O 1
ATOM 6038 N N . PHE B 1 62 ? 36.281 -47.469 -51.031 1 32.97 62 PHE B N 1
ATOM 6039 C CA . PHE B 1 62 ? 36.25 -47.594 -49.594 1 32.97 62 PHE B CA 1
ATOM 6040 C C . PHE B 1 62 ? 35.906 -49.031 -49.188 1 32.97 62 PHE B C 1
ATOM 6042 O O . PHE B 1 62 ? 34.844 -49.562 -49.594 1 32.97 62 PHE B O 1
ATOM 6049 N N . PRO B 1 63 ? 36.938 -49.844 -49.031 1 38.09 63 PRO B N 1
ATOM 6050 C CA . PRO B 1 63 ? 36.781 -51.188 -48.469 1 38.09 63 PRO B CA 1
ATOM 6051 C C . PRO B 1 63 ? 35.906 -51.188 -47.219 1 38.09 63 PRO B C 1
ATOM 6053 O O . PRO B 1 63 ? 35.781 -52.25 -46.562 1 38.09 63 PRO B O 1
ATOM 6056 N N . GLY B 1 64 ? 35.5 -50 -46.812 1 36.72 64 GLY B N 1
ATOM 6057 C CA . GLY B 1 64 ? 34.812 -49.969 -45.531 1 36.72 64 GLY B CA 1
ATOM 6058 C C . GLY B 1 64 ? 33.5 -50.719 -45.531 1 36.72 64 GLY B C 1
ATOM 6059 O O . GLY B 1 64 ? 32.812 -50.812 -44.5 1 36.72 64 GLY B O 1
ATOM 6060 N N . LEU B 1 65 ? 32.969 -50.906 -46.75 1 38.81 65 LEU B N 1
ATOM 6061 C CA . LEU B 1 65 ? 31.656 -51.469 -46.688 1 38.81 65 LEU B CA 1
ATOM 6062 C C . LEU B 1 65 ? 31.719 -52.938 -46.25 1 38.81 65 LEU B C 1
ATOM 6064 O O . LEU B 1 65 ? 30.766 -53.469 -45.688 1 38.81 65 LEU B O 1
ATOM 6068 N N . ALA B 1 66 ? 32.812 -53.594 -46.656 1 45.19 66 ALA B N 1
ATOM 6069 C CA . ALA B 1 66 ? 32.906 -55 -46.281 1 45.19 66 ALA B CA 1
ATOM 6070 C C . ALA B 1 66 ? 33.125 -55.156 -44.781 1 45.19 66 ALA B C 1
ATOM 6072 O O . ALA B 1 66 ? 32.625 -56.094 -44.156 1 45.19 66 ALA B O 1
ATOM 6073 N N . LEU B 1 67 ? 34.031 -54.375 -44.188 1 43.47 67 LEU B N 1
ATOM 6074 C CA . LEU B 1 67 ? 34.281 -54.438 -42.75 1 43.47 67 LEU B CA 1
ATOM 6075 C C . LEU B 1 67 ? 33.031 -54.062 -41.969 1 43.47 67 LEU B C 1
ATOM 6077 O O . LEU B 1 67 ? 32.719 -54.625 -40.906 1 43.47 67 LEU B O 1
ATOM 6081 N N . VAL B 1 68 ? 32.25 -53.125 -42.469 1 43.06 68 VAL B N 1
ATOM 6082 C CA . VAL B 1 68 ? 30.984 -52.75 -41.812 1 43.06 68 VAL B CA 1
ATOM 6083 C C . VAL B 1 68 ? 29.984 -53.906 -41.938 1 43.06 68 VAL B C 1
ATOM 6085 O O . VAL B 1 68 ? 29.25 -54.188 -41 1 43.06 68 VAL B O 1
ATOM 6088 N N . LYS B 1 69 ? 30.047 -54.688 -43.031 1 47.25 69 LYS B N 1
ATOM 6089 C CA . LYS B 1 69 ? 29.188 -55.875 -43.156 1 47.25 69 LYS B CA 1
ATOM 6090 C C . LYS B 1 69 ? 29.625 -56.969 -42.219 1 47.25 69 LYS B C 1
ATOM 6092 O O . LYS B 1 69 ? 28.781 -57.656 -41.594 1 47.25 69 LYS B O 1
ATOM 6097 N N . ARG B 1 70 ? 30.906 -57.25 -42.125 1 49.91 70 ARG B N 1
ATOM 6098 C CA . ARG B 1 70 ? 31.391 -58.281 -41.188 1 49.91 70 ARG B CA 1
ATOM 6099 C C . ARG B 1 70 ? 31.109 -57.906 -39.75 1 49.91 70 ARG B C 1
ATOM 6101 O O . ARG B 1 70 ? 30.734 -58.75 -38.938 1 49.91 70 ARG B O 1
ATOM 6108 N N . ASN B 1 71 ? 31.438 -56.688 -39.406 1 48.91 71 ASN B N 1
ATOM 6109 C CA . ASN B 1 71 ? 31.188 -56.219 -38.031 1 48.91 71 ASN B CA 1
ATOM 6110 C C . ASN B 1 71 ? 29.688 -56.156 -37.75 1 48.91 71 ASN B C 1
ATOM 6112 O O . ASN B 1 71 ? 29.25 -56.375 -36.625 1 48.91 71 ASN B O 1
ATOM 6116 N N . SER B 1 72 ? 28.969 -55.719 -38.688 1 50.41 72 SER B N 1
ATOM 6117 C CA . SER B 1 72 ? 27.516 -55.781 -38.531 1 50.41 72 SER B CA 1
ATOM 6118 C C . SER B 1 72 ? 27.016 -57.219 -38.406 1 50.41 72 SER B C 1
ATOM 6120 O O . SER B 1 72 ? 26.141 -57.5 -37.594 1 50.41 72 SER B O 1
ATOM 6122 N N . ASN B 1 73 ? 27.672 -58.094 -39.188 1 53.25 73 ASN B N 1
ATOM 6123 C CA . ASN B 1 73 ? 27.297 -59.5 -39.031 1 53.25 73 ASN B CA 1
ATOM 6124 C C . ASN B 1 73 ? 27.703 -60.062 -37.688 1 53.25 73 ASN B C 1
ATOM 6126 O O . ASN B 1 73 ? 26.953 -60.844 -37.062 1 53.25 73 ASN B O 1
ATOM 6130 N N . ASN B 1 74 ? 28.875 -59.688 -37.219 1 53.41 74 ASN B N 1
ATOM 6131 C CA . ASN B 1 74 ? 29.266 -60.125 -35.875 1 53.41 74 ASN B CA 1
ATOM 6132 C C . ASN B 1 74 ? 28.375 -59.5 -34.812 1 53.41 74 ASN B C 1
ATOM 6134 O O . ASN B 1 74 ? 28.047 -60.125 -33.812 1 53.41 74 ASN B O 1
ATOM 6138 N N . PHE B 1 75 ? 28.047 -58.219 -34.938 1 54.12 75 PHE B N 1
ATOM 6139 C CA . PHE B 1 75 ? 27.109 -57.594 -34 1 54.12 75 PHE B CA 1
ATOM 6140 C C . PHE B 1 75 ? 25.781 -58.344 -33.969 1 54.12 75 PHE B C 1
ATOM 6142 O O . PHE B 1 75 ? 25.234 -58.625 -32.906 1 54.12 75 PHE B O 1
ATOM 6149 N N . TRP B 1 76 ? 25.312 -58.625 -35.156 1 55.28 76 TRP B N 1
ATOM 6150 C CA . TRP B 1 76 ? 24.047 -59.344 -35.25 1 55.28 76 TRP B CA 1
ATOM 6151 C C . TRP B 1 76 ? 24.203 -60.75 -34.688 1 55.28 76 TRP B C 1
ATOM 6153 O O . TRP B 1 76 ? 23.297 -61.281 -34.031 1 55.28 76 TRP B O 1
ATOM 6163 N N . LYS B 1 77 ? 25.328 -61.406 -34.969 1 56.94 77 LYS B N 1
ATOM 6164 C CA . LYS B 1 77 ? 25.578 -62.688 -34.375 1 56.94 77 LYS B CA 1
ATOM 6165 C C . LYS B 1 77 ? 25.641 -62.594 -32.844 1 56.94 77 LYS B C 1
ATOM 6167 O O . LYS B 1 77 ? 25.078 -63.438 -32.125 1 56.94 77 LYS B O 1
ATOM 6172 N N . VAL B 1 78 ? 26.375 -61.656 -32.344 1 56.53 78 VAL B N 1
ATOM 6173 C CA . VAL B 1 78 ? 26.469 -61.438 -30.906 1 56.53 78 VAL B CA 1
ATOM 6174 C C . VAL B 1 78 ? 25.094 -61.062 -30.359 1 56.53 78 VAL B C 1
ATOM 6176 O O . VAL B 1 78 ? 24.688 -61.531 -29.297 1 56.53 78 VAL B O 1
ATOM 6179 N N . TRP B 1 79 ? 24.453 -60.188 -31.047 1 56.22 79 TRP B N 1
ATOM 6180 C CA . TRP B 1 79 ? 23.094 -59.812 -30.672 1 56.22 79 TRP B CA 1
ATOM 6181 C C . TRP B 1 79 ? 22.156 -61 -30.672 1 56.22 79 TRP B C 1
ATOM 6183 O O . TRP B 1 79 ? 21.312 -61.156 -29.781 1 56.22 79 TRP B O 1
ATOM 6193 N N . ASN B 1 80 ? 22.312 -61.781 -31.656 1 55.72 80 ASN B N 1
ATOM 6194 C CA . ASN B 1 80 ? 21.5 -63 -31.719 1 55.72 80 ASN B CA 1
ATOM 6195 C C . ASN B 1 80 ? 21.797 -63.938 -30.562 1 55.72 80 ASN B C 1
ATOM 6197 O O . ASN B 1 80 ? 20.891 -64.562 -30.031 1 55.72 80 ASN B O 1
ATOM 6201 N N . VAL B 1 81 ? 23.047 -64 -30.25 1 55.81 81 VAL B N 1
ATOM 6202 C CA . VAL B 1 81 ? 23.406 -64.812 -29.078 1 55.81 81 VAL B CA 1
ATOM 6203 C C . VAL B 1 81 ? 22.875 -64.125 -27.812 1 55.81 81 VAL B C 1
ATOM 6205 O O . VAL B 1 81 ? 22.391 -64.812 -26.906 1 55.81 81 VAL B O 1
ATOM 6208 N N . TYR B 1 82 ? 22.859 -62.844 -27.781 1 55.06 82 TYR B N 1
ATOM 6209 C CA . TYR B 1 82 ? 22.391 -62.062 -26.625 1 55.06 82 TYR B CA 1
ATOM 6210 C C . TYR B 1 82 ? 20.891 -62.219 -26.453 1 55.06 82 TYR B C 1
ATOM 6212 O O . TYR B 1 82 ? 20.406 -62.375 -25.328 1 55.06 82 TYR B O 1
ATOM 6220 N N . ARG B 1 83 ? 20.219 -62.156 -27.5 1 58.09 83 ARG B N 1
ATOM 6221 C CA . ARG B 1 83 ? 18.766 -62.281 -27.484 1 58.09 83 ARG B CA 1
ATOM 6222 C C . ARG B 1 83 ? 18.328 -63.625 -26.922 1 58.09 83 ARG B C 1
ATOM 6224 O O . ARG B 1 83 ? 17.234 -63.75 -26.344 1 58.09 83 ARG B O 1
ATOM 6231 N N . HIS B 1 84 ? 19.203 -64.625 -27.031 1 61.38 84 HIS B N 1
ATOM 6232 C CA . HIS B 1 84 ? 18.797 -66 -26.641 1 61.38 84 HIS B CA 1
ATOM 6233 C C . HIS B 1 84 ? 19.344 -66.312 -25.266 1 61.38 84 HIS B C 1
ATOM 6235 O O . HIS B 1 84 ? 19.266 -67.5 -24.859 1 61.38 84 HIS B O 1
ATOM 6241 N N . LYS B 1 85 ? 19.891 -65.188 -24.578 1 68.12 85 LYS B N 1
ATOM 6242 C CA . LYS B 1 85 ? 20.422 -65.562 -23.266 1 68.12 85 LYS B CA 1
ATOM 6243 C C . LYS B 1 85 ? 19.609 -64.875 -22.156 1 68.12 85 LYS B C 1
ATOM 6245 O O . LYS B 1 85 ? 19.031 -63.812 -22.375 1 68.12 85 LYS B O 1
ATOM 6250 N N . PRO B 1 86 ? 19.375 -65.5 -20.984 1 79.38 86 PRO B N 1
ATOM 6251 C CA . PRO B 1 86 ? 18.578 -65 -19.859 1 79.38 86 PRO B CA 1
ATOM 6252 C C . PRO B 1 86 ? 19.078 -63.688 -19.312 1 79.38 86 PRO B C 1
ATOM 6254 O O . PRO B 1 86 ? 18.344 -62.969 -18.625 1 79.38 86 PRO B O 1
ATOM 6257 N N . TRP B 1 87 ? 20.25 -63.188 -19.766 1 84.38 87 TRP B N 1
ATOM 6258 C CA . TRP B 1 87 ? 20.844 -61.969 -19.234 1 84.38 87 TRP B CA 1
ATOM 6259 C C . TRP B 1 87 ? 20.125 -60.719 -19.766 1 84.38 87 TRP B C 1
ATOM 6261 O O . TRP B 1 87 ? 20.219 -59.656 -19.188 1 84.38 87 TRP B O 1
ATOM 6271 N N . ASN B 1 88 ? 19.344 -60.844 -20.812 1 86.75 88 ASN B N 1
ATOM 6272 C CA . ASN B 1 88 ? 18.609 -59.719 -21.375 1 86.75 88 ASN B CA 1
ATOM 6273 C C . ASN B 1 88 ? 17.531 -59.188 -20.422 1 86.75 88 ASN B C 1
ATOM 6275 O O . ASN B 1 88 ? 17.25 -58 -20.391 1 86.75 88 ASN B O 1
ATOM 6279 N N . MET B 1 89 ? 17.016 -60.094 -19.594 1 91.06 89 MET B N 1
ATOM 6280 C CA . MET B 1 89 ? 16.016 -59.688 -18.625 1 91.06 89 MET B CA 1
ATOM 6281 C C . MET B 1 89 ? 16.625 -58.812 -17.547 1 91.06 89 MET B C 1
ATOM 6283 O O . MET B 1 89 ? 16.031 -57.781 -17.172 1 91.06 89 MET B O 1
ATOM 6287 N N . PHE B 1 90 ? 17.859 -59.125 -17.156 1 91.75 90 PHE B N 1
ATOM 6288 C CA . PHE B 1 90 ? 18.531 -58.375 -16.125 1 91.75 90 PHE B CA 1
ATOM 6289 C C . PHE B 1 90 ? 19.016 -57.031 -16.656 1 91.75 90 PHE B C 1
ATOM 6291 O O . PHE B 1 90 ? 18.969 -56 -15.953 1 91.75 90 PHE B O 1
ATOM 6298 N N . LEU B 1 91 ? 19.453 -57.031 -17.875 1 92.94 91 LEU B N 1
ATOM 6299 C CA . LEU B 1 91 ? 19.891 -55.781 -18.5 1 92.94 91 LEU B CA 1
ATOM 6300 C C . LEU B 1 91 ? 18.719 -54.812 -18.625 1 92.94 91 LEU B C 1
ATOM 6302 O O . LEU B 1 91 ? 18.891 -53.625 -18.422 1 92.94 91 LEU B O 1
ATOM 6306 N N . LEU B 1 92 ? 17.578 -55.312 -18.922 1 94.5 92 LEU B N 1
ATOM 6307 C CA . LEU B 1 92 ? 16.406 -54.469 -19.062 1 94.5 92 LEU B CA 1
ATOM 6308 C C . LEU B 1 92 ? 15.992 -53.875 -17.719 1 94.5 92 LEU B C 1
ATOM 6310 O O . LEU B 1 92 ? 15.57 -52.719 -17.641 1 94.5 92 LEU B O 1
ATOM 6314 N N . VAL B 1 93 ? 16.094 -54.656 -16.703 1 96 93 VAL B N 1
ATOM 6315 C CA . VAL B 1 93 ? 15.805 -54.156 -15.367 1 96 93 VAL B CA 1
ATOM 6316 C C . VAL B 1 93 ? 16.797 -53.031 -15.008 1 96 93 VAL B C 1
ATOM 6318 O O . VAL B 1 93 ? 16.422 -52.031 -14.43 1 96 93 VAL B O 1
ATOM 6321 N N . LEU B 1 94 ? 18.031 -53.25 -15.391 1 96.25 94 LEU B N 1
ATOM 6322 C CA . LEU B 1 94 ? 19.047 -52.25 -15.117 1 96.25 94 LEU B CA 1
ATOM 6323 C C . LEU B 1 94 ? 18.766 -50.969 -15.891 1 96.25 94 LEU B C 1
ATOM 6325 O O . LEU B 1 94 ? 18.922 -49.875 -15.352 1 96.25 94 LEU B O 1
ATOM 6329 N N . ILE B 1 95 ? 18.344 -51.094 -17.094 1 96.19 95 ILE B N 1
ATOM 6330 C CA . ILE B 1 95 ? 18 -49.938 -17.922 1 96.19 95 ILE B CA 1
ATOM 6331 C C . ILE B 1 95 ? 16.797 -49.219 -17.312 1 96.19 95 ILE B C 1
ATOM 6333 O O . ILE B 1 95 ? 16.766 -47.969 -17.234 1 96.19 95 ILE B O 1
ATOM 6337 N N . GLY B 1 96 ? 15.828 -49.969 -16.891 1 96.81 96 GLY B N 1
ATOM 6338 C CA . GLY B 1 96 ? 14.68 -49.406 -16.203 1 96.81 96 GLY B CA 1
ATOM 6339 C C . GLY B 1 96 ? 15.055 -48.656 -14.938 1 96.81 96 GLY B C 1
ATOM 6340 O O . GLY B 1 96 ? 14.539 -47.562 -14.68 1 96.81 96 GLY B O 1
ATOM 6341 N N . ALA B 1 97 ? 15.922 -49.188 -14.211 1 97.25 97 ALA B N 1
ATOM 6342 C CA . ALA B 1 97 ? 16.406 -48.531 -12.992 1 97.25 97 ALA B CA 1
ATOM 6343 C C . ALA B 1 97 ? 17.172 -47.25 -13.32 1 97.25 97 ALA B C 1
ATOM 6345 O O . ALA B 1 97 ? 17.062 -46.25 -12.602 1 97.25 97 ALA B O 1
ATOM 6346 N N . LEU B 1 98 ? 17.906 -47.312 -14.367 1 97.5 98 LEU B N 1
ATOM 6347 C CA . LEU B 1 98 ? 18.656 -46.125 -14.781 1 97.5 98 LEU B CA 1
ATOM 6348 C C . LEU B 1 98 ? 17.703 -45 -15.188 1 97.5 98 LEU B C 1
ATOM 6350 O O . LEU B 1 98 ? 17.953 -43.812 -14.891 1 97.5 98 LEU B O 1
ATOM 6354 N N . PHE B 1 99 ? 16.625 -45.25 -15.836 1 97.56 99 PHE B N 1
ATOM 6355 C CA . PHE B 1 99 ? 15.633 -44.25 -16.188 1 97.56 99 PHE B CA 1
ATOM 6356 C C . PHE B 1 99 ? 14.945 -43.719 -14.945 1 97.56 99 PHE B C 1
ATOM 6358 O O . PHE B 1 99 ? 14.625 -42.531 -14.875 1 97.56 99 PHE B O 1
ATOM 6365 N N . ALA B 1 100 ? 14.742 -44.594 -14.039 1 97.38 100 ALA B N 1
ATOM 6366 C CA . ALA B 1 100 ? 14.141 -44.156 -12.781 1 97.38 100 ALA B CA 1
ATOM 6367 C C . ALA B 1 100 ? 15.055 -43.156 -12.062 1 97.38 100 ALA B C 1
ATOM 6369 O O . ALA B 1 100 ? 14.594 -42.125 -11.57 1 97.38 100 ALA B O 1
ATOM 6370 N N . VAL B 1 101 ? 16.328 -43.469 -12.039 1 97.31 101 VAL B N 1
ATOM 6371 C CA . VAL B 1 101 ? 17.281 -42.594 -11.414 1 97.31 101 VAL B CA 1
ATOM 6372 C C . VAL B 1 101 ? 17.375 -41.281 -12.219 1 97.31 101 VAL B C 1
ATOM 6374 O O . VAL B 1 101 ? 17.484 -40.188 -11.648 1 97.31 101 VAL B O 1
ATOM 6377 N N . GLY B 1 102 ? 17.406 -41.438 -13.516 1 96.75 102 GLY B N 1
ATOM 6378 C CA . GLY B 1 102 ? 17.375 -40.25 -14.367 1 96.75 102 GLY B CA 1
ATOM 6379 C C . GLY B 1 102 ? 16.188 -39.375 -14.117 1 96.75 102 GLY B C 1
ATOM 6380 O O . GLY B 1 102 ? 16.297 -38.125 -14.117 1 96.75 102 GLY B O 1
ATOM 6381 N N . HIS B 1 103 ? 15.086 -39.969 -13.922 1 97.25 103 HIS B N 1
ATOM 6382 C CA . HIS B 1 103 ? 13.875 -39.25 -13.602 1 97.25 103 HIS B CA 1
ATOM 6383 C C . HIS B 1 103 ? 14.016 -38.469 -12.289 1 97.25 103 HIS B C 1
ATOM 6385 O O . HIS B 1 103 ? 13.641 -37.312 -12.195 1 97.25 103 HIS B O 1
ATOM 6391 N N . HIS B 1 104 ? 14.5 -39.125 -11.281 1 96.94 104 HIS B N 1
ATOM 6392 C CA . HIS B 1 104 ? 14.75 -38.531 -9.977 1 96.94 104 HIS B CA 1
ATOM 6393 C C . HIS B 1 104 ? 15.695 -37.344 -10.102 1 96.94 104 HIS B C 1
ATOM 6395 O O . HIS B 1 104 ? 15.422 -36.25 -9.57 1 96.94 104 HIS B O 1
ATOM 6401 N N . LEU B 1 105 ? 16.75 -37.531 -10.852 1 97.38 105 LEU B N 1
ATOM 6402 C CA . LEU B 1 105 ? 17.734 -36.469 -10.992 1 97.38 105 LEU B CA 1
ATOM 6403 C C . LEU B 1 105 ? 17.172 -35.312 -11.797 1 97.38 105 LEU B C 1
ATOM 6405 O O . LEU B 1 105 ? 17.469 -34.125 -11.5 1 97.38 105 LEU B O 1
ATOM 6409 N N . PHE B 1 106 ? 16.422 -35.594 -12.719 1 96.38 106 PHE B N 1
ATOM 6410 C CA . PHE B 1 106 ? 15.789 -34.562 -13.523 1 96.38 106 PHE B CA 1
ATOM 6411 C C . PHE B 1 106 ? 14.867 -33.688 -12.68 1 96.38 106 PHE B C 1
ATOM 6413 O O . PHE B 1 106 ? 14.953 -32.469 -12.719 1 96.38 106 PHE B O 1
ATOM 6420 N N . TYR B 1 107 ? 14.023 -34.281 -11.852 1 96.81 107 TYR B N 1
ATOM 6421 C CA . TYR B 1 107 ? 13.086 -33.562 -11.016 1 96.81 107 TYR B CA 1
ATOM 6422 C C . TYR B 1 107 ? 13.82 -32.844 -9.875 1 96.81 107 TYR B C 1
ATOM 6424 O O . TYR B 1 107 ? 13.422 -31.75 -9.453 1 96.81 107 TYR B O 1
ATOM 6432 N N . LEU B 1 108 ? 14.844 -33.438 -9.453 1 95.88 108 LEU B N 1
ATOM 6433 C CA . LEU B 1 108 ? 15.648 -32.812 -8.414 1 95.88 108 LEU B CA 1
ATOM 6434 C C . LEU B 1 108 ? 16.266 -31.5 -8.922 1 95.88 108 LEU B C 1
ATOM 6436 O O . LEU B 1 108 ? 16.359 -30.531 -8.18 1 95.88 108 LEU B O 1
ATOM 6440 N N . ARG B 1 109 ? 16.625 -31.516 -10.102 1 95.31 109 ARG B N 1
ATOM 6441 C CA . ARG B 1 109 ? 17.203 -30.312 -10.711 1 95.31 109 ARG B CA 1
ATOM 6442 C C . ARG B 1 109 ? 16.141 -29.234 -10.891 1 95.31 109 ARG B C 1
ATOM 6444 O O . ARG B 1 109 ? 16.453 -28.031 -10.789 1 95.31 109 ARG B O 1
ATOM 6451 N N . LEU B 1 110 ? 14.969 -29.578 -11.18 1 95.44 110 LEU B N 1
ATOM 6452 C CA . LEU B 1 110 ? 13.891 -28.641 -11.43 1 95.44 110 LEU B CA 1
ATOM 6453 C C . LEU B 1 110 ? 13.297 -28.125 -10.117 1 95.44 110 LEU B C 1
ATOM 6455 O O . LEU B 1 110 ? 12.703 -27.047 -10.078 1 95.44 110 LEU B O 1
ATOM 6459 N N . ASN B 1 111 ? 13.508 -28.859 -9.102 1 94.56 111 ASN B N 1
ATOM 6460 C CA . ASN B 1 111 ? 12.93 -28.5 -7.809 1 94.56 111 ASN B CA 1
ATOM 6461 C C . ASN B 1 111 ? 13.422 -27.141 -7.332 1 94.56 111 ASN B C 1
ATOM 6463 O O . ASN B 1 111 ? 14.625 -26.891 -7.266 1 94.56 111 ASN B O 1
ATOM 6467 N N . GLY B 1 112 ? 12.461 -26.25 -7.086 1 91.62 112 GLY B N 1
ATOM 6468 C CA . GLY B 1 112 ? 12.797 -24.922 -6.57 1 91.62 112 GLY B CA 1
ATOM 6469 C C . GLY B 1 112 ? 13.094 -23.922 -7.664 1 91.62 112 GLY B C 1
ATOM 6470 O O . GLY B 1 112 ? 13.305 -22.734 -7.383 1 91.62 112 GLY B O 1
ATOM 6471 N N . ARG B 1 113 ? 13.102 -24.406 -8.867 1 92 113 ARG B N 1
ATOM 6472 C CA . ARG B 1 113 ? 13.352 -23.484 -9.977 1 92 113 ARG B CA 1
ATOM 6473 C C . ARG B 1 113 ? 12.047 -22.938 -10.531 1 92 113 ARG B C 1
ATOM 6475 O O . ARG B 1 113 ? 10.977 -23.516 -10.32 1 92 113 ARG B O 1
ATOM 6482 N N . GLU B 1 114 ? 12.211 -21.797 -11.195 1 90.5 114 GLU B N 1
ATOM 6483 C CA . GLU B 1 114 ? 11.031 -21.172 -11.797 1 90.5 114 GLU B CA 1
ATOM 6484 C C . GLU B 1 114 ? 10.398 -22.094 -12.844 1 90.5 114 GLU B C 1
ATOM 6486 O O . GLU B 1 114 ? 11.102 -22.734 -13.625 1 90.5 114 GLU B O 1
ATOM 6491 N N . ALA B 1 115 ? 9.086 -22.156 -12.773 1 89.56 115 ALA B N 1
ATOM 6492 C CA . ALA B 1 115 ? 8.344 -23.062 -13.641 1 89.56 115 ALA B CA 1
ATOM 6493 C C . ALA B 1 115 ? 8.172 -22.469 -15.039 1 89.56 115 ALA B C 1
ATOM 6495 O O . ALA B 1 115 ? 7.051 -22.203 -15.477 1 89.56 115 ALA B O 1
ATOM 6496 N N . ILE B 1 116 ? 9.258 -22.375 -15.727 1 87.25 116 ILE B N 1
ATOM 6497 C CA . ILE B 1 116 ? 9.234 -21.938 -17.109 1 87.25 116 ILE B CA 1
ATOM 6498 C C . ILE B 1 116 ? 8.945 -23.141 -18.031 1 87.25 116 ILE B C 1
ATOM 6500 O O . ILE B 1 116 ? 9.523 -24.203 -17.859 1 87.25 116 ILE B O 1
ATOM 6504 N N . ASN B 1 117 ? 8.062 -23 -18.922 1 89.25 117 ASN B N 1
ATOM 6505 C CA . ASN B 1 117 ? 7.691 -24.078 -19.828 1 89.25 117 ASN B CA 1
ATOM 6506 C C . ASN B 1 117 ? 7.207 -25.312 -19.047 1 89.25 117 ASN B C 1
ATOM 6508 O O . ASN B 1 117 ? 7.703 -26.422 -19.266 1 89.25 117 ASN B O 1
ATOM 6512 N N . GLN B 1 118 ? 6.316 -25.172 -18.297 1 88.69 118 GLN B N 1
ATOM 6513 C CA . GLN B 1 118 ? 5.781 -26.188 -17.391 1 88.69 118 GLN B CA 1
ATOM 6514 C C . GLN B 1 118 ? 5.363 -27.438 -18.156 1 88.69 118 GLN B C 1
ATOM 6516 O O . GLN B 1 118 ? 5.746 -28.547 -17.781 1 88.69 118 GLN B O 1
ATOM 6521 N N . SER B 1 119 ? 4.59 -27.25 -19.203 1 88.06 119 SER B N 1
ATOM 6522 C CA . SER B 1 119 ? 4.062 -28.391 -19.953 1 88.06 119 SER B CA 1
ATOM 6523 C C . SER B 1 119 ? 5.191 -29.219 -20.562 1 88.06 119 SER B C 1
ATOM 6525 O O . SER B 1 119 ? 5.125 -30.453 -20.562 1 88.06 119 SER B O 1
ATOM 6527 N N . LEU B 1 120 ? 6.191 -28.547 -21.031 1 91.69 120 LEU B N 1
ATOM 6528 C CA . LEU B 1 120 ? 7.305 -29.25 -21.656 1 91.69 120 LEU B CA 1
ATOM 6529 C C . LEU B 1 120 ? 8.078 -30.062 -20.625 1 91.69 120 LEU B C 1
ATOM 6531 O O . LEU B 1 120 ? 8.469 -31.203 -20.891 1 91.69 120 LEU B O 1
ATOM 6535 N N . MET B 1 121 ? 8.367 -29.578 -19.516 1 93.62 121 MET B N 1
ATOM 6536 C CA . MET B 1 121 ? 9.109 -30.281 -18.484 1 93.62 121 MET B CA 1
ATOM 6537 C C . MET B 1 121 ? 8.32 -31.484 -17.969 1 93.62 121 MET B C 1
ATOM 6539 O O . MET B 1 121 ? 8.891 -32.531 -17.703 1 93.62 121 MET B O 1
ATOM 6543 N N . LEU B 1 122 ? 7.039 -31.281 -17.844 1 91.19 122 LEU B N 1
ATOM 6544 C CA . LEU B 1 122 ? 6.199 -32.406 -17.422 1 91.19 122 LEU B CA 1
ATOM 6545 C C . LEU B 1 122 ? 6.156 -33.5 -18.469 1 91.19 122 LEU B C 1
ATOM 6547 O O . LEU B 1 122 ? 6.137 -34.688 -18.141 1 91.19 122 LEU B O 1
ATOM 6551 N N . ARG B 1 123 ? 6.191 -33.062 -19.719 1 92.62 123 ARG B N 1
ATOM 6552 C CA . ARG B 1 123 ? 6.234 -34.031 -20.797 1 92.62 123 ARG B CA 1
ATOM 6553 C C . ARG B 1 123 ? 7.523 -34.844 -20.75 1 92.62 123 ARG B C 1
ATOM 6555 O O . ARG B 1 123 ? 7.512 -36.062 -20.984 1 92.62 123 ARG B O 1
ATOM 6562 N N . TYR B 1 124 ? 8.594 -34.188 -20.469 1 94.06 124 TYR B N 1
ATOM 6563 C CA . TYR B 1 124 ? 9.859 -34.906 -20.344 1 94.06 124 TYR B CA 1
ATOM 6564 C C . TYR B 1 124 ? 9.805 -35.906 -19.188 1 94.06 124 TYR B C 1
ATOM 6566 O O . TYR B 1 124 ? 10.305 -37.031 -19.312 1 94.06 124 TYR B O 1
ATOM 6574 N N . GLY B 1 125 ? 9.211 -35.5 -18.156 1 93.62 125 GLY B N 1
ATOM 6575 C CA . GLY B 1 125 ? 9.055 -36.406 -17.047 1 93.62 125 GLY B CA 1
ATOM 6576 C C . GLY B 1 125 ? 8.211 -37.625 -17.391 1 93.62 125 GLY B C 1
ATOM 6577 O O . GLY B 1 125 ? 8.578 -38.75 -17.047 1 93.62 125 GLY B O 1
ATOM 6578 N N . THR B 1 126 ? 7.164 -37.375 -18.094 1 93.19 126 THR B N 1
ATOM 6579 C CA . THR B 1 126 ? 6.297 -38.469 -18.5 1 93.19 126 THR B CA 1
ATOM 6580 C C . THR B 1 126 ? 7.023 -39.406 -19.484 1 93.19 126 THR B C 1
ATOM 6582 O O . THR B 1 126 ? 6.879 -40.625 -19.422 1 93.19 126 THR B O 1
ATOM 6585 N N . ALA B 1 127 ? 7.754 -38.844 -20.375 1 94.06 127 ALA B N 1
ATOM 6586 C CA . ALA B 1 127 ? 8.516 -39.625 -21.328 1 94.06 127 ALA B CA 1
ATOM 6587 C C . ALA B 1 127 ? 9.516 -40.531 -20.625 1 94.06 127 ALA B C 1
ATOM 6589 O O . ALA B 1 127 ? 9.641 -41.719 -20.969 1 94.06 127 ALA B O 1
ATOM 6590 N N . ILE B 1 128 ? 10.18 -40.062 -19.672 1 96 128 ILE B N 1
ATOM 6591 C CA . ILE B 1 128 ? 11.141 -40.844 -18.922 1 96 128 ILE B CA 1
ATOM 6592 C C . ILE B 1 128 ? 10.414 -41.969 -18.172 1 96 128 ILE B C 1
ATOM 6594 O O . ILE B 1 128 ? 10.891 -43.094 -18.125 1 96 128 ILE B O 1
ATOM 6598 N N . ALA B 1 129 ? 9.336 -41.625 -17.609 1 95.25 129 ALA B N 1
ATOM 6599 C CA . ALA B 1 129 ? 8.547 -42.625 -16.906 1 95.25 129 ALA B CA 1
ATOM 6600 C C . ALA B 1 129 ? 8.109 -43.75 -17.844 1 95.25 129 ALA B C 1
ATOM 6602 O O . ALA B 1 129 ? 8.102 -44.906 -17.469 1 95.25 129 ALA B O 1
ATOM 6603 N N . PHE B 1 130 ? 7.766 -43.375 -19.047 1 94.31 130 PHE B N 1
ATOM 6604 C CA . PHE B 1 130 ? 7.379 -44.375 -20.047 1 94.31 130 PHE B CA 1
ATOM 6605 C C . PHE B 1 130 ? 8.555 -45.281 -20.375 1 94.31 130 PHE B C 1
ATOM 6607 O O . PHE B 1 130 ? 8.383 -46.5 -20.562 1 94.31 130 PHE B O 1
ATOM 6614 N N . CYS B 1 131 ? 9.672 -44.75 -20.5 1 94.62 131 CYS B N 1
ATOM 6615 C CA . CYS B 1 131 ? 10.859 -45.531 -20.797 1 94.62 131 CYS B CA 1
ATOM 6616 C C . CYS B 1 131 ? 11.172 -46.5 -19.656 1 94.62 131 CYS B C 1
ATOM 6618 O O . CYS B 1 131 ? 11.523 -47.656 -19.891 1 94.62 131 CYS B O 1
ATOM 6620 N N . ALA B 1 132 ? 11.023 -46 -18.484 1 95.94 132 ALA B N 1
ATOM 6621 C CA . ALA B 1 132 ? 11.242 -46.875 -17.328 1 95.94 132 ALA B CA 1
ATOM 6622 C C . ALA B 1 132 ? 10.234 -48 -17.297 1 95.94 132 ALA B C 1
ATOM 6624 O O . ALA B 1 132 ? 10.609 -49.188 -17.141 1 95.94 132 ALA B O 1
ATOM 6625 N N . LYS B 1 133 ? 9.047 -47.688 -17.484 1 93.88 133 LYS B N 1
ATOM 6626 C CA . LYS B 1 133 ? 7.992 -48.688 -17.469 1 93.88 133 LYS B CA 1
ATOM 6627 C C . LYS B 1 133 ? 8.18 -49.719 -18.594 1 93.88 133 LYS B C 1
ATOM 6629 O O . LYS B 1 133 ? 7.992 -50.906 -18.391 1 93.88 133 LYS B O 1
ATOM 6634 N N . ALA B 1 134 ? 8.469 -49.188 -19.766 1 92 134 ALA B N 1
ATOM 6635 C CA . ALA B 1 134 ? 8.664 -50.062 -20.922 1 92 134 ALA B CA 1
ATOM 6636 C C . ALA B 1 134 ? 9.805 -51.062 -20.672 1 92 134 ALA B C 1
ATOM 6638 O O . ALA B 1 134 ? 9.688 -52.219 -21.016 1 92 134 ALA B O 1
ATOM 6639 N N . SER B 1 135 ? 10.844 -50.594 -20.062 1 94.5 135 SER B N 1
ATOM 6640 C CA . SER B 1 135 ? 11.992 -51.469 -19.781 1 94.5 135 SER B CA 1
ATOM 6641 C C . SER B 1 135 ? 11.664 -52.5 -18.719 1 94.5 135 SER B C 1
ATOM 6643 O O . SER B 1 135 ? 11.906 -53.688 -18.922 1 94.5 135 SER B O 1
ATOM 6645 N N . LEU B 1 136 ? 11.086 -52.094 -17.703 1 95.62 136 LEU B N 1
ATOM 6646 C CA . LEU B 1 136 ? 10.727 -53.031 -16.641 1 95.62 136 LEU B CA 1
ATOM 6647 C C . LEU B 1 136 ? 9.641 -54 -17.094 1 95.62 136 LEU B C 1
ATOM 6649 O O . LEU B 1 136 ? 9.719 -55.188 -16.828 1 95.62 136 LEU B O 1
ATOM 6653 N N . GLY B 1 137 ? 8.664 -53.469 -17.844 1 93.12 137 GLY B N 1
ATOM 6654 C CA . GLY B 1 137 ? 7.598 -54.312 -18.359 1 93.12 137 GLY B CA 1
ATOM 6655 C C . GLY B 1 137 ? 8.086 -55.375 -19.328 1 93.12 137 GLY B C 1
ATOM 6656 O O . GLY B 1 137 ? 7.629 -56.531 -19.281 1 93.12 137 GLY B O 1
ATOM 6657 N N . THR B 1 138 ? 8.93 -54.969 -20.172 1 91.56 138 THR B N 1
ATOM 6658 C CA . THR B 1 138 ? 9.484 -55.938 -21.125 1 91.56 138 THR B CA 1
ATOM 6659 C C . THR B 1 138 ? 10.289 -57 -20.406 1 91.56 138 THR B C 1
ATOM 6661 O O . THR B 1 138 ? 10.234 -58.188 -20.781 1 91.56 138 THR B O 1
ATOM 6664 N N . ALA B 1 139 ? 11.039 -56.625 -19.438 1 93.38 139 ALA B N 1
ATOM 6665 C CA . ALA B 1 139 ? 11.797 -57.594 -18.656 1 93.38 139 ALA B CA 1
ATOM 6666 C C . ALA B 1 139 ? 10.867 -58.656 -18.031 1 93.38 139 ALA B C 1
ATOM 6668 O O . ALA B 1 139 ? 11.125 -59.844 -18.156 1 93.38 139 ALA B O 1
ATOM 6669 N N . VAL B 1 140 ? 9.805 -58.219 -17.484 1 94.56 140 VAL B N 1
ATOM 6670 C CA . VAL B 1 140 ? 8.875 -59.125 -16.828 1 94.56 140 VAL B CA 1
ATOM 6671 C C . VAL B 1 140 ? 8.117 -59.969 -17.875 1 94.56 140 VAL B C 1
ATOM 6673 O O . VAL B 1 140 ? 7.785 -61.125 -17.641 1 94.56 140 VAL B O 1
ATOM 6676 N N . THR B 1 141 ? 7.859 -59.375 -19.031 1 92.12 141 THR B N 1
ATOM 6677 C CA . THR B 1 141 ? 7.211 -60.125 -20.109 1 92.12 141 THR B CA 1
ATOM 6678 C C . THR B 1 141 ? 8.078 -61.281 -20.562 1 92.12 141 THR B C 1
ATOM 6680 O O . THR B 1 141 ? 7.57 -62.375 -20.781 1 92.12 141 THR B O 1
ATOM 6683 N N . ILE B 1 142 ? 9.375 -61.062 -20.719 1 90.56 142 ILE B N 1
ATOM 6684 C CA . ILE B 1 142 ? 10.289 -62.125 -21.094 1 90.56 142 ILE B CA 1
ATOM 6685 C C . ILE B 1 142 ? 10.273 -63.219 -20.016 1 90.56 142 ILE B C 1
ATOM 6687 O O . ILE B 1 142 ? 10.266 -64.438 -20.328 1 90.56 142 ILE B O 1
ATOM 6691 N N . ALA B 1 143 ? 10.273 -62.75 -18.797 1 92.81 143 ALA B N 1
ATOM 6692 C CA . ALA B 1 143 ? 10.18 -63.719 -17.688 1 92.81 143 ALA B CA 1
ATOM 6693 C C . ALA B 1 143 ? 8.875 -64.5 -17.75 1 92.81 143 ALA B C 1
ATOM 6695 O O . ALA B 1 143 ? 8.859 -65.688 -17.484 1 92.81 143 ALA B O 1
ATOM 6696 N N . PHE B 1 144 ? 7.84 -63.906 -18.078 1 93.12 144 PHE B N 1
ATOM 6697 C CA . PHE B 1 144 ? 6.531 -64.5 -18.219 1 93.12 144 PHE B CA 1
ATOM 6698 C C . PHE B 1 144 ? 6.562 -65.625 -19.297 1 93.12 144 PHE B C 1
ATOM 6700 O O . PHE B 1 144 ? 6 -66.688 -19.109 1 93.12 144 PHE B O 1
ATOM 6707 N N . HIS B 1 145 ? 7.184 -65.312 -20.438 1 90.38 145 HIS B N 1
ATOM 6708 C CA . HIS B 1 145 ? 7.297 -66.312 -21.5 1 90.38 145 HIS B CA 1
ATOM 6709 C C . HIS B 1 145 ? 7.996 -67.562 -21.016 1 90.38 145 HIS B C 1
ATOM 6711 O O . HIS B 1 145 ? 7.566 -68.688 -21.328 1 90.38 145 HIS B O 1
ATOM 6717 N N . GLN B 1 146 ? 9.016 -67.375 -20.266 1 90.94 146 GLN B N 1
ATOM 6718 C CA . GLN B 1 146 ? 9.742 -68.562 -19.75 1 90.94 146 GLN B CA 1
ATOM 6719 C C . GLN B 1 146 ? 8.875 -69.375 -18.797 1 90.94 146 GLN B C 1
ATOM 6721 O O . GLN B 1 146 ? 8.883 -70.625 -18.844 1 90.94 146 GLN B O 1
ATOM 6726 N N . ARG B 1 147 ? 8.148 -68.688 -18.031 1 91.31 147 ARG B N 1
ATOM 6727 C CA . ARG B 1 147 ? 7.305 -69.375 -17.062 1 91.31 147 ARG B CA 1
ATOM 6728 C C . ARG B 1 147 ? 6.148 -70.062 -17.75 1 91.31 147 ARG B C 1
ATOM 6730 O O . ARG B 1 147 ? 5.727 -71.125 -17.312 1 91.31 147 ARG B O 1
ATOM 6737 N N . ALA B 1 148 ? 5.598 -69.5 -18.781 1 90 148 ALA B N 1
ATOM 6738 C CA . ALA B 1 148 ? 4.512 -70.125 -19.531 1 90 148 ALA B CA 1
ATOM 6739 C C . ALA B 1 148 ? 4.965 -71.438 -20.156 1 90 148 ALA B C 1
ATOM 6741 O O . ALA B 1 148 ? 4.258 -72.438 -20.078 1 90 148 ALA B O 1
ATOM 6742 N N . TRP B 1 149 ? 6.137 -71.438 -20.734 1 88.44 149 TRP B N 1
ATOM 6743 C CA . TRP B 1 149 ? 6.672 -72.688 -21.344 1 88.44 149 TRP B CA 1
ATOM 6744 C C . TRP B 1 149 ? 6.957 -73.75 -20.281 1 88.44 149 TRP B C 1
ATOM 6746 O O . TRP B 1 149 ? 6.762 -74.938 -20.516 1 88.44 149 TRP B O 1
ATOM 6756 N N . ARG B 1 150 ? 7.379 -73.312 -19.141 1 88.5 150 ARG B N 1
ATOM 6757 C CA . ARG B 1 150 ? 7.645 -74.25 -18.078 1 88.5 150 ARG B CA 1
ATOM 6758 C C . ARG B 1 150 ? 6.367 -75 -17.641 1 88.5 150 ARG B C 1
ATOM 6760 O O . ARG B 1 150 ? 6.379 -76.188 -17.359 1 88.5 150 ARG B O 1
ATOM 6767 N N . VAL B 1 151 ? 5.324 -74.312 -17.578 1 88.62 151 VAL B N 1
ATOM 6768 C CA . VAL B 1 151 ? 4.062 -74.875 -17.109 1 88.62 151 VAL B CA 1
ATOM 6769 C C . VAL B 1 151 ? 3.617 -76 -18.078 1 88.62 151 VAL B C 1
ATOM 6771 O O . VAL B 1 151 ? 3.227 -77.062 -17.641 1 88.62 151 VAL B O 1
ATOM 6774 N N . VAL B 1 152 ? 3.75 -75.75 -19.375 1 86.12 152 VAL B N 1
ATOM 6775 C CA . VAL B 1 152 ? 3.271 -76.688 -20.359 1 86.12 152 VAL B CA 1
ATOM 6776 C C . VAL B 1 152 ? 4.234 -77.875 -20.438 1 86.12 152 VAL B C 1
ATOM 6778 O O . VAL B 1 152 ? 3.863 -78.938 -20.891 1 86.12 152 VAL B O 1
ATOM 6781 N N . ARG B 1 153 ? 5.402 -77.688 -19.969 1 85.88 153 ARG B N 1
ATOM 6782 C CA . ARG B 1 153 ? 6.379 -78.812 -19.938 1 85.88 153 ARG B CA 1
ATOM 6783 C C . ARG B 1 153 ? 6.09 -79.75 -18.797 1 85.88 153 ARG B C 1
ATOM 6785 O O . ARG B 1 153 ? 6.426 -80.938 -18.875 1 85.88 153 ARG B O 1
ATOM 6792 N N . PHE B 1 154 ? 5.461 -79.312 -17.797 1 86.19 154 PHE B N 1
ATOM 6793 C CA . PHE B 1 154 ? 5.309 -80.125 -16.609 1 86.19 154 PHE B CA 1
ATOM 6794 C C . PHE B 1 154 ? 3.852 -80.562 -16.422 1 86.19 154 PHE B C 1
ATOM 6796 O O . PHE B 1 154 ? 3.561 -81.5 -15.703 1 86.19 154 PHE B O 1
ATOM 6803 N N . LYS B 1 155 ? 3.018 -79.812 -17.094 1 86.12 155 LYS B N 1
ATOM 6804 C CA . LYS B 1 155 ? 1.602 -80.125 -16.906 1 86.12 155 LYS B CA 1
ATOM 6805 C C . LYS B 1 155 ? 0.883 -80.188 -18.25 1 86.12 155 LYS B C 1
ATOM 6807 O O . LYS B 1 155 ? 1.206 -79.438 -19.188 1 86.12 155 LYS B O 1
ATOM 6812 N N . THR B 1 156 ? 0.027 -81.062 -18.375 1 87.38 156 THR B N 1
ATOM 6813 C CA . THR B 1 156 ? -0.852 -81.125 -19.547 1 87.38 156 THR B CA 1
ATOM 6814 C C . THR B 1 156 ? -2.117 -80.312 -19.297 1 87.38 156 THR B C 1
ATOM 6816 O O . THR B 1 156 ? -2.594 -80.188 -18.156 1 87.38 156 THR B O 1
ATOM 6819 N N . ALA B 1 157 ? -2.506 -79.625 -20.266 1 86.75 157 ALA B N 1
ATOM 6820 C CA . ALA B 1 157 ? -3.693 -78.812 -20.125 1 86.75 157 ALA B CA 1
ATOM 6821 C C . ALA B 1 157 ? -4.512 -78.812 -21.406 1 86.75 157 ALA B C 1
ATOM 6823 O O . ALA B 1 157 ? -4.035 -79.25 -22.469 1 86.75 157 ALA B O 1
ATOM 6824 N N . ARG B 1 158 ? -5.738 -78.375 -21.188 1 86.12 158 ARG B N 1
ATOM 6825 C CA . ARG B 1 158 ? -6.605 -78.188 -22.359 1 86.12 158 ARG B CA 1
ATOM 6826 C C . ARG B 1 158 ? -6.082 -77.125 -23.297 1 86.12 158 ARG B C 1
ATOM 6828 O O . ARG B 1 158 ? -5.34 -76.25 -22.875 1 86.12 158 ARG B O 1
ATOM 6835 N N . ILE B 1 159 ? -6.438 -77.25 -24.531 1 83.19 159 ILE B N 1
ATOM 6836 C CA . ILE B 1 159 ? -5.945 -76.312 -25.547 1 83.19 159 ILE B CA 1
ATOM 6837 C C . ILE B 1 159 ? -6.34 -74.875 -25.172 1 83.19 159 ILE B C 1
ATOM 6839 O O . ILE B 1 159 ? -5.547 -73.938 -25.328 1 83.19 159 ILE B O 1
ATOM 6843 N N . GLU B 1 160 ? -7.52 -74.688 -24.656 1 82.81 160 GLU B N 1
ATOM 6844 C CA . GLU B 1 160 ? -7.969 -73.312 -24.234 1 82.81 160 GLU B CA 1
ATOM 6845 C C . GLU B 1 160 ? -7.141 -72.812 -23.062 1 82.81 160 GLU B C 1
ATOM 6847 O O . GLU B 1 160 ? -6.84 -71.625 -23 1 82.81 160 GLU B O 1
ATOM 6852 N N . THR B 1 161 ? -6.844 -73.688 -22.203 1 87.38 161 THR B N 1
ATOM 6853 C CA . THR B 1 161 ? -6.031 -73.312 -21.047 1 87.38 161 THR B CA 1
ATOM 6854 C C . THR B 1 161 ? -4.617 -72.938 -21.5 1 87.38 161 THR B C 1
ATOM 6856 O O . THR B 1 161 ? -4.027 -72 -20.969 1 87.38 161 THR B O 1
ATOM 6859 N N . ILE B 1 162 ? -4.094 -73.625 -22.469 1 86.81 162 ILE B N 1
ATOM 6860 C CA . ILE B 1 162 ? -2.766 -73.312 -22.984 1 86.81 162 ILE B CA 1
ATOM 6861 C C . ILE B 1 162 ? -2.785 -71.938 -23.672 1 86.81 162 ILE B C 1
ATOM 6863 O O . ILE B 1 162 ? -1.877 -71.125 -23.469 1 86.81 162 ILE B O 1
ATOM 6867 N N . ASN B 1 163 ? -3.82 -71.688 -24.422 1 86.38 163 ASN B N 1
ATOM 6868 C CA . ASN B 1 163 ? -3.969 -70.375 -25.047 1 86.38 163 ASN B CA 1
ATOM 6869 C C . ASN B 1 163 ? -3.977 -69.312 -24 1 86.38 163 ASN B C 1
ATOM 6871 O O . ASN B 1 163 ? -3.307 -68.25 -24.172 1 86.38 163 ASN B O 1
ATOM 6875 N N . SER B 1 164 ? -4.645 -69.5 -22.938 1 87.62 164 SER B N 1
ATOM 6876 C CA . SER B 1 164 ? -4.77 -68.5 -21.891 1 87.62 164 SER B CA 1
ATOM 6877 C C . SER B 1 164 ? -3.449 -68.312 -21.156 1 87.62 164 SER B C 1
ATOM 6879 O O . SER B 1 164 ? -3.086 -67.188 -20.828 1 87.62 164 SER B O 1
ATOM 6881 N N . ILE B 1 165 ? -2.75 -69.312 -20.953 1 88.75 165 ILE B N 1
ATOM 6882 C CA . ILE B 1 165 ? -1.478 -69.25 -20.234 1 88.75 165 ILE B CA 1
ATOM 6883 C C . ILE B 1 165 ? -0.472 -68.438 -21.078 1 88.75 165 ILE B C 1
ATOM 6885 O O . ILE B 1 165 ? 0.276 -67.625 -20.547 1 88.75 165 ILE B O 1
ATOM 6889 N N . PHE B 1 166 ? -0.499 -68.625 -22.375 1 88.5 166 PHE B N 1
ATOM 6890 C CA . PHE B 1 166 ? 0.495 -68 -23.234 1 88.5 166 PHE B CA 1
ATOM 6891 C C . PHE B 1 166 ? 0.107 -66.562 -23.578 1 88.5 166 PHE B C 1
ATOM 6893 O O . PHE B 1 166 ? 0.96 -65.812 -23.953 1 88.5 166 PHE B O 1
ATOM 6900 N N . THR B 1 167 ? -1.164 -66.188 -23.406 1 87.38 167 THR B N 1
ATOM 6901 C CA . THR B 1 167 ? -1.605 -64.875 -23.812 1 87.38 167 THR B CA 1
ATOM 6902 C C . THR B 1 167 ? -2.096 -64.062 -22.625 1 87.38 167 THR B C 1
ATOM 6904 O O . THR B 1 167 ? -2.672 -62.969 -22.781 1 87.38 167 THR B O 1
ATOM 6907 N N . ALA B 1 168 ? -1.884 -64.5 -21.453 1 87.94 168 ALA B N 1
ATOM 6908 C CA . ALA B 1 168 ? -2.377 -63.844 -20.234 1 87.94 168 ALA B CA 1
ATOM 6909 C C . ALA B 1 168 ? -1.81 -62.438 -20.109 1 87.94 168 ALA B C 1
ATOM 6911 O O . ALA B 1 168 ? -2.432 -61.562 -19.5 1 87.94 168 ALA B O 1
ATOM 6912 N N . ASN B 1 169 ? -0.651 -62.125 -20.688 1 85.81 169 ASN B N 1
ATOM 6913 C CA . ASN B 1 169 ? -0.015 -60.812 -20.562 1 85.81 169 ASN B CA 1
ATOM 6914 C C . ASN B 1 169 ? -0.549 -59.812 -21.594 1 85.81 169 ASN B C 1
ATOM 6916 O O . ASN B 1 169 ? -0.417 -58.594 -21.422 1 85.81 169 ASN B O 1
ATOM 6920 N N . SER B 1 170 ? -1.162 -60.281 -22.656 1 79.75 170 SER B N 1
ATOM 6921 C CA . SER B 1 170 ? -1.601 -59.406 -23.734 1 79.75 170 SER B CA 1
ATOM 6922 C C . SER B 1 170 ? -3.121 -59.375 -23.828 1 79.75 170 SER B C 1
ATOM 6924 O O . SER B 1 170 ? -3.689 -58.438 -24.375 1 79.75 170 SER B O 1
ATOM 6926 N N . ASP B 1 171 ? -3.736 -60.438 -23.312 1 80.56 171 ASP B N 1
ATOM 6927 C CA . ASP B 1 171 ? -5.195 -60.5 -23.328 1 80.56 171 ASP B CA 1
ATOM 6928 C C . ASP B 1 171 ? -5.758 -60.562 -21.906 1 80.56 171 ASP B C 1
ATOM 6930 O O . ASP B 1 171 ? -5.578 -61.562 -21.203 1 80.56 171 ASP B O 1
ATOM 6934 N N . ILE B 1 172 ? -6.562 -59.594 -21.625 1 79.06 172 ILE B N 1
ATOM 6935 C CA . ILE B 1 172 ? -7.055 -59.469 -20.25 1 79.06 172 ILE B CA 1
ATOM 6936 C C . ILE B 1 172 ? -8.039 -60.562 -19.938 1 79.06 172 ILE B C 1
ATOM 6938 O O . ILE B 1 172 ? -8.133 -61.031 -18.797 1 79.06 172 ILE B O 1
ATOM 6942 N N . PHE B 1 173 ? -8.68 -61.094 -20.938 1 77.38 173 PHE B N 1
ATOM 6943 C CA . PHE B 1 173 ? -9.672 -62.125 -20.719 1 77.38 173 PHE B CA 1
ATOM 6944 C C . PHE B 1 173 ? -8.984 -63.469 -20.438 1 77.38 173 PHE B C 1
ATOM 6946 O O . PHE B 1 173 ? -9.508 -64.312 -19.688 1 77.38 173 PHE B O 1
ATOM 6953 N N . SER B 1 174 ? -7.84 -63.625 -21.062 1 82 174 SER B N 1
ATOM 6954 C CA . SER B 1 174 ? -7.055 -64.812 -20.797 1 82 174 SER B CA 1
ATOM 6955 C C . SER B 1 174 ? -6.52 -64.875 -19.375 1 82 174 SER B C 1
ATOM 6957 O O . SER B 1 174 ? -6.277 -65.938 -18.797 1 82 174 SER B O 1
ATOM 6959 N N . LEU B 1 175 ? -6.41 -63.656 -18.828 1 82.94 175 LEU B N 1
ATOM 6960 C CA . LEU B 1 175 ? -5.879 -63.531 -17.469 1 82.94 175 LEU B CA 1
ATOM 6961 C C . LEU B 1 175 ? -6.879 -64.062 -16.453 1 82.94 175 LEU B C 1
ATOM 6963 O O . LEU B 1 175 ? -6.484 -64.688 -15.445 1 82.94 175 LEU B O 1
ATOM 6967 N N . PHE B 1 176 ? -8.164 -64 -16.75 1 80.94 176 PHE B N 1
ATOM 6968 C CA . PHE B 1 176 ? -9.148 -64.312 -15.727 1 80.94 176 PHE B CA 1
ATOM 6969 C C . PHE B 1 176 ? -9.758 -65.75 -15.961 1 80.94 176 PHE B C 1
ATOM 6971 O O . PHE B 1 176 ? -10.797 -66.062 -15.391 1 80.94 176 PHE B O 1
ATOM 6978 N N . THR B 1 177 ? -9.094 -66.5 -16.75 1 83.62 177 THR B N 1
ATOM 6979 C CA . THR B 1 177 ? -9.539 -67.875 -16.906 1 83.62 177 THR B CA 1
ATOM 6980 C C . THR B 1 177 ? -9.094 -68.688 -15.711 1 83.62 177 THR B C 1
ATOM 6982 O O . THR B 1 177 ? -7.895 -68.812 -15.43 1 83.62 177 THR B O 1
ATOM 6985 N N . TRP B 1 178 ? -10.07 -69.312 -15.031 1 82.19 178 TRP B N 1
ATOM 6986 C CA . TRP B 1 178 ? -9.82 -70 -13.773 1 82.19 178 TRP B CA 1
ATOM 6987 C C . TRP B 1 178 ? -8.891 -71.188 -13.984 1 82.19 178 TRP B C 1
ATOM 6989 O O . TRP B 1 178 ? -8.008 -71.438 -13.164 1 82.19 178 TRP B O 1
ATOM 6999 N N . SER B 1 179 ? -9.07 -71.875 -15.07 1 83.88 179 SER B N 1
ATOM 7000 C CA . SER B 1 179 ? -8.227 -73.062 -15.336 1 83.88 179 SER B CA 1
ATOM 7001 C C . SER B 1 179 ? -6.77 -72.688 -15.523 1 83.88 179 SER B C 1
ATOM 7003 O O . SER B 1 179 ? -5.863 -73.312 -15.047 1 83.88 179 SER B O 1
ATOM 7005 N N . SER B 1 180 ? -6.664 -71.5 -16.094 1 85.62 180 SER B N 1
ATOM 7006 C CA . SER B 1 180 ? -5.312 -71.062 -16.344 1 85.62 180 SER B CA 1
ATOM 7007 C C . SER B 1 180 ? -4.668 -70.562 -15.047 1 85.62 180 SER B C 1
ATOM 7009 O O . SER B 1 180 ? -3.482 -70.75 -14.805 1 85.62 180 SER B O 1
ATOM 7011 N N . ILE B 1 181 ? -5.43 -69.938 -14.164 1 89.25 181 ILE B N 1
ATOM 7012 C CA . ILE B 1 181 ? -4.918 -69.375 -12.906 1 89.25 181 ILE B CA 1
ATOM 7013 C C . ILE B 1 181 ? -4.488 -70.562 -11.992 1 89.25 181 ILE B C 1
ATOM 7015 O O . ILE B 1 181 ? -3.434 -70.438 -11.352 1 89.25 181 ILE B O 1
ATOM 7019 N N . ARG B 1 182 ? -5.219 -71.562 -11.992 1 87.62 182 ARG B N 1
ATOM 7020 C CA . ARG B 1 182 ? -4.938 -72.688 -11.125 1 87.62 182 ARG B CA 1
ATOM 7021 C C . ARG B 1 182 ? -3.684 -73.438 -11.578 1 87.62 182 ARG B C 1
ATOM 7023 O O . ARG B 1 182 ? -2.879 -73.875 -10.75 1 87.62 182 ARG B O 1
ATOM 7030 N N . LYS B 1 183 ? -3.457 -73.5 -12.836 1 87.94 183 LYS B N 1
ATOM 7031 C CA . LYS B 1 183 ? -2.344 -74.312 -13.367 1 87.94 183 LYS B CA 1
ATOM 7032 C C . LYS B 1 183 ? -1.067 -73.5 -13.43 1 87.94 183 LYS B C 1
ATOM 7034 O O . LYS B 1 183 ? 0.038 -74 -13.414 1 87.94 183 LYS B O 1
ATOM 7039 N N . SER B 1 184 ? -1.249 -72.125 -13.523 1 91.75 184 SER B N 1
ATOM 7040 C CA . SER B 1 184 ? -0.097 -71.188 -13.672 1 91.75 184 SER B CA 1
ATOM 7041 C C . SER B 1 184 ? -0.195 -70 -12.727 1 91.75 184 SER B C 1
ATOM 7043 O O . SER B 1 184 ? -0.253 -68.875 -13.18 1 91.75 184 SER B O 1
ATOM 7045 N N . ARG B 1 185 ? -0.067 -70.188 -11.438 1 91 185 ARG B N 1
ATOM 7046 C CA . ARG B 1 185 ? -0.215 -69.125 -10.445 1 91 185 ARG B CA 1
ATOM 7047 C C . ARG B 1 185 ? 0.891 -68.062 -10.578 1 91 185 ARG B C 1
ATOM 7049 O O . ARG B 1 185 ? 0.62 -66.875 -10.586 1 91 185 ARG B O 1
ATOM 7056 N N . VAL B 1 186 ? 2.168 -68.5 -10.742 1 91.62 186 VAL B N 1
ATOM 7057 C CA . VAL B 1 186 ? 3.297 -67.625 -10.867 1 91.62 186 VAL B CA 1
ATOM 7058 C C . VAL B 1 186 ? 3.199 -66.812 -12.18 1 91.62 186 VAL B C 1
ATOM 7060 O O . VAL B 1 186 ? 3.477 -65.625 -12.227 1 91.62 186 VAL B O 1
ATOM 7063 N N . GLY B 1 187 ? 2.768 -67.562 -13.203 1 91.81 187 GLY B N 1
ATOM 7064 C CA . GLY B 1 187 ? 2.564 -66.875 -14.477 1 91.81 187 GLY B CA 1
ATOM 7065 C C . GLY B 1 187 ? 1.479 -65.812 -14.43 1 91.81 187 GLY B C 1
ATOM 7066 O O . GLY B 1 187 ? 1.613 -64.75 -15.047 1 91.81 187 GLY B O 1
ATOM 7067 N N . THR B 1 188 ? 0.5 -66.125 -13.68 1 92.25 188 THR B N 1
ATOM 7068 C CA . THR B 1 188 ? -0.594 -65.125 -13.539 1 92.25 188 THR B CA 1
ATOM 7069 C C . THR B 1 188 ? -0.129 -63.906 -12.797 1 92.25 188 THR B C 1
ATOM 7071 O O . THR B 1 188 ? -0.51 -62.781 -13.148 1 92.25 188 THR B O 1
ATOM 7074 N N . LEU B 1 189 ? 0.619 -64 -11.789 1 92.44 189 LEU B N 1
ATOM 7075 C CA . LEU B 1 189 ? 1.137 -62.875 -11.039 1 92.44 189 LEU B CA 1
ATOM 7076 C C . LEU B 1 189 ? 2.02 -62 -11.93 1 92.44 189 LEU B C 1
ATOM 7078 O O . LEU B 1 189 ? 1.961 -60.781 -11.852 1 92.44 189 LEU B O 1
ATOM 7082 N N . LEU B 1 190 ? 2.809 -62.625 -12.719 1 93.75 190 LEU B N 1
ATOM 7083 C CA . LEU B 1 190 ? 3.654 -61.875 -13.641 1 93.75 190 LEU B CA 1
ATOM 7084 C C . LEU B 1 190 ? 2.811 -61.156 -14.672 1 93.75 190 LEU B C 1
ATOM 7086 O O . LEU B 1 190 ? 3.123 -60 -15.039 1 93.75 190 LEU B O 1
ATOM 7090 N N . ALA B 1 191 ? 1.775 -61.875 -15.07 1 93.25 191 ALA B N 1
ATOM 7091 C CA . ALA B 1 191 ? 0.869 -61.219 -16.016 1 93.25 191 ALA B CA 1
ATOM 7092 C C . ALA B 1 191 ? 0.182 -60 -15.391 1 93.25 191 ALA B C 1
ATOM 7094 O O . ALA B 1 191 ? -0.004 -58.969 -16.047 1 93.25 191 ALA B O 1
ATOM 7095 N N . ILE B 1 192 ? -0.166 -60.125 -14.18 1 92.31 192 ILE B N 1
ATOM 7096 C CA . ILE B 1 192 ? -0.787 -59 -13.469 1 92.31 192 ILE B CA 1
ATOM 7097 C C . ILE B 1 192 ? 0.185 -57.812 -13.398 1 92.31 192 ILE B C 1
ATOM 7099 O O . ILE B 1 192 ? -0.215 -56.656 -13.57 1 92.31 192 ILE B O 1
ATOM 7103 N N . TYR B 1 193 ? 1.414 -58.031 -13.109 1 93.06 193 TYR B N 1
ATOM 7104 C CA . TYR B 1 193 ? 2.424 -56.969 -13.102 1 93.06 193 TYR B CA 1
ATOM 7105 C C . TYR B 1 193 ? 2.449 -56.219 -14.438 1 93.06 193 TYR B C 1
ATOM 7107 O O . TYR B 1 193 ? 2.523 -55 -14.477 1 93.06 193 TYR B O 1
ATOM 7115 N N . CYS B 1 194 ? 2.338 -56.969 -15.492 1 90.69 194 CYS B N 1
ATOM 7116 C CA . CYS B 1 194 ? 2.375 -56.344 -16.812 1 90.69 194 CYS B CA 1
ATOM 7117 C C . CYS B 1 194 ? 1.163 -55.438 -17.031 1 90.69 194 CYS B C 1
ATOM 7119 O O . CYS B 1 194 ? 1.275 -54.375 -17.656 1 90.69 194 CYS B O 1
ATOM 7121 N N . TRP B 1 195 ? 0.086 -55.844 -16.422 1 89.94 195 TRP B N 1
ATOM 7122 C CA . TRP B 1 195 ? -1.139 -55.062 -16.594 1 89.94 195 TRP B CA 1
ATOM 7123 C C . TRP B 1 195 ? -1.143 -53.812 -15.695 1 89.94 195 TRP B C 1
ATOM 7125 O O . TRP B 1 195 ? -1.775 -52.812 -16.016 1 89.94 195 TRP B O 1
ATOM 7135 N N . VAL B 1 196 ? -0.409 -53.75 -14.648 1 90.5 196 VAL B N 1
ATOM 7136 C CA . VAL B 1 196 ? -0.43 -52.656 -13.688 1 90.5 196 VAL B CA 1
ATOM 7137 C C . VAL B 1 196 ? 0.722 -51.688 -13.969 1 90.5 196 VAL B C 1
ATOM 7139 O O . VAL B 1 196 ? 0.822 -50.625 -13.344 1 90.5 196 VAL B O 1
ATOM 7142 N N . THR B 1 197 ? 1.5 -51.906 -14.914 1 89.69 197 THR B N 1
ATOM 7143 C CA . THR B 1 197 ? 2.689 -51.094 -15.195 1 89.69 197 THR B CA 1
ATOM 7144 C C . THR B 1 197 ? 2.311 -49.688 -15.539 1 89.69 197 THR B C 1
ATOM 7146 O O . THR B 1 197 ? 3.055 -48.75 -15.242 1 89.69 197 THR B O 1
ATOM 7149 N N . PRO B 1 198 ? 1.151 -49.438 -16.156 1 91.06 198 PRO B N 1
ATOM 7150 C CA . PRO B 1 198 ? 0.786 -48.031 -16.438 1 91.06 198 PRO B CA 1
ATOM 7151 C C . PRO B 1 198 ? 0.636 -47.219 -15.164 1 91.06 198 PRO B C 1
ATOM 7153 O O . PRO B 1 198 ? 0.778 -46 -15.211 1 91.06 198 PRO B O 1
ATOM 7156 N N . LEU B 1 199 ? 0.352 -47.844 -14.086 1 92.69 199 LEU B N 1
ATOM 7157 C CA . LEU B 1 199 ? 0.216 -47.125 -12.82 1 92.69 199 LEU B CA 1
ATOM 7158 C C . LEU B 1 199 ? 1.532 -46.469 -12.422 1 92.69 199 LEU B C 1
ATOM 7160 O O . LEU B 1 199 ? 1.536 -45.469 -11.719 1 92.69 199 LEU B O 1
ATOM 7164 N N . VAL B 1 200 ? 2.607 -47.062 -12.914 1 93.62 200 VAL B N 1
ATOM 7165 C CA . VAL B 1 200 ? 3.912 -46.469 -12.617 1 93.62 200 VAL B CA 1
ATOM 7166 C C . VAL B 1 200 ? 4.023 -45.094 -13.281 1 93.62 200 VAL B C 1
ATOM 7168 O O . VAL B 1 200 ? 4.461 -44.125 -12.656 1 93.62 200 VAL B O 1
ATOM 7171 N N . VAL B 1 201 ? 3.564 -44.969 -14.477 1 93.69 201 VAL B N 1
ATOM 7172 C CA . VAL B 1 201 ? 3.637 -43.719 -15.195 1 93.69 201 VAL B CA 1
ATOM 7173 C C . VAL B 1 201 ? 2.656 -42.719 -14.586 1 93.69 201 VAL B C 1
ATOM 7175 O O . VAL B 1 201 ? 2.996 -41.562 -14.383 1 93.69 201 VAL B O 1
ATOM 7178 N N . ILE B 1 202 ? 1.463 -43.156 -14.227 1 93.25 202 ILE B N 1
ATOM 7179 C CA . ILE B 1 202 ? 0.413 -42.312 -13.703 1 93.25 202 ILE B CA 1
ATOM 7180 C C . ILE B 1 202 ? 0.856 -41.719 -12.367 1 93.25 202 ILE B C 1
ATOM 7182 O O . ILE B 1 202 ? 0.661 -40.531 -12.117 1 93.25 202 ILE B O 1
ATOM 7186 N N . LEU B 1 203 ? 1.51 -42.469 -11.562 1 94 203 LEU B N 1
ATOM 7187 C CA . LEU B 1 203 ? 1.851 -42.031 -10.211 1 94 203 LEU B CA 1
ATOM 7188 C C . LEU B 1 203 ? 3.168 -41.281 -10.203 1 94 203 LEU B C 1
ATOM 7190 O O . LEU B 1 203 ? 3.391 -40.438 -9.328 1 94 203 LEU B O 1
ATOM 7194 N N . THR B 1 204 ? 4.043 -41.469 -11.133 1 93.25 204 THR B N 1
ATOM 7195 C CA . THR B 1 204 ? 5.363 -40.844 -11.078 1 93.25 204 THR B CA 1
ATOM 7196 C C . THR B 1 204 ? 5.387 -39.562 -11.883 1 93.25 204 THR B C 1
ATOM 7198 O O . THR B 1 204 ? 6.133 -38.625 -11.562 1 93.25 204 THR B O 1
ATOM 7201 N N . SER B 1 205 ? 4.66 -39.469 -12.906 1 88.06 205 SER B N 1
ATOM 7202 C CA . SER B 1 205 ? 4.734 -38.312 -13.789 1 88.06 205 SER B CA 1
ATOM 7203 C C . SER B 1 205 ? 4.223 -37.062 -13.094 1 88.06 205 SER B C 1
ATOM 7205 O O . SER B 1 205 ? 4.691 -35.938 -13.375 1 88.06 205 SER B O 1
ATOM 7207 N N . GLU B 1 206 ? 3.328 -37.25 -12.18 1 87.56 206 GLU B N 1
ATOM 7208 C CA . GLU B 1 206 ? 2.686 -36.062 -11.586 1 87.56 206 GLU B CA 1
ATOM 7209 C C . GLU B 1 206 ? 3.242 -35.781 -10.195 1 87.56 206 GLU B C 1
ATOM 7211 O O . GLU B 1 206 ? 2.543 -35.25 -9.344 1 87.56 206 GLU B O 1
ATOM 7216 N N . THR B 1 207 ? 4.453 -36.062 -10 1 92.62 207 THR B N 1
ATOM 7217 C CA . THR B 1 207 ? 5.098 -35.781 -8.727 1 92.62 207 THR B CA 1
ATOM 7218 C C . THR B 1 207 ? 5.773 -34.406 -8.773 1 92.62 207 THR B C 1
ATOM 7220 O O . THR B 1 207 ? 6.312 -33.938 -7.762 1 92.62 207 THR B O 1
ATOM 7223 N N . LEU B 1 208 ? 5.711 -33.812 -9.875 1 91.38 208 LEU B N 1
ATOM 7224 C CA . LEU B 1 208 ? 6.168 -32.438 -10.031 1 91.38 208 LEU B CA 1
ATOM 7225 C C . LEU B 1 208 ? 4.984 -31.469 -10.102 1 91.38 208 LEU B C 1
ATOM 7227 O O . LEU B 1 208 ? 4.117 -31.609 -10.969 1 91.38 208 LEU B O 1
ATOM 7231 N N . SER B 1 209 ? 4.918 -30.625 -9.188 1 88.88 209 SER B N 1
ATOM 7232 C CA . SER B 1 209 ? 3.83 -29.656 -9.148 1 88.88 209 SER B CA 1
ATOM 7233 C C . SER B 1 209 ? 4.359 -28.219 -9.227 1 88.88 209 SER B C 1
ATOM 7235 O O . SER B 1 209 ? 5.574 -28 -9.203 1 88.88 209 SER B O 1
ATOM 7237 N N . VAL B 1 210 ? 3.41 -27.359 -9.469 1 88.06 210 VAL B N 1
ATOM 7238 C CA . VAL B 1 210 ? 3.773 -25.953 -9.547 1 88.06 210 VAL B CA 1
ATOM 7239 C C . VAL B 1 210 ? 3.137 -25.188 -8.383 1 88.06 210 VAL B C 1
ATOM 7241 O O . VAL B 1 210 ? 1.947 -25.359 -8.102 1 88.06 210 VAL B O 1
ATOM 7244 N N . VAL B 1 211 ? 4.012 -24.469 -7.699 1 84.69 211 VAL B N 1
ATOM 7245 C CA . VAL B 1 211 ? 3.537 -23.688 -6.562 1 84.69 211 VAL B CA 1
ATOM 7246 C C . VAL B 1 211 ? 3.936 -22.219 -6.75 1 84.69 211 VAL B C 1
ATOM 7248 O O . VAL B 1 211 ? 4.848 -21.906 -7.52 1 84.69 211 VAL B O 1
ATOM 7251 N N . PHE B 1 212 ? 3.197 -21.453 -6.094 1 83.25 212 PHE B N 1
ATOM 7252 C CA . PHE B 1 212 ? 3.578 -20.047 -6.133 1 83.25 212 PHE B CA 1
ATOM 7253 C C . PHE B 1 212 ? 4.625 -19.75 -5.066 1 83.25 212 PHE B C 1
ATOM 7255 O O . PHE B 1 212 ? 4.648 -20.375 -4.012 1 83.25 212 PHE B O 1
ATOM 7262 N N . GLY B 1 213 ? 5.539 -18.875 -5.398 1 81.88 213 GLY B N 1
ATOM 7263 C CA . GLY B 1 213 ? 6.578 -18.438 -4.48 1 81.88 213 GLY B CA 1
ATOM 7264 C C . GLY B 1 213 ? 7.18 -17.094 -4.859 1 81.88 213 GLY B C 1
ATOM 7265 O O . GLY B 1 213 ? 6.578 -16.328 -5.617 1 81.88 213 GLY B O 1
ATOM 7266 N N . VAL B 1 214 ? 8.266 -16.75 -4.109 1 85.81 214 VAL B N 1
ATOM 7267 C CA . VAL B 1 214 ? 8.914 -15.469 -4.328 1 85.81 214 VAL B CA 1
ATOM 7268 C C . VAL B 1 214 ? 10.273 -15.688 -4.996 1 85.81 214 VAL B C 1
ATOM 7270 O O . VAL B 1 214 ? 11.086 -16.484 -4.523 1 85.81 214 VAL B O 1
ATOM 7273 N N . PHE B 1 215 ? 10.391 -15.133 -6.215 1 88.88 215 PHE B N 1
ATOM 7274 C CA . PHE B 1 215 ? 11.68 -15.109 -6.898 1 88.88 215 PHE B CA 1
ATOM 7275 C C . PHE B 1 215 ? 12.547 -13.969 -6.379 1 88.88 215 PHE B C 1
ATOM 7277 O O . PHE B 1 215 ? 12.117 -12.812 -6.359 1 88.88 215 PHE B O 1
ATOM 7284 N N . GLU B 1 216 ? 13.805 -14.242 -5.898 1 90.62 216 GLU B N 1
ATOM 7285 C CA . GLU B 1 216 ? 14.703 -13.242 -5.34 1 90.62 216 GLU B CA 1
ATOM 7286 C C . GLU B 1 216 ? 15.992 -13.133 -6.156 1 90.62 216 GLU B C 1
ATOM 7288 O O . GLU B 1 216 ? 16.531 -14.148 -6.609 1 90.62 216 GLU B O 1
ATOM 7293 N N . GLU B 1 217 ? 16.406 -12.016 -6.449 1 90.81 217 GLU B N 1
ATOM 7294 C CA . GLU B 1 217 ? 17.672 -11.805 -7.133 1 90.81 217 GLU B CA 1
ATOM 7295 C C . GLU B 1 217 ? 18.422 -10.602 -6.555 1 90.81 217 GLU B C 1
ATOM 7297 O O . GLU B 1 217 ? 17.797 -9.625 -6.121 1 90.81 217 GLU B O 1
ATOM 7302 N N . MET B 1 218 ? 19.75 -10.695 -6.453 1 93.38 218 MET B N 1
ATOM 7303 C CA . MET B 1 218 ? 20.578 -9.562 -6.082 1 93.38 218 MET B CA 1
ATOM 7304 C C . MET B 1 218 ? 20.953 -8.727 -7.309 1 93.38 218 MET B C 1
ATOM 7306 O O . MET B 1 218 ? 21.484 -9.25 -8.281 1 93.38 218 MET B O 1
ATOM 7310 N N . THR B 1 219 ? 20.531 -7.605 -7.34 1 93.5 219 THR B N 1
ATOM 7311 C CA . THR B 1 219 ? 20.781 -6.723 -8.477 1 93.5 219 THR B CA 1
ATOM 7312 C C . THR B 1 219 ? 21.062 -5.305 -8 1 93.5 219 THR B C 1
ATOM 7314 O O . THR B 1 219 ? 21.562 -5.102 -6.891 1 93.5 219 THR B O 1
ATOM 7317 N N . SER B 1 220 ? 20.953 -4.383 -8.953 1 94.69 220 SER B N 1
ATOM 7318 C CA . SER B 1 220 ? 21.078 -2.967 -8.633 1 94.69 220 SER B CA 1
ATOM 7319 C C . SER B 1 220 ? 19.797 -2.205 -8.953 1 94.69 220 SER B C 1
ATOM 7321 O O . SER B 1 220 ? 19.125 -2.514 -9.93 1 94.69 220 SER B O 1
ATOM 7323 N N . CYS B 1 221 ? 19.516 -1.275 -8.102 1 95.38 221 CYS B N 1
ATOM 7324 C CA . CYS B 1 221 ? 18.344 -0.426 -8.289 1 95.38 221 CYS B CA 1
ATOM 7325 C C . CYS B 1 221 ? 18.75 1.011 -8.586 1 95.38 221 CYS B C 1
ATOM 7327 O O . CYS B 1 221 ? 19.656 1.548 -7.953 1 95.38 221 CYS B O 1
ATOM 7329 N N . PRO B 1 222 ? 18.172 1.676 -9.531 1 92.62 222 PRO B N 1
ATOM 7330 C CA . PRO B 1 222 ? 18.672 2.961 -10.039 1 92.62 222 PRO B CA 1
ATOM 7331 C C . PRO B 1 222 ? 18.25 4.141 -9.164 1 92.62 222 PRO B C 1
ATOM 7333 O O . PRO B 1 222 ? 18.891 5.188 -9.188 1 92.62 222 PRO B O 1
ATOM 7336 N N . SER B 1 223 ? 17.25 4.219 -8.438 1 94.69 223 SER B N 1
ATOM 7337 C CA . SER B 1 223 ? 16.719 5.41 -7.785 1 94.69 223 SER B CA 1
ATOM 7338 C C . SER B 1 223 ? 16.734 5.266 -6.27 1 94.69 223 SER B C 1
ATOM 7340 O O . SER B 1 223 ? 15.781 5.648 -5.59 1 94.69 223 SER B O 1
ATOM 7342 N N . VAL B 1 224 ? 17.859 4.715 -5.805 1 96.88 224 VAL B N 1
ATOM 7343 C CA . VAL B 1 224 ? 18.016 4.609 -4.359 1 96.88 224 VAL B CA 1
ATOM 7344 C C . VAL B 1 224 ? 18.609 5.902 -3.807 1 96.88 224 VAL B C 1
ATOM 7346 O O . VAL B 1 224 ? 19.609 6.398 -4.32 1 96.88 224 VAL B O 1
ATOM 7349 N N . ARG B 1 225 ? 17.984 6.414 -2.828 1 96.88 225 ARG B N 1
ATOM 7350 C CA . ARG B 1 225 ? 18.406 7.699 -2.277 1 96.88 225 ARG B CA 1
ATOM 7351 C C . ARG B 1 225 ? 18.953 7.539 -0.86 1 96.88 225 ARG B C 1
ATOM 7353 O O . ARG B 1 225 ? 18.734 6.504 -0.223 1 96.88 225 ARG B O 1
ATOM 7360 N N . THR B 1 226 ? 19.703 8.531 -0.394 1 97.75 226 THR B N 1
ATOM 7361 C CA . THR B 1 226 ? 20.25 8.672 0.954 1 97.75 226 THR B CA 1
ATOM 7362 C C . THR B 1 226 ? 20.141 10.117 1.429 1 97.75 226 THR B C 1
ATOM 7364 O O . THR B 1 226 ? 19.516 10.945 0.772 1 97.75 226 THR B O 1
ATOM 7367 N N . LEU B 1 227 ? 20.578 10.367 2.611 1 98.44 227 LEU B N 1
ATOM 7368 C CA . LEU B 1 227 ? 20.641 11.727 3.129 1 98.44 227 LEU B CA 1
ATOM 7369 C C . LEU B 1 227 ? 22.094 12.195 3.268 1 98.44 227 LEU B C 1
ATOM 7371 O O . LEU B 1 227 ? 22.938 11.461 3.779 1 98.44 227 LEU B O 1
ATOM 7375 N N . ASN B 1 228 ? 22.359 13.328 2.721 1 98.19 228 ASN B N 1
ATOM 7376 C CA . ASN B 1 228 ? 23.672 13.969 2.854 1 98.19 228 ASN B CA 1
ATOM 7377 C C . ASN B 1 228 ? 23.547 15.414 3.311 1 98.19 228 ASN B C 1
ATOM 7379 O O . ASN B 1 228 ? 23.469 16.328 2.484 1 98.19 228 ASN B O 1
ATOM 7383 N N . PHE B 1 229 ? 23.719 15.625 4.559 1 98 229 PHE B N 1
ATOM 7384 C CA . PHE B 1 229 ? 23.547 16.953 5.125 1 98 229 PHE B CA 1
ATOM 7385 C C . PHE B 1 229 ? 24.75 17.844 4.809 1 98 229 PHE B C 1
ATOM 7387 O O . PHE B 1 229 ? 24.734 19.047 5.066 1 98 229 PHE B O 1
ATOM 7394 N N . GLY B 1 230 ? 25.781 17.25 4.23 1 96.12 230 GLY B N 1
ATOM 7395 C CA . GLY B 1 230 ? 26.891 18.047 3.705 1 96.12 230 GLY B CA 1
ATOM 7396 C C . GLY B 1 230 ? 26.453 19 2.611 1 96.12 230 GLY B C 1
ATOM 7397 O O . GLY B 1 230 ? 27.094 20.047 2.408 1 96.12 230 GLY B O 1
ATOM 7398 N N . ASN B 1 231 ? 25.406 18.672 1.996 1 96.25 231 ASN B N 1
ATOM 7399 C CA . ASN B 1 231 ? 24.906 19.531 0.935 1 96.25 231 ASN B CA 1
ATOM 7400 C C . ASN B 1 231 ? 24.406 20.859 1.485 1 96.25 231 ASN B C 1
ATOM 7402 O O . ASN B 1 231 ? 24.406 21.875 0.774 1 96.25 231 ASN B O 1
ATOM 7406 N N . GLU B 1 232 ? 23.938 20.922 2.744 1 96.62 232 GLU B N 1
ATOM 7407 C CA . GLU B 1 232 ? 23.562 22.188 3.383 1 96.62 232 GLU B CA 1
ATOM 7408 C C . GLU B 1 232 ? 24.766 23.109 3.514 1 96.62 232 GLU B C 1
ATOM 7410 O O . GLU B 1 232 ? 24.609 24.328 3.51 1 96.62 232 GLU B O 1
ATOM 7415 N N . GLU B 1 233 ? 25.938 22.531 3.562 1 95.19 233 GLU B N 1
ATOM 7416 C CA . GLU B 1 233 ? 27.172 23.312 3.68 1 95.19 233 GLU B CA 1
ATOM 7417 C C . GLU B 1 233 ? 27.578 23.922 2.34 1 95.19 233 GLU B C 1
ATOM 7419 O O . GLU B 1 233 ? 28.078 25.047 2.291 1 95.19 233 GLU B O 1
ATOM 7424 N N . ASN B 1 234 ? 27.266 23.234 1.359 1 91.81 234 ASN B N 1
ATOM 7425 C CA . ASN B 1 234 ? 27.906 23.547 0.086 1 91.81 234 ASN B CA 1
ATOM 7426 C C . ASN B 1 234 ? 26.953 24.281 -0.854 1 91.81 234 ASN B C 1
ATOM 7428 O O . ASN B 1 234 ? 27.391 24.984 -1.771 1 91.81 234 ASN B O 1
ATOM 7432 N N . ILE B 1 235 ? 25.734 24.062 -0.715 1 91 235 ILE B N 1
ATOM 7433 C CA . ILE B 1 235 ? 24.766 24.688 -1.607 1 91 235 ILE B CA 1
ATOM 7434 C C . ILE B 1 235 ? 24.188 25.953 -0.951 1 91 235 ILE B C 1
ATOM 7436 O O . ILE B 1 235 ? 23.562 25.875 0.104 1 91 235 ILE B O 1
ATOM 7440 N N . TYR B 1 236 ? 24.453 27.016 -1.628 1 84.81 236 TYR B N 1
ATOM 7441 C CA . TYR B 1 236 ? 24.078 28.312 -1.08 1 84.81 236 TYR B CA 1
ATOM 7442 C C . TYR B 1 236 ? 22.766 28.797 -1.675 1 84.81 236 TYR B C 1
ATOM 7444 O O . TYR B 1 236 ? 22.547 28.688 -2.885 1 84.81 236 TYR B O 1
ATOM 7452 N N . TRP B 1 237 ? 21.891 29.359 -0.855 1 80.56 237 TRP B N 1
ATOM 7453 C CA . TRP B 1 237 ? 20.562 29.766 -1.31 1 80.56 237 TRP B CA 1
ATOM 7454 C C . TRP B 1 237 ? 20.656 30.953 -2.26 1 80.56 237 TRP B C 1
ATOM 7456 O O . TRP B 1 237 ? 19.766 31.172 -3.078 1 80.56 237 TRP B O 1
ATOM 7466 N N . ARG B 1 238 ? 21.688 31.781 -2.111 1 82.38 238 ARG B N 1
ATOM 7467 C CA . ARG B 1 238 ? 21.859 32.906 -3.014 1 82.38 238 ARG B CA 1
ATOM 7468 C C . ARG B 1 238 ? 22.25 32.438 -4.414 1 82.38 238 ARG B C 1
ATOM 7470 O O . ARG B 1 238 ? 22.078 33.156 -5.391 1 82.38 238 ARG B O 1
ATOM 7477 N N . ASN B 1 239 ? 22.891 31.25 -4.473 1 83.31 239 ASN B N 1
ATOM 7478 C CA . ASN B 1 239 ? 23.172 30.562 -5.73 1 83.31 239 ASN B CA 1
ATOM 7479 C C . ASN B 1 239 ? 22.422 29.234 -5.812 1 83.31 239 ASN B C 1
ATOM 7481 O O . ASN B 1 239 ? 23.047 28.172 -5.723 1 83.31 239 ASN B O 1
ATOM 7485 N N . PRO B 1 240 ? 21.125 29.438 -6.027 1 84.88 240 PRO B N 1
ATOM 7486 C CA . PRO B 1 240 ? 20.297 28.234 -5.93 1 84.88 240 PRO B CA 1
ATOM 7487 C C . PRO B 1 240 ? 20.594 27.219 -7.031 1 84.88 240 PRO B C 1
ATOM 7489 O O . PRO B 1 240 ? 20.875 27.594 -8.172 1 84.88 240 PRO B O 1
ATOM 7492 N N . MET B 1 241 ? 20.625 26.031 -6.676 1 90.38 241 MET B N 1
ATOM 7493 C CA . MET B 1 241 ? 20.828 24.922 -7.605 1 90.38 241 MET B CA 1
ATOM 7494 C C . MET B 1 241 ? 19.484 24.359 -8.086 1 90.38 241 MET B C 1
ATOM 7496 O O . MET B 1 241 ? 18.547 24.25 -7.309 1 90.38 241 MET B O 1
ATOM 7500 N N . LYS B 1 242 ? 19.453 24.172 -9.414 1 89.62 242 LYS B N 1
ATOM 7501 C CA . LYS B 1 242 ? 18.25 23.594 -10.008 1 89.62 242 LYS B CA 1
ATOM 7502 C C . LYS B 1 242 ? 18.547 22.234 -10.625 1 89.62 242 LYS B C 1
ATOM 7504 O O . LYS B 1 242 ? 19.609 22.031 -11.234 1 89.62 242 LYS B O 1
ATOM 7509 N N . ILE B 1 243 ? 17.734 21.359 -10.344 1 91.25 243 ILE B N 1
ATOM 7510 C CA . ILE B 1 243 ? 17.766 20.047 -11 1 91.25 243 ILE B CA 1
ATOM 7511 C C . ILE B 1 243 ? 16.438 19.797 -11.695 1 91.25 243 ILE B C 1
ATOM 7513 O O . ILE B 1 243 ? 15.375 19.844 -11.07 1 91.25 243 ILE B O 1
ATOM 7517 N N . ASN B 1 244 ? 16.484 19.531 -12.984 1 87.38 244 ASN B N 1
ATOM 7518 C CA . ASN B 1 244 ? 15.297 19.328 -13.805 1 87.38 244 ASN B CA 1
ATOM 7519 C C . ASN B 1 244 ? 14.32 20.5 -13.664 1 87.38 244 ASN B C 1
ATOM 7521 O O . ASN B 1 244 ? 13.125 20.297 -13.477 1 87.38 244 ASN B O 1
ATOM 7525 N N . GLY B 1 245 ? 14.883 21.656 -13.531 1 82.88 245 GLY B N 1
ATOM 7526 C CA . GLY B 1 245 ? 14.094 22.875 -13.547 1 82.88 245 GLY B CA 1
ATOM 7527 C C . GLY B 1 245 ? 13.516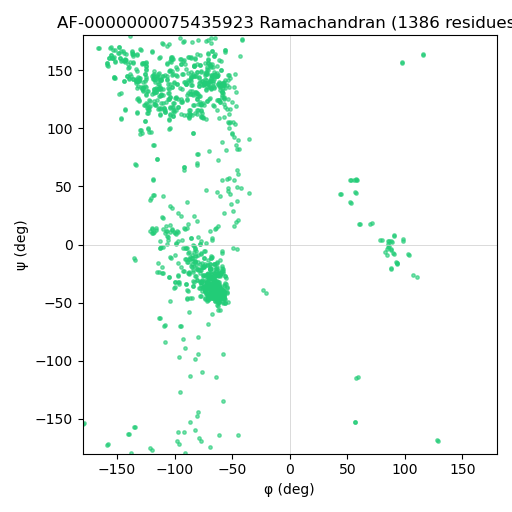 23.219 -12.188 1 82.88 245 GLY B C 1
ATOM 7528 O O . GLY B 1 245 ? 12.852 24.25 -12.039 1 82.88 245 GLY B O 1
ATOM 7529 N N . GLN B 1 246 ? 13.758 22.469 -11.203 1 86.62 246 GLN B N 1
ATOM 7530 C CA . GLN B 1 246 ? 13.211 22.734 -9.875 1 86.62 246 GLN B CA 1
ATOM 7531 C C . GLN B 1 246 ? 14.32 23.062 -8.883 1 86.62 246 GLN B C 1
ATOM 7533 O O . GLN B 1 246 ? 15.375 22.422 -8.875 1 86.62 246 GLN B O 1
ATOM 7538 N N . PHE B 1 247 ? 14.031 24.047 -8.078 1 87 247 PHE B N 1
ATOM 7539 C CA . PHE B 1 247 ? 15 24.484 -7.074 1 87 247 PHE B CA 1
ATOM 7540 C C . PHE B 1 247 ? 15.094 23.469 -5.941 1 87 247 PHE B C 1
ATOM 7542 O O . PHE B 1 247 ? 14.086 22.891 -5.523 1 87 247 PHE B O 1
ATOM 7549 N N . LEU B 1 248 ? 16.312 23.312 -5.5 1 92.88 248 LEU B N 1
ATOM 7550 C CA . LEU B 1 248 ? 16.5 22.547 -4.273 1 92.88 248 LEU B CA 1
ATOM 7551 C C . LEU B 1 248 ? 16.188 23.391 -3.047 1 92.88 248 LEU B C 1
ATOM 7553 O O . LEU B 1 248 ? 16.469 24.594 -3.033 1 92.88 248 LEU B O 1
ATOM 7557 N N . THR B 1 249 ? 15.633 22.75 -2.098 1 92.5 249 THR B N 1
ATOM 7558 C CA . THR B 1 249 ? 15.188 23.484 -0.917 1 92.5 249 THR B CA 1
ATOM 7559 C C . THR B 1 249 ? 16.031 23.109 0.298 1 92.5 249 THR B C 1
ATOM 7561 O O . THR B 1 249 ? 16.391 21.953 0.475 1 92.5 249 THR B O 1
ATOM 7564 N N . SER B 1 250 ? 16.328 24.094 1.12 1 95.5 250 SER B N 1
ATOM 7565 C CA . SER B 1 250 ? 17.047 23.875 2.379 1 95.5 250 SER B CA 1
ATOM 7566 C C . SER B 1 250 ? 16.078 23.5 3.498 1 95.5 250 SER B C 1
ATOM 7568 O O . SER B 1 250 ? 14.875 23.75 3.393 1 95.5 250 SER B O 1
ATOM 7570 N N . MET B 1 251 ? 16.641 22.906 4.57 1 96.06 251 MET B N 1
ATOM 7571 C CA . MET B 1 251 ? 15.844 22.578 5.754 1 96.06 251 MET B CA 1
ATOM 7572 C C . MET B 1 251 ? 15.508 23.844 6.539 1 96.06 251 MET B C 1
ATOM 7574 O O . MET B 1 251 ? 14.586 23.844 7.355 1 96.06 251 MET B O 1
ATOM 7578 N N . SER B 1 252 ? 16.266 24.938 6.23 1 96.12 252 SER B N 1
ATOM 7579 C CA . SER B 1 252 ? 16.172 26.141 7.055 1 96.12 252 SER B CA 1
ATOM 7580 C C . SER B 1 252 ? 15.922 27.391 6.199 1 96.12 252 SER B C 1
ATOM 7582 O O . SER B 1 252 ? 16.234 27.391 5.004 1 96.12 252 SER B O 1
ATOM 7584 N N . LEU B 1 253 ? 15.336 28.359 6.84 1 93.69 253 LEU B N 1
ATOM 7585 C CA . LEU B 1 253 ? 15.227 29.703 6.273 1 93.69 253 LEU B CA 1
ATOM 7586 C C . LEU B 1 253 ? 16.266 30.625 6.891 1 93.69 253 LEU B C 1
ATOM 7588 O O . LEU B 1 253 ? 16.703 30.422 8.023 1 93.69 253 LEU B O 1
ATOM 7592 N N . TRP B 1 254 ? 16.547 31.703 6.176 1 92.88 254 TRP B N 1
ATOM 7593 C CA . TRP B 1 254 ? 17.688 32.531 6.582 1 92.88 254 TRP B CA 1
ATOM 7594 C C . TRP B 1 254 ? 17.281 34 6.648 1 92.88 254 TRP B C 1
ATOM 7596 O O . TRP B 1 254 ? 16.484 34.469 5.84 1 92.88 254 TRP B O 1
ATOM 7606 N N . ASN B 1 255 ? 17.859 34.625 7.637 1 93 255 ASN B N 1
ATOM 7607 C CA . ASN B 1 255 ? 17.875 36.094 7.746 1 93 255 ASN B CA 1
ATOM 7608 C C . ASN B 1 255 ? 19.234 36.656 7.336 1 93 255 ASN B C 1
ATOM 7610 O O . ASN B 1 255 ? 20.219 35.906 7.242 1 93 255 ASN B O 1
ATOM 7614 N N . SER B 1 256 ? 19.219 37.969 7.031 1 92.75 256 SER B N 1
ATOM 7615 C CA . SER B 1 256 ? 20.469 38.562 6.633 1 92.75 256 SER B CA 1
ATOM 7616 C C . SER B 1 256 ? 20.641 39.938 7.266 1 92.75 256 SER B C 1
ATOM 7618 O O . SER B 1 256 ? 19.656 40.688 7.414 1 92.75 256 SER B O 1
ATOM 7620 N N . THR B 1 257 ? 21.891 40.281 7.57 1 93.31 257 THR B N 1
ATOM 7621 C CA . THR B 1 257 ? 22.188 41.594 8.078 1 93.31 257 THR B CA 1
ATOM 7622 C C . THR B 1 257 ? 22.438 42.562 6.926 1 93.31 257 THR B C 1
ATOM 7624 O O . THR B 1 257 ? 22.5 43.781 7.133 1 93.31 257 THR B O 1
ATOM 7627 N N . VAL B 1 258 ? 22.594 42.031 5.758 1 90.12 258 VAL B N 1
ATOM 7628 C CA . VAL B 1 258 ? 22.891 42.844 4.602 1 90.12 258 VAL B CA 1
ATOM 7629 C C . VAL B 1 258 ? 21.594 43.219 3.883 1 90.12 258 VAL B C 1
ATOM 7631 O O . VAL B 1 258 ? 20.625 42.469 3.9 1 90.12 258 VAL B O 1
ATOM 7634 N N . PRO B 1 259 ? 21.578 44.406 3.297 1 85.12 259 PRO B N 1
ATOM 7635 C CA . PRO B 1 259 ? 20.375 44.812 2.559 1 85.12 259 PRO B CA 1
ATOM 7636 C C . PRO B 1 259 ? 20.078 43.875 1.386 1 85.12 259 PRO B C 1
ATOM 7638 O O . PRO B 1 259 ? 20.969 43.188 0.894 1 85.12 259 PRO B O 1
ATOM 7641 N N . PRO B 1 260 ? 18.75 43.969 1.028 1 79.25 260 PRO B N 1
ATOM 7642 C CA . PRO B 1 260 ? 18.359 43.125 -0.107 1 79.25 260 PRO B CA 1
ATOM 7643 C C . PRO B 1 260 ? 19.188 43.406 -1.361 1 79.25 260 PRO B C 1
ATOM 7645 O O . PRO B 1 260 ? 19.469 44.562 -1.665 1 79.25 260 PRO B O 1
ATOM 7648 N N . GLY B 1 261 ? 19.594 42.469 -2.062 1 75 261 GLY B N 1
ATOM 7649 C CA . GLY B 1 261 ? 20.375 42.625 -3.281 1 75 261 GLY B CA 1
ATOM 7650 C C . GLY B 1 261 ? 21.875 42.562 -3.049 1 75 261 GLY B C 1
ATOM 7651 O O . GLY B 1 261 ? 22.641 42.406 -3.994 1 75 261 GLY B O 1
ATOM 7652 N N . LYS B 1 262 ? 22.297 42.719 -1.793 1 80.69 262 LYS B N 1
ATOM 7653 C CA . LYS B 1 262 ? 23.719 42.656 -1.481 1 80.69 262 LYS B CA 1
ATOM 7654 C C . LYS B 1 262 ? 24.062 41.281 -0.856 1 80.69 262 LYS B C 1
ATOM 7656 O O . LYS B 1 262 ? 23.203 40.625 -0.305 1 80.69 262 LYS B O 1
ATOM 7661 N N . SER B 1 263 ? 25.297 40.844 -1.109 1 83.06 263 SER B N 1
ATOM 7662 C CA . SER B 1 263 ? 25.766 39.594 -0.537 1 83.06 263 SER B CA 1
ATOM 7663 C C . SER B 1 263 ? 26.797 39.844 0.563 1 83.06 263 SER B C 1
ATOM 7665 O O . SER B 1 263 ? 27.547 40.812 0.507 1 83.06 263 SER B O 1
ATOM 7667 N N . PRO B 1 264 ? 26.672 38.906 1.523 1 83.06 264 PRO B N 1
ATOM 7668 C CA . PRO B 1 264 ? 27.719 39.031 2.551 1 83.06 264 PRO B CA 1
ATOM 7669 C C . PRO B 1 264 ? 29.125 38.906 1.98 1 83.06 264 PRO B C 1
ATOM 7671 O O . PRO B 1 264 ? 29.344 38.125 1.041 1 83.06 264 PRO B O 1
ATOM 7674 N N . SER B 1 265 ? 29.969 39.844 2.354 1 77.12 265 SER B N 1
ATOM 7675 C CA . SER B 1 265 ? 31.344 39.844 1.895 1 77.12 265 SER B CA 1
ATOM 7676 C C . SER B 1 265 ? 32.312 39.719 3.064 1 77.12 265 SER B C 1
ATOM 7678 O O . SER B 1 265 ? 32 40.125 4.184 1 77.12 265 SER B O 1
ATOM 7680 N N . ASP B 1 266 ? 33.406 39.031 2.76 1 71.75 266 ASP B N 1
ATOM 7681 C CA . ASP B 1 266 ? 34.438 38.875 3.771 1 71.75 266 ASP B CA 1
ATOM 7682 C C . ASP B 1 266 ? 34.969 40.25 4.238 1 71.75 266 ASP B C 1
ATOM 7684 O O . ASP B 1 266 ? 35.469 40.375 5.348 1 71.75 266 ASP B O 1
ATOM 7688 N N . SER B 1 267 ? 34.719 41.219 3.436 1 71.69 267 SER B N 1
ATOM 7689 C CA . SER B 1 267 ? 35.25 42.531 3.748 1 71.69 267 SER B CA 1
ATOM 7690 C C . SER B 1 267 ? 34.375 43.25 4.773 1 71.69 267 SER B C 1
ATOM 7692 O O . SER B 1 267 ? 34.812 44.219 5.406 1 71.69 267 SER B O 1
ATOM 7694 N N . ASN B 1 268 ? 33.219 42.781 4.906 1 77.56 268 ASN B N 1
ATOM 7695 C CA . ASN B 1 268 ? 32.312 43.375 5.883 1 77.56 268 ASN B CA 1
ATOM 7696 C C . ASN B 1 268 ? 31.875 42.344 6.934 1 77.56 268 ASN B C 1
ATOM 7698 O O . ASN B 1 268 ? 30.891 41.625 6.738 1 77.56 268 ASN B O 1
ATOM 7702 N N . PRO B 1 269 ? 32.594 42.406 8.039 1 79 269 PRO B N 1
ATOM 7703 C CA . PRO B 1 269 ? 32.312 41.406 9.078 1 79 269 PRO B CA 1
ATOM 7704 C C . PRO B 1 269 ? 30.891 41.531 9.641 1 79 269 PRO B C 1
ATOM 7706 O O . PRO B 1 269 ? 30.375 40.562 10.234 1 79 269 PRO B O 1
ATOM 7709 N N . ALA B 1 270 ? 30.281 42.656 9.375 1 85.88 270 ALA B N 1
ATOM 7710 C CA . ALA B 1 270 ? 28.953 42.875 9.93 1 85.88 270 ALA B CA 1
ATOM 7711 C C . ALA B 1 270 ? 27.875 42.312 9 1 85.88 270 ALA B C 1
ATOM 7713 O O . ALA B 1 270 ? 26.703 42.219 9.375 1 85.88 270 ALA B O 1
ATOM 7714 N N . GLY B 1 271 ? 28.359 41.906 7.898 1 90.38 271 GLY B N 1
ATOM 7715 C CA . GLY B 1 271 ? 27.422 41.344 6.941 1 90.38 271 GLY B CA 1
ATOM 7716 C C . GLY B 1 271 ? 27.438 39.812 6.914 1 90.38 271 GLY B C 1
ATOM 7717 O O . GLY B 1 271 ? 28.438 39.219 6.531 1 90.38 271 GLY B O 1
ATOM 7718 N N . PHE B 1 272 ? 26.359 39.188 7.402 1 92.5 272 PHE B N 1
ATOM 7719 C CA . PHE B 1 272 ? 26.281 37.719 7.387 1 92.5 272 PHE B CA 1
ATOM 7720 C C . PHE B 1 272 ? 24.828 37.25 7.359 1 92.5 272 PHE B C 1
ATOM 7722 O O . PHE B 1 272 ? 23.922 38.031 7.656 1 92.5 272 PHE B O 1
ATOM 7729 N N . ASP B 1 273 ? 24.594 36.031 6.957 1 93.12 273 ASP B N 1
ATOM 7730 C CA . ASP B 1 273 ? 23.297 35.344 7.051 1 93.12 273 ASP B CA 1
ATOM 7731 C C . ASP B 1 273 ? 23.188 34.594 8.359 1 93.12 273 ASP B C 1
ATOM 7733 O O . ASP B 1 273 ? 24.172 34.031 8.844 1 93.12 273 ASP B O 1
ATOM 7737 N N . TYR B 1 274 ? 22.047 34.625 8.961 1 94.62 274 TYR B N 1
ATOM 7738 C CA . TYR B 1 274 ? 21.875 33.875 10.195 1 94.62 274 TYR B CA 1
ATOM 7739 C C . TYR B 1 274 ? 20.531 33.156 10.219 1 94.62 274 TYR B C 1
ATOM 7741 O O . TYR B 1 274 ? 19.656 33.406 9.375 1 94.62 274 TYR B O 1
ATOM 7749 N N . TYR B 1 275 ? 20.375 32.219 11.133 1 95.5 275 TYR B N 1
ATOM 7750 C CA . TYR B 1 275 ? 19.266 31.297 11.211 1 95.5 275 TYR B CA 1
ATOM 7751 C C . TYR B 1 275 ? 17.953 32.031 11.508 1 95.5 275 TYR B C 1
ATOM 7753 O O . TYR B 1 275 ? 17.906 32.906 12.375 1 95.5 275 TYR B O 1
ATOM 7761 N N . HIS B 1 276 ? 16.875 31.703 10.805 1 94.56 276 HIS B N 1
ATOM 7762 C CA . HIS B 1 276 ? 15.531 32.219 11.039 1 94.56 276 HIS B CA 1
ATOM 7763 C C . HIS B 1 276 ? 14.617 31.172 11.625 1 94.56 276 HIS B C 1
ATOM 7765 O O . HIS B 1 276 ? 14.305 31.188 12.82 1 94.56 276 HIS B O 1
ATOM 7771 N N . CYS B 1 277 ? 14.258 30.172 10.859 1 94.81 277 CYS B N 1
ATOM 7772 C CA . CYS B 1 277 ? 13.367 29.094 11.25 1 94.81 277 CYS B CA 1
ATOM 7773 C C . CYS B 1 277 ? 13.43 27.953 10.242 1 94.81 277 CYS B C 1
ATOM 7775 O O . CYS B 1 277 ? 14.125 28.047 9.234 1 94.81 277 CYS B O 1
ATOM 7777 N N . PRO B 1 278 ? 12.828 26.812 10.625 1 95.62 278 PRO B N 1
ATOM 7778 C CA . PRO B 1 278 ? 12.742 25.75 9.617 1 95.62 278 PRO B CA 1
ATOM 7779 C C . PRO B 1 278 ? 11.969 26.172 8.375 1 95.62 278 PRO B C 1
ATOM 7781 O O . PRO B 1 278 ? 11.078 27.031 8.453 1 95.62 278 PRO B O 1
ATOM 7784 N N . SER B 1 279 ? 12.344 25.594 7.27 1 93.75 279 SER B N 1
ATOM 7785 C CA . SER B 1 279 ? 11.609 25.891 6.043 1 93.75 279 SER B CA 1
ATOM 7786 C C . SER B 1 279 ? 10.164 25.422 6.145 1 93.75 279 SER B C 1
ATOM 7788 O O . SER B 1 279 ? 9.867 24.422 6.812 1 93.75 279 SER B O 1
ATOM 7790 N N . ARG B 1 280 ? 9.281 26.172 5.547 1 89.19 280 ARG B N 1
ATOM 7791 C CA . ARG B 1 280 ? 7.867 25.812 5.574 1 89.19 280 ARG B CA 1
ATOM 7792 C C . ARG B 1 280 ? 7.625 24.469 4.91 1 89.19 280 ARG B C 1
ATOM 7794 O O . ARG B 1 280 ? 6.742 23.719 5.324 1 89.19 280 ARG B O 1
ATOM 7801 N N . GLN B 1 281 ? 8.375 24.172 3.912 1 89.75 281 GLN B N 1
ATOM 7802 C CA . GLN B 1 281 ? 8.266 22.875 3.236 1 89.75 281 GLN B CA 1
ATOM 7803 C C . GLN B 1 281 ? 8.586 21.734 4.191 1 89.75 281 GLN B C 1
ATOM 7805 O O . GLN B 1 281 ? 7.891 20.719 4.199 1 89.75 281 GLN B O 1
ATOM 7810 N N . TYR B 1 282 ? 9.633 21.938 4.918 1 94.94 282 TYR B N 1
ATOM 7811 C CA . TYR B 1 282 ? 9.961 20.906 5.898 1 94.94 282 TYR B CA 1
ATOM 7812 C C . TYR B 1 282 ? 8.844 20.75 6.926 1 94.94 282 TYR B C 1
ATOM 7814 O O . TYR B 1 282 ? 8.484 19.641 7.289 1 94.94 282 TYR B O 1
ATOM 7822 N N . ASP B 1 283 ? 8.336 21.812 7.352 1 93.31 283 ASP B N 1
ATOM 7823 C CA . ASP B 1 283 ? 7.293 21.812 8.375 1 93.31 283 ASP B CA 1
ATOM 7824 C C . ASP B 1 283 ? 6.051 21.062 7.887 1 93.31 283 ASP B C 1
ATOM 7826 O O . ASP B 1 283 ? 5.523 20.203 8.602 1 93.31 283 ASP B O 1
ATOM 7830 N N . MET B 1 284 ? 5.703 21.344 6.734 1 90.25 284 MET B N 1
ATOM 7831 C CA . MET B 1 284 ? 4.434 20.812 6.238 1 90.25 284 MET B CA 1
ATOM 7832 C C . MET B 1 284 ? 4.613 19.406 5.676 1 90.25 284 MET B C 1
ATOM 7834 O O . MET B 1 284 ? 3.877 18.484 6.039 1 90.25 284 MET B O 1
ATOM 7838 N N . PHE B 1 285 ? 5.637 19.188 4.867 1 91.38 285 PHE B N 1
ATOM 7839 C CA . PHE B 1 285 ? 5.754 17.953 4.121 1 91.38 285 PHE B CA 1
ATOM 7840 C C . PHE B 1 285 ? 6.391 16.859 4.977 1 91.38 285 PHE B C 1
ATOM 7842 O O . PHE B 1 285 ? 6.227 15.672 4.699 1 91.38 285 PHE B O 1
ATOM 7849 N N . ILE B 1 286 ? 7.113 17.297 5.945 1 94.19 286 ILE B N 1
ATOM 7850 C CA . ILE B 1 286 ? 7.816 16.266 6.707 1 94.19 286 ILE B CA 1
ATOM 7851 C C . ILE B 1 286 ? 7.242 16.188 8.117 1 94.19 286 ILE B C 1
ATOM 7853 O O . ILE B 1 286 ? 6.621 15.188 8.492 1 94.19 286 ILE B O 1
ATOM 7857 N N . THR B 1 287 ? 7.398 17.281 8.844 1 94 287 THR B N 1
ATOM 7858 C CA . THR B 1 287 ? 7.027 17.25 10.258 1 94 287 THR B CA 1
ATOM 7859 C C . THR B 1 287 ? 5.539 16.938 10.414 1 94 287 THR B C 1
ATOM 7861 O O . THR B 1 287 ? 5.168 15.977 11.094 1 94 287 THR B O 1
ATOM 7864 N N . THR B 1 288 ? 4.762 17.75 9.797 1 91.38 288 THR B N 1
ATOM 7865 C CA . THR B 1 288 ? 3.32 17.609 9.969 1 91.38 288 THR B CA 1
ATOM 7866 C C . THR B 1 288 ? 2.832 16.281 9.398 1 91.38 288 THR B C 1
ATOM 7868 O O . THR B 1 288 ? 2.076 15.562 10.055 1 91.38 288 THR B O 1
ATOM 7871 N N . LYS B 1 289 ? 3.279 15.977 8.289 1 89.25 289 LYS B N 1
ATOM 7872 C CA . LYS B 1 289 ? 2.838 14.75 7.625 1 89.25 289 LYS B CA 1
ATOM 7873 C C . LYS B 1 289 ? 3.27 13.516 8.406 1 89.25 289 LYS B C 1
ATOM 7875 O O . LYS B 1 289 ? 2.463 12.617 8.648 1 89.25 289 LYS B O 1
ATOM 7880 N N . SER B 1 290 ? 4.469 13.43 8.781 1 91.56 290 SER B N 1
ATOM 7881 C CA . SER B 1 290 ? 4.98 12.258 9.484 1 91.56 290 SER B CA 1
ATOM 7882 C C . SER B 1 290 ? 4.34 12.109 10.859 1 91.56 290 SER B C 1
ATOM 7884 O O . SER B 1 290 ? 4.086 10.992 11.312 1 91.56 290 SER B O 1
ATOM 7886 N N . THR B 1 291 ? 4.129 13.211 11.531 1 91.25 291 THR B N 1
ATOM 7887 C CA . THR B 1 291 ? 3.535 13.172 12.859 1 91.25 291 THR B CA 1
ATOM 7888 C C . THR B 1 291 ? 2.094 12.68 12.789 1 91.25 291 THR B C 1
ATOM 7890 O O . THR B 1 291 ? 1.671 11.867 13.625 1 91.25 291 THR B O 1
ATOM 7893 N N . LEU B 1 292 ? 1.456 13.086 11.766 1 88.81 292 LEU B N 1
ATOM 7894 C CA . LEU B 1 292 ? 0.046 12.727 11.656 1 88.81 292 LEU B CA 1
ATOM 7895 C C . LEU B 1 292 ? -0.113 11.305 11.133 1 88.81 292 LEU B C 1
ATOM 7897 O O . LEU B 1 292 ? -1.069 10.609 11.484 1 88.81 292 LEU B O 1
ATOM 7901 N N . MET B 1 293 ? 0.77 10.852 10.344 1 85.19 293 MET B N 1
ATOM 7902 C CA . MET B 1 293 ? 0.684 9.523 9.75 1 85.19 293 MET B CA 1
ATOM 7903 C C . MET B 1 293 ? 1.188 8.461 10.727 1 85.19 293 MET B C 1
ATOM 7905 O O . MET B 1 293 ? 0.92 7.273 10.547 1 85.19 293 MET B O 1
ATOM 7909 N N . SER B 1 294 ? 1.854 8.828 11.727 1 79.69 294 SER B N 1
ATOM 7910 C CA . SER B 1 294 ? 2.393 7.938 12.75 1 79.69 294 SER B CA 1
ATOM 7911 C C . SER B 1 294 ? 3.375 6.941 12.156 1 79.69 294 SER B C 1
ATOM 7913 O O . SER B 1 294 ? 3.566 5.848 12.695 1 79.69 294 SER B O 1
ATOM 7915 N N . GLU B 1 295 ? 3.873 7.215 10.953 1 85.81 295 GLU B N 1
ATOM 7916 C CA . GLU B 1 295 ? 4.902 6.449 10.258 1 85.81 295 GLU B CA 1
ATOM 7917 C C . GLU B 1 295 ? 5.637 7.309 9.234 1 85.81 295 GLU B C 1
ATOM 7919 O O . GLU B 1 295 ? 5.281 8.469 9.023 1 85.81 295 GLU B O 1
ATOM 7924 N N . SER B 1 296 ? 6.703 6.672 8.781 1 89.88 296 SER B N 1
ATOM 7925 C CA . SER B 1 296 ? 7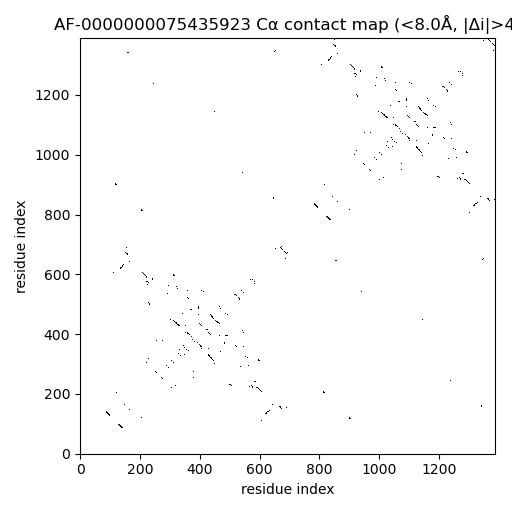.414 7.41 7.742 1 89.88 296 SER B CA 1
ATOM 7926 C C . SER B 1 296 ? 6.586 7.504 6.465 1 89.88 296 SER B C 1
ATOM 7928 O O . SER B 1 296 ? 5.852 6.574 6.125 1 89.88 296 SER B O 1
ATOM 7930 N N . ILE B 1 297 ? 6.754 8.578 5.871 1 88.31 297 ILE B N 1
ATOM 7931 C CA . ILE B 1 297 ? 5.984 8.891 4.672 1 88.31 297 ILE B CA 1
ATOM 7932 C C . ILE B 1 297 ? 6.492 8.047 3.502 1 88.31 297 ILE B C 1
ATOM 7934 O O . ILE B 1 297 ? 7.664 7.664 3.471 1 88.31 297 ILE B O 1
ATOM 7938 N N . ILE B 1 298 ? 5.535 7.715 2.594 1 86 298 ILE B N 1
ATOM 7939 C CA . ILE B 1 298 ? 5.918 7.047 1.354 1 86 298 ILE B CA 1
ATOM 7940 C C . ILE B 1 298 ? 5.375 7.832 0.159 1 86 298 ILE B C 1
ATOM 7942 O O . ILE B 1 298 ? 4.258 8.352 0.203 1 86 298 ILE B O 1
ATOM 7946 N N . ARG B 1 299 ? 6.156 7.973 -0.767 1 85.25 299 ARG B N 1
ATOM 7947 C CA . ARG B 1 2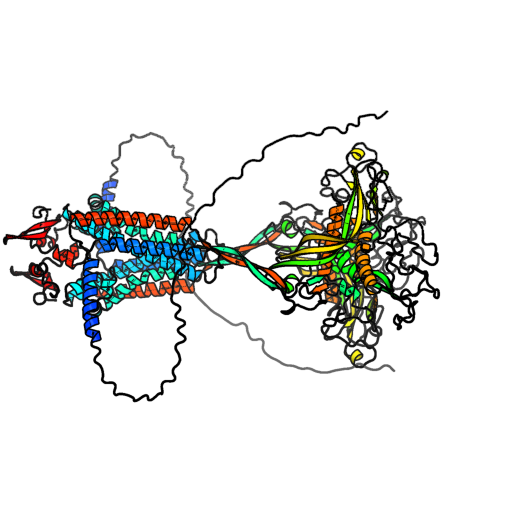99 ? 5.742 8.594 -2.02 1 85.25 299 ARG B CA 1
ATOM 7948 C C . ARG B 1 299 ? 5.117 7.57 -2.959 1 85.25 299 ARG B C 1
ATOM 7950 O O . ARG B 1 299 ? 5.598 6.441 -3.064 1 85.25 299 ARG B O 1
ATOM 7957 N N . LYS B 1 300 ? 4.051 7.781 -3.654 1 75.12 300 LYS B N 1
ATOM 7958 C CA . LYS B 1 300 ? 3.256 6.859 -4.465 1 75.12 300 LYS B CA 1
ATOM 7959 C C . LYS B 1 300 ? 4.105 6.207 -5.551 1 75.12 300 LYS B C 1
ATOM 7961 O O . LYS B 1 300 ? 3.967 5.016 -5.824 1 75.12 300 LYS B O 1
ATOM 7966 N N . GLU B 1 301 ? 5.008 6.898 -6.215 1 82.12 301 GLU B N 1
ATOM 7967 C CA . GLU B 1 301 ? 5.75 6.34 -7.344 1 82.12 301 GLU B CA 1
ATOM 7968 C C . GLU B 1 301 ? 7.113 5.824 -6.906 1 82.12 301 GLU B C 1
ATOM 7970 O O . GLU B 1 301 ? 7.891 5.328 -7.727 1 82.12 301 GLU B O 1
ATOM 7975 N N . ALA B 1 302 ? 7.281 5.77 -5.645 1 88.19 302 ALA B N 1
ATOM 7976 C CA . ALA B 1 302 ? 8.617 5.445 -5.16 1 88.19 302 ALA B CA 1
ATOM 7977 C C . ALA B 1 302 ? 8.961 3.979 -5.418 1 88.19 302 ALA B C 1
ATOM 7979 O O . ALA B 1 302 ? 10.062 3.66 -5.867 1 88.19 302 ALA B O 1
ATOM 7980 N N . THR B 1 303 ? 8.062 3.109 -5.195 1 89.62 303 THR B N 1
ATOM 7981 C CA . THR B 1 303 ? 8.32 1.682 -5.352 1 89.62 303 THR B CA 1
ATOM 7982 C C . THR B 1 303 ? 8.664 1.351 -6.801 1 89.62 303 THR B C 1
ATOM 7984 O O . THR B 1 303 ? 9.633 0.634 -7.066 1 89.62 303 THR B O 1
ATOM 7987 N N . VAL B 1 304 ? 7.859 1.853 -7.73 1 90.31 304 VAL B N 1
ATOM 7988 C CA . VAL B 1 304 ? 8.07 1.582 -9.148 1 90.31 304 VAL B CA 1
ATOM 7989 C C . VAL B 1 304 ? 9.375 2.232 -9.609 1 90.31 304 VAL B C 1
ATOM 7991 O O . VAL B 1 304 ? 10.109 1.657 -10.414 1 90.31 304 VAL B O 1
ATOM 7994 N N . GLU B 1 305 ? 9.625 3.377 -9.078 1 92.31 305 GLU B N 1
ATOM 7995 C CA . GLU B 1 305 ? 10.828 4.109 -9.461 1 92.31 305 GLU B CA 1
ATOM 7996 C C . GLU B 1 305 ? 12.086 3.402 -8.969 1 92.31 305 GLU B C 1
ATOM 7998 O O . GLU B 1 305 ? 13.102 3.363 -9.672 1 92.31 305 GLU B O 1
ATOM 8003 N N . ILE B 1 306 ? 12.047 2.861 -7.812 1 94.5 306 ILE B N 1
ATOM 8004 C CA . ILE B 1 306 ? 13.227 2.281 -7.184 1 94.5 306 ILE B CA 1
ATOM 8005 C C . ILE B 1 306 ? 13.352 0.812 -7.582 1 94.5 306 ILE B C 1
ATOM 8007 O O . ILE B 1 306 ? 14.422 0.363 -7.988 1 94.5 306 ILE B O 1
ATOM 8011 N N . CYS B 1 307 ? 12.266 0.051 -7.512 1 93.88 307 CYS B N 1
ATOM 8012 C CA . CYS B 1 307 ? 12.32 -1.398 -7.672 1 93.88 307 CYS B CA 1
ATOM 8013 C C . CYS B 1 307 ? 11.977 -1.802 -9.102 1 93.88 307 CYS B C 1
ATOM 8015 O O . CYS B 1 307 ? 12.359 -2.883 -9.555 1 93.88 307 CYS B O 1
ATOM 8017 N N . GLY B 1 308 ? 11.219 -1.005 -9.781 1 90.25 308 GLY B N 1
ATOM 8018 C CA . GLY B 1 308 ? 10.688 -1.385 -11.078 1 90.25 308 GLY B CA 1
ATOM 8019 C C . GLY B 1 308 ? 9.273 -1.918 -11.016 1 90.25 308 GLY B C 1
ATOM 8020 O O . GLY B 1 308 ? 8.828 -2.393 -9.961 1 90.25 308 GLY B O 1
ATOM 8021 N N . GLU B 1 309 ? 8.617 -1.822 -12.094 1 88 309 GLU B N 1
ATOM 8022 C CA . GLU B 1 309 ? 7.223 -2.238 -12.148 1 88 309 GLU B CA 1
ATOM 8023 C C . GLU B 1 309 ? 7.074 -3.723 -11.828 1 88 309 GLU B C 1
ATOM 8025 O O . GLU B 1 309 ? 7.758 -4.562 -12.422 1 88 309 GLU B O 1
ATOM 8030 N N . GLY B 1 310 ? 6.297 -4.062 -10.875 1 84.94 310 GLY B N 1
ATOM 8031 C CA . GLY B 1 310 ? 5.984 -5.445 -10.547 1 84.94 310 GLY B CA 1
ATOM 8032 C C . GLY B 1 310 ? 6.996 -6.074 -9.609 1 84.94 310 GLY B C 1
ATOM 8033 O O . GLY B 1 310 ? 6.891 -7.258 -9.281 1 84.94 310 GLY B O 1
ATOM 8034 N N . TRP B 1 311 ? 7.934 -5.32 -9.195 1 91.25 311 TRP B N 1
ATOM 8035 C CA . TRP B 1 311 ? 8.977 -5.855 -8.328 1 91.25 311 TRP B CA 1
ATOM 8036 C C . TRP B 1 311 ? 8.922 -5.211 -6.949 1 91.25 311 TRP B C 1
ATOM 8038 O O . TRP B 1 311 ? 8.586 -4.031 -6.82 1 91.25 311 TRP B O 1
ATOM 8048 N N . ASN B 1 312 ? 9.203 -5.945 -5.941 1 92.56 312 ASN B N 1
ATOM 8049 C CA . ASN B 1 312 ? 9.562 -5.461 -4.613 1 92.56 312 ASN B CA 1
ATOM 8050 C C . ASN B 1 312 ? 11.078 -5.383 -4.441 1 92.56 312 ASN B C 1
ATOM 8052 O O . ASN B 1 312 ? 11.828 -6.008 -5.195 1 92.56 312 ASN B O 1
ATOM 8056 N N . CYS B 1 313 ? 11.508 -4.641 -3.549 1 95.38 313 CYS B N 1
ATOM 8057 C CA . CYS B 1 313 ? 12.945 -4.59 -3.352 1 95.38 313 CYS B CA 1
ATOM 8058 C C . CYS B 1 313 ? 13.289 -4.184 -1.924 1 95.38 313 CYS B C 1
ATOM 8060 O O . CYS B 1 313 ? 12.43 -3.689 -1.191 1 95.38 313 CYS B O 1
ATOM 8062 N N . SER B 1 314 ? 14.5 -4.484 -1.536 1 96 314 SER B N 1
ATOM 8063 C CA . SER B 1 314 ? 15.055 -4.102 -0.243 1 96 314 SER B CA 1
ATOM 8064 C C . SER B 1 314 ? 16.516 -3.713 -0.368 1 96 314 SER B C 1
ATOM 8066 O O . SER B 1 314 ? 17.25 -4.262 -1.2 1 96 314 SER B O 1
ATOM 8068 N N . TYR B 1 315 ? 16.953 -2.809 0.356 1 96.88 315 TYR B N 1
ATOM 8069 C CA . TYR B 1 315 ? 18.344 -2.367 0.353 1 96.88 315 TYR B CA 1
ATOM 8070 C C . TYR B 1 315 ? 18.719 -1.73 1.686 1 96.88 315 TYR B C 1
ATOM 8072 O O . TYR B 1 315 ? 17.844 -1.419 2.5 1 96.88 315 TYR B O 1
ATOM 8080 N N . VAL B 1 316 ? 19.969 -1.601 1.949 1 97.19 316 VAL B N 1
ATOM 8081 C CA . VAL B 1 316 ? 20.5 -0.99 3.166 1 97.19 316 VAL B CA 1
ATOM 8082 C C . VAL B 1 316 ? 21.281 0.27 2.812 1 97.19 316 VAL B C 1
ATOM 8084 O O . VAL B 1 316 ? 22.078 0.269 1.87 1 97.19 316 VAL B O 1
ATOM 8087 N N . VAL B 1 317 ? 20.984 1.291 3.51 1 97.25 317 VAL B N 1
ATOM 8088 C CA . VAL B 1 317 ? 21.688 2.549 3.277 1 97.25 317 VAL B CA 1
ATOM 8089 C C . VAL B 1 317 ? 22.281 3.059 4.59 1 97.25 317 VAL B C 1
ATOM 8091 O O . VAL B 1 317 ? 21.719 2.854 5.66 1 97.25 317 VAL B O 1
ATOM 8094 N N . ASN B 1 318 ? 23.469 3.744 4.461 1 96.56 318 ASN B N 1
ATOM 8095 C CA . ASN B 1 318 ? 24.125 4.426 5.57 1 96.56 318 ASN B CA 1
ATOM 8096 C C . ASN B 1 318 ? 24.141 5.938 5.367 1 96.56 318 ASN B C 1
ATOM 8098 O O . ASN B 1 318 ? 24.406 6.418 4.266 1 96.56 318 ASN B O 1
ATOM 8102 N N . PHE B 1 319 ? 23.812 6.633 6.398 1 98.06 319 PHE B N 1
ATOM 8103 C CA . PHE B 1 319 ? 23.859 8.086 6.316 1 98.06 319 PHE B CA 1
ATOM 8104 C C . PHE B 1 319 ? 24 8.703 7.707 1 98.06 319 PHE B C 1
ATOM 8106 O O . PHE B 1 319 ? 23.719 8.047 8.711 1 98.06 319 PHE B O 1
ATOM 8113 N N . VAL B 1 320 ? 24.453 9.945 7.77 1 98.19 320 VAL B N 1
ATOM 8114 C CA . VAL B 1 320 ? 24.578 10.703 9.008 1 98.19 320 VAL B CA 1
ATOM 8115 C C . VAL B 1 320 ? 23.453 11.734 9.094 1 98.19 320 VAL B C 1
ATOM 8117 O O . VAL B 1 320 ? 23.25 12.508 8.156 1 98.19 320 VAL B O 1
ATOM 8120 N N . ALA B 1 321 ? 22.734 11.711 10.102 1 98.56 321 ALA B N 1
ATOM 8121 C CA . ALA B 1 321 ? 21.625 12.617 10.359 1 98.56 321 ALA B CA 1
ATOM 8122 C C . ALA B 1 321 ? 21.438 12.867 11.852 1 98.56 321 ALA B C 1
ATOM 8124 O O . ALA B 1 321 ? 22.094 12.227 12.68 1 98.56 321 ALA B O 1
ATOM 8125 N N . PRO B 1 322 ? 20.688 13.883 12.18 1 98.56 322 PRO B N 1
ATOM 8126 C CA . PRO B 1 322 ? 20.5 14.125 13.617 1 98.56 322 PRO B CA 1
ATOM 8127 C C . PRO B 1 322 ? 19.609 13.078 14.281 1 98.56 322 PRO B C 1
ATOM 8129 O O . PRO B 1 322 ? 18.859 12.375 13.602 1 98.56 322 PRO B O 1
ATOM 8132 N N . GLY B 1 323 ? 19.766 12.93 15.562 1 98.31 323 GLY B N 1
ATOM 8133 C CA . GLY B 1 323 ? 18.984 12.016 16.375 1 98.31 323 GLY B CA 1
ATOM 8134 C C . GLY B 1 323 ? 18.984 12.375 17.844 1 98.31 323 GLY B C 1
ATOM 8135 O O . GLY B 1 323 ? 19.875 13.109 18.312 1 98.31 323 GLY B O 1
ATOM 8136 N N . TYR B 1 324 ? 17.984 11.945 18.516 1 98.12 324 TYR B N 1
ATOM 8137 C CA . TYR B 1 324 ? 17.922 12.195 19.953 1 98.12 324 TYR B CA 1
ATOM 8138 C C . TYR B 1 324 ? 18.312 10.953 20.75 1 98.12 324 TYR B C 1
ATOM 8140 O O . TYR B 1 324 ? 17.922 9.828 20.391 1 98.12 324 TYR B O 1
ATOM 8148 N N . LYS B 1 325 ? 19.078 11.148 21.703 1 96.69 325 LYS B N 1
ATOM 8149 C CA . LYS B 1 325 ? 19.375 10.133 22.703 1 96.69 325 LYS B CA 1
ATOM 8150 C C . LYS B 1 325 ? 18.625 10.414 24.016 1 96.69 325 LYS B C 1
ATOM 8152 O O . LYS B 1 325 ? 18.906 11.391 24.703 1 96.69 325 LYS B O 1
ATOM 8157 N N . CYS B 1 326 ? 17.688 9.562 24.328 1 97.19 326 CYS B N 1
ATOM 8158 C CA . CYS B 1 326 ? 16.812 9.789 25.484 1 97.19 326 CYS B CA 1
ATOM 8159 C C . CYS B 1 326 ? 17.172 8.859 26.641 1 97.19 326 CYS B C 1
ATOM 8161 O O . CYS B 1 326 ? 17.562 7.711 26.422 1 97.19 326 CYS B O 1
ATOM 8163 N N . GLN B 1 327 ? 17.094 9.383 27.844 1 96.12 327 GLN B N 1
ATOM 8164 C CA . GLN B 1 327 ? 17.391 8.625 29.047 1 96.12 327 GLN B CA 1
ATOM 8165 C C . GLN B 1 327 ? 16.312 8.844 30.109 1 96.12 327 GLN B C 1
ATOM 8167 O O . GLN B 1 327 ? 15.789 9.953 30.266 1 96.12 327 GLN B O 1
ATOM 8172 N N . GLU B 1 328 ? 16.016 7.738 30.766 1 96.81 328 GLU B N 1
ATOM 8173 C CA . GLU B 1 328 ? 15.133 7.848 31.922 1 96.81 328 GLU B CA 1
ATOM 8174 C C . GLU B 1 328 ? 15.898 8.367 33.156 1 96.81 328 GLU B C 1
ATOM 8176 O O . GLU B 1 328 ? 16.906 7.785 33.531 1 96.81 328 GLU B O 1
ATOM 8181 N N . LEU B 1 329 ? 15.414 9.391 33.781 1 97.94 329 LEU B N 1
ATOM 8182 C CA . LEU B 1 329 ? 16.156 10.078 34.844 1 97.94 329 LEU B CA 1
ATOM 8183 C C . LEU B 1 329 ? 15.516 9.844 36.188 1 97.94 329 LEU B C 1
ATOM 8185 O O . LEU B 1 329 ? 16.156 10.039 37.219 1 97.94 329 LEU B O 1
ATOM 8189 N N . ALA B 1 330 ? 14.242 9.555 36.156 1 98 330 ALA B N 1
ATOM 8190 C CA . ALA B 1 330 ? 13.508 9.25 37.375 1 98 330 ALA B CA 1
ATOM 8191 C C . ALA B 1 330 ? 12.328 8.328 37.094 1 98 330 ALA B C 1
ATOM 8193 O O . ALA B 1 330 ? 11.703 8.414 36.031 1 98 330 ALA B O 1
ATOM 8194 N N . TYR B 1 331 ? 12.094 7.449 38.031 1 97 331 TYR B N 1
ATOM 8195 C CA . TYR B 1 331 ? 10.969 6.523 37.969 1 97 331 TYR B CA 1
ATOM 8196 C C . TYR B 1 331 ? 10.367 6.285 39.344 1 97 331 TYR B C 1
ATOM 8198 O O . TYR B 1 331 ? 11.039 5.762 40.25 1 97 331 TYR B O 1
ATOM 8206 N N . GLY B 1 332 ? 9.203 6.676 39.5 1 96.44 332 GLY B N 1
ATOM 8207 C CA . GLY B 1 332 ? 8.539 6.406 40.781 1 96.44 332 GLY B CA 1
ATOM 8208 C C . GLY B 1 332 ? 8.203 7.664 41.562 1 96.44 332 GLY B C 1
ATOM 8209 O O . GLY B 1 332 ? 8.805 8.719 41.344 1 96.44 332 GLY B O 1
ATOM 8210 N N . VAL B 1 333 ? 7.355 7.477 42.469 1 95.5 333 VAL B N 1
ATOM 8211 C CA . VAL B 1 333 ? 6.91 8.578 43.312 1 95.5 333 VAL B CA 1
ATOM 8212 C C . VAL B 1 333 ? 8.047 9.023 44.219 1 95.5 333 VAL B C 1
ATOM 8214 O O . VAL B 1 333 ? 8.695 8.188 44.875 1 95.5 333 VAL B O 1
ATOM 8217 N N . ASN B 1 334 ? 8.43 10.273 44.25 1 91.94 334 ASN B N 1
ATOM 8218 C CA . ASN B 1 334 ? 9.438 10.906 45.094 1 91.94 334 ASN B CA 1
ATOM 8219 C C . ASN B 1 334 ? 10.844 10.461 44.719 1 91.94 334 ASN B C 1
ATOM 8221 O O . ASN B 1 334 ? 11.773 10.578 45.5 1 91.94 334 ASN B O 1
ATOM 8225 N N . SER B 1 335 ? 10.938 9.938 43.562 1 95.81 335 SER B N 1
ATOM 8226 C CA . SER B 1 335 ? 12.266 9.555 43.062 1 95.81 335 SER B CA 1
ATOM 8227 C C . SER B 1 335 ? 13.117 10.781 42.781 1 95.81 335 SER B C 1
ATOM 8229 O O . SER B 1 335 ? 12.617 11.781 42.25 1 95.81 335 SER B O 1
ATOM 8231 N N . GLU B 1 336 ? 14.375 10.656 43.125 1 95.31 336 GLU B N 1
ATOM 8232 C CA . GLU B 1 336 ? 15.305 11.734 42.781 1 95.31 336 GLU B CA 1
ATOM 8233 C C . GLU B 1 336 ? 15.586 11.773 41.281 1 95.31 336 GLU B C 1
ATOM 8235 O O . GLU B 1 336 ? 15.773 10.734 40.656 1 95.31 336 GLU B O 1
ATOM 8240 N N . VAL B 1 337 ? 15.562 12.914 40.781 1 96.81 337 VAL B N 1
ATOM 8241 C CA . VAL B 1 337 ? 15.773 13.094 39.344 1 96.81 337 VAL B CA 1
ATOM 8242 C C . VAL B 1 337 ? 17.266 13.141 39.031 1 96.81 337 VAL B C 1
ATOM 8244 O O . VAL B 1 337 ? 17.984 14 39.562 1 96.81 337 VAL B O 1
ATOM 8247 N N . GLY B 1 338 ? 17.719 12.266 38.25 1 95.44 338 GLY B N 1
ATOM 8248 C CA . GLY B 1 338 ? 19.125 12.234 37.844 1 95.44 338 GLY B CA 1
ATOM 8249 C C . GLY B 1 338 ? 19.484 13.367 36.906 1 95.44 338 GLY B C 1
ATOM 8250 O O . GLY B 1 338 ? 18.609 14.039 36.375 1 95.44 338 GLY B O 1
ATOM 8251 N N . LYS B 1 339 ? 20.75 13.578 36.75 1 94 339 LYS B N 1
ATOM 8252 C CA . LYS B 1 339 ? 21.25 14.57 35.812 1 94 339 LYS B CA 1
ATOM 8253 C C . LYS B 1 339 ? 21.438 13.969 34.406 1 94 339 LYS B C 1
ATOM 8255 O O . LYS B 1 339 ? 21.625 12.758 34.281 1 94 339 LYS B O 1
ATOM 8260 N N . LEU B 1 340 ? 21.234 14.789 33.5 1 95.06 340 LEU B N 1
ATOM 8261 C CA . LEU B 1 340 ? 21.562 14.438 32.125 1 95.06 340 LEU B CA 1
ATOM 8262 C C . LEU B 1 340 ? 22.844 15.133 31.688 1 95.06 340 LEU B C 1
ATOM 8264 O O . LEU B 1 340 ? 22.812 16.281 31.25 1 95.06 340 LEU B O 1
ATOM 8268 N N . GLY B 1 341 ? 23.906 14.344 31.734 1 88.88 341 GLY B N 1
ATOM 8269 C CA . GLY B 1 341 ? 25.172 15.039 31.625 1 88.88 341 GLY B CA 1
ATOM 8270 C C . GLY B 1 341 ? 25.375 16.094 32.688 1 88.88 341 GLY B C 1
ATOM 8271 O O . GLY B 1 341 ? 25.359 15.789 33.875 1 88.88 341 GLY B O 1
ATOM 8272 N N . ASN B 1 342 ? 25.438 17.344 32.25 1 88 342 ASN B N 1
ATOM 8273 C CA . ASN B 1 342 ? 25.609 18.453 33.188 1 88 342 ASN B CA 1
ATOM 8274 C C . ASN B 1 342 ? 24.312 19.234 33.375 1 88 342 ASN B C 1
ATOM 8276 O O . ASN B 1 342 ? 24.281 20.219 34.125 1 88 342 ASN B O 1
ATOM 8280 N N . ALA B 1 343 ? 23.297 18.75 32.812 1 93.38 343 ALA B N 1
ATOM 8281 C CA . ALA B 1 343 ? 22.031 19.484 32.844 1 93.38 343 ALA B CA 1
ATOM 8282 C C . ALA B 1 343 ? 21.094 18.891 33.906 1 93.38 343 ALA B C 1
ATOM 8284 O O . ALA B 1 343 ? 21.109 17.688 34.125 1 93.38 343 ALA B O 1
ATOM 8285 N N . THR B 1 344 ? 20.344 19.781 34.469 1 93.56 344 THR B N 1
ATOM 8286 C CA . THR B 1 344 ? 19.344 19.375 35.469 1 93.56 344 THR B CA 1
ATOM 8287 C C . THR B 1 344 ? 17.938 19.625 34.969 1 93.56 344 THR B C 1
ATOM 8289 O O . THR B 1 344 ? 17.672 20.656 34.344 1 93.56 344 THR B O 1
ATOM 8292 N N . ALA B 1 345 ? 17.094 18.688 35.312 1 95.69 345 ALA B N 1
ATOM 8293 C CA . ALA B 1 345 ? 15.711 18.828 34.906 1 95.69 345 ALA B CA 1
ATOM 8294 C C . ALA B 1 345 ? 15.047 20.031 35.594 1 95.69 345 ALA B C 1
ATOM 8296 O O . ALA B 1 345 ? 15.297 20.281 36.75 1 95.69 345 ALA B O 1
ATOM 8297 N N . PRO B 1 346 ? 14.172 20.719 34.906 1 95.31 346 PRO B N 1
ATOM 8298 C CA . PRO B 1 346 ? 13.539 21.922 35.469 1 95.31 346 PRO B CA 1
ATOM 8299 C C . PRO B 1 346 ? 12.352 21.594 36.375 1 95.31 346 PRO B C 1
ATOM 8301 O O . PRO B 1 346 ? 11.742 22.484 36.969 1 95.31 346 PRO B O 1
ATOM 8304 N N . PHE B 1 347 ? 11.977 20.422 36.531 1 96.56 347 PHE B N 1
ATOM 8305 C CA . PHE B 1 347 ? 10.883 20.016 37.406 1 96.56 347 PHE B CA 1
ATOM 8306 C C . PHE B 1 347 ? 11.164 18.641 38.031 1 96.56 347 PHE B C 1
ATOM 8308 O O . PHE B 1 347 ? 12.117 17.969 37.625 1 96.56 347 PHE B O 1
ATOM 8315 N N . ASN B 1 348 ? 10.398 18.312 39.031 1 96.62 348 ASN B N 1
ATOM 8316 C CA . ASN B 1 348 ? 10.547 17.031 39.719 1 96.62 348 ASN B CA 1
ATOM 8317 C C . ASN B 1 348 ? 9.266 16.203 39.625 1 96.62 348 ASN B C 1
ATOM 8319 O O . ASN B 1 348 ? 8.32 16.578 38.938 1 96.62 348 ASN B O 1
ATOM 8323 N N . THR B 1 349 ? 9.258 15.094 40.25 1 97.19 349 THR B N 1
ATOM 8324 C CA . THR B 1 349 ? 8.148 14.156 40.094 1 97.19 349 THR B CA 1
ATOM 8325 C C . THR B 1 349 ? 6.914 14.656 40.844 1 97.19 349 THR B C 1
ATOM 8327 O O . THR B 1 349 ? 5.809 14.156 40.625 1 97.19 349 THR B O 1
ATOM 8330 N N . SER B 1 350 ? 6.988 15.648 41.688 1 95.81 350 SER B N 1
ATOM 8331 C CA . SER B 1 350 ? 5.887 16.109 42.5 1 95.81 350 SER B CA 1
ATOM 8332 C C . SER B 1 350 ? 4.801 16.781 41.656 1 95.81 350 SER B C 1
ATOM 8334 O O . SER B 1 350 ? 3.648 16.875 42.094 1 95.81 350 SER B O 1
ATOM 8336 N N . VAL B 1 351 ? 5.152 17.234 40.469 1 96.44 351 VAL B N 1
ATOM 8337 C CA . VAL B 1 351 ? 4.184 17.906 39.625 1 96.44 351 VAL B CA 1
ATOM 8338 C C . VAL B 1 351 ? 3.336 16.891 38.875 1 96.44 351 VAL B C 1
ATOM 8340 O O . VAL B 1 351 ? 2.24 17.203 38.406 1 96.44 351 VAL B O 1
ATOM 8343 N N . LEU B 1 352 ? 3.82 15.656 38.906 1 97.62 352 LEU B N 1
ATOM 8344 C CA . LEU B 1 352 ? 3.184 14.617 38.094 1 97.62 352 LEU B CA 1
ATOM 8345 C C . LEU B 1 352 ? 2.24 13.773 38.938 1 97.62 352 LEU B C 1
ATOM 8347 O O . LEU B 1 352 ? 2.389 13.703 40.156 1 97.62 352 LEU B O 1
ATOM 8351 N N . ALA B 1 353 ? 1.274 13.25 38.281 1 96.69 353 ALA B N 1
ATOM 8352 C CA . ALA B 1 353 ? 0.439 12.258 38.969 1 96.69 353 ALA B CA 1
ATOM 8353 C C . ALA B 1 353 ? 1.278 11.086 39.469 1 96.69 353 ALA B C 1
ATOM 8355 O O . ALA B 1 353 ? 2.199 10.633 38.781 1 96.69 353 ALA B O 1
ATOM 8356 N N . PRO B 1 354 ? 0.991 10.719 40.719 1 96.06 354 PRO B N 1
ATOM 8357 C CA . PRO B 1 354 ? -0.257 10.891 41.469 1 96.06 354 PRO B CA 1
ATOM 8358 C C . PRO B 1 354 ? -0.173 12.016 42.5 1 96.06 354 PRO B C 1
ATOM 8360 O O . PRO B 1 354 ? -1.18 12.359 43.125 1 96.06 354 PRO B O 1
ATOM 8363 N N . ARG B 1 355 ? 0.974 12.516 42.75 1 95.25 355 ARG B N 1
ATOM 8364 C CA . ARG B 1 355 ? 1.098 13.602 43.719 1 95.25 355 ARG B CA 1
ATOM 8365 C C . ARG B 1 355 ? 0.564 14.906 43.156 1 95.25 355 ARG B C 1
ATOM 8367 O O . ARG B 1 355 ? -0.137 15.648 43.844 1 95.25 355 ARG B O 1
ATOM 8374 N N . GLY B 1 356 ? 1.013 15.117 41.906 1 95.12 356 GLY B N 1
ATOM 8375 C CA . GLY B 1 356 ? 0.461 16.25 41.188 1 95.12 356 GLY B CA 1
ATOM 8376 C C . GLY B 1 356 ? -0.661 15.859 40.25 1 95.12 356 GLY B C 1
ATOM 8377 O O . GLY B 1 356 ? -1.117 14.719 40.25 1 95.12 356 GLY B O 1
ATOM 8378 N N . ASN B 1 357 ? -1.043 16.844 39.406 1 94.5 357 ASN B N 1
ATOM 8379 C CA . ASN B 1 357 ? -2.195 16.594 38.562 1 94.5 357 ASN B CA 1
ATOM 8380 C C . ASN B 1 357 ? -1.788 16.484 37.094 1 94.5 357 ASN B C 1
ATOM 8382 O O . ASN B 1 357 ? -2.623 16.203 36.25 1 94.5 357 ASN B O 1
ATOM 8386 N N . TYR B 1 358 ? -0.508 16.672 36.812 1 96.88 358 TYR B N 1
ATOM 8387 C CA . TYR B 1 358 ? -0.073 16.562 35.438 1 96.88 358 TYR B CA 1
ATOM 8388 C C . TYR B 1 358 ? 0.208 15.117 35.062 1 96.88 358 TYR B C 1
ATOM 8390 O O . TYR B 1 358 ? 0.874 14.391 35.812 1 96.88 358 TYR B O 1
ATOM 8398 N N . THR B 1 359 ? -0.351 14.664 34 1 96.88 359 THR B N 1
ATOM 8399 C CA . THR B 1 359 ? -0.038 13.344 33.438 1 96.88 359 THR B CA 1
ATOM 8400 C C . THR B 1 359 ? 1.024 13.445 32.375 1 96.88 359 THR B C 1
ATOM 8402 O O . THR B 1 359 ? 1.618 12.43 31.969 1 96.88 359 THR B O 1
ATOM 8405 N N . TYR B 1 360 ? 1.18 14.609 31.891 1 97.75 360 TYR B N 1
ATOM 8406 C CA . TYR B 1 360 ? 2.213 14.961 30.922 1 97.75 360 TYR B CA 1
ATOM 8407 C C . TYR B 1 360 ? 2.697 16.391 31.125 1 97.75 360 TYR B C 1
ATOM 8409 O O . TYR B 1 360 ? 1.889 17.312 31.25 1 97.75 360 TYR B O 1
ATOM 8417 N N . TYR B 1 361 ? 3.939 16.594 31.188 1 98.38 361 TYR B N 1
ATOM 8418 C CA . TYR B 1 361 ? 4.562 17.891 31.438 1 98.38 361 TYR B CA 1
ATOM 8419 C C . TYR B 1 361 ? 5.887 18.016 30.703 1 98.38 361 TYR B C 1
ATOM 8421 O O . TYR B 1 361 ? 6.879 17.391 31.078 1 98.38 361 TYR B O 1
ATOM 8429 N N . ALA B 1 362 ? 5.84 18.859 29.672 1 98.5 362 ALA B N 1
ATOM 8430 C CA . ALA B 1 362 ? 7.027 18.953 28.828 1 98.5 362 ALA B CA 1
ATOM 8431 C C . ALA B 1 362 ? 7.52 20.406 28.75 1 98.5 362 ALA B C 1
ATOM 8433 O O . ALA B 1 362 ? 6.719 21.328 28.594 1 98.5 362 ALA B O 1
ATOM 8434 N N . ILE B 1 363 ? 8.727 20.625 28.938 1 97.62 363 ILE B N 1
ATOM 8435 C CA . ILE B 1 363 ? 9.43 21.875 28.719 1 97.62 363 ILE B CA 1
ATOM 8436 C C . ILE B 1 363 ? 10.594 21.656 27.75 1 97.62 363 ILE B C 1
ATOM 8438 O O . ILE B 1 363 ? 11.68 21.234 28.172 1 97.62 363 ILE B O 1
ATOM 8442 N N . ASN B 1 364 ? 10.359 21.984 26.578 1 97.62 364 ASN B N 1
ATOM 8443 C CA . ASN B 1 364 ? 11.328 21.625 25.547 1 97.62 364 ASN B CA 1
ATOM 8444 C C . ASN B 1 364 ? 11.891 22.859 24.844 1 97.62 364 ASN B C 1
ATOM 8446 O O . ASN B 1 364 ? 12.477 22.75 23.766 1 97.62 364 ASN B O 1
ATOM 8450 N N . ASP B 1 365 ? 11.68 24.062 25.422 1 94.06 365 ASP B N 1
ATOM 8451 C CA . ASP B 1 365 ? 12.055 25.281 24.703 1 94.06 365 ASP B CA 1
ATOM 8452 C C . ASP B 1 365 ? 13.07 26.094 25.5 1 94.06 365 ASP B C 1
ATOM 8454 O O . ASP B 1 365 ? 13.312 27.266 25.203 1 94.06 365 ASP B O 1
ATOM 8458 N N . ARG B 1 366 ? 13.617 25.484 26.547 1 93.25 366 ARG B N 1
ATOM 8459 C CA . ARG B 1 366 ? 14.633 26.219 27.297 1 93.25 366 ARG B CA 1
ATOM 8460 C C . ARG B 1 366 ? 15.883 26.438 26.438 1 93.25 366 ARG B C 1
ATOM 8462 O O . ARG B 1 366 ? 16.516 25.484 26 1 93.25 366 ARG B O 1
ATOM 8469 N N . GLY B 1 367 ? 16.172 27.656 26.25 1 92.38 367 GLY B N 1
ATOM 8470 C CA . GLY B 1 367 ? 17.344 27.984 25.453 1 92.38 367 GLY B CA 1
ATOM 8471 C C . GLY B 1 367 ? 17.031 28.141 23.969 1 92.38 367 GLY B C 1
ATOM 8472 O O . GLY B 1 367 ? 17.953 28.25 23.156 1 92.38 367 GLY B O 1
ATOM 8473 N N . GLU B 1 368 ? 15.734 28.125 23.594 1 93.25 368 GLU B N 1
ATOM 8474 C CA . GLU B 1 368 ? 15.352 28.281 22.203 1 93.25 368 GLU B CA 1
ATOM 8475 C C . GLU B 1 368 ? 15.648 29.703 21.703 1 93.25 368 GLU B C 1
ATOM 8477 O O . GLU B 1 368 ? 15.695 30.641 22.5 1 93.25 368 GLU B O 1
ATOM 8482 N N . TYR B 1 369 ? 15.859 29.797 20.484 1 91.5 369 TYR B N 1
ATOM 8483 C CA . TYR B 1 369 ? 16.203 31.078 19.875 1 91.5 369 TYR B CA 1
ATOM 8484 C C . TYR B 1 369 ? 14.953 31.875 19.562 1 91.5 369 TYR B C 1
ATOM 8486 O O . TYR B 1 369 ? 13.914 31.312 19.219 1 91.5 369 TYR B O 1
ATOM 8494 N N . GLY B 1 370 ? 15.109 33.156 19.719 1 88.38 370 GLY B N 1
ATOM 8495 C CA . GLY B 1 370 ? 14 34.062 19.438 1 88.38 370 GLY B CA 1
ATOM 8496 C C . GLY B 1 370 ? 13.789 34.281 17.953 1 88.38 370 GLY B C 1
ATOM 8497 O O . GLY B 1 370 ? 14.734 34.219 17.172 1 88.38 370 GLY B O 1
ATOM 8498 N N . ASP B 1 371 ? 12.656 34.5 17.531 1 86.25 371 ASP B N 1
ATOM 8499 C CA . ASP B 1 371 ? 12.305 34.906 16.172 1 86.25 371 ASP B CA 1
ATOM 8500 C C . ASP B 1 371 ? 11.391 36.125 16.203 1 86.25 371 ASP B C 1
ATOM 8502 O O . ASP B 1 371 ? 10.18 36 16.391 1 86.25 371 ASP B O 1
ATOM 8506 N N . PRO B 1 372 ? 11.852 37.406 16.078 1 89.5 372 PRO B N 1
ATOM 8507 C CA . PRO B 1 372 ? 13.242 37.656 15.695 1 89.5 372 PRO B CA 1
ATOM 8508 C C . PRO B 1 372 ? 14.18 37.688 16.906 1 89.5 372 PRO B C 1
ATOM 8510 O O . PRO B 1 372 ? 13.734 37.875 18.031 1 89.5 372 PRO B O 1
ATOM 8513 N N . GLN B 1 373 ? 15.453 37.531 16.641 1 91.5 373 GLN B N 1
ATOM 8514 C CA . GLN B 1 373 ? 16.469 37.562 17.688 1 91.5 373 GLN B CA 1
ATOM 8515 C C . GLN B 1 373 ? 16.75 38.969 18.156 1 91.5 373 GLN B C 1
ATOM 8517 O O . GLN B 1 373 ? 17.188 39.188 19.281 1 91.5 373 GLN B O 1
ATOM 8522 N N . MET B 1 374 ? 16.625 39.906 17.234 1 92.81 374 MET B N 1
ATOM 8523 C CA . MET B 1 374 ? 16.672 41.344 17.469 1 92.81 374 MET B CA 1
ATOM 8524 C C . MET B 1 374 ? 15.578 42.062 16.703 1 92.81 374 MET B C 1
ATOM 8526 O O . MET B 1 374 ? 15.016 41.5 15.75 1 92.81 374 MET B O 1
ATOM 8530 N N . ALA B 1 375 ? 15.258 43.281 17.25 1 93.56 375 ALA B N 1
ATOM 8531 C CA . ALA B 1 375 ? 14.336 44.062 16.453 1 93.56 375 ALA B CA 1
ATOM 8532 C C . ALA B 1 375 ? 14.859 44.281 15.023 1 93.56 375 ALA B C 1
ATOM 8534 O O . ALA B 1 375 ? 15.977 44.75 14.836 1 93.56 375 ALA B O 1
ATOM 8535 N N . SER B 1 376 ? 14.102 43.781 14.078 1 93.25 376 SER B N 1
ATOM 8536 C CA . SER B 1 376 ? 14.625 43.75 12.711 1 93.25 376 SER B CA 1
ATOM 8537 C C . SER B 1 376 ? 13.539 44.094 11.703 1 93.25 376 SER B C 1
ATOM 8539 O O . SER B 1 376 ? 12.352 44.062 12.016 1 93.25 376 SER B O 1
ATOM 8541 N N . HIS B 1 377 ? 13.898 44.562 10.594 1 90.69 377 HIS B N 1
ATOM 8542 C CA . HIS B 1 377 ? 13.023 44.688 9.43 1 90.69 377 HIS B CA 1
ATOM 8543 C C . HIS B 1 377 ? 12.695 43.344 8.82 1 90.69 377 HIS B C 1
ATOM 8545 O O . HIS B 1 377 ? 13.227 42.312 9.25 1 90.69 377 HIS B O 1
ATOM 8551 N N . ALA B 1 378 ? 11.805 43.469 7.793 1 84.56 378 ALA B N 1
ATOM 8552 C CA . ALA B 1 378 ? 11.508 42.25 7.047 1 84.56 378 ALA B CA 1
ATOM 8553 C C . ALA B 1 378 ? 12.781 41.656 6.426 1 84.56 378 ALA B C 1
ATOM 8555 O O . ALA B 1 378 ? 13.617 42.406 5.906 1 84.56 378 ALA B O 1
ATOM 8556 N N . GLY B 1 379 ? 13 40.469 6.672 1 86.69 379 GLY B N 1
ATOM 8557 C CA . GLY B 1 379 ? 14.203 39.812 6.168 1 86.69 379 GLY B CA 1
ATOM 8558 C C . GLY B 1 379 ? 15.266 39.625 7.23 1 86.69 379 GLY B C 1
ATOM 8559 O O . GLY B 1 379 ? 16.297 39 6.977 1 86.69 379 GLY B O 1
ATOM 8560 N N . GLY B 1 380 ? 15.094 40.188 8.359 1 90.5 380 GLY B N 1
ATOM 8561 C CA . GLY B 1 380 ? 15.938 39.906 9.516 1 90.5 380 GLY B CA 1
ATOM 8562 C C . GLY B 1 380 ? 17.031 40.938 9.727 1 90.5 380 GLY B C 1
ATOM 8563 O O . GLY B 1 380 ? 17.859 40.781 10.617 1 90.5 380 GLY B O 1
ATOM 8564 N N . ARG B 1 381 ? 17.078 42.031 8.938 1 92.56 381 ARG B N 1
ATOM 8565 C CA . ARG B 1 381 ? 18.094 43.062 9.125 1 92.56 381 ARG B CA 1
ATOM 8566 C C . ARG B 1 381 ? 17.812 43.875 10.391 1 92.56 381 ARG B C 1
ATOM 8568 O O . ARG B 1 381 ? 16.75 44.5 10.516 1 92.56 381 ARG B O 1
ATOM 8575 N N . PRO B 1 382 ? 18.781 43.875 11.227 1 94.12 382 PRO B N 1
ATOM 8576 C CA . PRO B 1 382 ? 18.531 44.594 12.477 1 94.12 382 PRO B CA 1
ATOM 8577 C C . PRO B 1 382 ? 18.297 46.094 12.266 1 94.12 382 PRO B C 1
ATOM 8579 O O . PRO B 1 382 ? 18.906 46.719 11.391 1 94.12 382 PRO B O 1
ATOM 8582 N N . LYS B 1 383 ? 17.453 46.688 13.031 1 94.25 383 LYS B N 1
ATOM 8583 C CA . LYS B 1 383 ? 17.172 48.125 12.969 1 94.25 383 LYS B CA 1
ATOM 8584 C C . LYS B 1 383 ? 18.344 48.938 13.492 1 94.25 383 LYS B C 1
ATOM 8586 O O . LYS B 1 383 ? 18.625 50.031 13 1 94.25 383 LYS B O 1
ATOM 8591 N N . GLN B 1 384 ? 19 48.344 14.414 1 92.44 384 GLN B N 1
ATOM 8592 C CA . GLN B 1 384 ? 20.172 49 14.984 1 92.44 384 GLN B CA 1
ATOM 8593 C C . GLN B 1 384 ? 21.406 48.812 14.102 1 92.44 384 GLN B C 1
ATOM 8595 O O . GLN B 1 384 ? 21.594 47.719 13.531 1 92.44 384 GLN B O 1
ATOM 8600 N N . ASP B 1 385 ? 22.203 49.812 14.086 1 89.94 385 ASP B N 1
ATOM 8601 C CA . ASP B 1 385 ? 23.422 49.719 13.289 1 89.94 385 ASP B CA 1
ATOM 8602 C C . ASP B 1 385 ? 24.5 48.938 14.016 1 89.94 385 ASP B C 1
ATOM 8604 O O . ASP B 1 385 ? 24.5 48.844 15.25 1 89.94 385 ASP B O 1
ATOM 8608 N N . PRO B 1 386 ? 25.438 48.344 13.227 1 90.44 386 PRO B N 1
ATOM 8609 C CA . PRO B 1 386 ? 26.562 47.656 13.859 1 90.44 386 PRO B CA 1
ATOM 8610 C C . PRO B 1 386 ? 27.344 48.562 14.805 1 90.44 386 PRO B C 1
ATOM 8612 O O . PRO B 1 386 ? 27.281 49.781 14.688 1 90.44 386 PRO B O 1
ATOM 8615 N N . PRO B 1 387 ? 28.203 48.062 15.625 1 91.69 387 PRO B N 1
ATOM 8616 C CA . PRO B 1 387 ? 28.469 46.656 15.828 1 91.69 387 PRO B CA 1
ATOM 8617 C C . PRO B 1 387 ? 27.312 45.938 16.516 1 91.69 387 PRO B C 1
ATOM 8619 O O . PRO B 1 387 ? 26.719 46.469 17.453 1 91.69 387 PRO B O 1
ATOM 8622 N N . TYR B 1 388 ? 27.047 44.688 16.078 1 93.94 388 TYR B N 1
ATOM 8623 C CA . TYR B 1 388 ? 26.016 43.844 16.672 1 93.94 388 TYR B CA 1
ATOM 8624 C C . TYR B 1 388 ? 26.516 43.156 17.922 1 93.94 388 TYR B C 1
ATOM 8626 O O . TYR B 1 388 ? 27.734 43.062 18.141 1 93.94 388 TYR B O 1
ATOM 8634 N N . PRO B 1 389 ? 25.516 42.719 18.734 1 94 389 PRO B N 1
ATOM 8635 C CA . PRO B 1 389 ? 25.969 41.906 19.875 1 94 389 PRO B CA 1
ATOM 8636 C C . PRO B 1 389 ? 26.844 40.719 19.469 1 94 389 PRO B C 1
ATOM 8638 O O . PRO B 1 389 ? 26.609 40.094 18.438 1 94 389 PRO B O 1
ATOM 8641 N N . ASP B 1 390 ? 27.812 40.375 20.312 1 91.06 390 ASP B N 1
ATOM 8642 C CA . ASP B 1 390 ? 28.812 39.375 20 1 91.06 390 ASP B CA 1
ATOM 8643 C C . ASP B 1 390 ? 28.156 38.031 19.656 1 91.06 390 ASP B C 1
ATOM 8645 O O . ASP B 1 390 ? 28.641 37.312 18.797 1 91.06 390 ASP B O 1
ATOM 8649 N N . ASN B 1 391 ? 27.078 37.781 20.328 1 92.94 391 ASN B N 1
ATOM 8650 C CA . ASN B 1 391 ? 26.484 36.438 20.188 1 92.94 391 ASN B CA 1
ATOM 8651 C C . ASN B 1 391 ? 25.266 36.469 19.266 1 92.94 391 ASN B C 1
ATOM 8653 O O . ASN B 1 391 ? 24.484 35.531 19.219 1 92.94 391 ASN B O 1
ATOM 8657 N N . PHE B 1 392 ? 25.109 37.594 18.547 1 94.12 392 PHE B N 1
ATOM 8658 C CA . PHE B 1 392 ? 24 37.719 17.625 1 94.12 392 PHE B CA 1
ATOM 8659 C C . PHE B 1 392 ? 24.094 36.688 16.5 1 94.12 392 PHE B C 1
ATOM 8661 O O . PHE B 1 392 ? 25.141 36.562 15.867 1 94.12 392 PHE B O 1
ATOM 8668 N N . GLY B 1 393 ? 23.016 35.906 16.375 1 94.19 393 GLY B N 1
ATOM 8669 C CA . GLY B 1 393 ? 22.922 34.906 15.305 1 94.19 393 GLY B CA 1
ATOM 8670 C C . GLY B 1 393 ? 23.625 33.625 15.641 1 94.19 393 GLY B C 1
ATOM 8671 O O . GLY B 1 393 ? 23.469 32.625 14.914 1 94.19 393 GLY B O 1
ATOM 8672 N N . ALA B 1 394 ? 24.344 33.531 16.734 1 95.69 394 ALA B N 1
ATOM 8673 C CA . ALA B 1 394 ? 25.125 32.344 17.062 1 95.69 394 ALA B CA 1
ATOM 8674 C C . ALA B 1 394 ? 24.234 31.234 17.609 1 95.69 394 ALA B C 1
ATOM 8676 O O . ALA B 1 394 ? 23.266 31.516 18.328 1 95.69 394 ALA B O 1
ATOM 8677 N N . PHE B 1 395 ? 24.547 30.062 17.188 1 96.94 395 PHE B N 1
ATOM 8678 C CA . PHE B 1 395 ? 24 28.922 17.906 1 96.94 395 PHE B CA 1
ATOM 8679 C C . PHE B 1 395 ? 24.719 28.688 19.234 1 96.94 395 PHE B C 1
ATOM 8681 O O . PHE B 1 395 ? 25.859 28.234 19.25 1 96.94 395 PHE B O 1
ATOM 8688 N N . ARG B 1 396 ? 24.031 28.953 20.266 1 96.06 396 ARG B N 1
ATOM 8689 C CA . ARG B 1 396 ? 24.641 28.953 21.578 1 96.06 396 ARG B CA 1
ATOM 8690 C C . ARG B 1 396 ? 24.359 27.656 22.328 1 96.06 396 ARG B C 1
ATOM 8692 O O . ARG B 1 396 ? 25.172 27.203 23.141 1 96.06 396 ARG B O 1
ATOM 8699 N N . THR B 1 397 ? 23.172 27.062 22.078 1 95.31 397 THR B N 1
ATOM 8700 C CA . THR B 1 397 ? 22.812 25.812 22.734 1 95.31 397 THR B CA 1
ATOM 8701 C C . THR B 1 397 ? 21.734 25.078 21.938 1 95.31 397 THR B C 1
ATOM 8703 O O . THR B 1 397 ? 21.125 25.656 21.047 1 95.31 397 THR B O 1
ATOM 8706 N N . GLU B 1 398 ? 21.719 23.797 22.125 1 96.31 398 GLU B N 1
ATOM 8707 C CA . GLU B 1 398 ? 20.594 22.984 21.656 1 96.31 398 GLU B CA 1
ATOM 8708 C C . GLU B 1 398 ? 19.672 22.609 22.812 1 96.31 398 GLU B C 1
ATOM 8710 O O . GLU B 1 398 ? 20.094 21.953 23.766 1 96.31 398 GLU B O 1
ATOM 8715 N N . PRO B 1 399 ? 18.406 23.062 22.734 1 96.5 399 PRO B N 1
ATOM 8716 C CA . PRO B 1 399 ? 17.5 22.75 23.844 1 96.5 399 PRO B CA 1
ATOM 8717 C C . PRO B 1 399 ? 17.359 21.25 24.094 1 96.5 399 PRO B C 1
ATOM 8719 O O . PRO B 1 399 ? 17.312 20.469 23.141 1 96.5 399 PRO B O 1
ATOM 8722 N N . ILE B 1 400 ? 17.344 20.922 25.344 1 97.19 400 ILE B N 1
ATOM 8723 C CA . ILE B 1 400 ? 17.125 19.547 25.781 1 97.19 400 ILE B CA 1
ATOM 8724 C C . ILE B 1 400 ? 15.617 19.266 25.875 1 97.19 400 ILE B C 1
ATOM 8726 O O . ILE B 1 400 ? 14.852 20.141 26.297 1 97.19 400 ILE B O 1
ATOM 8730 N N . ILE B 1 401 ? 15.203 18.109 25.484 1 98.19 401 ILE B N 1
ATOM 8731 C CA . ILE B 1 401 ? 13.82 17.688 25.703 1 98.19 401 ILE B CA 1
ATOM 8732 C C . ILE B 1 401 ? 13.641 17.188 27.125 1 98.19 401 ILE B C 1
ATOM 8734 O O . ILE B 1 401 ? 14.258 16.203 27.531 1 98.19 401 ILE B O 1
ATOM 8738 N N . TRP B 1 402 ? 12.867 17.953 27.891 1 98.31 402 TRP B N 1
ATOM 8739 C CA . TRP B 1 402 ? 12.5 17.531 29.25 1 98.31 402 TRP B CA 1
ATOM 8740 C C . TRP B 1 402 ? 11.023 17.156 29.312 1 98.31 402 TRP B C 1
ATOM 8742 O O . TRP B 1 402 ? 10.148 18 29.109 1 98.31 402 TRP B O 1
ATOM 8752 N N . ILE B 1 403 ? 10.781 15.883 29.594 1 98.62 403 ILE B N 1
ATOM 8753 C CA . ILE B 1 403 ? 9.391 15.445 29.656 1 98.62 403 ILE B CA 1
ATOM 8754 C C . ILE B 1 403 ? 9.156 14.633 30.938 1 98.62 403 ILE B C 1
ATOM 8756 O O . ILE B 1 403 ? 9.938 13.734 31.25 1 98.62 403 ILE B O 1
ATOM 8760 N N . GLY B 1 404 ? 8.195 15.031 31.688 1 98.44 404 GLY B N 1
ATOM 8761 C CA . GLY B 1 404 ? 7.605 14.211 32.719 1 98.44 404 GLY B CA 1
ATOM 8762 C C . GLY B 1 404 ? 6.234 13.672 32.375 1 98.44 404 GLY B C 1
ATOM 8763 O O . GLY B 1 404 ? 5.426 14.375 31.766 1 98.44 404 GLY B O 1
ATOM 8764 N N . TYR B 1 405 ? 6.059 12.391 32.656 1 98.12 405 TYR B N 1
ATOM 8765 C CA . TYR B 1 405 ? 4.75 11.828 32.344 1 98.12 405 TYR B CA 1
ATOM 8766 C C . TYR B 1 405 ? 4.379 10.75 33.375 1 98.12 405 TYR B C 1
ATOM 8768 O O . TYR B 1 405 ? 5.246 10.242 34.094 1 98.12 405 TYR B O 1
ATOM 8776 N N . ALA B 1 406 ? 3.146 10.516 33.469 1 97.25 406 ALA B N 1
ATOM 8777 C CA . ALA B 1 406 ? 2.643 9.461 34.344 1 97.25 406 ALA B CA 1
ATOM 8778 C C . ALA B 1 406 ? 2.295 8.203 33.562 1 97.25 406 ALA B C 1
ATOM 8780 O O . ALA B 1 406 ? 1.539 8.273 32.594 1 97.25 406 ALA B O 1
ATOM 8781 N N . THR B 1 407 ? 2.912 7.09 33.906 1 96.5 407 THR B N 1
ATOM 8782 C CA . THR B 1 407 ? 2.613 5.828 33.25 1 96.5 407 THR B CA 1
ATOM 8783 C C . THR B 1 407 ? 1.738 4.941 34.125 1 96.5 407 THR B C 1
ATOM 8785 O O . THR B 1 407 ? 1.576 5.215 35.312 1 96.5 407 THR B O 1
ATOM 8788 N N . VAL B 1 408 ? 1.104 4.008 33.5 1 96.44 408 VAL B N 1
ATOM 8789 C CA . VAL B 1 408 ? 0.227 3.076 34.219 1 96.44 408 VAL B CA 1
ATOM 8790 C C . VAL B 1 408 ? 0.581 1.643 33.812 1 96.44 408 VAL B C 1
ATOM 8792 O O . VAL B 1 408 ? 1.354 1.418 32.875 1 96.44 408 VAL B O 1
ATOM 8795 N N . ASP B 1 409 ? 0.056 0.74 34.531 1 92.31 409 ASP B N 1
ATOM 8796 C CA . ASP B 1 409 ? 0.376 -0.665 34.312 1 92.31 409 ASP B CA 1
ATOM 8797 C C . ASP B 1 409 ? -0.259 -1.161 33 1 92.31 409 ASP B C 1
ATOM 8799 O O . ASP B 1 409 ? 0.393 -1.838 32.219 1 92.31 409 ASP B O 1
ATOM 8803 N N . ASP B 1 410 ? -1.515 -0.785 32.844 1 92.94 410 ASP B N 1
ATOM 8804 C CA . ASP B 1 410 ? -2.236 -1.252 31.672 1 92.94 410 ASP B CA 1
ATOM 8805 C C . ASP B 1 410 ? -2.973 -0.102 30.984 1 92.94 410 ASP B C 1
ATOM 8807 O O . ASP B 1 410 ? -3.984 0.384 31.5 1 92.94 410 ASP B O 1
ATOM 8811 N N . LEU B 1 411 ? -2.514 0.193 29.812 1 91.75 411 LEU B N 1
ATOM 8812 C CA . LEU B 1 411 ? -3.09 1.313 29.078 1 91.75 411 LEU B CA 1
ATOM 8813 C C . LEU B 1 411 ? -4.367 0.892 28.359 1 91.75 411 LEU B C 1
ATOM 8815 O O . LEU B 1 411 ? -5.125 1.74 27.891 1 91.75 411 LEU B O 1
ATOM 8819 N N . SER B 1 412 ? -4.668 -0.365 28.312 1 88.12 412 SER B N 1
ATOM 8820 C CA . SER B 1 412 ? -5.809 -0.871 27.562 1 88.12 412 SER B CA 1
ATOM 8821 C C . SER B 1 412 ? -7.094 -0.799 28.375 1 88.12 412 SER B C 1
ATOM 8823 O O . SER B 1 412 ? -8.188 -0.995 27.844 1 88.12 412 SER B O 1
ATOM 8825 N N . VAL B 1 413 ? -6.992 -0.536 29.656 1 89.88 413 VAL B N 1
ATOM 8826 C CA . VAL B 1 413 ? -8.164 -0.421 30.516 1 89.88 413 VAL B CA 1
ATOM 8827 C C . VAL B 1 413 ? -8.305 1.016 31.016 1 89.88 413 VAL B C 1
ATOM 8829 O O . VAL B 1 413 ? -7.305 1.713 31.203 1 89.88 413 VAL B O 1
ATOM 8832 N N . PRO B 1 414 ? -9.57 1.445 31.219 1 89.75 414 PRO B N 1
ATOM 8833 C CA . PRO B 1 414 ? -9.758 2.801 31.734 1 89.75 414 PRO B CA 1
ATOM 8834 C C . PRO B 1 414 ? -9.125 2.998 33.125 1 89.75 414 PRO B C 1
ATOM 8836 O O . PRO B 1 414 ? -9.211 2.117 33.969 1 89.75 414 PRO B O 1
ATOM 8839 N N . GLN B 1 415 ? -8.516 4.137 33.312 1 91.69 415 GLN B N 1
ATOM 8840 C CA . GLN B 1 415 ? -7.816 4.457 34.531 1 91.69 415 GLN B CA 1
ATOM 8841 C C . GLN B 1 415 ? -8.594 5.477 35.375 1 91.69 415 GLN B C 1
ATOM 8843 O O . GLN B 1 415 ? -9.414 6.219 34.844 1 91.69 415 GLN B O 1
ATOM 8848 N N . PRO B 1 416 ? -8.312 5.445 36.688 1 91.38 416 PRO B N 1
ATOM 8849 C CA . PRO B 1 416 ? -9.008 6.418 37.531 1 91.38 416 PRO B CA 1
ATOM 8850 C C . PRO B 1 416 ? -8.719 7.859 37.125 1 91.38 416 PRO B C 1
ATOM 8852 O O . PRO B 1 416 ? -7.57 8.211 36.844 1 91.38 416 PRO B O 1
ATOM 8855 N N . ASP B 1 417 ? -9.734 8.664 37.094 1 88.19 417 ASP B N 1
ATOM 8856 C CA . ASP B 1 417 ? -9.586 10.031 36.625 1 88.19 417 ASP B CA 1
ATOM 8857 C C . ASP B 1 417 ? -9.875 11.039 37.719 1 88.19 417 ASP B C 1
ATOM 8859 O O . ASP B 1 417 ? -10.117 12.219 37.469 1 88.19 417 ASP B O 1
ATOM 8863 N N . THR B 1 418 ? -9.93 10.555 39 1 90.88 418 THR B N 1
ATOM 8864 C CA . THR B 1 418 ? -10.18 11.445 40.156 1 90.88 418 THR B CA 1
ATOM 8865 C C . THR B 1 418 ? -8.945 11.523 41.031 1 90.88 418 THR B C 1
ATOM 8867 O O . THR B 1 418 ? -8.688 10.609 41.812 1 90.88 418 THR B O 1
ATOM 8870 N N . PRO B 1 419 ? -8.367 12.688 41.031 1 91.88 419 PRO B N 1
ATOM 8871 C CA . PRO B 1 419 ? -7.152 12.844 41.812 1 91.88 419 PRO B CA 1
ATOM 8872 C C . PRO B 1 419 ? -7.414 12.695 43.312 1 91.88 419 PRO B C 1
ATOM 8874 O O . PRO B 1 419 ? -8.477 13.102 43.812 1 91.88 419 PRO B O 1
ATOM 8877 N N . GLY B 1 420 ? -6.484 12.195 44.062 1 88.44 420 GLY B N 1
ATOM 8878 C CA . GLY B 1 420 ? -6.566 12.148 45.531 1 88.44 420 GLY B CA 1
ATOM 8879 C C . GLY B 1 420 ? -7.137 10.852 46.062 1 88.44 420 GLY B C 1
ATOM 8880 O O . GLY B 1 420 ? -7.012 10.547 47.25 1 88.44 420 GLY B O 1
ATOM 8881 N N . THR B 1 421 ? -7.762 10.102 45.219 1 93.25 421 THR B N 1
ATOM 8882 C CA . THR B 1 421 ? -8.336 8.836 45.656 1 93.25 421 THR B CA 1
ATOM 8883 C C . THR B 1 421 ? -7.254 7.762 45.781 1 93.25 421 THR B C 1
ATOM 8885 O O . THR B 1 421 ? -6.152 7.922 45.25 1 93.25 421 THR B O 1
ATOM 8888 N N . GLU B 1 422 ? -7.594 6.734 46.469 1 93.94 422 GLU B N 1
ATOM 8889 C CA . GLU B 1 422 ? -6.648 5.633 46.625 1 93.94 422 GLU B CA 1
ATOM 8890 C C . GLU B 1 422 ? -6.363 4.945 45.312 1 93.94 422 GLU B C 1
ATOM 8892 O O . GLU B 1 422 ? -5.227 4.555 45.031 1 93.94 422 GLU B O 1
ATOM 8897 N N . ALA B 1 423 ? -7.344 4.832 44.469 1 94 423 ALA B N 1
ATOM 8898 C CA . ALA B 1 423 ? -7.184 4.215 43.156 1 94 423 ALA B CA 1
ATOM 8899 C C . ALA B 1 423 ? -6.25 5.043 42.281 1 94 423 ALA B C 1
ATOM 8901 O O . ALA B 1 423 ? -5.445 4.488 41.531 1 94 423 ALA B O 1
ATOM 8902 N N . TRP B 1 424 ? -6.309 6.312 42.438 1 94.81 424 TRP B N 1
ATOM 8903 C CA . TRP B 1 424 ? -5.457 7.246 41.719 1 94.81 424 TRP B CA 1
ATOM 8904 C C . TRP B 1 424 ? -4.004 7.113 42.156 1 94.81 424 TRP B C 1
ATOM 8906 O O . TRP B 1 424 ? -3.1 7.047 41.312 1 94.81 424 TRP B O 1
ATOM 8916 N N . ARG B 1 425 ? -3.787 6.988 43.438 1 94.19 425 ARG B N 1
ATOM 8917 C CA . ARG B 1 425 ? -2.438 6.918 43.969 1 94.19 425 ARG B CA 1
ATOM 8918 C C . ARG B 1 425 ? -1.75 5.617 43.562 1 94.19 425 ARG B C 1
ATOM 8920 O O . ARG B 1 425 ? -0.533 5.586 43.375 1 94.19 425 ARG B O 1
ATOM 8927 N N . LYS B 1 426 ? -2.535 4.652 43.312 1 93.75 426 LYS B N 1
ATOM 8928 C CA . LYS B 1 426 ? -1.979 3.342 42.969 1 93.75 426 LYS B CA 1
ATOM 8929 C C . LYS B 1 426 ? -1.804 3.184 41.469 1 93.75 426 LYS B C 1
ATOM 8931 O O . LYS B 1 426 ? -0.961 2.406 41 1 93.75 426 LYS B O 1
ATOM 8936 N N . ALA B 1 427 ? -2.494 3.896 40.719 1 95.62 427 ALA B N 1
ATOM 8937 C CA . ALA B 1 427 ? -2.568 3.656 39.281 1 95.62 427 ALA B CA 1
ATOM 8938 C C . ALA B 1 427 ? -1.405 4.32 38.562 1 95.62 427 ALA B C 1
ATOM 8940 O O . ALA B 1 427 ? -0.868 3.766 37.594 1 95.62 427 ALA B O 1
ATOM 8941 N N . TYR B 1 428 ? -1.012 5.48 39.062 1 96.94 428 TYR B N 1
ATOM 8942 C CA . TYR B 1 428 ? -0.085 6.289 38.281 1 96.94 428 TYR B CA 1
ATOM 8943 C C . TYR B 1 428 ? 1.322 6.223 38.844 1 96.94 428 TYR B C 1
ATOM 8945 O O . TYR B 1 428 ? 1.496 6.203 40.062 1 96.94 428 TYR B O 1
ATOM 8953 N N . THR B 1 429 ? 2.322 6.113 37.969 1 97.38 429 THR B N 1
ATOM 8954 C CA . THR B 1 429 ? 3.74 6.16 38.312 1 97.38 429 THR B CA 1
ATOM 8955 C C . THR B 1 429 ? 4.445 7.266 37.531 1 97.38 429 THR B C 1
ATOM 8957 O O . THR B 1 429 ? 4.516 7.211 36.281 1 97.38 429 THR B O 1
ATOM 8960 N N . PRO B 1 430 ? 4.977 8.234 38.219 1 97.81 430 PRO B N 1
ATOM 8961 C CA . PRO B 1 430 ? 5.637 9.328 37.5 1 97.81 430 PRO B CA 1
ATOM 8962 C C . PRO B 1 430 ? 6.992 8.922 36.906 1 97.81 430 PRO B C 1
ATOM 8964 O O . PRO B 1 430 ? 7.742 8.18 37.562 1 97.81 430 PRO B O 1
ATOM 8967 N N . VAL B 1 431 ? 7.281 9.359 35.688 1 98.25 431 VAL B N 1
ATOM 8968 C CA . VAL B 1 431 ? 8.531 9.117 35 1 98.25 431 VAL B CA 1
ATOM 8969 C C . VAL B 1 431 ? 9.062 10.43 34.406 1 98.25 431 VAL B C 1
ATOM 8971 O O . VAL B 1 431 ? 8.289 11.25 33.906 1 98.25 431 VAL B O 1
ATOM 8974 N N . ILE B 1 432 ? 10.328 10.695 34.531 1 98.44 432 ILE B N 1
ATOM 8975 C CA . ILE B 1 432 ? 10.961 11.859 33.938 1 98.44 432 ILE B CA 1
ATOM 8976 C C . ILE B 1 432 ? 12.039 11.406 32.969 1 98.44 432 ILE B C 1
ATOM 8978 O O . ILE B 1 432 ? 12.883 10.57 33.281 1 98.44 432 ILE B O 1
ATOM 8982 N N . ILE B 1 433 ? 12.008 11.922 31.766 1 98.31 433 ILE B N 1
ATOM 8983 C CA . ILE B 1 433 ? 13 11.57 30.75 1 98.31 433 ILE B CA 1
ATOM 8984 C C . ILE B 1 433 ? 13.664 12.844 30.234 1 98.31 433 ILE B C 1
ATOM 8986 O O . ILE B 1 433 ? 13.086 13.93 30.297 1 98.31 433 ILE B O 1
ATOM 8990 N N . GLY B 1 434 ? 14.852 12.742 29.812 1 98.12 434 GLY B N 1
ATOM 8991 C CA . GLY B 1 434 ? 15.617 13.766 29.125 1 98.12 434 GLY B CA 1
ATOM 8992 C C . GLY B 1 434 ? 16.25 13.266 27.844 1 98.12 434 GLY B C 1
ATOM 8993 O O . GLY B 1 434 ? 16.703 12.133 27.766 1 98.12 434 GLY B O 1
ATOM 8994 N N . CYS B 1 435 ? 16.141 14.086 26.781 1 98.19 435 CYS B N 1
ATOM 8995 C CA . CYS B 1 435 ? 16.703 13.703 25.484 1 98.19 435 CYS B CA 1
ATOM 8996 C C . CYS B 1 435 ? 17.656 14.773 24.969 1 98.19 435 CYS B C 1
ATOM 8998 O O . CYS B 1 435 ? 17.312 15.953 24.922 1 98.19 435 CYS B O 1
ATOM 9000 N N . GLU B 1 436 ? 18.844 14.367 24.578 1 97.38 436 GLU B N 1
ATOM 9001 C CA . GLU B 1 436 ? 19.844 15.258 23.984 1 97.38 436 GLU B CA 1
ATOM 9002 C C . GLU B 1 436 ? 19.953 15.039 22.484 1 97.38 436 GLU B C 1
ATOM 9004 O O . GLU B 1 436 ? 19.734 13.922 22 1 97.38 436 GLU B O 1
ATOM 9009 N N . HIS B 1 437 ? 20.281 16.078 21.812 1 98.12 437 HIS B N 1
ATOM 9010 C CA . HIS B 1 437 ? 20.328 16.078 20.344 1 98.12 437 HIS B CA 1
ATOM 9011 C C . HIS B 1 437 ? 21.734 15.773 19.844 1 98.12 437 HIS B C 1
ATOM 9013 O O . HIS B 1 437 ? 22.688 16.484 20.188 1 98.12 437 HIS B O 1
ATOM 9019 N N . TYR B 1 438 ? 21.891 14.695 19.016 1 98.19 438 TYR B N 1
ATOM 9020 C CA . TYR B 1 438 ? 23.172 14.203 18.562 1 98.19 438 TYR B CA 1
ATOM 9021 C C . TYR B 1 438 ? 23.203 14.086 17.031 1 98.19 438 TYR B C 1
ATOM 9023 O O . TYR B 1 438 ? 22.156 14.062 16.391 1 98.19 438 TYR B O 1
ATOM 9031 N N . GLU B 1 439 ? 24.391 14.133 16.547 1 98.12 439 GLU B N 1
ATOM 9032 C CA . GLU B 1 439 ? 24.656 13.594 15.211 1 98.12 439 GLU B CA 1
ATOM 9033 C C . GLU B 1 439 ? 24.812 12.078 15.25 1 98.12 439 GLU B C 1
ATOM 9035 O O . GLU B 1 439 ? 25.594 11.555 16.047 1 98.12 439 GLU B O 1
ATOM 9040 N N . VAL B 1 440 ? 24.078 11.398 14.414 1 98.5 440 VAL B N 1
ATOM 9041 C CA . VAL B 1 440 ? 24.047 9.938 14.484 1 98.5 440 VAL B CA 1
ATOM 9042 C C . VAL B 1 440 ? 24.344 9.344 13.109 1 98.5 440 VAL B C 1
ATOM 9044 O O . VAL B 1 440 ? 23.875 9.852 12.086 1 98.5 440 VAL B O 1
ATOM 9047 N N . ASN B 1 441 ? 25.203 8.344 13.125 1 98.44 441 ASN B N 1
ATOM 9048 C CA . ASN B 1 441 ? 25.391 7.516 11.938 1 98.44 441 ASN B CA 1
ATOM 9049 C C . ASN B 1 441 ? 24.375 6.371 11.883 1 98.44 441 ASN B C 1
ATOM 9051 O O . ASN B 1 441 ? 24.453 5.438 12.688 1 98.44 441 ASN B O 1
ATOM 9055 N N . TYR B 1 442 ? 23.484 6.438 10.914 1 98.44 442 TYR B N 1
ATOM 9056 C CA . TYR B 1 442 ? 22.391 5.48 10.82 1 98.44 442 TYR B CA 1
ATOM 9057 C C . TYR B 1 442 ? 22.688 4.41 9.773 1 98.44 442 TYR B C 1
ATOM 9059 O O . TYR B 1 442 ? 23.266 4.703 8.727 1 98.44 442 TYR B O 1
ATOM 9067 N N . THR B 1 443 ? 22.359 3.193 10.078 1 98.31 443 THR B N 1
ATOM 9068 C CA . THR B 1 443 ? 22.188 2.115 9.109 1 98.31 443 THR B CA 1
ATOM 9069 C C . THR B 1 443 ? 20.734 1.677 9.023 1 98.31 443 THR B C 1
ATOM 9071 O O . THR B 1 443 ? 20.188 1.146 9.984 1 98.31 443 THR B O 1
ATOM 9074 N N . VAL B 1 444 ? 20.172 1.865 7.879 1 98 444 VAL B N 1
ATOM 9075 C CA . VAL B 1 444 ? 18.734 1.65 7.777 1 98 444 VAL B CA 1
ATOM 9076 C C . VAL B 1 444 ? 18.438 0.7 6.621 1 98 444 VAL B C 1
ATOM 9078 O O . VAL B 1 444 ? 19 0.841 5.531 1 98 444 VAL B O 1
ATOM 9081 N N . GLN B 1 445 ? 17.578 -0.238 6.859 1 97.69 445 GLN B N 1
ATOM 9082 C CA . GLN B 1 445 ? 17.078 -1.134 5.824 1 97.69 445 GLN B CA 1
ATOM 9083 C C . GLN B 1 445 ? 15.711 -0.689 5.324 1 97.69 445 GLN B C 1
ATOM 9085 O O . GLN B 1 445 ? 14.789 -0.508 6.121 1 97.69 445 GLN B O 1
ATOM 9090 N N . PHE B 1 446 ? 15.609 -0.533 4.059 1 96.75 446 PHE B N 1
ATOM 9091 C CA . PHE B 1 446 ? 14.352 -0.176 3.408 1 96.75 446 PHE B CA 1
ATOM 9092 C C . PHE B 1 446 ? 13.75 -1.382 2.697 1 96.75 446 PHE B C 1
ATOM 9094 O O . PHE B 1 446 ? 14.453 -2.105 1.988 1 96.75 446 PHE B O 1
ATOM 9101 N N . ASN B 1 447 ? 12.5 -1.628 2.93 1 94.5 447 ASN B N 1
ATOM 9102 C CA . ASN B 1 447 ? 11.758 -2.684 2.252 1 94.5 447 ASN B CA 1
ATOM 9103 C C . ASN B 1 447 ? 10.516 -2.133 1.551 1 94.5 447 ASN B C 1
ATOM 9105 O O . ASN B 1 447 ? 9.594 -1.65 2.205 1 94.5 447 ASN B O 1
ATOM 9109 N N . TYR B 1 448 ? 10.539 -2.188 0.311 1 92.19 448 TYR B N 1
ATOM 9110 C CA . TYR B 1 448 ? 9.383 -1.786 -0.484 1 92.19 448 TYR B CA 1
ATOM 9111 C C . TYR B 1 448 ? 8.609 -3.004 -0.967 1 92.19 448 TYR B C 1
ATOM 9113 O O . TYR B 1 448 ? 9.133 -3.826 -1.72 1 92.19 448 TYR B O 1
ATOM 9121 N N . THR B 1 449 ? 7.387 -3.129 -0.488 1 84.38 449 THR B N 1
ATOM 9122 C CA . THR B 1 449 ? 6.559 -4.277 -0.843 1 84.38 449 THR B CA 1
ATOM 9123 C C . THR B 1 449 ? 5.168 -3.824 -1.281 1 84.38 449 THR B C 1
ATOM 9125 O O . THR B 1 449 ? 4.426 -3.236 -0.494 1 84.38 449 THR B O 1
ATOM 9128 N N . SER B 1 450 ? 4.707 -4.184 -2.451 1 74.69 450 SER B N 1
ATOM 9129 C CA . SER B 1 450 ? 3.367 -3.947 -2.979 1 74.69 450 SER B CA 1
ATOM 9130 C C . SER B 1 450 ? 2.896 -2.527 -2.686 1 74.69 450 SER B C 1
ATOM 9132 O O . SER B 1 450 ? 1.796 -2.324 -2.172 1 74.69 450 SER B O 1
ATOM 9134 N N . GLY B 1 451 ? 3.77 -1.526 -2.867 1 72.81 451 GLY B N 1
ATOM 9135 C CA . GLY B 1 451 ? 3.389 -0.132 -2.711 1 72.81 451 GLY B CA 1
ATOM 9136 C C . GLY B 1 451 ? 3.582 0.385 -1.298 1 72.81 451 GLY B C 1
ATOM 9137 O O . GLY B 1 451 ? 3.402 1.576 -1.037 1 72.81 451 GLY B O 1
ATOM 9138 N N . ASP B 1 452 ? 3.891 -0.455 -0.382 1 80.5 452 ASP B N 1
ATOM 9139 C CA . ASP B 1 452 ? 4.145 -0.049 0.997 1 80.5 452 ASP B CA 1
ATOM 9140 C C . ASP B 1 452 ? 5.641 -0.038 1.298 1 80.5 452 ASP B C 1
ATOM 9142 O O . ASP B 1 452 ? 6.43 -0.649 0.575 1 80.5 452 ASP B O 1
ATOM 9146 N N . LYS B 1 453 ? 5.965 0.723 2.279 1 88.88 453 LYS B N 1
ATOM 9147 C CA . LYS B 1 453 ? 7.355 0.874 2.693 1 88.88 453 LYS B CA 1
ATOM 9148 C C . LYS B 1 453 ? 7.531 0.53 4.172 1 88.88 453 LYS B C 1
ATOM 9150 O O . LYS B 1 453 ? 6.844 1.09 5.027 1 88.88 453 LYS B O 1
ATOM 9155 N N . LEU B 1 454 ? 8.367 -0.439 4.465 1 89.56 454 LEU B N 1
ATOM 9156 C CA . LEU B 1 454 ? 8.766 -0.768 5.828 1 89.56 454 LEU B CA 1
ATOM 9157 C C . LEU B 1 454 ? 10.234 -0.436 6.066 1 89.56 454 LEU B C 1
ATOM 9159 O O . LEU B 1 454 ? 11.094 -0.806 5.266 1 89.56 454 LEU B O 1
ATOM 9163 N N . VAL B 1 455 ? 10.43 0.281 7.117 1 95.31 455 VAL B N 1
ATOM 9164 C CA . VAL B 1 455 ? 11.789 0.725 7.414 1 95.31 455 VAL B CA 1
ATOM 9165 C C . VAL B 1 455 ? 12.242 0.146 8.75 1 95.31 455 VAL B C 1
ATOM 9167 O O . VAL B 1 455 ? 11.5 0.186 9.734 1 95.31 455 VAL B O 1
ATOM 9170 N N . ASP B 1 456 ? 13.445 -0.415 8.719 1 95.38 456 ASP B N 1
ATOM 9171 C CA . ASP B 1 456 ? 14.055 -0.951 9.93 1 95.38 456 ASP B CA 1
ATOM 9172 C C . ASP B 1 456 ? 15.414 -0.303 10.195 1 95.38 456 ASP B C 1
ATOM 9174 O O . ASP B 1 456 ? 16.359 -0.475 9.414 1 95.38 456 ASP B O 1
ATOM 9178 N N . VAL B 1 457 ? 15.484 0.411 11.305 1 97.12 457 VAL B N 1
ATOM 9179 C CA . VAL B 1 457 ? 16.766 0.989 11.703 1 97.12 457 VAL B CA 1
ATOM 9180 C C . VAL B 1 457 ? 17.625 -0.075 12.383 1 97.12 457 VAL B C 1
ATOM 9182 O O . VAL B 1 457 ? 17.359 -0.457 13.523 1 97.12 457 VAL B O 1
ATOM 9185 N N . LYS B 1 458 ? 18.719 -0.389 11.758 1 96.56 458 LYS B N 1
ATOM 9186 C CA . LYS B 1 458 ? 19.547 -1.506 12.219 1 96.56 458 LYS B CA 1
ATOM 9187 C C . LYS B 1 458 ? 20.578 -1.046 13.242 1 96.56 458 LYS B C 1
ATOM 9189 O O . LYS B 1 458 ? 20.922 -1.796 14.156 1 96.56 458 LYS B O 1
ATOM 9194 N N . ARG B 1 459 ? 21.094 0.123 12.945 1 97.06 459 ARG B N 1
ATOM 9195 C CA . ARG B 1 459 ? 22.172 0.596 13.812 1 97.06 459 ARG B CA 1
ATOM 9196 C C . ARG B 1 459 ? 22.094 2.109 14 1 97.06 459 ARG B C 1
ATOM 9198 O O . ARG B 1 459 ? 21.781 2.838 13.055 1 97.06 459 ARG B O 1
ATOM 9205 N N . ARG B 1 460 ? 22.375 2.559 15.25 1 97.31 460 ARG B N 1
ATOM 9206 C CA . ARG B 1 460 ? 22.516 3.959 15.641 1 97.31 460 ARG B CA 1
ATOM 9207 C C . ARG B 1 460 ? 23.844 4.211 16.328 1 97.31 460 ARG B C 1
ATOM 9209 O O . ARG B 1 460 ? 24.047 3.816 17.469 1 97.31 460 ARG B O 1
ATOM 9216 N N . GLU B 1 461 ? 24.703 4.832 15.648 1 98.06 461 GLU B N 1
ATOM 9217 C CA . GLU B 1 461 ? 25.969 5.215 16.266 1 98.06 461 GLU B CA 1
ATOM 9218 C C . GLU B 1 461 ? 26 6.707 16.578 1 98.06 461 GLU B C 1
ATOM 9220 O O . GLU B 1 461 ? 26.125 7.539 15.672 1 98.06 461 GLU B O 1
ATOM 9225 N N . TYR B 1 462 ? 25.922 7.039 17.812 1 97.62 462 TYR B N 1
ATOM 9226 C CA . TYR B 1 462 ? 25.938 8.438 18.234 1 97.62 462 TYR B CA 1
ATOM 9227 C C . TYR B 1 462 ? 27.344 9.008 18.141 1 97.62 462 TYR B C 1
ATOM 9229 O O . TYR B 1 462 ? 28.266 8.516 18.797 1 97.62 462 TYR B O 1
ATOM 9237 N N . LEU B 1 463 ? 27.531 10.016 17.406 1 97.25 463 LEU B N 1
ATOM 9238 C CA . LEU B 1 463 ? 28.844 10.578 17.125 1 97.25 463 LEU B CA 1
ATOM 9239 C C . LEU B 1 463 ? 29.156 11.727 18.062 1 97.25 463 LEU B C 1
ATOM 9241 O O . LEU B 1 463 ? 30 11.594 18.969 1 97.25 463 LEU B O 1
ATOM 9245 N N . ARG B 1 464 ? 28.484 12.852 17.906 1 96.69 464 ARG B N 1
ATOM 9246 C CA . ARG B 1 464 ? 28.688 14.047 18.719 1 96.69 464 ARG B CA 1
ATOM 9247 C C . ARG B 1 464 ? 27.375 14.82 18.891 1 96.69 464 ARG B C 1
ATOM 9249 O O . ARG B 1 464 ? 26.453 14.656 18.094 1 96.69 464 ARG B O 1
ATOM 9256 N N . LYS B 1 465 ? 27.375 15.664 19.938 1 96.94 465 LYS B N 1
ATOM 9257 C CA . LYS B 1 465 ? 26.234 16.531 20.141 1 96.94 465 LYS B CA 1
ATOM 9258 C C . LYS B 1 465 ? 26.141 17.594 19.031 1 96.94 465 LYS B C 1
ATOM 9260 O O . LYS B 1 465 ? 27.172 18.062 18.547 1 96.94 465 LYS B O 1
ATOM 9265 N N . VAL B 1 466 ? 24.953 17.922 18.625 1 97.75 466 VAL B N 1
ATOM 9266 C CA . VAL B 1 466 ? 24.781 18.922 17.578 1 97.75 466 VAL B CA 1
ATOM 9267 C C . VAL B 1 466 ? 25.422 20.234 18.016 1 97.75 466 VAL B C 1
ATOM 9269 O O . VAL B 1 466 ? 26.141 20.859 17.234 1 97.75 466 VAL B O 1
ATOM 9272 N N . ILE B 1 467 ? 25.109 20.672 19.203 1 97.06 467 ILE B N 1
ATOM 9273 C CA . ILE B 1 467 ? 25.828 21.75 19.875 1 97.06 467 ILE B CA 1
ATOM 9274 C C . ILE B 1 467 ? 26.281 21.281 21.25 1 97.06 467 ILE B C 1
ATOM 9276 O O . ILE B 1 467 ? 25.453 20.953 22.109 1 97.06 467 ILE B O 1
ATOM 9280 N N . ASP B 1 468 ? 27.562 21.297 21.453 1 95.06 468 ASP B N 1
ATOM 9281 C CA . ASP B 1 468 ? 28.125 20.734 22.688 1 95.06 468 ASP B CA 1
ATOM 9282 C C . ASP B 1 468 ? 28.25 21.812 23.766 1 95.06 468 ASP B C 1
ATOM 9284 O O . ASP B 1 468 ? 29.359 22.172 24.141 1 95.06 468 ASP B O 1
ATOM 9288 N N . THR B 1 469 ? 27.156 22.281 24.203 1 96.25 469 THR B N 1
ATOM 9289 C CA . THR B 1 469 ? 27.094 23.234 25.297 1 96.25 469 THR B CA 1
ATOM 9290 C C . THR B 1 469 ? 25.984 22.859 26.281 1 96.25 469 THR B C 1
ATOM 9292 O O . THR B 1 469 ? 25.172 21.969 26 1 96.25 469 THR B O 1
ATOM 9295 N N . THR B 1 470 ? 26.062 23.438 27.422 1 93.44 470 THR B N 1
ATOM 9296 C CA . THR B 1 470 ? 25.031 23.25 28.438 1 93.44 470 THR B CA 1
ATOM 9297 C C . THR B 1 470 ? 24.344 24.562 28.766 1 93.44 470 THR B C 1
ATOM 9299 O O . THR B 1 470 ? 25 25.547 29.125 1 93.44 470 THR B O 1
ATOM 9302 N N . TYR B 1 471 ? 23.094 24.562 28.625 1 94.06 471 TYR B N 1
ATOM 9303 C CA . TYR B 1 471 ? 22.297 25.75 28.906 1 94.06 471 TYR B CA 1
ATOM 9304 C C . TYR B 1 471 ? 22.406 26.156 30.375 1 94.06 471 TYR B C 1
ATOM 9306 O O . TYR B 1 471 ? 22.406 25.297 31.266 1 94.06 471 TYR B O 1
ATOM 9314 N N . ILE B 1 472 ? 22.531 27.453 30.609 1 90.44 472 ILE B N 1
ATOM 9315 C CA . ILE B 1 472 ? 22.516 27.969 31.969 1 90.44 472 ILE B CA 1
ATOM 9316 C C . ILE B 1 472 ? 21.438 29.031 32.094 1 90.44 472 ILE B C 1
ATOM 9318 O O . ILE B 1 472 ? 21.203 29.812 31.172 1 90.44 472 ILE B O 1
ATOM 9322 N N . PRO B 1 473 ? 20.75 29.125 33.219 1 85.62 473 PRO B N 1
ATOM 9323 C CA . PRO B 1 473 ? 19.625 30.031 33.375 1 85.62 473 PRO B CA 1
ATOM 9324 C C . PRO B 1 473 ? 20.031 31.5 33.375 1 85.62 473 PRO B C 1
ATOM 9326 O O . PRO B 1 473 ? 19.188 32.375 33.188 1 85.62 473 PRO B O 1
ATOM 9329 N N . ASN B 1 474 ? 21.312 31.812 33.438 1 81.56 474 ASN B N 1
ATOM 9330 C CA . ASN B 1 474 ? 21.75 33.188 33.406 1 81.56 474 ASN B CA 1
ATOM 9331 C C . ASN B 1 474 ? 21.594 33.781 32 1 81.56 474 ASN B C 1
ATOM 9333 O O . ASN B 1 474 ? 21.938 33.156 31.016 1 81.56 474 ASN B O 1
ATOM 9337 N N . GLU B 1 475 ? 21.031 34.969 31.984 1 84.38 475 GLU B N 1
ATOM 9338 C CA . GLU B 1 475 ? 20.766 35.625 30.703 1 84.38 475 GLU B CA 1
ATOM 9339 C C . GLU B 1 475 ? 22 36.344 30.172 1 84.38 475 GLU B C 1
ATOM 9341 O O . GLU B 1 475 ? 22.828 36.812 30.953 1 84.38 475 GLU B O 1
ATOM 9346 N N . ASP B 1 476 ? 22.094 36.312 28.875 1 88.62 476 ASP B N 1
ATOM 9347 C CA . ASP B 1 476 ? 23.125 37.125 28.219 1 88.62 476 ASP B CA 1
ATOM 9348 C C . ASP B 1 476 ? 23.047 38.594 28.656 1 88.62 476 ASP B C 1
ATOM 9350 O O . ASP B 1 476 ? 21.969 39.156 28.719 1 88.62 476 ASP B O 1
ATOM 9354 N N . PRO B 1 477 ? 24.141 39.188 28.938 1 87.31 477 PRO B N 1
ATOM 9355 C CA . PRO B 1 477 ? 24.125 40.562 29.453 1 87.31 477 PRO B CA 1
ATOM 9356 C C . PRO B 1 477 ? 23.703 41.562 28.406 1 87.31 477 PRO B C 1
ATOM 9358 O O . PRO B 1 477 ? 23.281 42.688 28.766 1 87.31 477 PRO B O 1
ATOM 9361 N N . ASP B 1 478 ? 23.875 41.281 27.141 1 92.44 478 ASP B N 1
ATOM 9362 C CA . ASP B 1 478 ? 23.5 42.25 26.094 1 92.44 478 ASP B CA 1
ATOM 9363 C C . ASP B 1 478 ? 21.984 42.25 25.891 1 92.44 478 ASP B C 1
ATOM 9365 O O . ASP B 1 478 ? 21.453 41.344 25.234 1 92.44 478 ASP B O 1
ATOM 9369 N N . LYS B 1 479 ? 21.266 43.25 26.234 1 90.88 479 LYS B N 1
ATOM 9370 C CA . LYS B 1 479 ? 19.797 43.312 26.266 1 90.88 479 LYS B CA 1
ATOM 9371 C C . LYS B 1 479 ? 19.25 43.625 24.875 1 90.88 479 LYS B C 1
ATOM 9373 O O . LYS B 1 479 ? 18.031 43.562 24.656 1 90.88 479 LYS B O 1
ATOM 9378 N N . ARG B 1 480 ? 20.141 43.906 23.953 1 92.12 480 ARG B N 1
ATOM 9379 C CA . ARG B 1 480 ? 19.688 44.125 22.578 1 92.12 480 ARG B CA 1
ATOM 9380 C C . ARG B 1 480 ? 19.188 42.844 21.953 1 92.12 480 ARG B C 1
ATOM 9382 O O . ARG B 1 480 ? 18.422 42.844 20.984 1 92.12 480 ARG B O 1
ATOM 9389 N N . LEU B 1 481 ? 19.641 41.688 22.531 1 92.56 481 LEU B N 1
ATOM 9390 C CA . LEU B 1 481 ? 19.172 40.375 22.109 1 92.56 481 LEU B CA 1
ATOM 9391 C C . LEU B 1 481 ? 17.828 4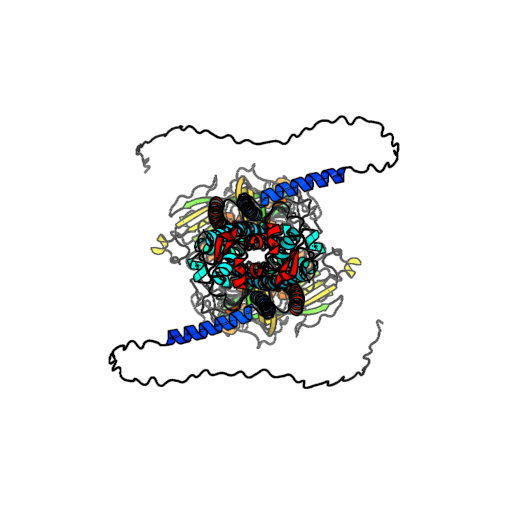0.062 22.766 1 92.56 481 LEU B C 1
ATOM 9393 O O . LEU B 1 481 ? 17.672 40.188 23.984 1 92.56 481 LEU B O 1
ATOM 9397 N N . LYS B 1 482 ? 16.906 39.656 22 1 89.62 482 LYS B N 1
ATOM 9398 C CA . LYS B 1 482 ? 15.609 39.25 22.531 1 89.62 482 LYS B CA 1
ATOM 9399 C C . LYS B 1 482 ? 15.68 37.875 23.172 1 89.62 482 LYS B C 1
ATOM 9401 O O . LYS B 1 482 ? 14.977 37.594 24.141 1 89.62 482 LYS B O 1
ATOM 9406 N N . ASP B 1 483 ? 16.484 36.938 22.562 1 88.06 483 ASP B N 1
ATOM 9407 C CA . ASP B 1 483 ? 16.672 35.594 23.109 1 88.06 483 ASP B CA 1
ATOM 9408 C C . ASP B 1 483 ? 17.891 35.531 24.031 1 88.06 483 ASP B C 1
ATOM 9410 O O . ASP B 1 483 ? 18.906 34.938 23.672 1 88.06 483 ASP B O 1
ATOM 9414 N N . ARG B 1 484 ? 18.062 36.094 25.062 1 89.88 484 ARG B N 1
ATOM 9415 C CA . ARG B 1 484 ? 19.203 36.25 25.969 1 89.88 484 ARG B CA 1
ATOM 9416 C C . ARG B 1 484 ? 19.625 34.906 26.547 1 89.88 484 ARG B C 1
ATOM 9418 O O . ARG B 1 484 ? 19.844 34.781 27.75 1 89.88 484 ARG B O 1
ATOM 9425 N N . THR B 1 485 ? 19.703 33.875 25.656 1 90.62 485 THR B N 1
ATOM 9426 C CA . THR B 1 485 ? 20.109 32.531 26.047 1 90.62 485 THR B CA 1
ATOM 9427 C C . THR B 1 485 ? 21.625 32.469 26.266 1 90.62 485 THR B C 1
ATOM 9429 O O . THR B 1 485 ? 22.391 33.031 25.5 1 90.62 485 THR B O 1
ATOM 9432 N N . ARG B 1 486 ? 22.047 31.781 27.344 1 92.56 486 ARG B N 1
ATOM 9433 C CA . ARG B 1 486 ? 23.469 31.578 27.609 1 92.56 486 ARG B CA 1
ATOM 9434 C C . ARG B 1 486 ? 23.766 30.109 27.891 1 92.56 486 ARG B C 1
ATOM 9436 O O . ARG B 1 486 ? 22.953 29.406 28.484 1 92.56 486 ARG B O 1
ATOM 9443 N N . ALA B 1 487 ? 24.906 29.688 27.406 1 95.25 487 ALA B N 1
ATOM 9444 C CA . ALA B 1 487 ? 25.359 28.312 27.594 1 95.25 487 ALA B CA 1
ATOM 9445 C C . ALA B 1 487 ? 26.875 28.25 27.797 1 95.25 487 ALA B C 1
ATOM 9447 O O . ALA B 1 487 ? 27.578 29.219 27.5 1 95.25 487 ALA B O 1
ATOM 9448 N N . ILE B 1 488 ? 27.312 27.234 28.391 1 93.81 488 ILE B N 1
ATOM 9449 C CA . ILE B 1 488 ? 28.734 27.047 28.656 1 93.81 488 ILE B CA 1
ATOM 9450 C C . ILE B 1 488 ? 29.188 25.703 28.109 1 93.81 488 ILE B C 1
ATOM 9452 O O . ILE B 1 488 ? 28.438 24.719 28.172 1 93.81 488 ILE B O 1
ATOM 9456 N N . PRO B 1 489 ? 30.375 25.609 27.516 1 94.69 489 PRO B N 1
ATOM 9457 C CA . PRO B 1 489 ? 31.328 26.719 27.344 1 94.69 489 PRO B CA 1
ATOM 9458 C C . PRO B 1 489 ? 31 27.578 26.125 1 94.69 489 PRO B C 1
ATOM 9460 O O . PRO B 1 489 ? 30.516 27.062 25.109 1 94.69 489 PRO B O 1
ATOM 9463 N N . ASP B 1 490 ? 31.359 28.766 26.125 1 93.38 490 ASP B N 1
ATOM 9464 C CA . ASP B 1 490 ? 31.078 29.703 25.047 1 93.38 490 ASP B CA 1
ATOM 9465 C C . ASP B 1 490 ? 31.969 29.438 23.828 1 93.38 490 ASP B C 1
ATOM 9467 O O . ASP B 1 490 ? 31.656 29.859 22.719 1 93.38 490 ASP B O 1
ATOM 9471 N N . SER B 1 491 ? 33.094 28.719 24.062 1 94.25 491 SER B N 1
ATOM 9472 C CA . SER B 1 491 ? 34 28.391 22.969 1 94.25 491 SER B CA 1
ATOM 9473 C C . SER B 1 491 ? 33.344 27.469 21.953 1 94.25 491 SER B C 1
ATOM 9475 O O . SER B 1 491 ? 33.812 27.359 20.812 1 94.25 491 SER B O 1
ATOM 9477 N N . ASN B 1 492 ? 32.25 26.844 22.375 1 96.12 492 ASN B N 1
ATOM 9478 C CA . ASN B 1 492 ? 31.625 25.859 21.5 1 96.12 492 ASN B CA 1
ATOM 9479 C C . ASN B 1 492 ? 30.438 26.453 20.734 1 96.12 492 ASN B C 1
ATOM 9481 O O . ASN B 1 492 ? 29.703 25.734 20.062 1 96.12 492 ASN B O 1
ATOM 9485 N N . TYR B 1 493 ? 30.312 27.781 20.859 1 96.94 493 TYR B N 1
ATOM 9486 C CA . TYR B 1 493 ? 29.297 28.453 20.078 1 96.94 493 TYR B CA 1
ATOM 9487 C C . TYR B 1 493 ? 29.609 28.359 18.578 1 96.94 493 TYR B C 1
ATOM 9489 O O . TYR B 1 493 ? 30.766 28.297 18.188 1 96.94 493 TYR B O 1
ATOM 9497 N N . ILE B 1 494 ? 28.594 28.266 17.812 1 97.25 494 ILE B N 1
ATOM 9498 C CA . ILE B 1 494 ? 28.781 28.25 16.359 1 97.25 494 ILE B CA 1
ATOM 9499 C C . ILE B 1 494 ? 28.297 29.562 15.766 1 97.25 494 ILE B C 1
ATOM 9501 O O . ILE B 1 494 ? 27.094 29.844 15.758 1 97.25 494 ILE B O 1
ATOM 9505 N N . PHE B 1 495 ? 29.203 30.297 15.234 1 95.88 495 PHE B N 1
ATOM 9506 C CA . PHE B 1 495 ? 28.906 31.625 14.742 1 95.88 495 PHE B CA 1
ATOM 9507 C C . PHE B 1 495 ? 28.594 31.609 13.25 1 95.88 495 PHE B C 1
ATOM 9509 O O . PHE B 1 495 ? 29.031 30.703 12.539 1 95.88 495 PHE B O 1
ATOM 9516 N N . PRO B 1 496 ? 27.844 32.594 12.797 1 94.5 496 PRO B N 1
ATOM 9517 C CA . PRO B 1 496 ? 27.438 32.625 11.383 1 94.5 496 PRO B CA 1
ATOM 9518 C C . PRO B 1 496 ? 28.641 32.781 10.438 1 94.5 496 PRO B C 1
ATOM 9520 O O . PRO B 1 496 ? 28.531 32.406 9.266 1 94.5 496 PRO B O 1
ATOM 9523 N N . ASN B 1 497 ? 29.719 33.25 10.906 1 90.12 497 ASN B N 1
ATOM 9524 C CA . ASN B 1 497 ? 30.906 33.406 10.062 1 90.12 497 ASN B CA 1
ATOM 9525 C C . ASN B 1 497 ? 31.531 32.062 9.695 1 90.12 497 ASN B C 1
ATOM 9527 O O . ASN B 1 497 ? 32.281 31.984 8.719 1 90.12 497 ASN B O 1
ATOM 9531 N N . ASN B 1 498 ? 31.312 31.094 10.555 1 91.62 498 ASN B N 1
ATOM 9532 C CA . ASN B 1 498 ? 31.609 29.719 10.156 1 91.62 498 ASN B CA 1
ATOM 9533 C C . ASN B 1 498 ? 30.5 29.125 9.297 1 91.62 498 ASN B C 1
ATOM 9535 O O . ASN B 1 498 ? 29.766 28.25 9.75 1 91.62 498 ASN B O 1
ATOM 9539 N N . VAL B 1 499 ? 30.516 29.516 8.102 1 92.12 499 VAL B N 1
ATOM 9540 C CA . VAL B 1 499 ? 29.359 29.406 7.227 1 92.12 499 VAL B CA 1
ATOM 9541 C C . VAL B 1 499 ? 28.984 27.922 7.059 1 92.12 499 VAL B C 1
ATOM 9543 O O . VAL B 1 499 ? 27.828 27.547 7.219 1 92.12 499 VAL B O 1
ATOM 9546 N N . LYS B 1 500 ? 29.891 27.016 6.738 1 94 500 LYS B N 1
ATOM 9547 C CA . LYS B 1 500 ? 29.625 25.609 6.449 1 94 500 LYS B CA 1
ATOM 9548 C C . LYS B 1 500 ? 29.062 24.906 7.676 1 94 500 LYS B C 1
ATOM 9550 O O . LYS B 1 500 ? 27.953 24.359 7.629 1 94 500 LYS B O 1
ATOM 9555 N N . LYS B 1 501 ? 29.734 25.031 8.766 1 95.62 501 LYS B N 1
ATOM 9556 C CA . LYS B 1 501 ? 29.297 24.375 10 1 95.62 501 LYS B CA 1
ATOM 9557 C C . LYS B 1 501 ? 27.969 24.984 10.484 1 95.62 501 LYS B C 1
ATOM 9559 O O . LYS B 1 501 ? 27.109 24.266 11 1 95.62 501 LYS B O 1
ATOM 9564 N N . TYR B 1 502 ? 27.875 26.266 10.336 1 96.56 502 TYR B N 1
ATOM 9565 C CA . TYR B 1 502 ? 26.688 26.984 10.773 1 96.56 502 TYR B CA 1
ATOM 9566 C C . TYR B 1 502 ? 25.453 26.484 10.023 1 96.56 502 TYR B C 1
ATOM 9568 O O . TYR B 1 502 ? 24.406 26.25 10.633 1 96.56 502 TYR B O 1
ATOM 9576 N N . ARG B 1 503 ? 25.578 26.266 8.781 1 96.69 503 ARG B N 1
ATOM 9577 C CA . ARG B 1 503 ? 24.438 25.875 7.953 1 96.69 503 ARG B CA 1
ATOM 9578 C C . ARG B 1 503 ? 24.031 24.422 8.234 1 96.69 503 ARG B C 1
ATOM 9580 O O . ARG B 1 503 ? 22.844 24.109 8.258 1 96.69 503 ARG B O 1
ATOM 9587 N N . ARG B 1 504 ? 24.938 23.609 8.414 1 97.12 504 ARG B N 1
ATOM 9588 C CA . ARG B 1 504 ? 24.625 22.234 8.773 1 97.12 504 ARG B CA 1
ATOM 9589 C C . ARG B 1 504 ? 23.938 22.172 10.133 1 97.12 504 ARG B C 1
ATOM 9591 O O . ARG B 1 504 ? 22.953 21.438 10.312 1 97.12 504 ARG B O 1
ATOM 9598 N N . THR B 1 505 ? 24.453 22.922 11.07 1 97.88 505 THR B N 1
ATOM 9599 C CA . THR B 1 505 ? 23.875 22.969 12.406 1 97.88 505 THR B CA 1
ATOM 9600 C C . THR B 1 505 ? 22.438 23.516 12.344 1 97.88 505 THR B C 1
ATOM 9602 O O . THR B 1 505 ? 21.562 23.031 13.062 1 97.88 505 THR B O 1
ATOM 9605 N N . ALA B 1 506 ? 22.266 24.484 11.492 1 97.69 506 ALA B N 1
ATOM 9606 C CA . ALA B 1 506 ? 20.938 25.062 11.32 1 97.69 506 ALA B CA 1
ATOM 9607 C C . ALA B 1 506 ? 19.953 24 10.836 1 97.69 506 ALA B C 1
ATOM 9609 O O . ALA B 1 506 ? 18.797 23.969 11.289 1 97.69 506 ALA B O 1
ATOM 9610 N N . ALA B 1 507 ? 20.391 23.172 9.93 1 98.06 507 ALA B N 1
ATOM 9611 C CA . ALA B 1 507 ? 19.531 22.109 9.422 1 98.06 507 ALA B CA 1
ATOM 9612 C C . ALA B 1 507 ? 19.156 21.141 10.539 1 98.06 507 ALA B C 1
ATOM 9614 O O . ALA B 1 507 ? 17.984 20.781 10.68 1 98.06 507 ALA B O 1
ATOM 9615 N N . TYR B 1 508 ? 20.141 20.719 11.328 1 98.5 508 TYR B N 1
ATOM 9616 C CA . TYR B 1 508 ? 19.875 19.812 12.438 1 98.5 508 TYR B CA 1
ATOM 9617 C C . TYR B 1 508 ? 18.922 20.453 13.445 1 98.5 508 TYR B C 1
ATOM 9619 O O . TYR B 1 508 ? 17.984 19.812 13.914 1 98.5 508 TYR B O 1
ATOM 9627 N N . HIS B 1 509 ? 19.203 21.672 13.727 1 98.06 509 HIS B N 1
ATOM 9628 C CA . HIS B 1 509 ? 18.375 22.391 14.688 1 98.06 509 HIS B CA 1
ATOM 9629 C C . HIS B 1 509 ? 16.938 22.516 14.18 1 98.06 509 HIS B C 1
ATOM 9631 O O . HIS B 1 509 ? 15.984 22.391 14.961 1 98.06 509 HIS B O 1
ATOM 9637 N N . SER B 1 510 ? 16.781 22.828 12.906 1 97.75 510 SER B N 1
ATOM 9638 C CA . SER B 1 510 ? 15.453 22.953 12.32 1 97.75 510 SER B CA 1
ATOM 9639 C C . SER B 1 510 ? 14.641 21.672 12.492 1 97.75 510 SER B C 1
ATOM 9641 O O . SER B 1 510 ? 13.477 21.719 12.891 1 97.75 510 SER B O 1
ATOM 9643 N N . ILE B 1 511 ? 15.266 20.578 12.258 1 98 511 ILE B N 1
ATOM 9644 C CA . ILE B 1 511 ? 14.578 19.297 12.375 1 98 511 ILE B CA 1
ATOM 9645 C C . ILE B 1 511 ? 14.227 19.031 13.836 1 98 511 ILE B C 1
ATOM 9647 O O . ILE B 1 511 ? 13.086 18.672 14.156 1 98 511 ILE B O 1
ATOM 9651 N N . GLY B 1 512 ? 15.164 19.25 14.68 1 97.88 512 GLY B N 1
ATOM 9652 C CA . GLY B 1 512 ? 14.945 19.016 16.094 1 97.88 512 GLY B CA 1
ATOM 9653 C C . GLY B 1 512 ? 13.922 19.953 16.703 1 97.88 512 GLY B C 1
ATOM 9654 O O . GLY B 1 512 ? 13.141 19.562 17.562 1 97.88 512 GLY B O 1
ATOM 9655 N N . SER B 1 513 ? 13.922 21.203 16.312 1 97.44 513 SER B N 1
ATOM 9656 C CA . SER B 1 513 ? 13.039 22.203 16.875 1 97.44 513 SER B CA 1
ATOM 9657 C C . SER B 1 513 ? 11.57 21.844 16.641 1 97.44 513 SER B C 1
ATOM 9659 O O . SER B 1 513 ? 10.719 22.094 17.5 1 97.44 513 SER B O 1
ATOM 9661 N N . ARG B 1 514 ? 11.312 21.281 15.531 1 96.38 514 ARG B N 1
ATOM 9662 C CA . ARG B 1 514 ? 9.922 20.953 15.234 1 96.38 514 ARG B CA 1
ATOM 9663 C C . ARG B 1 514 ? 9.445 19.75 16.047 1 96.38 514 ARG B C 1
ATOM 9665 O O . ARG B 1 514 ? 8.281 19.688 16.438 1 96.38 514 ARG B O 1
ATOM 9672 N N . LEU B 1 515 ? 10.336 18.828 16.25 1 97 515 LEU B N 1
ATOM 9673 C CA . LEU B 1 515 ? 9.969 17.75 17.156 1 97 515 LEU B CA 1
ATOM 9674 C C . LEU B 1 515 ? 9.688 18.281 18.547 1 97 515 LEU B C 1
ATOM 9676 O O . LEU B 1 515 ? 8.703 17.906 19.188 1 97 515 LEU B O 1
ATOM 9680 N N . ARG B 1 516 ? 10.539 19.141 19 1 97.56 516 ARG B N 1
ATOM 9681 C CA . ARG B 1 516 ? 10.383 19.719 20.344 1 97.56 516 ARG B CA 1
ATOM 9682 C C . ARG B 1 516 ? 9.07 20.484 20.453 1 97.56 516 ARG B C 1
ATOM 9684 O O . ARG B 1 516 ? 8.398 20.406 21.484 1 97.56 516 ARG B O 1
ATOM 9691 N N . GLN B 1 517 ? 8.773 21.141 19.453 1 96.06 517 GLN B N 1
ATOM 9692 C CA . GLN B 1 517 ? 7.523 21.891 19.469 1 96.06 517 GLN B CA 1
ATOM 9693 C C . GLN B 1 517 ? 6.324 20.953 19.531 1 96.06 517 GLN B C 1
ATOM 9695 O O . GLN B 1 517 ? 5.352 21.234 20.234 1 96.06 517 GLN B O 1
ATOM 9700 N N . CYS B 1 518 ? 6.383 19.953 18.828 1 95.12 518 CYS B N 1
ATOM 9701 C CA . CYS B 1 518 ? 5.312 18.953 18.812 1 95.12 518 CYS B CA 1
ATOM 9702 C C . CYS B 1 518 ? 5.125 18.328 20.188 1 95.12 518 CYS B C 1
ATOM 9704 O O . CYS B 1 518 ? 3.998 18.047 20.609 1 95.12 518 CYS B O 1
ATOM 9706 N N . LEU B 1 519 ? 6.191 18.141 20.891 1 97.38 519 LEU B N 1
ATOM 9707 C CA . LEU B 1 519 ? 6.168 17.422 22.156 1 97.38 519 LEU B CA 1
ATOM 9708 C C . LEU B 1 519 ? 5.934 18.391 23.312 1 97.38 519 LEU B C 1
ATOM 9710 O O . LEU B 1 519 ? 5.617 17.969 24.438 1 97.38 519 LEU B O 1
ATOM 9714 N N . ASN B 1 520 ? 6.051 19.656 23.062 1 97.88 520 ASN B N 1
ATOM 9715 C CA . ASN B 1 520 ? 5.914 20.641 24.125 1 97.88 520 ASN B CA 1
ATOM 9716 C C . ASN B 1 520 ? 4.465 20.766 24.594 1 97.88 520 ASN B C 1
ATOM 9718 O O . ASN B 1 520 ? 3.537 20.469 23.844 1 97.88 520 ASN B O 1
ATOM 9722 N N . GLY B 1 521 ? 4.34 21.047 25.953 1 96.81 521 GLY B N 1
ATOM 9723 C CA . GLY B 1 521 ? 3.002 21.281 26.469 1 96.81 521 GLY B CA 1
ATOM 9724 C C . GLY B 1 521 ? 2.678 20.438 27.688 1 96.81 521 GLY B C 1
ATOM 9725 O O . GLY B 1 521 ? 3.578 19.906 28.344 1 96.81 521 GLY B O 1
ATOM 9726 N N . THR B 1 522 ? 1.367 20.469 28.031 1 96.81 522 THR B N 1
ATOM 9727 C CA . THR B 1 522 ? 0.958 19.781 29.266 1 96.81 522 THR B CA 1
ATOM 9728 C C . THR B 1 522 ? -0.371 19.062 29.062 1 96.81 522 THR B C 1
ATOM 9730 O O . THR B 1 522 ? -1.113 19.359 28.125 1 96.81 522 THR B O 1
ATOM 9733 N N . MET B 1 523 ? -0.5 18.031 29.844 1 95.5 523 MET B N 1
ATOM 9734 C CA . MET B 1 523 ? -1.779 17.359 30.031 1 95.5 523 MET B CA 1
ATOM 9735 C C . MET B 1 523 ? -2.109 17.234 31.516 1 95.5 523 MET B C 1
ATOM 9737 O O . MET B 1 523 ? -1.235 16.922 32.344 1 95.5 523 MET B O 1
ATOM 9741 N N . LYS B 1 524 ? -3.357 17.594 31.797 1 93.88 524 LYS B N 1
ATOM 9742 C CA . LYS B 1 524 ? -3.74 17.609 33.219 1 93.88 524 LYS B CA 1
ATOM 9743 C C . LYS B 1 524 ? -5.086 16.922 33.438 1 93.88 524 LYS B C 1
ATOM 9745 O O . LYS B 1 524 ? -5.949 16.953 32.531 1 93.88 524 LYS B O 1
ATOM 9750 N N . ILE B 1 525 ? -5.156 16.219 34.562 1 88.88 525 ILE B N 1
ATOM 9751 C CA . ILE B 1 525 ? -6.398 15.648 35.062 1 88.88 525 ILE B CA 1
ATOM 9752 C C . ILE B 1 525 ? -6.84 16.391 36.312 1 88.88 525 ILE B C 1
ATOM 9754 O O . ILE B 1 525 ? -6.004 16.859 37.094 1 88.88 525 ILE B O 1
ATOM 9758 N N . PRO B 1 526 ? -8.141 16.812 36.5 1 80.19 526 PRO B N 1
ATOM 9759 C CA . PRO B 1 526 ? -9.297 16.219 35.844 1 80.19 526 PRO B CA 1
ATOM 9760 C C . PRO B 1 526 ? -9.656 16.938 34.531 1 80.19 526 PRO B C 1
ATOM 9762 O O . PRO B 1 526 ? -9 17.906 34.156 1 80.19 526 PRO B O 1
ATOM 9765 N N . TYR B 1 527 ? -10.562 16.484 33.781 1 73.75 527 TYR B N 1
ATOM 9766 C CA . TYR B 1 527 ? -11.211 17 32.562 1 73.75 527 TYR B CA 1
ATOM 9767 C C . TYR B 1 527 ? -10.336 16.797 31.344 1 73.75 527 TYR B C 1
ATOM 9769 O O . TYR B 1 527 ? -10.625 17.344 30.266 1 73.75 527 TYR B O 1
ATOM 9777 N N . ASN B 1 528 ? -9.25 16.156 31.562 1 78.31 528 ASN B N 1
ATOM 9778 C CA . ASN B 1 528 ? -8.375 15.805 30.453 1 78.31 528 ASN B CA 1
ATOM 9779 C C . ASN B 1 528 ? -8.023 17.031 29.609 1 78.31 528 ASN B C 1
ATOM 9781 O O . ASN B 1 528 ? -8.211 17.031 28.391 1 78.31 528 ASN B O 1
ATOM 9785 N N . GLN B 1 529 ? -7.48 18.047 30.219 1 83.31 529 GLN B N 1
ATOM 9786 C CA . GLN B 1 529 ? -7.035 19.25 29.516 1 83.31 529 GLN B CA 1
ATOM 9787 C C . GLN B 1 529 ? -5.715 19 28.797 1 83.31 529 GLN B C 1
ATOM 9789 O O . GLN B 1 529 ? -4.695 18.719 29.422 1 83.31 529 GLN B O 1
ATOM 9794 N N . VAL B 1 530 ? -5.809 19.062 27.547 1 87.38 530 VAL B N 1
ATOM 9795 C CA . VAL B 1 530 ? -4.613 18.781 26.75 1 87.38 530 VAL B CA 1
ATOM 9796 C C . VAL B 1 530 ? -4.16 20.047 26.031 1 87.38 530 VAL B C 1
ATOM 9798 O O . VAL B 1 530 ? -4.914 20.625 25.25 1 87.38 530 VAL B O 1
ATOM 9801 N N . LYS B 1 531 ? -3.008 20.516 26.328 1 89.5 531 LYS B N 1
ATOM 9802 C CA . LYS B 1 531 ? -2.365 21.625 25.641 1 89.5 531 LYS B CA 1
ATOM 9803 C C . LYS B 1 531 ? -1.048 21.203 25 1 89.5 531 LYS B C 1
ATOM 9805 O O . LYS B 1 531 ? 0.015 21.719 25.359 1 89.5 531 LYS B O 1
ATOM 9810 N N . SER B 1 532 ? -1.09 20.234 24.188 1 93.19 532 SER B N 1
ATOM 9811 C CA . SER B 1 532 ? 0.074 19.688 23.484 1 93.19 532 SER B CA 1
ATOM 9812 C C . SER B 1 532 ? -0.323 19.047 22.172 1 93.19 532 SER B C 1
ATOM 9814 O O . SER B 1 532 ? -1.382 18.422 22.062 1 93.19 532 SER B O 1
ATOM 9816 N N . ASP B 1 533 ? 0.526 19.188 21.203 1 91.75 533 ASP B N 1
ATOM 9817 C CA . ASP B 1 533 ? 0.28 18.547 19.906 1 91.75 533 ASP B CA 1
ATOM 9818 C C . ASP B 1 533 ? 0.609 17.062 19.969 1 91.75 533 ASP B C 1
ATOM 9820 O O . ASP B 1 533 ? 0.431 16.344 18.969 1 91.75 533 ASP B O 1
ATOM 9824 N N . LEU B 1 534 ? 1.022 16.625 21.125 1 93.62 534 LEU B N 1
ATOM 9825 C CA . LEU B 1 534 ? 1.25 15.195 21.328 1 93.62 534 LEU B CA 1
ATOM 9826 C C . LEU B 1 534 ? -0.003 14.391 21 1 93.62 534 LEU B C 1
ATOM 9828 O O . LEU B 1 534 ? 0.089 13.234 20.578 1 93.62 534 LEU B O 1
ATOM 9832 N N . LEU B 1 535 ? -1.082 15.055 21.156 1 90.25 535 LEU B N 1
ATOM 9833 C CA . LEU B 1 535 ? -2.395 14.453 20.953 1 90.25 535 LEU B CA 1
ATOM 9834 C C . LEU B 1 535 ? -2.525 13.906 19.531 1 90.25 535 LEU B C 1
ATOM 9836 O O . LEU B 1 535 ? -3.299 12.977 19.281 1 90.25 535 LEU B O 1
ATOM 9840 N N . TYR B 1 536 ? -1.744 14.422 18.641 1 89.12 536 TYR B N 1
ATOM 9841 C CA . TYR B 1 536 ? -1.934 14.078 17.234 1 89.12 536 TYR B CA 1
ATOM 9842 C C . TYR B 1 536 ? -0.836 13.141 16.75 1 89.12 536 TYR B C 1
ATOM 9844 O O . TYR B 1 536 ? -0.714 12.891 15.547 1 89.12 536 TYR B O 1
ATOM 9852 N N . THR B 1 537 ? -0.116 12.648 17.672 1 92 537 THR B N 1
ATOM 9853 C CA . THR B 1 537 ? 0.971 11.734 17.328 1 92 537 THR B CA 1
ATOM 9854 C C . THR B 1 537 ? 0.644 10.312 17.797 1 92 537 THR B C 1
ATOM 9856 O O . THR B 1 537 ? -0.35 10.094 18.484 1 92 537 THR B O 1
ATOM 9859 N N . ARG B 1 538 ? 1.487 9.422 17.406 1 91.31 538 ARG B N 1
ATOM 9860 C CA . ARG B 1 538 ? 1.328 8.031 17.812 1 91.31 538 ARG B CA 1
ATOM 9861 C C . ARG B 1 538 ? 1.713 7.84 19.281 1 91.31 538 ARG B C 1
ATOM 9863 O O . ARG B 1 538 ? 1.489 6.773 19.859 1 91.31 538 ARG B O 1
ATOM 9870 N N . LEU B 1 539 ? 2.203 8.883 19.875 1 95.88 539 LEU B N 1
ATOM 9871 C CA . LEU B 1 539 ? 2.701 8.789 21.234 1 95.88 539 LEU B CA 1
ATOM 9872 C C . LEU B 1 539 ? 1.57 8.984 22.234 1 95.88 539 LEU B C 1
ATOM 9874 O O . LEU B 1 539 ? 1.803 8.992 23.453 1 95.88 539 LEU B O 1
ATOM 9878 N N . PHE B 1 540 ? 0.405 9.086 21.734 1 93.31 540 PHE B N 1
ATOM 9879 C CA . PHE B 1 540 ? -0.764 9.375 22.562 1 93.31 540 PHE B CA 1
ATOM 9880 C C . PHE B 1 540 ? -1.756 8.219 22.516 1 93.31 540 PHE B C 1
ATOM 9882 O O . PHE B 1 540 ? -1.96 7.605 21.469 1 93.31 540 PHE B O 1
ATOM 9889 N N . THR B 1 541 ? -2.309 7.945 23.672 1 90.62 541 THR B N 1
ATOM 9890 C CA . THR B 1 541 ? -3.369 6.949 23.766 1 90.62 541 THR B CA 1
ATOM 9891 C C . THR B 1 541 ? -4.707 7.613 24.078 1 90.62 541 THR B C 1
ATOM 9893 O O . THR B 1 541 ? -4.918 8.125 25.172 1 90.62 541 THR B O 1
ATOM 9896 N N . PRO B 1 542 ? -5.645 7.441 23.266 1 84.75 542 PRO B N 1
ATOM 9897 C CA . PRO B 1 542 ? -6.895 8.188 23.391 1 84.75 542 PRO B CA 1
ATOM 9898 C C . PRO B 1 542 ? -7.773 7.664 24.531 1 84.75 542 PRO B C 1
ATOM 9900 O O . PRO B 1 542 ? -8.539 8.43 25.125 1 84.75 542 PRO B O 1
ATOM 9903 N N . LEU B 1 543 ? -7.672 6.414 24.906 1 85.75 543 LEU B N 1
ATOM 9904 C CA . LEU B 1 543 ? -8.555 5.824 25.906 1 85.75 543 LEU B CA 1
ATOM 9905 C C . LEU B 1 543 ? -8.359 6.5 27.266 1 85.75 543 LEU B C 1
ATOM 9907 O O . LEU B 1 543 ? -9.344 6.82 27.938 1 85.75 543 LEU B O 1
ATOM 9911 N N . ASN B 1 544 ? -7.113 6.715 27.625 1 88.38 544 ASN B N 1
ATOM 9912 C CA . ASN B 1 544 ? -6.812 7.23 28.953 1 88.38 544 ASN B CA 1
ATOM 9913 C C . ASN B 1 544 ? -6.238 8.641 28.891 1 88.38 544 ASN B C 1
ATOM 9915 O O . ASN B 1 544 ? -6.004 9.266 29.938 1 88.38 544 ASN B O 1
ATOM 9919 N N . TYR B 1 545 ? -6.043 9.141 27.672 1 89.44 545 TYR B N 1
ATOM 9920 C CA . TYR B 1 545 ? -5.414 10.445 27.484 1 89.44 545 TYR B CA 1
ATOM 9921 C C . TYR B 1 545 ? -4.035 10.484 28.141 1 89.44 545 TYR B C 1
ATOM 9923 O O . TYR B 1 545 ? -3.723 11.398 28.906 1 89.44 545 TYR B O 1
ATOM 9931 N N . LEU B 1 546 ? -3.314 9.43 27.906 1 94.56 546 LEU B N 1
ATOM 9932 C CA . LEU B 1 546 ? -1.964 9.258 28.438 1 94.56 546 LEU B CA 1
ATOM 9933 C C . LEU B 1 546 ? -0.972 8.984 27.312 1 94.56 546 LEU B C 1
ATOM 9935 O O . LEU B 1 546 ? -1.36 8.531 26.234 1 94.56 546 LEU B O 1
ATOM 9939 N N . PRO B 1 547 ? 0.292 9.352 27.562 1 95.88 547 PRO B N 1
ATOM 9940 C CA . PRO B 1 547 ? 1.314 8.93 26.609 1 95.88 547 PRO B CA 1
ATOM 9941 C C . PRO B 1 547 ? 1.503 7.414 26.578 1 95.88 547 PRO B C 1
ATOM 9943 O O . PRO B 1 547 ? 1.112 6.715 27.516 1 95.88 547 PRO B O 1
ATOM 9946 N N . VAL B 1 548 ? 2.078 6.941 25.594 1 95.56 548 VAL B N 1
ATOM 9947 C CA . VAL B 1 548 ? 2.346 5.516 25.422 1 95.56 548 VAL B CA 1
ATOM 9948 C C . VAL B 1 548 ? 3.371 5.062 26.469 1 95.56 548 VAL B C 1
ATOM 9950 O O . VAL B 1 548 ? 4.066 5.887 27.062 1 95.56 548 VAL B O 1
ATOM 9953 N N . LYS B 1 549 ? 3.41 3.725 26.516 1 93.44 549 LYS B N 1
ATOM 9954 C CA . LYS B 1 549 ? 4.426 3.154 27.406 1 93.44 549 LYS B CA 1
ATOM 9955 C C . LYS B 1 549 ? 5.82 3.299 26.797 1 93.44 549 LYS B C 1
ATOM 9957 O O . LYS B 1 549 ? 5.977 3.281 25.578 1 93.44 549 LYS B O 1
ATOM 9962 N N . ASN B 1 550 ? 6.824 3.496 27.609 1 94.06 550 ASN B N 1
ATOM 9963 C CA . ASN B 1 550 ? 8.195 3.678 27.141 1 94.06 550 ASN B CA 1
ATOM 9964 C C . ASN B 1 550 ? 8.297 4.852 26.172 1 94.06 550 ASN B C 1
ATOM 9966 O O . ASN B 1 550 ? 8.797 4.699 25.047 1 94.06 550 ASN B O 1
ATOM 9970 N N . LEU B 1 551 ? 7.867 5.926 26.609 1 97.19 551 LEU B N 1
ATOM 9971 C CA . LEU B 1 551 ? 7.754 7.133 25.797 1 97.19 551 LEU B CA 1
ATOM 9972 C C . LEU B 1 551 ? 9.094 7.496 25.172 1 97.19 551 LEU B C 1
ATOM 9974 O O . LEU B 1 551 ? 9.148 8.023 24.062 1 97.19 551 LEU B O 1
ATOM 9978 N N . HIS B 1 552 ? 10.258 7.246 25.859 1 96.5 552 HIS B N 1
ATOM 9979 C CA . HIS B 1 552 ? 11.57 7.598 25.344 1 96.5 552 HIS B CA 1
ATOM 9980 C C . HIS B 1 552 ? 11.852 6.855 24.031 1 96.5 552 HIS B C 1
ATOM 9982 O O . HIS B 1 552 ? 12.414 7.43 23.094 1 96.5 552 HIS B O 1
ATOM 9988 N N . HIS B 1 553 ? 11.422 5.617 23.938 1 95.38 553 HIS B N 1
ATOM 9989 C CA . HIS B 1 553 ? 11.578 4.871 22.703 1 95.38 553 HIS B CA 1
ATOM 9990 C C . HIS B 1 553 ? 10.633 5.391 21.625 1 95.38 553 HIS B C 1
ATOM 9992 O O . HIS B 1 553 ? 10.984 5.41 20.438 1 95.38 553 HIS B O 1
ATOM 9998 N N . GLY B 1 554 ? 9.453 5.746 22.062 1 96.19 554 GLY B N 1
ATOM 9999 C CA . GLY B 1 554 ? 8.492 6.309 21.141 1 96.19 554 GLY B CA 1
ATOM 10000 C C . GLY B 1 554 ? 8.969 7.598 20.5 1 96.19 554 GLY B C 1
ATOM 10001 O O . GLY B 1 554 ? 8.773 7.812 19.297 1 96.19 554 GLY B O 1
ATOM 10002 N N . ILE B 1 555 ? 9.578 8.406 21.266 1 97.38 555 ILE B N 1
ATOM 10003 C CA . ILE B 1 555 ? 10.086 9.688 20.797 1 97.38 555 ILE B CA 1
ATOM 10004 C C . ILE B 1 555 ? 11.219 9.445 19.781 1 97.38 555 ILE B C 1
ATOM 10006 O O . ILE B 1 555 ? 11.273 10.094 18.734 1 97.38 555 ILE B O 1
ATOM 10010 N N . GLN B 1 556 ? 12.078 8.578 20.125 1 96.31 556 GLN B N 1
ATOM 10011 C CA . GLN B 1 556 ? 13.172 8.242 19.219 1 96.31 556 GLN B CA 1
ATOM 10012 C C . GLN B 1 556 ? 12.641 7.723 17.891 1 96.31 556 GLN B C 1
ATOM 10014 O O . GLN B 1 556 ? 13.102 8.141 16.828 1 96.31 556 GLN B O 1
ATOM 10019 N N . LYS B 1 557 ? 11.695 6.871 17.953 1 95.44 557 LYS B N 1
ATOM 10020 C CA . LYS B 1 557 ? 11.117 6.301 16.734 1 95.44 557 LYS B CA 1
ATOM 10021 C C . LYS B 1 557 ? 10.406 7.371 15.914 1 95.44 557 LYS B C 1
ATOM 10023 O O . LYS B 1 557 ? 10.508 7.379 14.688 1 95.44 557 LYS B O 1
ATOM 10028 N N . LEU B 1 558 ? 9.688 8.18 16.594 1 96.5 558 LEU B N 1
ATOM 10029 C CA . LEU B 1 558 ? 9 9.266 15.891 1 96.5 558 LEU B CA 1
ATOM 10030 C C . LEU B 1 558 ? 10 10.164 15.172 1 96.5 558 LEU B C 1
ATOM 10032 O O . LEU B 1 558 ? 9.773 10.562 14.031 1 96.5 558 LEU B O 1
ATOM 10036 N N . TYR B 1 559 ? 11.07 10.5 15.852 1 97.44 559 TYR B N 1
ATOM 10037 C CA . TYR B 1 559 ? 12.094 11.352 15.25 1 97.44 559 TYR B CA 1
ATOM 10038 C C . TYR B 1 559 ? 12.727 10.664 14.047 1 97.44 559 TYR B C 1
ATOM 10040 O O . TYR B 1 559 ? 12.992 11.312 13.031 1 97.44 559 TYR B O 1
ATOM 10048 N N . GLU B 1 560 ? 12.977 9.43 14.164 1 97.12 560 GLU B N 1
ATOM 10049 C CA . GLU B 1 560 ? 13.539 8.664 13.055 1 97.12 560 GLU B CA 1
ATOM 10050 C C . GLU B 1 560 ? 12.57 8.609 11.875 1 97.12 560 GLU B C 1
ATOM 10052 O O . GLU B 1 560 ? 12.984 8.672 10.719 1 97.12 560 GLU B O 1
ATOM 10057 N N . ASP B 1 561 ? 11.336 8.453 12.18 1 95.88 561 ASP B N 1
ATOM 10058 C CA . ASP B 1 561 ? 10.336 8.5 11.117 1 95.88 561 ASP B CA 1
ATOM 10059 C C . ASP B 1 561 ? 10.383 9.836 10.375 1 95.88 561 ASP B C 1
ATOM 10061 O O . ASP B 1 561 ? 10.195 9.883 9.156 1 95.88 561 ASP B O 1
ATOM 10065 N N . MET B 1 562 ? 10.578 10.883 11.109 1 96.62 562 MET B N 1
ATOM 10066 C CA . MET B 1 562 ? 10.703 12.203 10.492 1 96.62 562 MET B CA 1
ATOM 10067 C C . MET B 1 562 ? 11.922 12.266 9.578 1 96.62 562 MET B C 1
ATOM 10069 O O . MET B 1 562 ? 11.836 12.758 8.453 1 96.62 562 MET B O 1
ATOM 10073 N N . ILE B 1 563 ? 12.977 11.742 10.086 1 97.75 563 ILE B N 1
ATOM 10074 C CA . ILE B 1 563 ? 14.211 11.742 9.32 1 97.75 563 ILE B CA 1
ATOM 10075 C C . ILE B 1 563 ? 14.031 10.914 8.047 1 97.75 563 ILE B C 1
ATOM 10077 O O . ILE B 1 563 ? 14.398 11.352 6.957 1 97.75 563 ILE B O 1
ATOM 10081 N N . ILE B 1 564 ? 13.484 9.758 8.188 1 97.19 564 ILE B N 1
ATOM 10082 C CA . ILE B 1 564 ? 13.297 8.852 7.062 1 97.19 564 ILE B CA 1
ATOM 10083 C C . ILE B 1 564 ? 12.305 9.461 6.07 1 97.19 564 ILE B C 1
ATOM 10085 O O . ILE B 1 564 ? 12.445 9.281 4.859 1 97.19 564 ILE B O 1
ATOM 10089 N N . SER B 1 565 ? 11.375 10.234 6.566 1 96.44 565 SER B N 1
ATOM 10090 C CA . SER B 1 565 ? 10.383 10.875 5.711 1 96.44 565 SER B CA 1
ATOM 10091 C C . SER B 1 565 ? 11.031 11.883 4.773 1 96.44 565 SER B C 1
ATOM 10093 O O . SER B 1 565 ? 10.492 12.188 3.705 1 96.44 565 SER B O 1
ATOM 10095 N N . ILE B 1 566 ? 12.156 12.391 5.141 1 97.44 566 ILE B N 1
ATOM 10096 C CA . ILE B 1 566 ? 12.859 13.359 4.305 1 97.44 566 ILE B CA 1
ATOM 10097 C C . ILE B 1 566 ? 13.258 12.703 2.984 1 97.44 566 ILE B C 1
ATOM 10099 O O . ILE B 1 566 ? 13.273 13.359 1.939 1 97.44 566 ILE B O 1
ATOM 10103 N N . PHE B 1 567 ? 13.438 11.359 2.947 1 96.25 567 PHE B N 1
ATOM 10104 C CA . PHE B 1 567 ? 13.805 10.609 1.751 1 96.25 567 PHE B CA 1
ATOM 10105 C C . PHE B 1 567 ? 12.75 10.766 0.666 1 96.25 567 PHE B C 1
ATOM 10107 O O . PHE B 1 567 ? 13.047 10.648 -0.523 1 96.25 567 PHE B O 1
ATOM 10114 N N . GLU B 1 568 ? 11.594 11.008 1.107 1 92.81 568 GLU B N 1
ATOM 10115 C CA . GLU B 1 568 ? 10.453 10.961 0.198 1 92.81 568 GLU B CA 1
ATOM 10116 C C . GLU B 1 568 ? 10.203 12.32 -0.444 1 92.81 568 GLU B C 1
ATOM 10118 O O . GLU B 1 568 ? 9.305 12.461 -1.283 1 92.81 568 GLU B O 1
ATOM 10123 N N . GLU B 1 569 ? 10.961 13.328 -0.068 1 93.44 569 GLU B N 1
ATOM 10124 C CA . GLU B 1 569 ? 10.898 14.656 -0.671 1 93.44 569 GLU B CA 1
ATOM 10125 C C . GLU B 1 569 ? 12.227 15.031 -1.32 1 93.44 569 GLU B C 1
ATOM 10127 O O . GLU B 1 569 ? 12.977 15.836 -0.778 1 93.44 569 GLU B O 1
ATOM 10132 N N . PRO B 1 570 ? 12.352 14.594 -2.523 1 94.06 570 PRO B N 1
ATOM 10133 C CA . PRO B 1 570 ? 13.648 14.758 -3.18 1 94.06 570 PRO B CA 1
ATOM 10134 C C . PRO B 1 570 ? 13.992 16.219 -3.467 1 94.06 570 PRO B C 1
ATOM 10136 O O . PRO B 1 570 ? 15.133 16.531 -3.822 1 94.06 570 PRO B O 1
ATOM 10139 N N . SER B 1 571 ? 13.07 17.109 -3.324 1 92.06 571 SER B N 1
ATOM 10140 C CA . SER B 1 571 ? 13.336 18.531 -3.574 1 92.06 571 SER B CA 1
ATOM 10141 C C . SER B 1 571 ? 14.266 19.109 -2.516 1 92.06 571 SER B C 1
ATOM 10143 O O . SER B 1 571 ? 14.852 20.188 -2.713 1 92.06 571 SER B O 1
ATOM 10145 N N . PHE B 1 572 ? 14.391 18.422 -1.435 1 96.31 572 PHE B N 1
ATOM 10146 C CA . PHE B 1 572 ? 15.336 18.875 -0.42 1 96.31 572 PHE B CA 1
ATOM 10147 C C . PHE B 1 572 ? 16.766 18.594 -0.846 1 96.31 572 PHE B C 1
ATOM 10149 O O . PHE B 1 572 ? 17.078 17.516 -1.358 1 96.31 572 PHE B O 1
ATOM 10156 N N . MET B 1 573 ? 17.609 19.547 -0.575 1 96.62 573 MET B N 1
ATOM 10157 C CA . MET B 1 573 ? 19 19.438 -1.044 1 96.62 573 MET B CA 1
ATOM 10158 C C . MET B 1 573 ? 19.734 18.312 -0.308 1 96.62 573 MET B C 1
ATOM 10160 O O . MET B 1 573 ? 20.719 17.781 -0.813 1 96.62 573 MET B O 1
ATOM 10164 N N . VAL B 1 574 ? 19.219 17.906 0.875 1 97.88 574 VAL B N 1
ATOM 10165 C CA . VAL B 1 574 ? 19.891 16.891 1.676 1 97.88 574 VAL B CA 1
ATOM 10166 C C . VAL B 1 574 ? 19.625 15.508 1.09 1 97.88 574 VAL B C 1
ATOM 10168 O O . VAL B 1 574 ? 20.344 14.547 1.386 1 97.88 574 VAL B O 1
ATOM 10171 N N . VAL B 1 575 ? 18.578 15.367 0.322 1 97.81 575 VAL B N 1
ATOM 10172 C CA . VAL B 1 575 ? 18.281 14.086 -0.312 1 97.81 575 VAL B CA 1
ATOM 10173 C C . VAL B 1 575 ? 19.203 13.867 -1.51 1 97.81 575 VAL B C 1
ATOM 10175 O O . VAL B 1 575 ? 19.219 14.68 -2.438 1 97.81 575 VAL B O 1
ATOM 10178 N N . SER B 1 576 ? 19.953 12.781 -1.42 1 97.69 576 SER B N 1
ATOM 10179 C CA . SER B 1 576 ? 21 12.523 -2.408 1 97.69 576 SER B CA 1
ATOM 10180 C C . SER B 1 576 ? 20.938 11.086 -2.918 1 97.69 576 SER B C 1
ATOM 10182 O O . SER B 1 576 ? 20.297 10.234 -2.307 1 97.69 576 SER B O 1
ATOM 10184 N N . TRP B 1 577 ? 21.625 10.945 -4.039 1 97.38 577 TRP B N 1
ATOM 10185 C CA . TRP B 1 577 ? 21.766 9.578 -4.527 1 97.38 577 TRP B CA 1
ATOM 10186 C C . TRP B 1 577 ? 22.656 8.758 -3.594 1 97.38 577 TRP B C 1
ATOM 10188 O O . TRP B 1 577 ? 23.703 9.227 -3.154 1 97.38 577 TRP B O 1
ATOM 10198 N N . ALA B 1 578 ? 22.234 7.59 -3.297 1 97.5 578 ALA B N 1
ATOM 10199 C CA . ALA B 1 578 ? 23.031 6.719 -2.438 1 97.5 578 ALA B CA 1
ATOM 10200 C C . ALA B 1 578 ? 24.344 6.328 -3.115 1 97.5 578 ALA B C 1
ATOM 10202 O O . ALA B 1 578 ? 25.344 6.098 -2.443 1 97.5 578 ALA B O 1
ATOM 10203 N N . ALA B 1 579 ? 24.344 6.316 -4.379 1 95.38 579 ALA B N 1
ATOM 10204 C CA . ALA B 1 579 ? 25.5 5.867 -5.164 1 95.38 579 ALA B CA 1
ATOM 10205 C C . ALA B 1 579 ? 26.656 6.84 -5.043 1 95.38 579 ALA B C 1
ATOM 10207 O O . ALA B 1 579 ? 27.812 6.418 -4.926 1 95.38 579 ALA B O 1
ATOM 10208 N N . ASP B 1 580 ? 26.422 8.203 -5.051 1 93.56 580 ASP B N 1
ATOM 10209 C CA . ASP B 1 580 ? 27.547 9.133 -5.117 1 93.56 580 ASP B CA 1
ATOM 10210 C C . ASP B 1 580 ? 27.391 10.266 -4.105 1 93.56 580 ASP B C 1
ATOM 10212 O O . ASP B 1 580 ? 28.297 11.086 -3.938 1 93.56 580 ASP B O 1
ATOM 10216 N N . GLY B 1 581 ? 26.25 10.414 -3.543 1 93.62 581 GLY B N 1
ATOM 10217 C CA . GLY B 1 581 ? 26.062 11.414 -2.504 1 93.62 581 GLY B CA 1
ATOM 10218 C C . GLY B 1 581 ? 25.672 12.773 -3.049 1 93.62 581 GLY B C 1
ATOM 10219 O O . GLY B 1 581 ? 25.531 13.734 -2.289 1 93.62 581 GLY B O 1
ATOM 10220 N N . LYS B 1 582 ? 25.484 12.93 -4.32 1 94.31 582 LYS B N 1
ATOM 10221 C CA . LYS B 1 582 ? 25.062 14.18 -4.938 1 94.31 582 LYS B CA 1
ATOM 10222 C C . LYS B 1 582 ? 23.547 14.359 -4.812 1 94.31 582 LYS B C 1
ATOM 10224 O O . LYS B 1 582 ? 22.797 13.383 -4.785 1 94.31 582 LYS B O 1
ATOM 10229 N N . PRO B 1 583 ? 23.156 15.602 -4.715 1 96.12 583 PRO B N 1
ATOM 10230 C CA . PRO B 1 583 ? 21.703 15.812 -4.598 1 96.12 583 PRO B CA 1
ATOM 10231 C C . PRO B 1 583 ? 20.922 15.227 -5.77 1 96.12 583 PRO B C 1
ATOM 10233 O O . PRO B 1 583 ? 21.375 15.312 -6.918 1 96.12 583 PRO B O 1
ATOM 10236 N N . SER B 1 584 ? 19.859 14.602 -5.523 1 95.12 584 SER B N 1
ATOM 10237 C CA . SER B 1 584 ? 19.094 13.898 -6.555 1 95.12 584 SER B CA 1
ATOM 10238 C C . SER B 1 584 ? 18.047 14.805 -7.184 1 95.12 584 SER B C 1
ATOM 10240 O O . SER B 1 584 ? 17.781 14.711 -8.383 1 95.12 584 SER B O 1
ATOM 10242 N N . GLY B 1 585 ? 17.469 15.758 -6.316 1 93.31 585 GLY B N 1
ATOM 10243 C CA . GLY B 1 585 ? 16.281 16.453 -6.805 1 93.31 585 GLY B CA 1
ATOM 10244 C C . GLY B 1 585 ? 15.164 15.508 -7.199 1 93.31 585 GLY B C 1
ATOM 10245 O O . GLY B 1 585 ? 15.078 14.391 -6.691 1 93.31 585 GLY B O 1
ATOM 10246 N N . ILE B 1 586 ? 14.328 15.938 -8.125 1 89.81 586 ILE B N 1
ATOM 10247 C CA . ILE B 1 586 ? 13.164 15.133 -8.508 1 89.81 586 ILE B CA 1
ATOM 10248 C C . ILE B 1 586 ? 13.539 14.227 -9.68 1 89.81 586 ILE B C 1
ATOM 10250 O O . ILE B 1 586 ? 12.664 13.625 -10.312 1 89.81 586 ILE B O 1
ATOM 10254 N N . ALA B 1 587 ? 14.797 14.086 -9.938 1 91.44 587 ALA B N 1
ATOM 10255 C CA . ALA B 1 587 ? 15.258 13.297 -11.078 1 91.44 587 ALA B CA 1
ATOM 10256 C C . ALA B 1 587 ? 15.055 11.805 -10.828 1 91.44 587 ALA B C 1
ATOM 10258 O O . ALA B 1 587 ? 15.086 11.352 -9.68 1 91.44 587 ALA B O 1
ATOM 10259 N N . LYS B 1 588 ? 14.852 11.102 -11.953 1 92.31 588 LYS B N 1
ATOM 10260 C CA . LYS B 1 588 ? 14.812 9.641 -11.898 1 92.31 588 LYS B CA 1
ATOM 10261 C C . LYS B 1 588 ? 16.203 9.047 -12.102 1 92.31 588 LYS B C 1
ATOM 10263 O O . LYS B 1 588 ? 16.984 9.539 -12.922 1 92.31 588 LYS B O 1
ATOM 10268 N N . GLY B 1 589 ? 16.406 8.102 -11.312 1 92.06 589 GLY B N 1
ATOM 10269 C CA . GLY B 1 589 ? 17.719 7.48 -11.406 1 92.06 589 GLY B CA 1
ATOM 10270 C C . GLY B 1 589 ? 17.891 6.664 -12.672 1 92.06 589 GLY B C 1
ATOM 10271 O O . GLY B 1 589 ? 16.922 6.34 -13.359 1 92.06 589 GLY B O 1
ATOM 10272 N N . GLY B 1 590 ? 19.203 6.449 -13.016 1 91.12 590 GLY B N 1
ATOM 10273 C CA . GLY B 1 590 ? 19.609 5.625 -14.141 1 91.12 590 GLY B CA 1
ATOM 10274 C C . GLY B 1 590 ? 20.734 4.66 -13.812 1 91.12 590 GLY B C 1
ATOM 10275 O O . GLY B 1 590 ? 20.953 4.344 -12.641 1 91.12 590 GLY B O 1
ATOM 10276 N N . PRO B 1 591 ? 21.406 4.266 -14.781 1 91.06 591 PRO B N 1
ATOM 10277 C CA . PRO B 1 591 ? 22.5 3.314 -14.555 1 91.06 591 PRO B CA 1
ATOM 10278 C C . PRO B 1 591 ? 23.641 3.914 -13.742 1 91.06 591 PRO B C 1
ATOM 10280 O O . PRO B 1 591 ? 24.312 3.197 -12.984 1 91.06 591 PRO B O 1
ATOM 10283 N N . SER B 1 592 ? 23.812 5.148 -13.844 1 92.25 592 SER B N 1
ATOM 10284 C CA . SER B 1 592 ? 24.906 5.801 -13.133 1 92.25 592 SER B CA 1
ATOM 10285 C C . SER B 1 592 ? 24.609 5.918 -11.641 1 92.25 592 SER B C 1
ATOM 10287 O O . SER B 1 592 ? 25.516 6.062 -10.828 1 92.25 592 SER B O 1
ATOM 10289 N N . THR B 1 593 ? 23.344 5.793 -11.297 1 95.62 593 THR B N 1
ATOM 10290 C CA . THR B 1 593 ? 22.953 5.934 -9.898 1 95.62 593 THR B CA 1
ATOM 10291 C C . THR B 1 593 ? 22.516 4.59 -9.328 1 95.62 593 THR B C 1
ATOM 10293 O O . THR B 1 593 ? 21.828 4.547 -8.297 1 95.62 593 THR B O 1
ATOM 10296 N N . ALA B 1 594 ? 22.984 3.584 -9.945 1 95 594 ALA B N 1
ATOM 10297 C CA . ALA B 1 594 ? 22.562 2.246 -9.523 1 95 594 ALA B CA 1
ATOM 10298 C C . ALA B 1 594 ? 23.188 1.883 -8.18 1 95 594 ALA B C 1
ATOM 10300 O O . ALA B 1 594 ? 24.359 2.186 -7.922 1 95 594 ALA B O 1
ATOM 10301 N N . TYR B 1 595 ? 22.422 1.276 -7.328 1 97.12 595 TYR B N 1
ATOM 10302 C CA . TYR B 1 595 ? 22.812 0.882 -5.98 1 97.12 595 TYR B CA 1
ATOM 10303 C C . TYR B 1 595 ? 22.406 -0.563 -5.699 1 97.12 595 TYR B C 1
ATOM 10305 O O . TYR B 1 595 ? 21.359 -1.018 -6.133 1 97.12 595 TYR B O 1
ATOM 10313 N N . PRO B 1 596 ? 23.234 -1.293 -5.023 1 96.06 596 PRO B N 1
ATOM 10314 C CA . PRO B 1 596 ? 22.922 -2.699 -4.77 1 96.06 596 PRO B CA 1
ATOM 10315 C C . PRO B 1 596 ? 21.609 -2.881 -4.02 1 96.06 596 PRO B C 1
ATOM 10317 O O . PRO B 1 596 ? 21.359 -2.188 -3.029 1 96.06 596 PRO B O 1
ATOM 10320 N N . CYS B 1 597 ? 20.766 -3.732 -4.465 1 96.62 597 CYS B N 1
ATOM 10321 C CA . CYS B 1 597 ? 19.5 -4.031 -3.807 1 96.62 597 CYS B CA 1
ATOM 10322 C C . CYS B 1 597 ? 19.047 -5.461 -4.098 1 96.62 597 CYS B C 1
ATOM 10324 O O . CYS B 1 597 ? 19.625 -6.125 -4.965 1 96.62 597 CYS B O 1
ATOM 10326 N N . ARG B 1 598 ? 18.266 -5.949 -3.273 1 96.06 598 ARG B N 1
ATOM 10327 C CA . ARG B 1 598 ? 17.625 -7.25 -3.463 1 96.06 598 ARG B CA 1
ATOM 10328 C C . ARG B 1 598 ? 16.219 -7.09 -4.023 1 96.06 598 ARG B C 1
ATOM 10330 O O . ARG B 1 598 ? 15.391 -6.383 -3.447 1 96.06 598 ARG B O 1
ATOM 10337 N N . ARG B 1 599 ? 15.898 -7.688 -5.078 1 94.69 599 ARG B N 1
ATOM 10338 C CA . ARG B 1 599 ? 14.578 -7.598 -5.695 1 94.69 599 ARG B CA 1
ATOM 10339 C C . ARG B 1 599 ? 13.82 -8.914 -5.57 1 94.69 599 ARG B C 1
ATOM 10341 O O . ARG B 1 599 ? 14.43 -9.992 -5.574 1 94.69 599 ARG B O 1
ATOM 10348 N N . GLU B 1 600 ? 12.539 -8.75 -5.402 1 92.56 600 GLU B N 1
ATOM 10349 C CA . GLU B 1 600 ? 11.672 -9.906 -5.246 1 92.56 600 GLU B CA 1
ATOM 10350 C C . GLU B 1 600 ? 10.398 -9.766 -6.078 1 92.56 600 GLU B C 1
ATOM 10352 O O . GLU B 1 600 ? 9.867 -8.656 -6.219 1 92.56 600 GLU B O 1
ATOM 10357 N N . ARG B 1 601 ? 9.883 -10.766 -6.66 1 88.12 601 ARG B N 1
ATOM 10358 C CA . ARG B 1 601 ? 8.602 -10.797 -7.367 1 88.12 601 ARG B CA 1
ATOM 10359 C C . ARG B 1 601 ? 7.891 -12.125 -7.16 1 88.12 601 ARG B C 1
ATOM 10361 O O . ARG B 1 601 ? 8.531 -13.133 -6.855 1 88.12 601 ARG B O 1
ATOM 10368 N N . ILE B 1 602 ? 6.656 -12.125 -7.375 1 81.94 602 ILE B N 1
ATOM 10369 C CA . ILE B 1 602 ? 5.879 -13.352 -7.273 1 81.94 602 ILE B CA 1
ATOM 10370 C C . ILE B 1 602 ? 6.016 -14.164 -8.562 1 81.94 602 ILE B C 1
ATOM 10372 O O . ILE B 1 602 ? 5.969 -13.602 -9.664 1 81.94 602 ILE B O 1
ATOM 10376 N N . ALA B 1 603 ? 6.316 -15.438 -8.344 1 84.06 603 ALA B N 1
ATOM 10377 C CA . ALA B 1 603 ? 6.465 -16.344 -9.484 1 84.06 603 ALA B CA 1
ATOM 10378 C C . ALA B 1 603 ? 6.039 -17.766 -9.117 1 84.06 603 ALA B C 1
ATOM 10380 O O . ALA B 1 603 ? 5.652 -18.016 -7.973 1 84.06 603 ALA B O 1
ATOM 10381 N N . THR B 1 604 ? 5.957 -18.547 -10.172 1 85.12 604 THR B N 1
ATOM 10382 C CA . THR B 1 604 ? 5.641 -19.953 -9.953 1 85.12 604 THR B CA 1
ATOM 10383 C C . THR B 1 604 ? 6.906 -20.812 -9.961 1 85.12 604 THR B C 1
ATOM 10385 O O . THR B 1 604 ? 7.828 -20.547 -10.734 1 85.12 604 THR B O 1
ATOM 10388 N N . PHE B 1 605 ? 6.898 -21.891 -9.086 1 89.75 605 PHE B N 1
ATOM 10389 C CA . PHE B 1 605 ? 8.055 -22.766 -8.945 1 89.75 605 PHE B CA 1
ATOM 10390 C C . PHE B 1 605 ? 7.645 -24.219 -9 1 89.75 605 PHE B C 1
ATOM 10392 O O . PHE B 1 605 ? 6.527 -24.578 -8.617 1 89.75 605 PHE B O 1
ATOM 10399 N N . PHE B 1 606 ? 8.57 -25 -9.5 1 92.81 606 PHE B N 1
ATOM 10400 C CA . PHE B 1 606 ? 8.352 -26.438 -9.477 1 92.81 606 PHE B CA 1
ATOM 10401 C C . PHE B 1 606 ? 8.539 -26.984 -8.062 1 92.81 606 PHE B C 1
ATOM 10403 O O . PHE B 1 606 ? 9.445 -26.562 -7.34 1 92.81 606 PHE B O 1
ATOM 10410 N N . HIS B 1 607 ? 7.707 -27.828 -7.691 1 93.06 607 HIS B N 1
ATOM 10411 C CA . HIS B 1 607 ? 7.824 -28.547 -6.43 1 93.06 607 HIS B CA 1
ATOM 10412 C C . HIS B 1 607 ? 7.852 -30.062 -6.66 1 93.06 607 HIS B C 1
ATOM 10414 O O . HIS B 1 607 ? 6.891 -30.625 -7.184 1 93.06 607 HIS B O 1
ATOM 10420 N N . TYR B 1 608 ? 9 -30.656 -6.238 1 94.38 608 TYR B N 1
ATOM 10421 C CA . TYR B 1 608 ? 9.258 -32.094 -6.465 1 94.38 608 TYR B CA 1
ATOM 10422 C C . TYR B 1 608 ? 8.945 -32.906 -5.219 1 94.38 608 TYR B C 1
ATOM 10424 O O . TYR B 1 608 ? 9.562 -32.688 -4.168 1 94.38 608 TYR B O 1
ATOM 10432 N N . ASN B 1 609 ? 7.934 -33.781 -5.371 1 94.88 609 ASN B N 1
ATOM 10433 C CA . ASN B 1 609 ? 7.664 -34.75 -4.316 1 94.88 609 ASN B CA 1
ATOM 10434 C C . ASN B 1 609 ? 8.562 -36 -4.445 1 94.88 609 ASN B C 1
ATOM 10436 O O . ASN B 1 609 ? 8.172 -37 -5.055 1 94.88 609 ASN B O 1
ATOM 10440 N N . MET B 1 610 ? 9.641 -36.062 -3.77 1 95.06 610 MET B N 1
ATOM 10441 C CA . MET B 1 610 ? 10.688 -37.094 -3.891 1 95.06 610 MET B CA 1
ATOM 10442 C C . MET B 1 610 ? 10.242 -38.406 -3.287 1 95.06 610 MET B C 1
ATOM 10444 O O . MET B 1 610 ? 10.477 -39.469 -3.863 1 95.06 610 MET B O 1
ATOM 10448 N N . THR B 1 611 ? 9.578 -38.344 -2.191 1 95.38 611 THR B N 1
ATOM 10449 C CA . THR B 1 611 ? 9.172 -39.562 -1.482 1 95.38 611 THR B CA 1
ATOM 10450 C C . THR B 1 611 ? 8.219 -40.375 -2.33 1 95.38 611 THR B C 1
ATOM 10452 O O . THR B 1 611 ? 8.336 -41.625 -2.396 1 95.38 611 THR B O 1
ATOM 10455 N N . GLN B 1 612 ? 7.375 -39.75 -2.971 1 94.69 612 GLN B N 1
ATOM 10456 C CA . GLN B 1 612 ? 6.391 -40.469 -3.773 1 94.69 612 GLN B CA 1
ATOM 10457 C C . GLN B 1 612 ? 7.039 -41.094 -5.008 1 94.69 612 GLN B C 1
ATOM 10459 O O . GLN B 1 612 ? 6.77 -42.25 -5.344 1 94.69 612 GLN B O 1
ATOM 10464 N N . LEU B 1 613 ? 7.832 -40.344 -5.758 1 96.31 613 LEU B N 1
ATOM 10465 C CA . LEU B 1 613 ? 8.484 -40.844 -6.953 1 96.31 613 LEU B CA 1
ATOM 10466 C C . LEU B 1 613 ? 9.367 -42.031 -6.617 1 96.31 613 LEU B C 1
ATOM 10468 O O . LEU B 1 613 ? 9.266 -43.094 -7.25 1 96.31 613 LEU B O 1
ATOM 10472 N N . LEU B 1 614 ? 10.156 -42 -5.598 1 96.38 614 LEU B N 1
ATOM 10473 C CA . LEU B 1 614 ? 11.102 -43.062 -5.223 1 96.38 614 LEU B CA 1
ATOM 10474 C C . LEU B 1 614 ? 10.367 -44.281 -4.699 1 96.38 614 LEU B C 1
ATOM 10476 O O . LEU B 1 614 ? 10.781 -45.406 -4.961 1 96.38 614 LEU B O 1
ATOM 10480 N N . SER B 1 615 ? 9.305 -44.062 -4.012 1 96.81 615 SER B N 1
ATOM 10481 C CA . SER B 1 615 ? 8.539 -45.188 -3.486 1 96.81 615 SER B CA 1
ATOM 10482 C C . SER B 1 615 ? 7.918 -46.031 -4.613 1 96.81 615 SER B C 1
ATOM 10484 O O . SER B 1 615 ? 7.93 -47.25 -4.57 1 96.81 615 SER B O 1
ATOM 10486 N N . VAL B 1 616 ? 7.363 -45.344 -5.57 1 96.31 616 VAL B N 1
ATOM 10487 C CA . VAL B 1 616 ? 6.723 -46.062 -6.68 1 96.31 616 VAL B CA 1
ATOM 10488 C C . VAL B 1 616 ? 7.773 -46.812 -7.492 1 96.31 616 VAL B C 1
ATOM 10490 O O . VAL B 1 616 ? 7.586 -47.969 -7.824 1 96.31 616 VAL B O 1
ATOM 10493 N N . TYR B 1 617 ? 8.922 -46.188 -7.75 1 97 617 TYR B N 1
ATOM 10494 C CA . TYR B 1 617 ? 9.977 -46.844 -8.516 1 97 617 TYR B CA 1
ATOM 10495 C C . TYR B 1 617 ? 10.594 -48 -7.715 1 97 617 TYR B C 1
ATOM 10497 O O . TYR B 1 617 ? 10.914 -49.031 -8.266 1 97 617 TYR B O 1
ATOM 10505 N N . ALA B 1 618 ? 10.734 -47.812 -6.445 1 96.81 618 ALA B N 1
ATOM 10506 C CA . ALA B 1 618 ? 11.289 -48.875 -5.613 1 96.81 618 ALA B CA 1
ATOM 10507 C C . ALA B 1 618 ? 10.391 -50.094 -5.629 1 96.81 618 ALA B C 1
ATOM 10509 O O . ALA B 1 618 ? 10.867 -51.219 -5.781 1 96.81 618 ALA B O 1
ATOM 10510 N N . ALA B 1 619 ? 9.156 -49.875 -5.512 1 96.25 619 ALA B N 1
ATOM 10511 C CA . ALA B 1 619 ? 8.203 -50.969 -5.551 1 96.25 619 ALA B CA 1
ATOM 10512 C C . ALA B 1 619 ? 8.203 -51.625 -6.922 1 96.25 619 ALA B C 1
ATOM 10514 O O . ALA B 1 619 ? 8.188 -52.875 -7.012 1 96.25 619 ALA B O 1
ATOM 10515 N N . SER B 1 620 ? 8.234 -50.844 -7.957 1 96.38 620 SER B N 1
ATOM 10516 C CA . SER B 1 620 ? 8.188 -51.375 -9.312 1 96.38 620 SER B CA 1
ATOM 10517 C C . SER B 1 620 ? 9.445 -52.188 -9.633 1 96.38 620 SER B C 1
ATOM 10519 O O . SER B 1 620 ? 9.375 -53.25 -10.211 1 96.38 620 SER B O 1
ATOM 10521 N N . ILE B 1 621 ? 10.562 -51.688 -9.273 1 96.69 621 ILE B N 1
ATOM 10522 C CA . ILE B 1 621 ? 11.828 -52.375 -9.531 1 96.69 621 ILE B CA 1
ATOM 10523 C C . ILE B 1 621 ? 11.914 -53.656 -8.703 1 96.69 621 ILE B C 1
ATOM 10525 O O . ILE B 1 621 ? 12.328 -54.688 -9.203 1 96.69 621 ILE B O 1
ATOM 10529 N N . LEU B 1 622 ? 11.492 -53.625 -7.469 1 96.44 622 LEU B N 1
ATOM 10530 C CA . LEU B 1 622 ? 11.508 -54.781 -6.609 1 96.44 622 LEU B CA 1
ATOM 10531 C C . LEU B 1 622 ? 10.648 -55.906 -7.199 1 96.44 622 LEU B C 1
ATOM 10533 O O . LEU B 1 622 ? 11.078 -57.062 -7.258 1 96.44 622 LEU B O 1
ATOM 10537 N N . LEU B 1 623 ? 9.477 -55.531 -7.648 1 96 623 LEU B N 1
ATOM 10538 C CA . LEU B 1 623 ? 8.578 -56.5 -8.242 1 96 623 LEU B CA 1
ATOM 10539 C C . LEU B 1 623 ? 9.148 -57.062 -9.547 1 96 623 LEU B C 1
ATOM 10541 O O . LEU B 1 623 ? 9.016 -58.25 -9.844 1 96 623 LEU B O 1
ATOM 10545 N N . ALA B 1 624 ? 9.742 -56.188 -10.305 1 96.44 624 ALA B N 1
ATOM 10546 C CA . ALA B 1 624 ? 10.367 -56.594 -11.555 1 96.44 624 ALA B CA 1
ATOM 10547 C C . ALA B 1 624 ? 11.531 -57.562 -11.289 1 96.44 624 ALA B C 1
ATOM 10549 O O . ALA B 1 624 ? 11.695 -58.562 -11.984 1 96.44 624 ALA B O 1
ATOM 10550 N N . VAL B 1 625 ? 12.32 -57.312 -10.273 1 96 625 VAL B N 1
ATOM 10551 C CA . VAL B 1 625 ? 13.438 -58.156 -9.922 1 96 625 VAL B CA 1
ATOM 10552 C C . VAL B 1 625 ? 12.922 -59.531 -9.484 1 96 625 VAL B C 1
ATOM 10554 O O . VAL B 1 625 ? 13.461 -60.562 -9.898 1 96 625 VAL B O 1
ATOM 10557 N N . ILE B 1 626 ? 11.891 -59.531 -8.75 1 95.81 626 ILE B N 1
ATOM 10558 C CA . ILE B 1 626 ? 11.281 -60.781 -8.328 1 95.81 626 ILE B CA 1
ATOM 10559 C C . ILE B 1 626 ? 10.781 -61.531 -9.547 1 95.81 626 ILE B C 1
ATOM 10561 O O . ILE B 1 626 ? 10.992 -62.75 -9.656 1 95.81 626 ILE B O 1
ATOM 10565 N N . GLY B 1 627 ? 10.125 -60.812 -10.484 1 95 627 GLY B N 1
ATOM 10566 C CA . GLY B 1 627 ? 9.648 -61.438 -11.711 1 95 627 GLY B CA 1
ATOM 10567 C C . GLY B 1 627 ? 10.773 -62.031 -12.547 1 95 627 GLY B C 1
ATOM 10568 O O . GLY B 1 627 ? 10.664 -63.156 -13.008 1 95 627 GLY B O 1
ATOM 10569 N N . VAL B 1 628 ? 11.836 -61.344 -12.688 1 94.75 628 VAL B N 1
ATOM 10570 C CA . VAL B 1 628 ? 12.969 -61.781 -13.484 1 94.75 628 VAL B CA 1
ATOM 10571 C C . VAL B 1 628 ? 13.641 -62.969 -12.812 1 94.75 628 VAL B C 1
ATOM 10573 O O . VAL B 1 628 ? 14.094 -63.906 -13.484 1 94.75 628 VAL B O 1
ATOM 10576 N N . LEU B 1 629 ? 13.703 -63.031 -11.5 1 94.5 629 LEU B N 1
ATOM 10577 C CA . LEU B 1 629 ? 14.281 -64.188 -10.781 1 94.5 629 LEU B CA 1
ATOM 10578 C C . LEU B 1 629 ? 13.438 -65.438 -10.984 1 94.5 629 LEU B C 1
ATOM 10580 O O . LEU B 1 629 ? 13.977 -66.5 -11.148 1 94.5 629 LEU B O 1
ATOM 10584 N N . LEU B 1 630 ? 12.188 -65.25 -11.016 1 93.69 630 LEU B N 1
ATOM 10585 C CA . LEU B 1 630 ? 11.297 -66.375 -11.289 1 93.69 630 LEU B CA 1
ATOM 10586 C C . LEU B 1 630 ? 11.453 -66.875 -12.727 1 93.69 630 LEU B C 1
ATOM 10588 O O . LEU B 1 630 ? 11.375 -68.062 -12.992 1 93.69 630 LEU B O 1
ATOM 10592 N N . GLY B 1 631 ? 11.617 -65.875 -13.602 1 91.75 631 GLY B N 1
ATOM 10593 C CA . GLY B 1 631 ? 11.891 -66.25 -14.984 1 91.75 631 GLY B CA 1
ATOM 10594 C C . GLY B 1 631 ? 13.219 -66.938 -15.156 1 91.75 631 GLY B C 1
ATOM 10595 O O . GLY B 1 631 ? 13.312 -67.875 -15.93 1 91.75 631 GLY B O 1
ATOM 10596 N N . LEU B 1 632 ? 14.219 -66.5 -14.438 1 90.69 632 LEU B N 1
ATOM 10597 C CA . LEU B 1 632 ? 15.516 -67.188 -14.477 1 90.69 632 LEU B CA 1
ATOM 10598 C C . LEU B 1 632 ? 15.422 -68.625 -13.938 1 90.69 632 LEU B C 1
ATOM 10600 O O . LEU B 1 632 ? 16.062 -69.5 -14.477 1 90.69 632 LEU B O 1
ATOM 10604 N N . GLN B 1 633 ? 14.68 -68.812 -12.945 1 91.62 633 GLN B N 1
ATOM 10605 C CA . GLN B 1 633 ? 14.461 -70.188 -12.406 1 91.62 633 GLN B CA 1
ATOM 10606 C C . GLN B 1 633 ? 13.82 -71.062 -13.453 1 91.62 633 GLN B C 1
ATOM 10608 O O . GLN B 1 633 ? 14.219 -72.25 -13.602 1 91.62 633 GLN B O 1
ATOM 10613 N N . ALA B 1 634 ? 12.875 -70.562 -14.148 1 90.81 634 ALA B N 1
ATOM 10614 C CA . ALA B 1 634 ? 12.219 -71.312 -15.203 1 90.81 634 ALA B CA 1
ATOM 10615 C C . ALA B 1 634 ? 13.195 -71.625 -16.328 1 90.81 634 ALA B C 1
ATOM 10617 O O . ALA B 1 634 ? 13.172 -72.75 -16.875 1 90.81 634 ALA B O 1
ATOM 10618 N N . TYR B 1 635 ? 14 -70.75 -16.625 1 88.12 635 TYR B N 1
ATOM 10619 C CA . TYR B 1 635 ? 15 -70.938 -17.672 1 88.12 635 TYR B CA 1
ATOM 10620 C C . TYR B 1 635 ? 16 -72 -17.266 1 88.12 635 TYR B C 1
ATOM 10622 O O . TYR B 1 635 ? 16.375 -72.875 -18.094 1 88.12 635 TYR B O 1
ATOM 10630 N N . LEU B 1 636 ? 16.422 -72 -16.062 1 86.94 636 LEU B N 1
ATOM 10631 C CA . LEU B 1 636 ? 17.406 -73 -15.594 1 86.94 636 LEU B CA 1
ATOM 10632 C C . LEU B 1 636 ? 16.828 -74.375 -15.594 1 86.94 636 LEU B C 1
ATOM 10634 O O . LEU B 1 636 ? 17.547 -75.375 -15.867 1 86.94 636 LEU B O 1
ATOM 10638 N N . GLU B 1 637 ? 15.617 -74.5 -15.414 1 84.69 637 GLU B N 1
ATOM 10639 C CA . GLU B 1 637 ? 14.977 -75.812 -15.414 1 84.69 637 GLU B CA 1
ATOM 10640 C C . GLU B 1 637 ? 14.758 -76.312 -16.844 1 84.69 637 GLU B C 1
ATOM 10642 O O . GLU B 1 637 ? 14.875 -77.562 -17.094 1 84.69 637 GLU B O 1
ATOM 10647 N N . GLU B 1 638 ? 14.438 -75.5 -17.75 1 79.31 638 GLU B N 1
ATOM 10648 C CA . GLU B 1 638 ? 14.172 -75.875 -19.125 1 79.31 638 GLU B CA 1
ATOM 10649 C C . GLU B 1 638 ? 15.469 -76 -19.938 1 79.31 638 GLU B C 1
ATOM 10651 O O . GLU B 1 638 ? 15.555 -76.812 -20.875 1 79.31 638 GLU B O 1
ATOM 10656 N N . GLY B 1 639 ? 16.484 -75.25 -19.672 1 74.19 639 GLY B N 1
ATOM 10657 C CA . GLY B 1 639 ? 17.797 -75.312 -20.312 1 74.19 639 GLY B CA 1
ATOM 10658 C C . GLY B 1 639 ? 17.859 -74.438 -21.562 1 74.19 639 GLY B C 1
ATOM 10659 O O . GLY B 1 639 ? 18.953 -74.125 -22.047 1 74.19 639 GLY B O 1
ATOM 10660 N N . THR B 1 640 ? 16.734 -74.062 -22.172 1 77.62 640 THR B N 1
ATOM 10661 C CA . THR B 1 640 ? 16.75 -73.25 -23.375 1 77.62 640 THR B CA 1
ATOM 10662 C C . THR B 1 640 ? 15.75 -72.062 -23.25 1 77.62 640 THR B C 1
ATOM 10664 O O . THR B 1 640 ? 14.695 -72.25 -22.625 1 77.62 640 THR B O 1
ATOM 10667 N N . MET B 1 641 ? 16.203 -71 -23.75 1 81.5 641 MET B N 1
ATOM 10668 C CA . MET B 1 641 ? 15.305 -69.812 -23.75 1 81.5 641 MET B CA 1
ATOM 10669 C C . MET B 1 641 ? 14.305 -69.938 -24.906 1 81.5 641 MET B C 1
ATOM 10671 O O . MET B 1 641 ? 14.688 -70.188 -26.047 1 81.5 641 MET B O 1
ATOM 10675 N N . ARG B 1 642 ? 13.094 -69.938 -24.562 1 79.75 642 ARG B N 1
ATOM 10676 C CA . ARG B 1 642 ? 12.062 -70.062 -25.594 1 79.75 642 ARG B CA 1
ATOM 10677 C C . ARG B 1 642 ? 11.219 -68.812 -25.672 1 79.75 642 ARG B C 1
ATOM 10679 O O . ARG B 1 642 ? 11 -68.125 -24.656 1 79.75 642 ARG B O 1
ATOM 10686 N N . ASP B 1 643 ? 10.961 -68.312 -26.812 1 80.19 643 ASP B N 1
ATOM 10687 C CA . ASP B 1 643 ? 10.109 -67.188 -27.031 1 80.19 643 ASP B CA 1
ATOM 10688 C C . ASP B 1 643 ? 8.75 -67.562 -27.594 1 80.19 643 ASP B C 1
ATOM 10690 O O . ASP B 1 643 ? 8.469 -68.75 -27.719 1 80.19 643 ASP B O 1
ATOM 10694 N N . MET B 1 644 ? 7.914 -66.625 -27.672 1 81.88 644 MET B N 1
ATOM 10695 C CA . MET B 1 644 ? 6.562 -66.938 -28.141 1 81.88 644 MET B CA 1
ATOM 10696 C C . MET B 1 644 ? 6.426 -66.625 -29.625 1 81.88 644 MET B C 1
ATOM 10698 O O . MET B 1 644 ? 5.324 -66.375 -30.109 1 81.88 644 MET B O 1
ATOM 10702 N N . LYS B 1 645 ? 7.5 -66.688 -30.297 1 81.75 645 LYS B N 1
ATOM 10703 C CA . LYS B 1 645 ? 7.473 -66.438 -31.75 1 81.75 645 LYS B CA 1
ATOM 10704 C C . LYS B 1 645 ? 6.848 -67.625 -32.469 1 81.75 645 LYS B C 1
ATOM 10706 O O . LYS B 1 645 ? 6.859 -68.75 -31.969 1 81.75 645 LYS B O 1
ATOM 10711 N N . PRO B 1 646 ? 6.312 -67.438 -33.625 1 82.44 646 PRO B N 1
ATOM 10712 C CA . PRO B 1 646 ? 5.664 -68.562 -34.344 1 82.44 646 PRO B CA 1
ATOM 10713 C C . PRO B 1 646 ? 6.621 -69.688 -34.688 1 82.44 646 PRO B C 1
ATOM 10715 O O . PRO B 1 646 ? 6.23 -70.875 -34.656 1 82.44 646 PRO B O 1
ATOM 10718 N N . SER B 1 647 ? 7.84 -69.375 -34.938 1 80.19 647 SER B N 1
ATOM 10719 C CA . SER B 1 647 ? 8.797 -70.375 -35.281 1 80.19 647 SER B CA 1
ATOM 10720 C C . SER B 1 647 ? 8.977 -71.375 -34.094 1 80.19 647 SER B C 1
ATOM 10722 O O . SER B 1 647 ? 9.086 -72.562 -34.25 1 80.19 647 SER B O 1
ATOM 10724 N N . SER B 1 648 ? 8.977 -70.75 -32.906 1 80.75 648 SER B N 1
ATOM 10725 C CA . SER B 1 648 ? 9.133 -71.625 -31.703 1 80.75 648 SER B CA 1
ATOM 10726 C C . SER B 1 648 ? 7.91 -72.5 -31.469 1 80.75 648 SER B C 1
ATOM 10728 O O . SER B 1 648 ? 8.039 -73.625 -31.062 1 80.75 648 SER B O 1
ATOM 10730 N N . ILE B 1 649 ? 6.801 -72 -31.75 1 81.81 649 ILE B N 1
ATOM 10731 C CA . ILE B 1 649 ? 5.57 -72.75 -31.578 1 81.81 649 ILE B CA 1
ATOM 10732 C C . ILE B 1 649 ? 5.457 -73.812 -32.688 1 81.81 649 ILE B C 1
ATOM 10734 O O . ILE B 1 649 ? 5.035 -74.938 -32.438 1 81.81 649 ILE B O 1
ATOM 10738 N N . MET B 1 650 ? 5.867 -73.5 -33.844 1 80.06 650 MET B N 1
ATOM 10739 C CA . MET B 1 650 ? 5.848 -74.438 -34.938 1 80.06 650 MET B CA 1
ATOM 10740 C C . MET B 1 650 ? 6.812 -75.625 -34.688 1 80.06 650 MET B C 1
ATOM 10742 O O . MET B 1 650 ? 6.488 -76.75 -34.938 1 80.06 650 MET B O 1
ATOM 10746 N N . GLU B 1 651 ? 7.898 -75.188 -34.25 1 77.5 651 GLU B N 1
ATOM 10747 C CA . GLU B 1 651 ? 8.891 -76.188 -33.938 1 77.5 651 GLU B CA 1
ATOM 10748 C C . GLU B 1 651 ? 8.398 -77.125 -32.844 1 77.5 651 GLU B C 1
ATOM 10750 O O . GLU B 1 651 ? 8.711 -78.312 -32.844 1 77.5 651 GLU B O 1
ATOM 10755 N N . ALA B 1 652 ? 7.633 -76.562 -32 1 78.06 652 ALA B N 1
ATOM 10756 C CA . ALA B 1 652 ? 7.113 -77.375 -30.906 1 78.06 652 ALA B CA 1
ATOM 10757 C C . ALA B 1 652 ? 5.875 -78.125 -31.328 1 78.06 652 ALA B C 1
ATOM 10759 O O . ALA B 1 652 ? 5.312 -78.938 -30.531 1 78.06 652 ALA B O 1
ATOM 10760 N N . SER B 1 653 ? 5.359 -78 -32.594 1 76.06 653 SER B N 1
ATOM 10761 C CA . SER B 1 653 ? 4.16 -78.688 -33.062 1 76.06 653 SER B CA 1
ATOM 10762 C C . SER B 1 653 ? 4.473 -79.562 -34.25 1 76.06 653 SER B C 1
ATOM 10764 O O . SER B 1 653 ? 3.639 -79.75 -35.156 1 76.06 653 SER B O 1
ATOM 10766 N N . ARG B 1 654 ? 5.582 -80.312 -34.375 1 69.44 654 ARG B N 1
ATOM 10767 C CA . ARG B 1 654 ? 6.023 -81.062 -35.562 1 69.44 654 ARG B CA 1
ATOM 10768 C C . ARG B 1 654 ? 5.461 -82.438 -35.531 1 69.44 654 ARG B C 1
ATOM 10770 O O . ARG B 1 654 ? 5.52 -83.188 -36.562 1 69.44 654 ARG B O 1
ATOM 10777 N N . THR B 1 655 ? 4.957 -82.875 -34.406 1 64 655 THR B N 1
ATOM 10778 C CA . THR B 1 655 ? 4.578 -84.25 -34.344 1 64 655 THR B CA 1
ATOM 10779 C C . THR B 1 655 ? 3.223 -84.5 -35.031 1 64 655 THR B C 1
ATOM 10781 O O . THR B 1 655 ? 2.369 -83.625 -35 1 64 655 THR B O 1
ATOM 10784 N N . SER B 1 656 ? 3.057 -85.625 -35.875 1 58.16 656 SER B N 1
ATOM 10785 C CA . SER B 1 656 ? 1.91 -86 -36.656 1 58.16 656 SER B CA 1
ATOM 10786 C C . SER B 1 656 ? 0.672 -86.25 -35.812 1 58.16 656 SER B C 1
ATOM 10788 O O . SER B 1 656 ? -0.456 -86.125 -36.281 1 58.16 656 SER B O 1
ATOM 10790 N N . ASN B 1 657 ? 0.798 -86.375 -34.531 1 58.94 657 ASN B N 1
ATOM 10791 C CA . ASN B 1 657 ? -0.345 -86.688 -33.688 1 58.94 657 ASN B CA 1
ATOM 10792 C C . ASN B 1 657 ? -1.214 -85.5 -33.375 1 58.94 657 ASN B C 1
ATOM 10794 O O . ASN B 1 657 ? -2.225 -85.625 -32.688 1 58.94 657 ASN B O 1
ATOM 10798 N N . LEU B 1 658 ? -0.919 -84.438 -33.969 1 63.56 658 LEU B N 1
ATOM 10799 C CA . LEU B 1 658 ? -1.718 -83.25 -33.625 1 63.56 658 LEU B CA 1
ATOM 10800 C C . LEU B 1 658 ? -2.824 -83.062 -34.656 1 63.56 658 LEU B C 1
ATOM 10802 O O . LEU B 1 658 ? -3.52 -82 -34.656 1 63.56 658 LEU B O 1
ATOM 10806 N N . HIS B 1 659 ? -2.965 -83.875 -35.562 1 56.84 659 HIS B N 1
ATOM 10807 C CA . HIS B 1 659 ? -4.02 -83.875 -36.562 1 56.84 659 HIS B CA 1
ATOM 10808 C C . HIS B 1 659 ? -5.398 -83.875 -35.906 1 56.84 659 HIS B C 1
ATOM 10810 O O . HIS B 1 659 ? -6.395 -83.5 -36.531 1 56.84 659 HIS B O 1
ATOM 10816 N N . VAL B 1 660 ? -5.391 -84.438 -34.781 1 54.03 660 VAL B N 1
ATOM 10817 C CA . VAL B 1 660 ? -6.668 -84.562 -34.094 1 54.03 660 VAL B CA 1
ATOM 10818 C C . VAL B 1 660 ? -7.195 -83.188 -33.719 1 54.03 660 VAL B C 1
ATOM 10820 O O . VAL B 1 660 ? -8.375 -83 -33.406 1 54.03 660 VAL B O 1
ATOM 10823 N N . LEU B 1 661 ? -6.418 -82.188 -33.719 1 57.34 661 LEU B N 1
ATOM 10824 C CA . LEU B 1 661 ? -6.809 -80.812 -33.312 1 57.34 661 LEU B CA 1
ATOM 10825 C C . LEU B 1 661 ? -7.66 -80.188 -34.375 1 57.34 661 LEU B C 1
ATOM 10827 O O . LEU B 1 661 ? -8.352 -79.188 -34.094 1 57.34 661 LEU B O 1
ATOM 10831 N N . GLY B 1 662 ? -7.535 -80.375 -35.656 1 52.09 662 GLY B N 1
ATOM 10832 C CA . GLY B 1 662 ? -8.297 -79.75 -36.75 1 52.09 662 GLY B CA 1
ATOM 10833 C C . GLY B 1 662 ? -9.773 -80.125 -36.719 1 52.09 662 GLY B C 1
ATOM 10834 O O . GLY B 1 662 ? -10.594 -79.5 -37.375 1 52.09 662 GLY B O 1
ATOM 10835 N N . ALA B 1 663 ? -10.133 -81.375 -36.375 1 46 663 ALA B N 1
ATOM 10836 C CA . ALA B 1 663 ? -11.539 -81.812 -36.438 1 46 663 ALA B CA 1
ATOM 10837 C C . ALA B 1 663 ? -12.328 -81.125 -35.281 1 46 663 ALA B C 1
ATOM 10839 O O . ALA B 1 663 ? -11.758 -80.75 -34.25 1 46 663 ALA B O 1
ATOM 10840 N N . ARG B 1 664 ? -13.555 -80.625 -35.438 1 47.81 664 ARG B N 1
ATOM 10841 C CA . ARG B 1 664 ? -14.602 -80 -34.656 1 47.81 664 ARG B CA 1
ATOM 10842 C C . ARG B 1 664 ? -14.445 -80.312 -33.156 1 47.81 664 ARG B C 1
ATOM 10844 O O . ARG B 1 664 ? -14.844 -79.5 -32.312 1 47.81 664 ARG B O 1
ATOM 10851 N N . GLU B 1 665 ? -14.125 -81.5 -32.688 1 47.66 665 GLU B N 1
ATOM 10852 C CA . GLU B 1 665 ? -14.297 -82.062 -31.344 1 47.66 665 GLU B CA 1
ATOM 10853 C C . GLU B 1 665 ? -13.078 -81.75 -30.484 1 47.66 665 GLU B C 1
ATOM 10855 O O . GLU B 1 665 ? -12.953 -82.25 -29.375 1 47.66 665 GLU B O 1
ATOM 10860 N N . GLY B 1 666 ? -12.203 -80.938 -30.719 1 50.59 666 GLY B N 1
ATOM 10861 C CA . GLY B 1 666 ? -10.867 -80.75 -30.203 1 50.59 666 GLY B CA 1
ATOM 10862 C C . GLY B 1 666 ? -10.844 -79.938 -28.922 1 50.59 666 GLY B C 1
ATOM 10863 O O . GLY B 1 666 ? -9.781 -79.562 -28.438 1 50.59 666 GLY B O 1
ATOM 10864 N N . CYS B 1 667 ? -11.852 -79.375 -28.5 1 55.22 667 CYS B N 1
ATOM 10865 C CA . CYS B 1 667 ? -11.922 -78.438 -27.344 1 55.22 667 CYS B CA 1
ATOM 10866 C C . CYS B 1 667 ? -11.539 -79.188 -26.062 1 55.22 667 CYS B C 1
ATOM 10868 O O . CYS B 1 667 ? -11.078 -78.562 -25.109 1 55.22 667 CYS B O 1
ATOM 10870 N N . ASN B 1 668 ? -11.648 -80.438 -26.016 1 63.41 668 ASN B N 1
ATOM 10871 C CA . ASN B 1 668 ? -11.445 -81.125 -24.734 1 63.41 668 ASN B CA 1
ATOM 10872 C C . ASN B 1 668 ? -10.164 -81.938 -24.734 1 63.41 668 ASN B C 1
ATOM 10874 O O . ASN B 1 668 ? -9.938 -82.75 -23.844 1 63.41 668 ASN B O 1
ATOM 10878 N N . VAL B 1 669 ? -9.328 -81.688 -25.734 1 75.81 669 VAL B N 1
ATOM 10879 C CA . VAL B 1 669 ? -8.102 -82.5 -25.766 1 75.81 669 VAL B CA 1
ATOM 10880 C C . VAL B 1 669 ? -7.008 -81.812 -24.969 1 75.81 669 VAL B C 1
ATOM 10882 O O . VAL B 1 669 ? -6.82 -80.562 -25.062 1 75.81 669 VAL B O 1
ATOM 10885 N N . LYS B 1 670 ? -6.43 -82.562 -24.078 1 83.81 670 LYS B N 1
ATOM 10886 C CA . LYS B 1 670 ? -5.324 -82.062 -23.266 1 83.81 670 LYS B CA 1
ATOM 10887 C C . LYS B 1 670 ? -3.986 -82.312 -23.969 1 83.81 670 LYS B C 1
ATOM 10889 O O . LYS B 1 670 ? -3.732 -83.375 -24.484 1 83.81 670 LYS B O 1
ATOM 10894 N N . ILE B 1 671 ? -3.314 -81.188 -24.109 1 82.31 671 ILE B N 1
ATOM 10895 C CA . ILE B 1 671 ? -2.02 -81.312 -24.781 1 82.31 671 ILE B CA 1
ATOM 10896 C C . ILE B 1 671 ? -0.914 -80.875 -23.812 1 82.31 671 ILE B C 1
ATOM 10898 O O . ILE B 1 671 ? -1.165 -80.125 -22.859 1 82.31 671 ILE B O 1
ATOM 10902 N N . GLY B 1 672 ? 0.234 -81.438 -23.938 1 81.25 672 GLY B N 1
ATOM 10903 C CA . GLY B 1 672 ? 1.436 -81.125 -23.203 1 81.25 672 GLY B CA 1
ATOM 10904 C C . GLY B 1 672 ? 2.68 -81.062 -24.078 1 81.25 672 GLY B C 1
ATOM 10905 O O . GLY B 1 672 ? 2.629 -81.375 -25.25 1 81.25 672 GLY B O 1
ATOM 10906 N N . TYR B 1 673 ? 3.701 -80.5 -23.594 1 81.75 673 TYR B N 1
ATOM 10907 C CA . TYR B 1 673 ? 4.969 -80.375 -24.297 1 81.75 673 TYR B CA 1
ATOM 10908 C C . TYR B 1 673 ? 6.016 -81.312 -23.703 1 81.75 673 TYR B C 1
ATOM 10910 O O . TYR B 1 673 ? 6.203 -81.312 -22.484 1 81.75 673 TYR B O 1
ATOM 10918 N N . GLY B 1 674 ? 6.586 -82.188 -24.469 1 79.94 674 GLY B N 1
ATOM 10919 C CA . GLY B 1 674 ? 7.586 -83.125 -24.031 1 79.94 674 GLY B CA 1
ATOM 10920 C C . GLY B 1 674 ? 8.094 -84 -25.172 1 79.94 674 GLY B C 1
ATOM 10921 O O . GLY B 1 674 ? 8.133 -83.562 -26.328 1 79.94 674 GLY B O 1
ATOM 10922 N N . LEU B 1 675 ? 8.562 -85.188 -24.812 1 81.94 675 LEU B N 1
ATOM 10923 C CA . LEU B 1 675 ? 9.078 -86.125 -25.781 1 81.94 675 LEU B CA 1
ATOM 10924 C C . LEU B 1 675 ? 7.949 -87 -26.359 1 81.94 675 LEU B C 1
ATOM 10926 O O . LEU B 1 675 ? 7.211 -87.625 -25.609 1 81.94 675 LEU B O 1
ATOM 10930 N N . VAL B 1 676 ? 7.723 -86.75 -27.672 1 81.06 676 VAL B N 1
ATOM 10931 C CA . VAL B 1 676 ? 6.688 -87.5 -28.344 1 81.06 676 VAL B CA 1
ATOM 10932 C C . VAL B 1 676 ? 7.336 -88.562 -29.219 1 81.06 676 VAL B C 1
ATOM 10934 O O . VAL B 1 676 ? 8.266 -88.312 -29.984 1 81.06 676 VAL B O 1
ATOM 10937 N N . HIS B 1 677 ? 6.918 -89.938 -29.062 1 73.56 677 HIS B N 1
ATOM 10938 C CA . HIS B 1 677 ? 7.441 -91 -29.844 1 73.56 677 HIS B CA 1
ATOM 10939 C C . HIS B 1 677 ? 6.656 -91.188 -31.141 1 73.56 677 HIS B C 1
ATOM 10941 O O . HIS B 1 677 ? 5.43 -91.312 -31.109 1 73.56 677 HIS B O 1
ATOM 10947 N N . GLU B 1 678 ? 7.219 -90.875 -32.281 1 68.56 678 GLU B N 1
ATOM 10948 C CA . GLU B 1 678 ? 6.551 -91.062 -33.562 1 68.56 678 GLU B CA 1
ATOM 10949 C C . GLU B 1 678 ? 6.707 -92.5 -34.062 1 68.56 678 GLU B C 1
ATOM 10951 O O . GLU B 1 678 ? 7.586 -93.25 -33.625 1 68.56 678 GLU B O 1
ATOM 10956 N N . GLU B 1 679 ? 5.805 -93.062 -34.906 1 57.34 679 GLU B N 1
ATOM 10957 C CA . GLU B 1 679 ? 5.789 -94.375 -35.438 1 57.34 679 GLU B CA 1
ATOM 10958 C C . GLU B 1 679 ? 7.105 -94.75 -36.156 1 57.34 679 GLU B C 1
ATOM 10960 O O . GLU B 1 679 ? 7.527 -95.875 -36.188 1 57.34 679 GLU B O 1
ATOM 10965 N N . ALA B 1 680 ? 7.695 -93.875 -36.812 1 54.84 680 ALA B N 1
ATOM 10966 C CA . ALA B 1 680 ? 8.891 -94.25 -37.562 1 54.84 680 ALA B CA 1
ATOM 10967 C C . ALA B 1 680 ? 10.117 -94.312 -36.656 1 54.84 680 ALA B C 1
ATOM 10969 O O . ALA B 1 680 ? 11.25 -94.25 -37.125 1 54.84 680 ALA B O 1
ATOM 10970 N N . GLY B 1 681 ? 9.914 -94.438 -35.344 1 58.53 681 GLY B N 1
ATOM 10971 C CA . GLY B 1 681 ? 11.008 -94.688 -34.406 1 58.53 681 GLY B CA 1
ATOM 10972 C C . GLY B 1 681 ? 11.688 -93.375 -33.969 1 58.53 681 GLY B C 1
ATOM 10973 O O . GLY B 1 681 ? 12.695 -93.438 -33.25 1 58.53 681 GLY B O 1
ATOM 10974 N N . ARG B 1 682 ? 11.328 -92.25 -34.438 1 67.25 682 ARG B N 1
ATOM 10975 C CA . ARG B 1 682 ? 12.008 -91 -34.062 1 67.25 682 ARG B CA 1
ATOM 10976 C C . ARG B 1 682 ? 11.297 -90.312 -32.906 1 67.25 682 ARG B C 1
ATOM 10978 O O . ARG B 1 682 ? 10.07 -90.25 -32.875 1 67.25 682 ARG B O 1
ATOM 10985 N N . SER B 1 683 ? 12.094 -90 -31.75 1 71.94 683 SER B N 1
ATOM 10986 C CA . SER B 1 683 ? 11.602 -89.25 -30.594 1 71.94 683 SER B CA 1
ATOM 10987 C C . SER B 1 683 ? 11.922 -87.75 -30.719 1 71.94 683 SER B C 1
ATOM 10989 O O . SER B 1 683 ? 13.086 -87.375 -30.891 1 71.94 683 SER B O 1
ATOM 10991 N N . VAL B 1 684 ? 10.875 -86.812 -30.891 1 74.5 684 VAL B N 1
ATOM 10992 C CA . VAL B 1 684 ? 11.094 -85.375 -31.016 1 74.5 684 VAL B CA 1
ATOM 10993 C C . VAL B 1 684 ? 10.367 -84.688 -29.891 1 74.5 684 VAL B C 1
ATOM 10995 O O . VAL B 1 684 ? 9.32 -85.125 -29.438 1 74.5 684 VAL B O 1
ATOM 10998 N N . ARG B 1 685 ? 10.922 -83.625 -29.375 1 77.94 685 ARG B N 1
ATOM 10999 C CA . ARG B 1 685 ? 10.258 -82.812 -28.391 1 77.94 685 ARG B CA 1
ATOM 11000 C C . ARG B 1 685 ? 9.18 -81.938 -29.047 1 77.94 685 ARG B C 1
ATOM 11002 O O . ARG B 1 685 ? 9.477 -81.125 -29.922 1 77.94 685 ARG B O 1
ATOM 11009 N N . SER B 1 686 ? 7.957 -82.188 -28.844 1 80 686 SER B N 1
ATOM 11010 C CA . SER B 1 686 ? 6.828 -81.5 -29.469 1 80 686 SER B CA 1
ATOM 11011 C C . SER B 1 686 ? 5.594 -81.562 -28.578 1 80 686 SER B C 1
ATOM 11013 O O . SER B 1 686 ? 5.59 -82.25 -27.547 1 80 686 SER B O 1
ATOM 11015 N N . PHE B 1 687 ? 4.656 -80.75 -28.953 1 80.25 687 PHE B N 1
ATOM 11016 C CA . PHE B 1 687 ? 3.354 -80.875 -28.312 1 80.25 687 PHE B CA 1
ATOM 11017 C C . PHE B 1 687 ? 2.693 -82.188 -28.672 1 80.25 687 PHE B C 1
ATOM 11019 O O . PHE B 1 687 ? 2.801 -82.625 -29.812 1 80.25 687 PHE B O 1
ATOM 11026 N N . GLY B 1 688 ? 2.178 -82.75 -27.703 1 79.56 688 GLY B N 1
ATOM 11027 C CA . GLY B 1 688 ? 1.484 -84.062 -27.922 1 79.56 688 GLY B CA 1
ATOM 11028 C C . GLY B 1 688 ? 0.262 -84.188 -27.031 1 79.56 688 GLY B C 1
ATOM 11029 O O . GLY B 1 688 ? 0.083 -83.438 -26.062 1 79.56 688 GLY B O 1
ATOM 11030 N N . VAL B 1 689 ? -0.625 -85.062 -27.469 1 78.06 689 VAL B N 1
ATOM 11031 C CA . VAL B 1 689 ? -1.846 -85.375 -26.719 1 78.06 689 VAL B CA 1
ATOM 11032 C C . VAL B 1 689 ? -1.511 -86.125 -25.453 1 78.06 689 VAL B C 1
ATOM 11034 O O . VAL B 1 689 ? -0.496 -86.812 -25.391 1 78.06 689 VAL B O 1
ATOM 11037 N N . GLU B 1 690 ? -2.432 -85.938 -24.5 1 80.06 690 GLU B N 1
ATOM 11038 C CA . GLU B 1 690 ? -2.236 -86.562 -23.219 1 80.06 690 GLU B CA 1
ATOM 11039 C C . GLU B 1 690 ? -2.092 -88.125 -23.422 1 80.06 690 GLU B C 1
ATOM 11041 O O . GLU B 1 690 ? -2.889 -88.688 -24.125 1 80.06 690 GLU B O 1
ATOM 11046 N N . GLY B 1 691 ? -1.072 -88.75 -22.922 1 75.44 691 GLY B N 1
ATOM 11047 C CA . GLY B 1 691 ? -0.835 -90.125 -23.062 1 75.44 691 GLY B CA 1
ATOM 11048 C C . GLY B 1 691 ? 0.3 -90.5 -24.016 1 75.44 691 GLY B C 1
ATOM 11049 O O . GLY B 1 691 ? 0.922 -91.562 -23.906 1 75.44 691 GLY B O 1
ATOM 11050 N N . ASN B 1 692 ? 0.5 -89.562 -24.953 1 76.62 692 ASN B N 1
ATOM 11051 C CA . ASN B 1 692 ? 1.554 -89.812 -25.938 1 76.62 692 ASN B CA 1
ATOM 11052 C C . ASN B 1 692 ? 2.764 -88.938 -25.688 1 76.62 692 ASN B C 1
ATOM 11054 O O . ASN B 1 692 ? 3.682 -88.875 -26.516 1 76.62 692 ASN B O 1
ATOM 11058 N N . VAL B 1 693 ? 2.664 -88.125 -24.625 1 80.31 693 VAL B N 1
ATOM 11059 C CA . VAL B 1 693 ? 3.752 -87.188 -24.391 1 80.31 693 VAL B CA 1
ATOM 11060 C C . VAL B 1 693 ? 4.414 -87.5 -23.047 1 80.31 693 VAL B C 1
ATOM 11062 O O . VAL B 1 693 ? 3.727 -87.75 -22.047 1 80.31 693 VAL B O 1
ATOM 11065 N N . GLN B 1 694 ? 5.672 -87.812 -23.047 1 77.12 694 GLN B N 1
ATOM 11066 C CA . GLN B 1 694 ? 6.438 -88 -21.812 1 77.12 694 GLN B CA 1
ATOM 11067 C C . GLN B 1 694 ? 7.023 -86.625 -21.344 1 77.12 694 GLN B C 1
ATOM 11069 O O . GLN B 1 694 ? 7.938 -86.125 -21.969 1 77.12 694 GLN B O 1
ATOM 11074 N N . GLN B 1 695 ? 6.5 -86.188 -20.297 1 81.69 695 GLN B N 1
ATOM 11075 C CA . GLN B 1 695 ? 6.91 -84.938 -19.781 1 81.69 695 GLN B CA 1
ATOM 11076 C C . GLN B 1 695 ? 8.016 -85.062 -18.734 1 81.69 695 GLN B C 1
ATOM 11078 O O . GLN B 1 695 ? 8.031 -86.062 -17.984 1 81.69 695 GLN B O 1
#

Foldseek 3Di:
DPDDDDDPDDDDDDDDDDDDDDDDPDDDDDDDPDDDDPCVVPPPVPPPDPPVPVPDPPVPPPPVVVVVVVVVVVVVVVVVVVVFDLCLLVVLLVQLVVLLVVLLVLLVVQAPPFCDPVVVSLVVSLVSLVSSLVSLLVSLLLLLQLLLQLLLFVDWDFPLLNVLSNCLQPDVVSLPPPSNCVSRVLSSVSSVLNVCSVVSSVQQSPLKDKDKDKDKDWDWWFFAWDFALLLLLPADPVNFDDDPRATFDAQFDKFWQDDPPDADDPVDPQTFIFTAATDPCLVVQFLVVLQQVQFFDADQCVQCLGFNPQKKWKDKFKDKAKFKDKDWQFKFDPTDGHDDVPHDAPDDQCCEPQNHFFQKAKDFCALPADRLQFCDDPRNHHPDDDPDPPCPRKDADQTKIKMKHWDFDDPVDAADQDHPDPSRRRGTMIIIMIMFMFIWIWMKMWIGDPSDIDIDTDDTHTDGGLQPWAWDPDFQPDVSTPSRTHTPPRVRMGHRVSPSSNSSSSSNSNLVVSLSQQRHFTFGGDVGDGDHNNCSGPQADPRHRHGDPPSSVSSRNSSVSSVSNVCNQLSHQRMGQSQPRGRCHPDRTDPSSIDIMMMMHMGMGMHGDSVSSCVSSVVSSVVSVVSSVSSVVSCVVVVTSADPDPVRQVLQAPAPQCVVCPDPPSSPWIKHWAWAQHPVGDTGTHIDTPPRHDD/DDDDDDDDDDDDDDDDDPDDDDDDDDDDDDDDDDDDPVVVPPPDPPPPDCPPPVPDPPVPPPPVVVVVVVVVVVVVVVVVVVVFDLCLLVVLLVQLVVLLVVLLVLLVVQAPPFCDPVVVSLVVSLVSLVSSLVSLLVSLLLLLQLLLQLLLFVDWDFPLLNVLSNCLQPDVVSLPDPSNCVSRVLSSVSSVLNVCSVVLSVQQSPLKDKDKDKDKDWDWWFFAWDFALLLLQPADPVNFDDDPRATFDAQFDKFWQDDPPDADDPVDPQTFIFTAATDPCLVVQFLVVLQQVQFFDADQCVQCLGFNPQKKWKDKFKDKAKFKDKDWQFKFDPTDGHDDVPHDAPDDQCCAPQNHFFQKAKDFCAQPADRQQFCDDPRNHHPDDDPDPPCPRKDADQTKIKMKHWDFDDLVDAADQDHPDPSRRRGTMIIIMIMFMFIWIWMKMWIGDPSDIDIDTDDTDTDGGLQPWAWDPDFQPPVSTPSRTHTPPRVRMGHRVSPSSNSSSSSNSNLVVSLSQQRHFTFGGDVGDGDHNNCSGPQADPNHRHGDPPSSVSSRNSSVSSVSNVCNQLSHQRMGQSQPRGRCRPDRTDPSSIDIMMMMHMGMGMHGDSVSSCVSSVVSSVVSVVSSVSSVVSCVVVVTSADPDVVRQVLQAPAPQCVVCPDPPSSGWIKHWAWAQHPVRDTGTHIHTPPRHDD

Sequence (1390 aa):
MFPSPRPLPSPVENDRERDERWIAATDDIMLLRPDEHRQAQTSQSSSFVRDEAEPGKHGRKFPGLALVKRNSNNFWKVWNVYRHKPWNMFLLVLIGALFAVGHHLFYLRLNGREAINQSLMLRYGTAIAFCAKASLGTAVTIAFHQRAWRVVRFKTARIETINSIFTANSDIFSLFTWSSIRKSRVGTLLAIYCWVTPLVVILTSETLSVVFGVFEEMTSCPSVRTLNFGNEENIYWRNPMKINGQFLTSMSLWNSTVPPGKSPSDSNPAGFDYYHCPSRQYDMFITTKSTLMSESIIRKEATVEICGEGWNCSYVVNFVAPGYKCQELAYGVNSEVGKLGNATAPFNTSVLAPRGNYTYYAINDRGEYGDPQMASHAGGRPKQDPPYPDNFGAFRTEPIIWIGYATVDDLSVPQPDTPGTEAWRKAYTPVIIGCEHYEVNYTVQFNYTSGDKLVDVKRREYLRKVIDTTYIPNEDPDKRLKDRTRAIPDSNYIFPNNVKKYRRTAAYHSIGSRLRQCLNGTMKIPYNQVKSDLLYTRLFTPLNYLPVKNLHHGIQKLYEDMIISIFEEPSFMVVSWAADGKPSGIAKGGPSTAYPCRRERIATFFHYNMTQLLSVYAASILLAVIGVLLGLQAYLEEGTMRDMKPSSIMEASRTSNLHVLGAREGCNVKIGYGLVHEEAGRSVRSFGVEGNVQQMFPSPRPLPSPVENDRERDERWIAATDDIMLLRPDEHRQAQTSQSSSFVRDEAEPGKHGRKFPGLALVKRNSNNFWKVWNVYRHKPWNMFLLVLIGALFAVGHHLFYLRLNGREAINQSLMLRYGTAIAFCAKASLGTAVTIAFHQRAWRVVRFKTARIETINSIFTANSDIFSLFTWSSIRKSRVGTLLAIYCWVTPLVVILTSETLSVVFGVFEEMTSCPSVRTLNFGNEENIYWRNPMKINGQFLTSMSLWNSTVPPGKSPSDSNPAGFDYYHCPSRQYDMFITTKSTLMSESIIRKEATVEICGEGWNCSYVVNFVAPGYKCQELAYGVNSEVGKLGNATAPFNTSVLAPRGNYTYYAINDRGEYGDPQMASHAGGRPKQDPPYPDNFGAFRTEPIIWIGYATVDDLSVPQPDTPGTEAWRKAYTPVIIGCEHYEVNYTVQFNYTSGDKLVDVKRREYLRKVIDTTYIPNEDPDKRLKDRTRAIPDSNYIFPNNVKKYRRTAAYHSIGSRLRQCLNGTMKIPYNQVKSDLLYTRLFTPLNYLPVKNLHHGIQKLYEDMIISIFEEPSFMVVSWAADGKPSGIAKGGPSTAYPCRRERIATFFHYNMTQLLSVYAASILLAVIGVLLGLQAYLEEGTMRDMKPSSIMEASRTSNLHVLGAREGCNVKIGYGLVHEEAGRSVRSFGVEGNVQQ

Radius of gyration: 49.97 Å; Cα contacts (8 Å, |Δi|>4): 2596; chains: 2; bounding box: 105×146×122 Å

pLDDT: mean 82.78, std 22.58, range [14.46, 98.62]

Secondary structure (DSSP, 8-state):
--------------------------------------------------------------THHHHHHHHHHHHHHHHHHHHTSTHHHHHHHHHHHHHHHHHHHHHHHHTTSB-TTHHHHHHHHHHHHHHHHHHHHHHHHHHHHHHHHHHHHH--EEHHHHHHHHHTTT-HHHHT-HHHHHH-HHHHHHHHHHHHTHHHHHHHHTTEEEEEEEEEEEEEETT-EEEBTHHHHH--TTS--EETTEE-B-SEEEEESSPTT----TT-TT--EEEEEE-HHIIIIIIIHHHHHTS----TTHHHHHH-TT-EEEEEEEEEEEEEEEEEEEESTTPPPPPBTTB--SS-GGGBTTTSSEEEEEE--TTPPPSSSSSB-TTS-BSSPSSPPTTTT-B--PPPEEEEEEE-S-TTS-----TTSHHHHHH-EEEEEEEEEEEEEEEEEEEEETTEEEEEEEEEEEEEESS--EEESSPPS-TT-SS--EEE-GGG-B-TTSHHHHHHHHHHHHHHHHHHHHH-EEEETTTTEEEEGGGGSTTEETTTTEEPTTHHHHHHHHHHHHHHHGGG-TTBTTEEETTT--B-TTPPP-GGG-EEEEEEEEEEEEEE-HHHHHHHHHHHHHHHHHHHHHHHHHHHHHSS-----HHHHHHTT-SGGGGGGSSTTGGG-EEEEEEEE-TTS-EEEEEEETTSEE-/--------------------------------------------------------------THHHHHHHHHHHHHHHHHHHHTSTHHHHHHHHHHHHHHHHHHHHHHHHTTSB-TTHHHHHHHHHHHHHHHHHHHHHHHHHHHHHHHHHHHHH--EEHHHHHHHHHTTT-HHHHT-HHHHHH-HHHHHHHHHHHHTHHHHHHHHTTEEEEEEEEEEEEEETT-EEEBTHHHHH--TTS--EETTEE-B-SEEEEESSPTT----TT-TT--EEEEEE-HHIIIIIIIHHHHHTS----TTHHHHHH-TT-EEEEEEEEEEEEEEEEEEEESTTPPPPPBTTB--SS-GGGBTTTSSEEEEEE--TTPPPSSSSSB-TTS-BSSPSSPPTTTT-B--PPPEEEEEEE-S-TTS-----TTSHHHHHH-EEEEEEEEEEEEEEEEEEEEETTEEEEEEEEEEEEEESS--EEESSPPS-TT-SS--EEE-GGG-B-TTSHHHHHHHHHHHHHHHHHHHHH-EEEETTTTEEEEGGGGSTTEETTTTEEPTTHHHHHHHHHHHHHHHGGG-TTBTTEEETTT--B-TTPPP-GGG-EEEEEEEEEEEEEE-HHHHHHHHHHHHHHHHHHHHHHHHHHHHHSS-----HHHHHHTT-SGGGGGGSSTTGGG-EEEEEEEE-TTS-EEEEEEETTSEE-

Solvent-accessible surface area (backbone atoms only — not comparable to full-atom values): 75044 Å² total; per-residue (Å²): 135,89,70,85,84,79,85,81,75,81,80,82,75,84,78,88,81,79,80,82,78,79,85,78,82,79,75,84,84,74,84,73,77,79,82,82,66,84,70,66,71,74,71,75,78,71,74,76,78,68,81,72,71,75,71,78,77,68,78,70,73,68,65,59,62,58,56,51,48,52,51,47,47,47,48,49,49,50,47,52,52,44,74,56,37,81,60,52,36,55,52,24,40,50,51,14,50,48,31,48,51,48,45,52,52,52,42,58,65,42,38,74,32,69,50,69,62,52,49,59,55,44,29,51,42,31,50,36,35,48,52,18,40,51,26,32,41,50,18,27,50,55,17,34,44,26,35,35,54,43,44,35,36,77,38,68,35,34,51,65,37,47,37,18,50,70,32,25,66,80,32,72,70,32,49,71,34,63,70,24,38,72,72,31,53,70,42,44,53,41,22,49,52,51,68,51,40,62,54,55,36,39,61,42,36,44,30,59,41,76,40,78,45,75,47,71,48,83,47,66,23,26,42,44,67,34,51,31,50,65,40,46,42,70,57,44,81,93,61,64,53,65,42,97,73,34,65,51,37,63,52,44,37,73,22,27,51,46,59,91,94,58,73,68,40,89,88,36,84,75,30,44,56,28,78,60,46,50,19,66,63,44,46,52,68,22,50,49,43,21,38,63,63,60,38,53,56,76,49,88,63,46,41,45,59,29,46,30,82,83,34,22,28,34,38,72,49,73,36,57,46,68,42,61,54,58,44,81,35,28,68,36,84,81,36,71,70,46,65,59,86,92,41,69,70,93,68,66,46,64,54,20,19,48,78,22,47,23,41,29,44,29,54,31,59,62,53,49,79,40,81,64,41,41,69,45,47,91,61,49,24,51,73,64,72,79,83,68,65,92,66,63,64,36,49,50,46,56,46,46,40,35,39,36,34,29,45,59,91,56,79,88,50,84,63,75,68,52,86,83,39,72,65,24,56,70,46,35,36,16,32,31,35,41,29,44,56,24,33,23,44,36,32,33,35,43,35,34,50,76,84,41,78,49,76,46,80,76,43,79,43,77,72,46,55,68,44,68,34,41,75,44,92,58,59,42,85,59,74,74,39,66,35,36,56,32,36,45,57,66,85,54,41,40,42,45,84,46,50,43,64,33,38,34,46,42,34,46,46,27,57,50,51,54,53,34,57,36,59,24,32,38,27,33,54,64,87,67,47,71,56,38,54,40,72,54,29,71,51,38,34,80,65,63,72,32,58,44,83,64,48,60,60,48,50,41,48,52,51,47,24,35,57,56,19,44,64,57,41,28,42,29,40,34,19,9,29,56,57,79,55,48,62,43,31,79,61,80,52,43,81,89,30,39,31,74,28,38,35,34,32,80,39,48,22,27,41,58,47,59,70,60,39,52,50,55,50,50,52,51,51,51,52,34,51,53,35,35,51,52,14,49,54,31,30,66,73,66,71,54,75,58,66,88,44,61,62,54,49,38,55,31,28,50,46,69,77,52,57,62,58,75,49,92,80,33,73,76,44,33,36,25,35,24,42,24,76,45,91,88,72,51,74,45,65,15,44,24,44,73,86,53,40,54,96,142,86,86,90,76,84,83,82,88,87,78,88,75,90,80,89,82,75,84,83,80,75,90,82,78,89,82,83,86,77,88,76,87,85,72,87,69,76,68,70,73,71,74,76,80,71,75,76,78,74,75,69,75,77,72,78,82,67,79,70,73,67,66,58,59,58,56,51,47,51,51,47,46,48,47,48,50,50,45,52,54,43,72,56,36,81,61,52,36,57,50,25,41,50,51,14,50,51,30,48,50,49,46,52,52,52,42,58,66,43,39,76,31,70,52,70,62,51,49,59,56,44,28,51,43,32,48,36,35,47,52,18,40,50,26,32,40,49,18,28,48,56,16,32,44,25,34,36,54,45,43,36,35,76,38,67,35,35,51,66,37,50,36,19,52,71,32,23,65,81,31,72,69,31,49,71,32,64,69,25,39,74,72,32,53,70,42,44,53,40,23,49,52,51,70,51,41,64,53,55,36,38,59,42,36,45,30,58,42,78,41,80,46,76,46,71,47,82,47,66,24,25,42,42,66,33,52,30,51,66,40,47,42,70,56,44,81,92,61,65,53,65,43,95,72,33,65,51,38,62,52,44,36,75,21,27,50,45,58,90,94,57,72,67,41,90,87,35,85,76,28,44,56,29,78,57,46,50,19,67,61,44,46,52,69,23,51,49,43,21,39,61,63,60,38,54,54,77,49,89,62,46,42,46,59,29,45,30,82,84,34,22,28,35,40,73,49,72,35,57,44,70,41,62,54,59,44,81,34,27,67,35,83,83,36,70,71,46,65,59,86,92,42,70,69,94,69,65,46,62,55,19,19,48,79,22,47,24,38,28,43,29,56,32,59,62,54,52,78,40,84,64,42,41,69,44,48,92,61,47,25,52,71,65,71,78,84,68,65,92,65,63,61,35,48,50,47,59,49,45,40,36,38,33,33,27,46,60,90,56,77,90,48,85,63,74,68,51,84,84,38,72,64,24,54,69,45,34,38,16,34,32,37,40,30,44,56,26,33,23,43,34,32,36,35,43,36,34,49,75,83,41,78,48,78,45,81,76,43,79,43,78,73,46,53,69,44,70,35,42,75,45,93,56,60,42,85,61,74,72,40,67,39,36,56,32,33,46,56,67,88,54,42,41,41,45,86,46,50,44,65,32,36,34,45,42,35,47,46,28,57,50,50,51,53,34,57,36,58,24,34,39,26,32,56,64,88,67,46,73,55,39,55,38,71,55,30,72,52,39,35,79,67,62,72,32,58,44,82,64,48,62,59,49,49,42,49,52,52,48,23,36,58,55,19,45,64,55,42,28,42,29,40,32,19,9,28,57,56,79,55,47,63,43,31,78,61,78,50,43,80,88,30,40,31,74,27,40,36,34,32,82,40,48,21,28,42,57,45,59,68,58,39,52,49,54,50,50,53,52,50,52,52,35,50,50,35,34,51,52,13,48,53,30,32,66,73,68,72,57,74,57,66,89,44,60,62,53,49,37,57,31,29,50,44,69,77,52,54,63,57,77,51,94,79,35,72,76,44,34,36,25,34,23,44,24,72,45,90,88,73,52,76,47,65,14,42,22,44,74,87,53,38,52,98

Organism: Fusarium oxysporum f. sp. cubense (strain race 4) (NCBI:txid2502994)